Protein 9IS1 (pdb70)

Sequence (1104 aa):
NNPFYLRSSNSFQTLFENQNGRIRLLQRFNKRSPQLENLRDYRIVQFQSKPNTILLPHHADADFLLFVLSGRAILTLVNNDDRDSYNLHPGDAQRIPAGTTYYLVNPHDHQNLKIIKLAIPVNKPGRYDDFFLSSTQAQQSYLQGFSHNILETSFHSEFEEINRVLLGEQRQQEGVIVELSKEQIRQLSRRAKSSSRKTISSEDEPFNLRSRNPIYSNNFGKFFEITPEKNPQLRDLDIFLSSVDINEGALLLPHFNSKAIVILVINEGDANIELVGIEVQRYRAELSEDDVFVIPAAYPFVVNATSNLNFLAFGINAENNQRNFLAGEKDNVVRQIERQVQELAFPGSAQDVERLLKKQRESYFVDANNPFYLRSSNSFQTLFENQNGRIRLLQRFNKRSPQLENLRDYRIVQFQSKPNTILLPHHADADFLLFVLSGRAILTLVNNDDRDSYNLHPGDAQRIPAGTTYYLVNPHDHQNLKIIKLAIPVNKPGRYDDFFLSSTQAQQSYLQGFSHNILETSFHSEFEEINRVLLGEQRQQEGVIVELSKEQIRQLSRRAKSSSRKTISSEDEPFNLRSRNPIYSNNFGKFFEITPEKNPQLRDLDIFLSSVDINEGALLLPHFNSKAIVILVINEGDANIELVGIEVQRYRAELSEDDVFVIPAAYPFVVNATSNLNFLAFGINAENNQRNFLAGEKDNVVRQIERQVQELAFPGSAQDVERLLKKQRESYFVDANNPFYLRSSNSFQTLFENQNGRIRLLQRFNKRSPQLENLRDYRIVQFQSKPNTILLPHHADADFLLFVLSGRAILTLVNNDDRDSYNLHPGDAQRIPAGTTYYLVNPHDHQNLKIIKLAIPVNKPGRYDDFFLSSTQAQQSYLQGFSHNILETSFHSEFEEINRVLLGEQRQQEGVIVELSKEQIRQLSRRAKSSSRKTISSEDEPFNLRSRNPIYSNNFGKFFEITPEKNPQLRDLDIFLSSVDINEGALLLPHFNSKAIVILVINEGDANIELVGIEVQRYRAELSEDDVFVIPAAYPFVVNATSNLNFLAFGINAENNQRNFLAGEKDNVVRQIERQVQELAFPGSAQDVERLLKKQRESYFVDA

Secondary structure (DSSP, 8-state):
--TTEE-TTTSEEEEEEETTEEEEEEPPHHHH-GGGGGGTT-EEEEEEE-SSEEEEEEEESEEEEEEEEES-EEEEEE-SS-EEEEEE-TTEEEEE-TT-EEEEEE--SSPPEEEEEEEEESSBTTB--EEE-S-BTTB--GGGGS-HHHHHHHHTS-HHHHIIIII----SBSSSEEE--HHHHHHHTTT-EE--GGGTT-SSS-EEGGGS--SEEETTEEEEEE-TTT-HHHHHHTEEEEEEEE-TTEEEEEEEESSPEEEEEEEES-EEEEEEE---EEEEEEE-TT-EEEE-TT--EEEEESSSEEEEEEEES-TT--EEESSSSSSBTGGGS-HHHHHHHSSS-HHHHHHHHHS----SEEE-/--TTEE-HHHHEEEEEEETTEEEEEEPPHHHH-GGGGGGTT-EEEEEEE-SSEEEEEEEESEEEEEEEEES-EEEEEE-SS-EEEEEE-TTEEEEE-TT-EEEEEE--SSS-EEEEEEEEESSBTTB--EEE-S-BTTB--GGGGS-HHHHHHHHTS-HHHHIIIII----S-SSSEEE--HHHHHHHHTT-EE--GGGTT-SSS-EEGGGSPPSEE-SSEEEEEE-TTT-HHHHHHTEEEEEEEE-TTEEEEEEEESS-EEEEEEEES-EEEEEEE---EEEEEEE-TT-EEEE-TT--EEEEESSSEEEEEEEES-TT--EEESSSSTTBSGGGS-HHHHHHHSSS-HHHHHHHHHT--S-SEEE-/--TTEE-HHHHEEEEEEETTEEEEEEPPHHHH-TT-GGGTT-EEEEEEE-SSEEEEEEEESEEEEEEEEES-EEEEEE-SS-EEEEEE-TTEEEEE-TT-EEEEEE--SS--EEEEEEEEESSBTTB--EEE-S-BTTB--GGGGS-HHHHHHHHTS-HHHHIIIII----SBSSSEEE--HHHHHHHHTT-EE--GGGGG-SSS-EEGGGS--SEEETTEEEEEE-TTT-HHHHHHTEEEEEEEE-TTEEEEEEEESS-EEEEEEEES-EEEEEEE---EEEEEEE-TT-EEEE-TT--EEEEESSSEEEEEEEES-TT--EEESSSSSSBSGGGS-HHHHHHHSSS-HHHHHHHHHH--S-SEEE-

GO terms:
  GO:0000326 protein storage vacuole (C, IDA)
  GO:0005783 endoplasmic reticulum (C, IDA)

Foldseek 3Di:
DFLQWFAQVHFWDWPDDDPFWTKIKGDASCVSPVVPVVSQQKIKMKIKGFEQKKQAKKFKQWKKKKAWQAAWKWKWWDDPVDIAIATEGHQWIDIDGHPTIIMMTRNDDGDMTIMMIMIGGDPDRNDMDMAGQAAALVDHHPVVVDDQVVNCVVVVHHSVVCCVPGHVVVVHYHTRMGGHDNVVSVVSPVRHHYEDPVQQADPHHIHGFVRDAFPDDDPFKGKTKDACVGYVNRVVQRKMKMKMKGAAQKKFAKKFKQQWKKKKFWQAAKKKKWWWDPVIDIRIDIHGHGMIGIHHHPIIMMIHTNHTTMMMMMTHNHPPIDIAGCAEDPNHVLVVDDLVVVPVVDPDHSVRVVVVRVPHHHPRMDGD/DFLQWFAQVPQWDWPFDDPFWTKIKGHASCVSHPVPVVCQQKIKIKTKGFAQKKQAKWFKQWKKWKAWQAAWKWKWWDDPVDIAIAIDHHQKIFIDPHPTIIMMHRNDDGDMTIMMIIIGHDPDRNDMDIQGCAAALSDFHVVVVDDQVVNCVVVVHHSVVCCVPGHPCVVHYHTSMGGHDNVVSVVSVPVHHYEDPVCQAPQGHIYGQVNDAFPDDDPFKGKTKRACVRYVNCVVQRKMKIKMKGAAQKKFAKKFKAQWKKKKFWAAAKKKKWKWDPVIDIRIDIHGHGMIGIHHHPIIMMIHGNHTTMMMMMTHNTPPIQIAGCAEDPRHVLLVPDLVVVPVVDPDHSVRSVVVRPPRHHHRMDGD/DFLQWQAQVPFWDWPFDDPFWTKIKGHASCVSDVVPVVCQQKIKMKTKGFAQKKQAKKFKQWKKWKFWQAAWKWKWWDDPPDIAIATDHHQKIFIDDHPIIIMMHRNDDGDMTIMMIMIRGDPDRNDMDIQGCAAALADFHCVVVDDQVVVCVVVVHHVVVVCVPGHVVVVHYHTSMGGHDPVVSVVSPVRHHYEDPVCQAPLGGIHGQPNDAFPDDDPFKGKTKDFCVRYVNNVVQLKMKIKMKGAAQKKFFKKFKAQWKKKKFWQAAKKWKWKWADVIDTRIDIDGHGIIGIHGHPIIMMIHGNHTTMMMIMTGNHPPIDIAGCAEDPNHVVVVPDLVVVCVVDPDHSVVVVVVRPVRHHPRMDGD

Organism: Glycine max (NCBI:txid3847)

Nearest PDB structures (foldseek):
  1ipj-assembly1_C  TM=9.981E-01  e=1.025E-71  Glycine max
  1ipk-assembly1_A  TM=9.856E-01  e=3.864E-69  Glycine max
  2eaa-assembly1_A  TM=9.727E-01  e=1.389E-59  Vigna angularis
  7u1i-assembly1_A  TM=9.843E-01  e=2.163E-55  Pisum sativum
  3s7i-assembly1_A-3  TM=9.540E-01  e=5.997E-52  Arachis hypogaea

Solvent-accessible surface area: 40025 Å² total; per-residue (Å²): 168,8,34,0,30,2,120,14,91,120,10,30,126,64,66,34,104,39,133,15,6,67,15,17,21,0,36,82,1,46,140,109,8,96,70,3,32,52,1,93,66,33,7,0,3,6,0,43,4,91,35,22,1,0,2,0,0,6,0,3,0,1,14,8,1,0,4,0,13,37,1,95,0,2,0,4,15,2,48,20,98,76,78,60,13,10,45,1,60,63,3,0,0,3,51,2,58,2,2,18,4,2,2,1,2,0,27,35,73,157,84,57,0,18,0,3,6,0,0,34,11,19,4,29,25,2,96,15,24,38,0,19,1,0,5,7,97,48,30,53,0,2,1,22,0,6,22,105,91,13,2,52,37,0,2,107,13,114,33,114,23,0,28,113,2,0,2,18,143,185,197,40,57,110,2,4,0,12,114,17,53,103,115,31,16,160,79,2,35,183,120,24,104,37,22,45,213,166,3,44,64,23,96,95,49,0,0,19,0,84,72,72,124,34,75,19,65,37,129,58,5,95,7,14,13,0,18,0,95,69,0,28,5,0,107,96,21,41,0,3,0,2,3,0,34,2,63,109,28,0,0,2,0,0,2,0,3,5,32,0,5,7,0,4,2,2,13,91,17,64,3,29,2,4,0,0,2,82,148,24,87,102,37,98,7,108,4,50,80,24,8,0,0,0,1,3,0,0,20,0,8,0,3,28,0,66,37,100,8,23,6,0,4,0,0,7,48,2,62,100,27,88,18,8,0,0,2,1,88,105,25,5,2,0,58,47,6,26,128,42,0,11,70,20,0,3,5,12,48,5,97,22,0,86,121,0,6,87,69,13,166,69,14,28,0,6,87,68,192,18,23,0,32,0,108,20,89,105,2,36,88,75,53,40,112,33,123,26,6,66,8,22,14,0,34,61,2,47,153,93,14,104,47,5,41,58,2,99,58,28,8,1,2,3,0,40,3,93,32,15,1,0,1,0,0,5,0,2,3,2,13,6,0,0,5,0,10,22,7,65,0,1,0,0,11,1,45,21,102,79,96,56,13,12,30,0,78,67,3,2,0,2,60,1,60,0,1,16,3,3,0,1,0,0,11,59,68,152,89,74,0,14,0,3,4,0,0,35,8,19,9,35,17,2,130,26,53,21,0,4,1,0,4,6,122,54,19,71,0,1,1,38,2,5,23,112,114,12,2,55,33,0,4,120,19,102,27,94,16,1,25,98,0,0,2,22,138,208,137,40,54,107,5,3,2,6,116,10,54,117,103,16,16,110,100,4,15,126,195,21,94,44,24,11,176,176,3,15,62,20,86,82,53,0,0,14,5,90,54,88,124,35,80,20,66,40,134,64,3,94,8,18,19,0,46,5,147,99,0,42,8,0,111,99,20,42,0,2,0,1,4,0,32,3,70,117,27,0,2,1,0,2,1,0,5,5,35,1,6,6,0,2,2,1,10,85,21,60,0,29,0,7,0,0,1,81,160,26,89,114,33,111,9,95,5,49,79,17,1,0,1,0,1,1,0,0,6,0,6,0,0,20,1,66,30,106,9,23,6,0,4,0,0,8,50,2,66,117,30,87,16,7,0,1,1,1,78,107,34,4,0,0,82,45,6,23,159,18,0,13,70,27,2,8,4,15,58,23,117,23,0,75,108,1,6,111,77,13,186,86,12,23,0,6,83,70,200,17,27,0,31,0,122,18,90,105,2,31,125,64,63,44,113,44,123,6,12,80,10,20,20,0,57,67,0,45,157,83,13,114,41,4,53,58,2,93,64,31,17,0,3,9,0,44,3,97,28,33,2,0,1,0,2,6,0,4,0,1,18,7,1,0,4,0,18,37,6,76,0,2,0,1,14,2,45,19,100,82,77,57,8,12,32,0,75,66,2,0,0,2,48,2,59,1,1,18,1,1,1,1,1,0,12,51,76,162,98,68,0,14,1,3,6,0,0,36,9,19,5,21,8,0,107,16,24,24,0,8,2,0,5,5,109,57,18,71,0,1,2,34,4,4,16,108,95,12,3,72,28,0,5,123,18,132,26,145,42,0,18,123,2,0,3,30,144,204,136,39,64,107,5,2,4,2,108,15,50,130,131,24,14,185,55,3,39,145,136,21,126,54,23,32,212,167,7,23,70,16,118,81,64,2,0,18,2,79,68,78,137,30,81,16,63,42,135,53,4,86,6,13,18,0,34,6,149,72,0,35,9,0,125,103,22,38,0,3,0,2,4,0,33,2,70,104,26,1,1,2,0,0,2,0,4,6,23,0,5,5,0,1,2,1,11,102,13,61,1,47,1,11,0,0,1,86,153,10,87,100,36,97,16,135,3,46,83,23,6,0,0,0,1,2,0,0,3,0,8,0,1,25,1,62,30,104,8,23,6,0,4,0,0,8,46,3,98,127,27,86,17,8,0,0,1,0,88,103,36,3,2,0,82,42,7,16,173,20,0,10,76,18,1,9,5,17,31,14,137,53,0,73,135,2,4,91,49,17,165,65,6,25,0,6,81,71

InterPro domains:
  IPR006045 Cupin 1 [PF00190] (46-148)
  IPR006045 Cupin 1 [PF00190] (240-393)
  IPR006045 Cupin 1 [SM00835] (34-193)
  IPR006045 Cupin 1 [SM00835] (240-401)
  IPR011051 RmlC-like cupin domain superfamily [SSF51182] (34-238)
  IPR011051 RmlC-like cupin domain superfamily [SSF51182] (205-414)
  IPR014710 RmlC-like jelly roll fold [G3DSA:2.60.120.10] (26-228)
  IPR014710 RmlC-like jelly roll fold [G3DSA:2.60.120.10] (229-415)
  IPR050253 Seed Storage and Functional Proteins [PTHR31189] (12-415)

Structure (mmCIF, N/CA/C/O backbone):
data_9IS1
#
_entry.id   9IS1
#
_cell.length_a   85.110
_cell.length_b   83.460
_cell.length_c   86.920
_cell.angle_alpha   90.000
_cell.angle_beta   118.360
_cell.angle_gamma   90.000
#
_symmetry.space_group_name_H-M   'P 1 21 1'
#
loop_
_entity.id
_entity.type
_entity.pdbx_description
1 polymer 'Beta-conglycinin beta subunit 2'
2 water water
#
loop_
_atom_site.group_PDB
_atom_site.id
_atom_site.type_symbol
_atom_site.label_atom_id
_atom_site.label_alt_id
_atom_site.label_comp_id
_atom_site.label_asym_id
_atom_site.label_entity_id
_atom_site.label_seq_id
_atom_site.pdbx_PDB_ins_code
_atom_site.Cartn_x
_atom_site.Cartn_y
_atom_site.Cartn_z
_atom_site.occupancy
_atom_site.B_iso_or_equiv
_atom_site.auth_seq_id
_atom_site.auth_comp_id
_atom_site.auth_asym_id
_atom_site.auth_atom_id
_atom_site.pdbx_PDB_model_num
ATOM 1 N N . ASN A 1 1 ? -6.86369 7.12429 9.76365 1.000 52.90615 9 ASN C N 1
ATOM 2 C CA . ASN A 1 1 ? -8.05440 6.52998 10.35861 1.000 54.69877 9 ASN C CA 1
ATOM 3 C C . ASN A 1 1 ? -8.66359 5.36223 9.59104 1.000 44.42840 9 ASN C C 1
ATOM 4 O O . ASN A 1 1 ? -9.72688 4.86891 9.99231 1.000 50.59204 9 ASN C O 1
ATOM 9 N N . ASN A 1 2 ? -8.02652 5.01301 8.47512 1.000 36.82506 10 ASN C N 1
ATOM 10 C CA . ASN A 1 2 ? -8.26725 3.81839 7.67912 1.000 30.42582 10 ASN C CA 1
ATOM 11 C C . ASN A 1 2 ? -9.26090 4.09075 6.55719 1.000 28.32749 10 ASN C C 1
ATOM 12 O O . ASN A 1 2 ? -10.48129 3.96893 6.73295 1.000 25.52397 10 ASN C O 1
ATOM 17 N N . PRO A 1 3 ? -8.75652 4.47042 5.38572 1.000 21.47032 11 PRO C N 1
ATOM 18 C CA . PRO A 1 3 ? -9.64159 4.69419 4.23259 1.000 23.29803 11 PRO C CA 1
ATOM 19 C C . PRO A 1 3 ? -10.37952 3.44182 3.76533 1.000 21.90496 11 PRO C C 1
ATOM 20 O O . PRO A 1 3 ? -11.35802 3.55394 3.02432 1.000 25.31919 11 PRO C O 1
ATOM 24 N N . PHE A 1 4 ? -9.96018 2.25433 4.17058 1.000 19.35025 12 PHE C N 1
ATOM 25 C CA . PHE A 1 4 ? -10.65302 1.05848 3.72417 1.000 18.11142 12 PHE C CA 1
ATOM 26 C C . PHE A 1 4 ? -11.84521 0.71370 4.60617 1.000 23.75233 12 PHE C C 1
ATOM 27 O O . PHE A 1 4 ? -12.64204 -0.15396 4.22793 1.000 17.73333 12 PHE C O 1
ATOM 35 N N . TYR A 1 5 ? -12.02100 1.42571 5.72108 1.000 22.07389 13 TYR C N 1
ATOM 36 C CA . TYR A 1 5 ? -13.15207 1.23767 6.62954 1.000 23.46466 13 TYR C CA 1
ATOM 37 C C . TYR A 1 5 ? -14.26362 2.23135 6.28787 1.000 23.90040 13 TYR C C 1
ATOM 38 O O . TYR A 1 5 ? -14.01379 3.44150 6.20632 1.000 20.64413 13 TYR C O 1
ATOM 47 N N . LEU A 1 6 ? -15.48943 1.71997 6.08956 1.000 18.60033 14 LEU C N 1
ATOM 48 C CA . LEU A 1 6 ? -16.66247 2.53385 5.78100 1.000 20.27248 14 LEU C CA 1
ATOM 49 C C . LEU A 1 6 ? -17.71790 2.27050 6.85198 1.000 21.79299 14 LEU C C 1
ATOM 50 O O . LEU A 1 6 ? -18.52745 1.35458 6.70743 1.000 20.19667 14 LEU C O 1
ATOM 55 N N . ARG A 1 7 ? -17.69190 3.07031 7.91971 1.000 21.85091 15 ARG C N 1
ATOM 56 C CA . ARG A 1 7 ? -18.66252 2.92538 9.00302 1.000 28.93531 15 ARG C CA 1
ATOM 57 C C . ARG A 1 7 ? -20.07795 3.22894 8.51101 1.000 23.56029 15 ARG C C 1
ATOM 58 O O . ARG A 1 7 ? -20.31736 4.24061 7.84180 1.000 19.97639 15 ARG C O 1
ATOM 66 N N . SER A 1 8 ? -21.02175 2.35486 8.87217 1.000 25.86763 16 SER C N 1
ATOM 67 C CA . SER A 1 8 ? -22.36974 2.41615 8.30557 1.000 27.36661 16 SER C CA 1
ATOM 68 C C . SER A 1 8 ? -23.07762 3.72630 8.61734 1.000 29.78887 16 SER C C 1
ATOM 69 O O . SER A 1 8 ? -23.87858 4.20304 7.80230 1.000 26.05763 16 SER C O 1
ATOM 72 N N . SER A 1 9 ? -22.81679 4.30958 9.79165 1.000 31.21044 17 SER C N 1
ATOM 73 C CA . SER A 1 9 ? -23.47414 5.55734 10.17045 1.000 31.48394 17 SER C CA 1
ATOM 74 C C . SER A 1 9 ? -22.91878 6.77713 9.44285 1.000 35.92090 17 SER C C 1
ATOM 75 O O . SER A 1 9 ? -23.57351 7.82505 9.44694 1.000 35.88238 17 SER C O 1
ATOM 78 N N . ASN A 1 10 ? -21.73875 6.68207 8.82281 1.000 24.22526 18 ASN C N 1
ATOM 79 C CA . ASN A 1 10 ? -21.13739 7.83537 8.16161 1.000 30.12916 18 ASN C CA 1
ATOM 80 C C . ASN A 1 10 ? -20.98541 7.68674 6.65897 1.000 28.06809 18 ASN C C 1
ATOM 81 O O . ASN A 1 10 ? -20.66383 8.67675 5.99799 1.000 29.50665 18 ASN C O 1
ATOM 86 N N . SER A 1 11 ? -21.19815 6.49305 6.10360 1.000 26.70876 19 SER C N 1
ATOM 87 C CA . SER A 1 11 ? -20.82601 6.18024 4.72931 1.000 28.74424 19 SER C CA 1
ATOM 88 C C . SER A 1 11 ? -22.00539 5.98906 3.78675 1.000 28.86740 19 SER C C 1
ATOM 89 O O . SER A 1 11 ? -21.78924 5.86580 2.57639 1.000 28.34620 19 SER C O 1
ATOM 92 N N . PHE A 1 12 ? -23.23235 5.96009 4.29117 1.000 25.11606 20 PHE C N 1
ATOM 93 C CA . PHE A 1 12 ? -24.41538 5.73460 3.47732 1.000 27.73698 20 PHE C CA 1
ATOM 94 C C . PHE A 1 12 ? -25.18888 7.03321 3.32037 1.000 30.59366 20 PHE C C 1
ATOM 95 O O . PHE A 1 12 ? -25.29417 7.82651 4.25900 1.000 35.61347 20 PHE C O 1
ATOM 103 N N . GLN A 1 13 ? -25.70049 7.25689 2.12169 1.000 34.82924 21 GLN C N 1
ATOM 104 C CA . GLN A 1 13 ? -26.68770 8.29047 1.89300 1.000 31.70951 21 GLN C CA 1
ATOM 105 C C . GLN A 1 13 ? -28.04526 7.63583 1.73632 1.000 25.23859 21 GLN C C 1
ATOM 106 O O . GLN A 1 13 ? -28.18207 6.62453 1.04441 1.000 26.66839 21 GLN C O 1
ATOM 112 N N . THR A 1 14 ? -29.05332 8.22360 2.34350 1.000 24.73976 22 THR C N 1
ATOM 113 C CA . THR A 1 14 ? -30.38090 7.63270 2.26999 1.000 22.21790 22 THR C CA 1
ATOM 114 C C . THR A 1 14 ? -31.05387 8.03317 0.96678 1.000 23.98220 22 THR C C 1
ATOM 115 O O . THR A 1 14 ? -31.21032 9.22476 0.67889 1.000 29.12563 22 THR C O 1
ATOM 119 N N . LEU A 1 15 ? -31.42986 7.03569 0.16950 1.000 18.29187 23 LEU C N 1
ATOM 120 C CA . LEU A 1 15 ? -32.15142 7.27586 -1.07558 1.000 22.63070 23 LEU C CA 1
ATOM 121 C C . LEU A 1 15 ? -33.64438 7.39129 -0.83649 1.000 24.97059 23 LEU C C 1
ATOM 122 O O . LEU A 1 15 ? -34.30471 8.26760 -1.39848 1.000 22.54588 23 LEU C O 1
ATOM 127 N N . PHE A 1 16 ? -34.19594 6.52321 0.00020 1.000 23.03055 24 PHE C N 1
ATOM 128 C CA . PHE A 1 16 ? -35.59487 6.67425 0.36019 1.000 28.36634 24 PHE C CA 1
ATOM 129 C C . PHE A 1 16 ? -35.83745 6.05799 1.72560 1.000 26.35140 24 PHE C C 1
ATOM 130 O O . PHE A 1 16 ? -35.19143 5.07346 2.10333 1.000 23.63207 24 PHE C O 1
ATOM 138 N N . GLU A 1 17 ? -36.79291 6.62889 2.45692 1.000 27.23363 25 GLU C N 1
ATOM 139 C CA . GLU A 1 17 ? -37.10748 6.02003 3.73684 1.000 30.54583 25 GLU C CA 1
ATOM 140 C C . GLU A 1 17 ? -38.47184 6.48930 4.23307 1.000 29.19255 25 GLU C C 1
ATOM 141 O O . GLU A 1 17 ? -38.90717 7.61967 3.97640 1.000 23.81315 25 GLU C O 1
ATOM 147 N N . ASN A 1 18 ? -39.14727 5.58193 4.92328 1.000 30.52253 26 ASN C N 1
ATOM 148 C CA . ASN A 1 18 ? -40.38175 5.88369 5.63956 1.000 31.41954 26 ASN C CA 1
ATOM 149 C C . ASN A 1 18 ? -40.58887 4.77141 6.66084 1.000 30.96997 26 ASN C C 1
ATOM 150 O O . ASN A 1 18 ? -39.65029 4.02986 6.97912 1.000 30.71759 26 ASN C O 1
ATOM 155 N N . GLN A 1 19 ? -41.81943 4.64084 7.15673 1.000 31.03545 27 GLN C N 1
ATOM 156 C CA . GLN A 1 19 ? -42.08489 3.69156 8.23094 1.000 30.20492 27 GLN C CA 1
ATOM 157 C C . GLN A 1 19 ? -41.95415 2.23739 7.78232 1.000 29.11873 27 GLN C C 1
ATOM 158 O O . GLN A 1 19 ? -41.79137 1.34718 8.62719 1.000 30.52940 27 GLN C O 1
ATOM 164 N N . ASN A 1 20 ? -42.00614 1.97013 6.47792 1.000 24.31948 28 ASN C N 1
ATOM 165 C CA . ASN A 1 20 ? -42.06194 0.59754 5.99444 1.000 23.97693 28 ASN C CA 1
ATOM 166 C C . ASN A 1 20 ? -40.69814 0.01247 5.65433 1.000 25.64249 28 ASN C C 1
ATOM 167 O O . ASN A 1 20 ? -40.57210 -1.21986 5.57502 1.000 21.53193 28 ASN C O 1
ATOM 172 N N . GLY A 1 21 ? -39.68350 0.85095 5.47800 1.000 27.25274 29 GLY C N 1
ATOM 173 C CA . GLY A 1 21 ? -38.38391 0.36570 5.05674 1.000 25.61297 29 GLY C CA 1
ATOM 174 C C . GLY A 1 21 ? -37.49222 1.51159 4.63775 1.000 28.32636 29 GLY C C 1
ATOM 175 O O . GLY A 1 21 ? -37.85696 2.68423 4.74599 1.000 30.91863 29 GLY C O 1
ATOM 176 N N . ARG A 1 22 ? -36.30416 1.15181 4.14835 1.000 27.46827 30 ARG C N 1
ATOM 177 C CA . ARG A 1 22 ? -35.38933 2.19970 3.71944 1.000 32.28117 30 ARG C CA 1
ATOM 178 C C . ARG A 1 22 ? -34.33922 1.64693 2.75789 1.000 26.31932 30 ARG C C 1
ATOM 179 O O . ARG A 1 22 ? -34.01193 0.45958 2.78381 1.000 28.95024 30 ARG C O 1
ATOM 187 N N . ILE A 1 23 ? -33.86361 2.52051 1.87516 1.000 25.98776 31 ILE C N 1
ATOM 188 C CA . ILE A 1 23 ? -32.86582 2.18866 0.85959 1.000 24.78468 31 ILE C CA 1
ATOM 189 C C . ILE A 1 23 ? -31.72446 3.19008 0.96883 1.000 23.07298 31 ILE C C 1
ATOM 190 O O . ILE A 1 23 ? -31.94970 4.41017 0.97400 1.000 19.89795 31 ILE C O 1
ATOM 195 N N . ARG A 1 24 ? -30.50001 2.68063 1.07697 1.000 20.08795 32 ARG C N 1
ATOM 196 C CA . ARG A 1 24 ? -29.34336 3.53525 1.28344 1.000 22.45945 32 ARG C CA 1
ATOM 197 C C . ARG A 1 24 ? -28.25203 3.17191 0.28761 1.000 20.14347 32 ARG C C 1
ATOM 198 O O . ARG A 1 24 ? -28.11265 2.00944 -0.09425 1.000 20.62009 32 ARG C O 1
ATOM 206 N N . LEU A 1 25 ? -27.47902 4.17280 -0.12127 1.000 17.80285 33 LEU C N 1
ATOM 207 C CA . LEU A 1 25 ? -26.42940 4.00086 -1.12535 1.000 24.81646 33 LEU C CA 1
ATOM 208 C C . LEU A 1 25 ? -25.06487 4.31906 -0.51421 1.000 21.09250 33 LEU C C 1
ATOM 209 O O . LEU A 1 25 ? -24.86453 5.40125 0.05038 1.000 21.09808 33 LEU C O 1
ATOM 214 N N . LEU A 1 26 ? -24.13980 3.35851 -0.59074 1.000 19.34345 34 LEU C N 1
ATOM 215 C CA . LEU A 1 26 ? -22.81198 3.58200 -0.05093 1.000 21.02473 34 LEU C CA 1
ATOM 216 C C . LEU A 1 26 ? -22.06763 4.60142 -0.90454 1.000 23.28952 34 LEU C C 1
ATOM 217 O O . LEU A 1 26 ? -22.38232 4.81897 -2.07800 1.000 18.97258 34 LEU C O 1
ATOM 222 N N . GLN A 1 27 ? -21.08671 5.25089 -0.29453 1.000 17.59947 35 GLN C N 1
ATOM 223 C CA . GLN A 1 27 ? -20.34207 6.25917 -1.03558 1.000 25.61037 35 GLN C CA 1
ATOM 224 C C . GLN A 1 27 ? -19.40388 5.59717 -2.04878 1.000 24.21415 35 GLN C C 1
ATOM 225 O O . GLN A 1 27 ? -19.02257 4.42514 -1.91981 1.000 18.60824 35 GLN C O 1
ATOM 231 N N . ARG A 1 28 ? -19.06499 6.35399 -3.09342 1.000 28.36719 36 ARG C N 1
ATOM 232 C CA . ARG A 1 28 ? -18.15103 5.85180 -4.12171 1.000 26.67486 36 ARG C CA 1
ATOM 233 C C . ARG A 1 28 ? -16.81231 5.43709 -3.51292 1.000 24.69316 36 ARG C C 1
ATOM 234 O O . ARG A 1 28 ? -16.21677 6.17681 -2.72751 1.000 25.72761 36 ARG C O 1
ATOM 242 N N . PHE A 1 29 ? -16.34426 4.23972 -3.88400 1.000 23.40883 37 PHE C N 1
ATOM 243 C CA . PHE A 1 29 ? -15.10032 3.70490 -3.33483 1.000 24.80516 37 PHE C CA 1
ATOM 244 C C . PHE A 1 29 ? -13.88977 4.56183 -3.70820 1.000 31.42963 37 PHE C C 1
ATOM 245 O O . PHE A 1 29 ? -12.95877 4.72236 -2.90002 1.000 23.52155 37 PHE C O 1
ATOM 253 N N . ASN A 1 30 ? -13.87851 5.11580 -4.92864 1.000 32.04586 38 ASN C N 1
ATOM 254 C CA . ASN A 1 30 ? -12.72541 5.87973 -5.39901 1.000 29.41463 38 ASN C CA 1
ATOM 255 C C . ASN A 1 30 ? -12.76897 7.33791 -4.97035 1.000 34.10222 38 ASN C C 1
ATOM 256 O O . ASN A 1 30 ? -11.77788 8.04817 -5.16216 1.000 42.19896 38 ASN C O 1
ATOM 261 N N . LYS A 1 31 ? -13.89551 7.80207 -4.42065 1.000 42.06221 39 LYS C N 1
ATOM 262 C CA . LYS A 1 31 ? -13.92757 9.08400 -3.71534 1.000 39.92916 39 LYS C CA 1
ATOM 263 C C . LYS A 1 31 ? -13.27757 8.96591 -2.33950 1.000 48.71197 39 LYS C C 1
ATOM 264 O O . LYS A 1 31 ? -12.47263 9.82229 -1.94735 1.000 51.90558 39 LYS C O 1
ATOM 270 N N . ARG A 1 32 ? -13.60794 7.89735 -1.59845 1.000 46.97593 40 ARG C N 1
ATOM 271 C CA . ARG A 1 32 ? -13.10043 7.73224 -0.23425 1.000 49.63561 40 ARG C CA 1
ATOM 272 C C . ARG A 1 32 ? -11.57912 7.67895 -0.21469 1.000 50.09414 40 ARG C C 1
ATOM 273 O O . ARG A 1 32 ? -10.92539 8.38650 0.56361 1.000 57.14164 40 ARG C O 1
ATOM 281 N N . SER A 1 33 ? -11.00028 6.84218 -1.05038 1.000 41.26894 41 SER C N 1
ATOM 282 C CA . SER A 1 33 ? -9.55620 6.89897 -1.21392 1.000 48.12991 41 SER C CA 1
ATOM 283 C C . SER A 1 33 ? -9.19093 6.66369 -2.67145 1.000 49.89721 41 SER C C 1
ATOM 284 O O . SER A 1 33 ? -9.48234 5.59241 -3.22145 1.000 45.99324 41 SER C O 1
ATOM 287 N N . PRO A 1 34 ? -8.53189 7.61420 -3.32801 1.000 53.37320 42 PRO C N 1
ATOM 288 C CA . PRO A 1 34 ? -7.99045 7.33624 -4.66725 1.000 55.19416 42 PRO C CA 1
ATOM 289 C C . PRO A 1 34 ? -7.01868 6.15557 -4.68951 1.000 49.92241 42 PRO C C 1
ATOM 290 O O . PRO A 1 34 ? -6.25302 5.99476 -5.64433 1.000 48.90533 42 PRO C O 1
ATOM 294 N N . GLN A 1 35 ? -7.03749 5.33318 -3.63481 1.000 48.69696 43 GLN C N 1
ATOM 295 C CA . GLN A 1 35 ? -6.35127 4.04859 -3.62552 1.000 41.81693 43 GLN C CA 1
ATOM 296 C C . GLN A 1 35 ? -7.22262 2.93081 -4.17338 1.000 43.57623 43 GLN C C 1
ATOM 297 O O . GLN A 1 35 ? -6.70304 1.84938 -4.45225 1.000 36.64706 43 GLN C O 1
ATOM 303 N N . LEU A 1 36 ? -8.53006 3.15942 -4.30170 1.000 37.21430 44 LEU C N 1
ATOM 304 C CA . LEU A 1 36 ? -9.50473 2.15460 -4.71173 1.000 30.67226 44 LEU C CA 1
ATOM 305 C C . LEU A 1 36 ? -10.04605 2.47339 -6.10114 1.000 31.09989 44 LEU C C 1
ATOM 306 O O . LEU A 1 36 ? -11.24270 2.28958 -6.39053 1.000 21.12768 44 LEU C O 1
ATOM 311 N N . GLU A 1 37 ? -9.16625 2.99260 -6.96655 1.000 22.78431 45 GLU C N 1
ATOM 312 C CA . GLU A 1 37 ? -9.61924 3.46201 -8.26946 1.000 28.23418 45 GLU C CA 1
ATOM 313 C C . GLU A 1 37 ? -10.29283 2.34823 -9.05040 1.000 21.81371 45 GLU C C 1
ATOM 314 O O . GLU A 1 37 ? -11.32081 2.57685 -9.69445 1.000 17.96519 45 GLU C O 1
ATOM 320 N N . ASN A 1 38 ? -9.72638 1.12087 -9.00677 1.000 19.81319 46 ASN C N 1
ATOM 321 C CA . ASN A 1 38 ? -10.35165 0.11091 -9.87483 1.000 19.77549 46 ASN C CA 1
ATOM 322 C C . ASN A 1 38 ? -11.74333 -0.43672 -9.30773 1.000 24.10941 46 ASN C C 1
ATOM 323 O O . ASN A 1 38 ? -12.22422 -1.45967 -9.78559 1.000 17.22078 46 ASN C O 1
ATOM 328 N N . LEU A 1 39 ? -12.36449 0.25147 -8.34265 1.000 23.48815 47 LEU C N 1
ATOM 329 C CA . LEU A 1 39 ? -13.71146 -0.05922 -7.87031 1.000 20.38610 47 LEU C CA 1
ATOM 330 C C . LEU A 1 39 ? -14.70497 0.99035 -8.31831 1.000 21.73827 47 LEU C C 1
ATOM 331 O O . LEU A 1 39 ? -15.88104 0.91988 -7.94794 1.000 20.51675 47 LEU C O 1
ATOM 336 N N . ARG A 1 40 ? -14.26340 1.95880 -9.12674 1.000 22.47632 48 ARG C N 1
ATOM 337 C CA . ARG A 1 40 ? -15.10636 3.08925 -9.47683 1.000 22.87471 48 ARG C CA 1
ATOM 338 C C . ARG A 1 40 ? -16.37632 2.67485 -10.20513 1.000 22.42172 48 ARG C C 1
ATOM 339 O O . ARG A 1 40 ? -17.35170 3.41741 -10.17550 1.000 17.21721 48 ARG C O 1
ATOM 347 N N . ASP A 1 41 ? -16.40283 1.51559 -10.85173 1.000 19.94380 49 ASP C N 1
ATOM 348 C CA . ASP A 1 41 ? -17.62929 1.11664 -11.52737 1.000 18.94613 49 ASP C CA 1
ATOM 349 C C . ASP A 1 41 ? -18.69136 0.55583 -10.58981 1.000 20.75179 49 ASP C C 1
ATOM 350 O O . ASP A 1 41 ? -19.80074 0.29515 -11.06202 1.000 16.77183 49 ASP C O 1
ATOM 355 N N . TYR A 1 42 ? -18.39988 0.35778 -9.30544 1.000 18.25895 50 TYR C N 1
ATOM 356 C CA . TYR A 1 42 ? -19.28727 -0.40905 -8.43290 1.000 16.97158 50 TYR C CA 1
ATOM 357 C C . TYR A 1 42 ? -19.83868 0.43966 -7.28789 1.000 17.78343 50 TYR C C 1
ATOM 358 O O . TYR A 1 42 ? -19.19553 1.38374 -6.83137 1.000 18.91597 50 TYR C O 1
ATOM 367 N N . ARG A 1 43 ? -21.04413 0.08651 -6.81637 1.000 19.34018 51 ARG C N 1
ATOM 368 C CA . ARG A 1 43 ? -21.59978 0.66066 -5.59049 1.000 20.09237 51 ARG C CA 1
ATOM 369 C C . ARG A 1 43 ? -22.25344 -0.44490 -4.76924 1.000 19.68423 51 ARG C C 1
ATOM 370 O O . ARG A 1 43 ? -22.66720 -1.48465 -5.30193 1.000 17.40589 51 ARG C O 1
ATOM 378 N N . ILE A 1 44 ? -22.33769 -0.19944 -3.46125 1.000 15.92470 52 ILE C N 1
ATOM 379 C CA . ILE A 1 44 ? -23.11194 -1.03089 -2.53317 1.000 24.40328 52 ILE C CA 1
ATOM 380 C C . ILE A 1 44 ? -24.42307 -0.32619 -2.18936 1.000 17.19298 52 ILE C C 1
ATOM 381 O O . ILE A 1 44 ? -24.43375 0.87321 -1.88472 1.000 21.98106 52 ILE C O 1
ATOM 386 N N . VAL A 1 45 ? -25.52978 -1.07709 -2.24577 1.000 21.68533 53 VAL C N 1
ATOM 387 C CA . VAL A 1 45 ? -26.84810 -0.62612 -1.81513 1.000 23.19079 53 VAL C CA 1
ATOM 388 C C . VAL A 1 45 ? -27.33752 -1.53308 -0.68910 1.000 25.56589 53 VAL C C 1
ATOM 389 O O . VAL A 1 45 ? -27.20107 -2.76365 -0.76979 1.000 22.72834 53 VAL C O 1
ATOM 393 N N . GLN A 1 46 ? -27.95197 -0.93098 0.33419 1.000 21.38130 54 GLN C N 1
ATOM 394 C CA . GLN A 1 46 ? -28.58489 -1.66865 1.42444 1.000 25.56697 54 GLN C CA 1
ATOM 395 C C . GLN A 1 46 ? -30.08284 -1.40335 1.42733 1.000 22.14653 54 GLN C C 1
ATOM 396 O O . GLN A 1 46 ? -30.51166 -0.23974 1.44111 1.000 21.45079 54 GLN C O 1
ATOM 402 N N . PHE A 1 47 ? -30.86505 -2.48710 1.40408 1.000 21.58602 55 PHE C N 1
ATOM 403 C CA . PHE A 1 47 ? -32.31620 -2.43612 1.35942 1.000 25.53793 55 PHE C CA 1
ATOM 404 C C . PHE A 1 47 ? -32.86754 -3.10393 2.60628 1.000 28.52910 55 PHE C C 1
ATOM 405 O O . PHE A 1 47 ? -32.43248 -4.19887 2.97263 1.000 27.86954 55 PHE C O 1
ATOM 413 N N . GLN A 1 48 ? -33.83717 -2.45620 3.23557 1.000 21.47606 56 GLN C N 1
ATOM 414 C CA . GLN A 1 48 ? -34.46128 -2.99815 4.42814 1.000 29.36186 56 GLN C CA 1
ATOM 415 C C . GLN A 1 48 ? -35.94522 -2.67899 4.37233 1.000 23.00231 56 GLN C C 1
ATOM 416 O O . GLN A 1 48 ? -36.32852 -1.58123 3.95633 1.000 23.32984 56 GLN C O 1
ATOM 422 N N . SER A 1 49 ? -36.78764 -3.64543 4.72905 1.000 23.89147 57 SER C N 1
ATOM 423 C CA . SER A 1 49 ? -38.21189 -3.35068 4.78002 1.000 25.26198 57 SER C CA 1
ATOM 424 C C . SER A 1 49 ? -38.91371 -4.20568 5.83067 1.000 26.61777 57 SER C C 1
ATOM 425 O O . SER A 1 49 ? -38.46697 -5.29904 6.19221 1.000 21.31164 57 SER C O 1
ATOM 428 N N . LYS A 1 50 ? -40.04452 -3.68357 6.29588 1.000 27.61138 58 LYS C N 1
ATOM 429 C CA . LYS A 1 50 ? -40.83502 -4.30241 7.35646 1.000 27.68396 58 LYS C CA 1
ATOM 430 C C . LYS A 1 50 ? -41.63284 -5.49216 6.82914 1.000 26.70157 58 LYS C C 1
ATOM 431 O O . LYS A 1 50 ? -41.75442 -5.70044 5.61771 1.000 20.70152 58 LYS C O 1
ATOM 437 N N . PRO A 1 51 ? -42.20321 -6.29980 7.72781 1.000 27.69152 59 PRO C N 1
ATOM 438 C CA . PRO A 1 51 ? -43.07309 -7.39416 7.27849 1.000 31.26388 59 PRO C CA 1
ATOM 439 C C . PRO A 1 51 ? -44.30709 -6.93220 6.50666 1.000 26.14131 59 PRO C C 1
ATOM 440 O O . PRO A 1 51 ? -44.89790 -5.88076 6.77067 1.000 25.62149 59 PRO C O 1
ATOM 444 N N . ASN A 1 52 ? -44.70193 -7.76793 5.54953 1.000 23.99537 60 ASN C N 1
ATOM 445 C CA . ASN A 1 52 ? -45.82002 -7.49494 4.65064 1.000 34.51903 60 ASN C CA 1
ATOM 446 C C . ASN A 1 52 ? -45.70412 -6.08999 4.03789 1.000 30.62176 60 ASN C C 1
ATOM 447 O O . ASN A 1 52 ? -46.58520 -5.24516 4.19663 1.000 26.08240 60 ASN C O 1
ATOM 452 N N . THR A 1 53 ? -44.58540 -5.83674 3.34132 1.000 23.83114 61 THR C N 1
ATOM 453 C CA . THR A 1 53 ? -44.39352 -4.58884 2.59673 1.000 23.72785 61 THR C CA 1
ATOM 454 C C . THR A 1 53 ? -43.95609 -4.89658 1.16613 1.000 24.28752 61 THR C C 1
ATOM 455 O O . THR A 1 53 ? -43.69724 -6.04830 0.80318 1.000 22.33343 61 THR C O 1
ATOM 459 N N . ILE A 1 54 ? -43.91624 -3.85852 0.32947 1.000 26.21341 62 ILE C N 1
ATOM 460 C CA . ILE A 1 54 ? -43.47608 -4.02881 -1.05404 1.000 23.37848 62 ILE C CA 1
ATOM 461 C C . ILE A 1 54 ? -42.80363 -2.75609 -1.54192 1.000 25.75211 62 ILE C C 1
ATOM 462 O O . ILE A 1 54 ? -43.28553 -1.64113 -1.31067 1.000 16.25252 62 ILE C O 1
ATOM 467 N N . LEU A 1 55 ? -41.69279 -2.95039 -2.25381 1.000 23.69915 63 LEU C N 1
ATOM 468 C CA . LEU A 1 55 ? -41.03972 -1.89777 -3.01234 1.000 21.13790 63 LEU C CA 1
ATOM 469 C C . LEU A 1 55 ? -41.65327 -1.84554 -4.40959 1.000 22.15010 63 LEU C C 1
ATOM 470 O O . LEU A 1 55 ? -41.60197 -2.83628 -5.14711 1.000 22.20998 63 LEU C O 1
ATOM 475 N N . LEU A 1 56 ? -42.23866 -0.69562 -4.76465 1.000 23.79634 64 LEU C N 1
ATOM 476 C CA . LEU A 1 56 ? -43.11444 -0.57693 -5.93313 1.000 22.01402 64 LEU C CA 1
ATOM 477 C C . LEU A 1 56 ? -42.30678 -0.69856 -7.23502 1.000 24.46261 64 LEU C C 1
ATOM 478 O O . LEU A 1 56 ? -41.08376 -0.59704 -7.20904 1.000 20.24386 64 LEU C O 1
ATOM 483 N N . PRO A 1 57 ? -42.97244 -0.89822 -8.39017 1.000 25.26221 65 PRO C N 1
ATOM 484 C CA . PRO A 1 57 ? -42.22497 -1.18600 -9.62394 1.000 22.40035 65 PRO C CA 1
ATOM 485 C C . PRO A 1 57 ? -41.31061 -0.03899 -10.02453 1.000 18.66051 65 PRO C C 1
ATOM 486 O O . PRO A 1 57 ? -41.69741 1.13144 -10.01158 1.000 19.02652 65 PRO C O 1
ATOM 490 N N . HIS A 1 58 ? -40.09461 -0.38928 -10.41250 1.000 21.79512 66 HIS C N 1
ATOM 491 C CA . HIS A 1 58 ? -39.13766 0.59504 -10.89820 1.000 22.40115 66 HIS C CA 1
ATOM 492 C C . HIS A 1 58 ? -38.02310 -0.14007 -11.61937 1.000 20.83789 66 HIS C C 1
ATOM 493 O O . HIS A 1 58 ? -37.91812 -1.36757 -11.54458 1.000 18.92571 66 HIS C O 1
ATOM 500 N N . HIS A 1 59 ? -37.17294 0.63252 -12.30219 1.000 19.36432 67 HIS C N 1
ATOM 501 C CA . HIS A 1 59 ? -35.94331 0.09759 -12.87879 1.000 19.91837 67 HIS C CA 1
ATOM 502 C C . HIS A 1 59 ? -34.80203 1.07997 -12.63971 1.000 22.30955 67 HIS C C 1
ATOM 503 O O . HIS A 1 59 ? -35.00925 2.22235 -12.21139 1.000 20.46533 67 HIS C O 1
ATOM 510 N N . ALA A 1 60 ? -33.57182 0.61620 -12.88203 1.000 18.01421 68 ALA C N 1
ATOM 511 C CA . ALA A 1 60 ? -32.39258 1.45372 -12.71823 1.000 21.29872 68 ALA C CA 1
ATOM 512 C C . ALA A 1 60 ? -31.46296 1.27564 -13.91510 1.000 23.13819 68 ALA C C 1
ATOM 513 O O . ALA A 1 60 ? -31.48501 0.24705 -14.59982 1.000 16.70527 68 ALA C O 1
ATOM 515 N N . ASP A 1 61 ? -30.63964 2.28775 -14.16321 1.000 24.00695 69 ASP C N 1
ATOM 516 C CA . ASP A 1 61 ? -29.60412 2.17411 -15.20280 1.000 23.09202 69 ASP C CA 1
ATOM 517 C C . ASP A 1 61 ? -28.30586 1.60173 -14.63714 1.000 20.16203 69 ASP C C 1
ATOM 518 O O . ASP A 1 61 ? -27.20383 2.10701 -14.87113 1.000 21.86106 69 ASP C O 1
ATOM 523 N N . ALA A 1 62 ? -28.45700 0.50404 -13.89273 1.000 19.55286 70 ALA C N 1
ATOM 524 C CA . ALA A 1 62 ? -27.36505 -0.30156 -13.37203 1.000 23.05842 70 ALA C CA 1
ATOM 525 C C . ALA A 1 62 ? -27.76406 -1.77664 -13.32760 1.000 23.66407 70 ALA C C 1
ATOM 526 O O . ALA A 1 62 ? -28.92982 -2.11818 -13.11014 1.000 24.00407 70 ALA C O 1
ATOM 528 N N . ASP A 1 63 ? -26.77911 -2.64216 -13.53367 1.000 20.40148 71 ASP C N 1
ATOM 529 C CA . ASP A 1 63 ? -26.88442 -4.03185 -13.10758 1.000 25.15635 71 ASP C CA 1
ATOM 530 C C . ASP A 1 63 ? -26.91313 -4.12088 -11.59068 1.000 22.27307 71 ASP C C 1
ATOM 531 O O . ASP A 1 63 ? -26.13742 -3.45573 -10.91374 1.000 24.59810 71 ASP C O 1
ATOM 536 N N . PHE A 1 64 ? -27.77145 -4.98810 -11.05081 1.000 23.17607 72 PHE C N 1
ATOM 537 C CA . PHE A 1 64 ? -27.73084 -5.31351 -9.63262 1.000 24.78945 72 PHE C CA 1
ATOM 538 C C . PHE A 1 64 ? -27.39256 -6.78249 -9.45546 1.000 22.38743 72 PHE C C 1
ATOM 539 O O . PHE A 1 64 ? -27.84785 -7.63376 -10.22271 1.000 27.18127 72 PHE C O 1
ATOM 547 N N . LEU A 1 65 ? -26.56826 -7.06265 -8.46036 1.000 21.70608 73 LEU C N 1
ATOM 548 C CA . LEU A 1 65 ? -26.39119 -8.40891 -7.92762 1.000 25.13249 73 LEU C CA 1
ATOM 549 C C . LEU A 1 65 ? -26.91114 -8.37674 -6.49509 1.000 18.73734 73 LEU C C 1
ATOM 550 O O . LEU A 1 65 ? -26.22178 -7.88651 -5.59731 1.000 26.72200 73 LEU C O 1
ATOM 555 N N . LEU A 1 66 ? -28.10924 -8.89185 -6.26379 1.000 23.69470 74 LEU C N 1
ATOM 556 C CA . LEU A 1 66 ? -28.64064 -8.78136 -4.90867 1.000 27.86813 74 LEU C CA 1
ATOM 557 C C . LEU A 1 66 ? -28.47826 -10.09060 -4.13899 1.000 24.36110 74 LEU C C 1
ATOM 558 O O . LEU A 1 66 ? -28.45996 -11.19327 -4.70815 1.000 22.39987 74 LEU C O 1
ATOM 563 N N . PHE A 1 67 ? -28.34333 -9.93611 -2.82136 1.000 20.43872 75 PHE C N 1
ATOM 564 C CA . PHE A 1 67 ? -28.04953 -11.00216 -1.87665 1.000 19.07417 75 PHE C CA 1
ATOM 565 C C . PHE A 1 67 ? -28.90541 -10.75100 -0.64894 1.000 22.93004 75 PHE C C 1
ATOM 566 O O . PHE A 1 67 ? -28.89955 -9.63139 -0.12263 1.000 17.32881 75 PHE C O 1
ATOM 574 N N . VAL A 1 68 ? -29.62809 -11.77656 -0.20727 1.000 22.43456 76 VAL C N 1
ATOM 575 C CA . VAL A 1 68 ? -30.53095 -11.67427 0.94133 1.000 19.02714 76 VAL C CA 1
ATOM 576 C C . VAL A 1 68 ? -29.73261 -12.03838 2.18997 1.000 20.16360 76 VAL C C 1
ATOM 577 O O . VAL A 1 68 ? -29.34063 -13.19194 2.36292 1.000 21.33877 76 VAL C O 1
ATOM 581 N N . LEU A 1 69 ? -29.46952 -11.05438 3.05192 1.000 21.72393 77 LEU C N 1
ATOM 582 C CA . LEU A 1 69 ? -28.72908 -11.32681 4.28683 1.000 23.36139 77 LEU C CA 1
ATOM 583 C C . LEU A 1 69 ? -29.55819 -12.13983 5.28100 1.000 23.90957 77 LEU C C 1
ATOM 584 O O . LEU A 1 69 ? -29.04314 -13.05973 5.92592 1.000 24.40749 77 LEU C O 1
ATOM 589 N N . SER A 1 70 ? -30.82812 -11.77369 5.45607 1.000 29.17046 78 SER C N 1
ATOM 590 C CA . SER A 1 70 ? -31.72525 -12.42899 6.40158 1.000 28.50877 78 SER C CA 1
ATOM 591 C C . SER A 1 70 ? -33.14520 -12.01328 6.05071 1.000 25.08629 78 SER C C 1
ATOM 592 O O . SER A 1 70 ? -33.36519 -11.05033 5.30527 1.000 22.72234 78 SER C O 1
ATOM 595 N N . GLY A 1 71 ? -34.10595 -12.76109 6.58752 1.000 26.62288 79 GLY C N 1
ATOM 596 C CA . GLY A 1 71 ? -35.50805 -12.57150 6.24819 1.000 20.95043 79 GLY C CA 1
ATOM 597 C C . GLY A 1 71 ? -35.90979 -13.32548 4.99161 1.000 21.51186 79 GLY C C 1
ATOM 598 O O . GLY A 1 71 ? -35.21697 -14.23496 4.51647 1.000 25.37876 79 GLY C O 1
ATOM 599 N N . ARG A 1 72 ? -37.03701 -12.90850 4.41687 1.000 21.26434 80 ARG C N 1
ATOM 600 C CA . ARG A 1 72 ? -37.57961 -13.59310 3.24527 1.000 27.48948 80 ARG C CA 1
ATOM 601 C C . ARG A 1 72 ? -38.07336 -12.56804 2.23036 1.000 28.18179 80 ARG C C 1
ATOM 602 O O . ARG A 1 72 ? -38.55068 -11.50029 2.60629 1.000 21.88074 80 ARG C O 1
ATOM 610 N N . ALA A 1 73 ? -37.99784 -12.91725 0.94038 1.000 23.49144 81 ALA C N 1
ATOM 611 C CA . ALA A 1 73 ? -38.38929 -11.99350 -0.12171 1.000 24.46984 81 ALA C CA 1
ATOM 612 C C . ALA A 1 73 ? -39.03679 -12.71496 -1.29976 1.000 22.94321 81 ALA C C 1
ATOM 613 O O . ALA A 1 73 ? -38.68206 -13.84947 -1.63100 1.000 28.16449 81 ALA C O 1
ATOM 615 N N . ILE A 1 74 ? -39.96391 -12.02835 -1.96095 1.000 22.13747 82 ILE C N 1
ATOM 616 C CA . ILE A 1 74 ? -40.41232 -12.40243 -3.30028 1.000 20.19373 82 ILE C CA 1
ATOM 617 C C . ILE A 1 74 ? -39.82031 -11.37176 -4.25368 1.000 24.74423 82 ILE C C 1
ATOM 618 O O . ILE A 1 74 ? -40.05821 -10.17212 -4.10743 1.000 24.81753 82 ILE C O 1
ATOM 623 N N . LEU A 1 75 ? -39.01353 -11.82271 -5.19587 1.000 26.26783 83 LEU C N 1
ATOM 624 C CA . LEU A 1 75 ? -38.44233 -10.94836 -6.20218 1.000 21.94723 83 LEU C CA 1
ATOM 625 C C . LEU A 1 75 ? -39.13650 -11.24759 -7.52372 1.000 21.87266 83 LEU C C 1
ATOM 626 O O . LEU A 1 75 ? -39.09934 -12.38253 -8.01021 1.000 24.86803 83 LEU C O 1
ATOM 631 N N . THR A 1 76 ? -39.78699 -10.23889 -8.09880 1.000 24.15773 84 THR C N 1
ATOM 632 C CA . THR A 1 76 ? -40.48996 -10.40505 -9.36683 1.000 24.79384 84 THR C CA 1
ATOM 633 C C . THR A 1 76 ? -39.89329 -9.45254 -10.39322 1.000 27.02207 84 THR C C 1
ATOM 634 O O . THR A 1 76 ? -39.99554 -8.23022 -10.23815 1.000 22.67636 84 THR C O 1
ATOM 638 N N . LEU A 1 77 ? -39.25600 -10.00706 -11.42317 1.000 21.94513 85 LEU C N 1
ATOM 639 C CA . LEU A 1 77 ? -38.74222 -9.20787 -12.53004 1.000 25.00350 85 LEU C CA 1
ATOM 640 C C . LEU A 1 77 ? -39.74208 -9.24506 -13.67566 1.000 27.28624 85 LEU C C 1
ATOM 641 O O . LEU A 1 77 ? -40.11776 -10.32783 -14.14460 1.000 29.11211 85 LEU C O 1
ATOM 646 N N . VAL A 1 78 ? -40.15458 -8.07125 -14.14204 1.000 22.66440 86 VAL C N 1
ATOM 647 C CA . VAL A 1 78 ? -41.16468 -7.98035 -15.17948 1.000 26.48253 86 VAL C CA 1
ATOM 648 C C . VAL A 1 78 ? -40.45497 -7.64744 -16.48691 1.000 28.43765 86 VAL C C 1
ATOM 649 O O . VAL A 1 78 ? -39.63519 -6.72339 -16.54604 1.000 32.78629 86 VAL C O 1
ATOM 653 N N . ASN A 1 79 ? -40.72363 -8.43581 -17.52138 1.000 31.97102 87 ASN C N 1
ATOM 654 C CA . ASN A 1 79 ? -40.18833 -8.20645 -18.85288 1.000 29.96177 87 ASN C CA 1
ATOM 655 C C . ASN A 1 79 ? -41.24335 -7.54504 -19.74728 1.000 30.95020 87 ASN C C 1
ATOM 656 O O . ASN A 1 79 ? -42.37552 -7.27913 -19.32341 1.000 26.50392 87 ASN C O 1
ATOM 661 N N . ASN A 1 80 ? -40.87049 -7.28254 -21.01468 1.000 24.93441 88 ASN C N 1
ATOM 662 C CA . ASN A 1 80 ? -41.79596 -6.58834 -21.90129 1.000 26.84469 88 ASN C CA 1
ATOM 663 C C . ASN A 1 80 ? -42.93048 -7.49389 -22.36526 1.000 32.35350 88 ASN C C 1
ATOM 664 O O . ASN A 1 80 ? -43.95400 -6.98936 -22.84013 1.000 34.34446 88 ASN C O 1
ATOM 669 N N . ASP A 1 81 ? -42.77210 -8.80941 -22.22703 1.000 27.41008 89 ASP C N 1
ATOM 670 C CA . ASP A 1 81 ? -43.77471 -9.77861 -22.62744 1.000 32.67574 89 ASP C CA 1
ATOM 671 C C . ASP A 1 81 ? -44.01613 -10.85366 -21.57796 1.000 36.69861 89 ASP C C 1
ATOM 672 O O . ASP A 1 81 ? -44.97013 -11.62439 -21.71820 1.000 31.87017 89 ASP C O 1
ATOM 677 N N . ASP A 1 82 ? -43.21360 -10.89313 -20.51745 1.000 37.66978 90 ASP C N 1
ATOM 678 C CA . ASP A 1 82 ? -43.07637 -12.03614 -19.63041 1.000 37.50086 90 ASP C CA 1
ATOM 679 C C . ASP A 1 82 ? -42.90893 -11.51727 -18.21032 1.000 34.40057 90 ASP C C 1
ATOM 680 O O . ASP A 1 82 ? -42.74930 -10.31631 -17.97482 1.000 35.44748 90 ASP C O 1
ATOM 685 N N . ARG A 1 83 ? -42.88375 -12.43834 -17.25860 1.000 38.09397 91 ARG C N 1
ATOM 686 C CA . ARG A 1 83 ? -42.69006 -12.08399 -15.86284 1.000 35.09650 91 ARG C CA 1
ATOM 687 C C . ARG A 1 83 ? -42.10567 -13.28729 -15.13614 1.000 36.37225 91 ARG C C 1
ATOM 688 O O . ARG A 1 83 ? -42.61648 -14.40368 -15.28214 1.000 35.69606 91 ARG C O 1
ATOM 696 N N . ASP A 1 84 ? -41.03413 -13.05671 -14.37363 1.000 33.33994 92 ASP C N 1
ATOM 697 C CA . ASP A 1 84 ? -40.34548 -14.09918 -13.61882 1.000 33.18229 92 ASP C CA 1
ATOM 698 C C . ASP A 1 84 ? -40.37093 -13.71844 -12.14692 1.000 34.99468 92 ASP C C 1
ATOM 699 O O . ASP A 1 84 ? -39.92801 -12.62232 -11.78129 1.000 31.50756 92 ASP C O 1
ATOM 704 N N . SER A 1 85 ? -40.89712 -14.61755 -11.31229 1.000 36.03135 93 SER C N 1
ATOM 705 C CA . SER A 1 85 ? -40.98372 -14.42948 -9.87044 1.000 31.13204 93 SER C CA 1
ATOM 706 C C . SER A 1 85 ? -40.19329 -15.49745 -9.12951 1.000 31.37914 93 SER C C 1
ATOM 707 O O . SER A 1 85 ? -40.24505 -16.68302 -9.47650 1.000 32.45708 93 SER C O 1
ATOM 710 N N . TYR A 1 86 ? -39.48640 -15.06006 -8.08712 1.000 23.47996 94 TYR C N 1
ATOM 711 C CA . TYR A 1 86 ? -38.54041 -15.87550 -7.35272 1.000 29.79374 94 TYR C CA 1
ATOM 712 C C . TYR A 1 86 ? -38.84399 -15.82204 -5.86110 1.000 34.10439 94 TYR C C 1
ATOM 713 O O . TYR A 1 86 ? -39.20109 -14.76650 -5.31730 1.000 26.65189 94 TYR C O 1
ATOM 722 N N . ASN A 1 87 ? -38.69827 -16.97019 -5.20868 1.000 31.78614 95 ASN C N 1
ATOM 723 C CA . ASN A 1 87 ? -38.86356 -17.09422 -3.76536 1.000 35.00355 95 ASN C CA 1
ATOM 724 C C . ASN A 1 87 ? -37.47799 -17.13916 -3.12961 1.000 32.21427 95 ASN C C 1
ATOM 725 O O . ASN A 1 87 ? -36.74818 -18.11887 -3.30103 1.000 37.61282 95 ASN C O 1
ATOM 730 N N . LEU A 1 88 ? -37.11347 -16.09328 -2.39059 1.000 29.12682 96 LEU C N 1
ATOM 731 C CA . LEU A 1 88 ? -35.73891 -15.91543 -1.93578 1.000 28.66945 96 LEU C CA 1
ATOM 732 C C . LEU A 1 88 ? -35.60747 -16.13309 -0.43354 1.000 28.10610 96 LEU C C 1
ATOM 733 O O . LEU A 1 88 ? -36.45309 -15.68991 0.34238 1.000 29.77226 96 LEU C O 1
ATOM 738 N N . HIS A 1 89 ? -34.50941 -16.76950 -0.02957 1.000 30.16320 97 HIS C N 1
ATOM 739 C CA . HIS A 1 89 ? -34.24679 -17.09632 1.36810 1.000 32.22631 97 HIS C CA 1
ATOM 740 C C . HIS A 1 89 ? -32.87976 -16.55452 1.76625 1.000 30.39834 97 HIS C C 1
ATOM 741 O O . HIS A 1 89 ? -32.12012 -16.12764 0.88971 1.000 30.85371 97 HIS C O 1
ATOM 748 N N . PRO A 1 90 ? -32.53854 -16.51395 3.05670 1.000 30.00202 98 PRO C N 1
ATOM 749 C CA . PRO A 1 90 ? -31.19424 -16.06897 3.44404 1.000 27.24989 98 PRO C CA 1
ATOM 750 C C . PRO A 1 90 ? -30.11175 -16.88102 2.74443 1.000 26.13762 98 PRO C C 1
ATOM 751 O O . PRO A 1 90 ? -30.15146 -18.11330 2.72219 1.000 25.45998 98 PRO C O 1
ATOM 755 N N . GLY A 1 91 ? -29.13612 -16.17006 2.17573 1.000 25.05035 99 GLY C N 1
ATOM 756 C CA . GLY A 1 91 ? -28.11793 -16.76132 1.34108 1.000 22.03673 99 GLY C CA 1
ATOM 757 C C . GLY A 1 91 ? -28.42122 -16.74998 -0.14638 1.000 25.10254 99 GLY C C 1
ATOM 758 O O . GLY A 1 91 ? -27.53086 -17.07304 -0.94104 1.000 26.10656 99 GLY C O 1
ATOM 759 N N . ASP A 1 92 ? -29.63944 -16.38990 -0.54971 1.000 17.93341 100 ASP C N 1
ATOM 760 C CA . ASP A 1 92 ? -30.04272 -16.45503 -1.94741 1.000 20.51662 100 ASP C CA 1
ATOM 761 C C . ASP A 1 92 ? -29.47706 -15.25566 -2.69542 1.000 20.36360 100 ASP C C 1
ATOM 762 O O . ASP A 1 92 ? -29.47557 -14.13364 -2.17597 1.000 18.96519 100 ASP C O 1
ATOM 767 N N . ALA A 1 93 ? -28.96932 -15.49393 -3.90485 1.000 20.76714 101 ALA C N 1
ATOM 768 C CA . ALA A 1 93 ? -28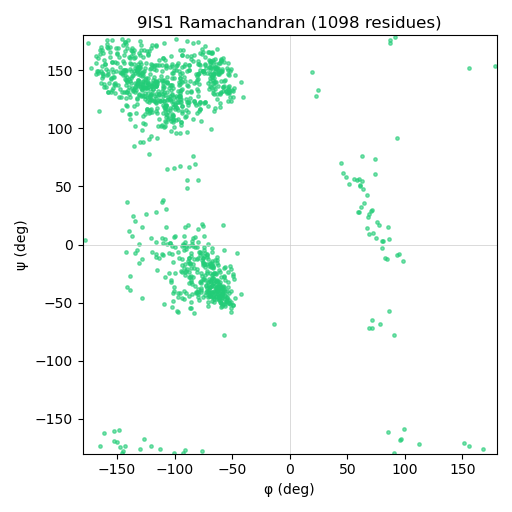.42185 -14.42014 -4.72904 1.000 23.37289 101 ALA C CA 1
ATOM 769 C C . ALA A 1 93 ? -29.08310 -14.45657 -6.09304 1.000 24.26805 101 ALA C C 1
ATOM 770 O O . ALA A 1 93 ? -29.49646 -15.50874 -6.56470 1.000 22.51509 101 ALA C O 1
ATOM 772 N N . GLN A 1 94 ? -29.20464 -13.28494 -6.70713 1.000 24.19157 102 GLN C N 1
ATOM 773 C CA . GLN A 1 94 ? -29.79671 -13.17275 -8.02946 1.000 23.62909 102 GLN C CA 1
ATOM 774 C C . GLN A 1 94 ? -29.29837 -11.89210 -8.68837 1.000 28.21799 102 GLN C C 1
ATOM 775 O O . GLN A 1 94 ? -29.17471 -10.86010 -8.02917 1.000 26.58094 102 GLN C O 1
ATOM 781 N N . ARG A 1 95 ? -28.98933 -11.97825 -9.97802 1.000 24.16991 103 ARG C N 1
ATOM 782 C CA . ARG A 1 95 ? -28.70151 -10.80461 -10.79268 1.000 27.42176 103 ARG C CA 1
ATOM 783 C C . ARG A 1 95 ? -29.99984 -10.21837 -11.34790 1.000 25.74146 103 ARG C C 1
ATOM 784 O O . ARG A 1 95 ? -30.87368 -10.95309 -11.81774 1.000 29.78534 103 ARG C O 1
ATOM 792 N N . ILE A 1 96 ? -30.15405 -8.90269 -11.22297 1.000 29.34826 104 ILE C N 1
ATOM 793 C CA . ILE A 1 96 ? -31.17259 -8.13997 -11.93237 1.000 28.77233 104 ILE C CA 1
ATOM 794 C C . ILE A 1 96 ? -30.46119 -7.34964 -13.02524 1.000 26.67365 104 ILE C C 1
ATOM 795 O O . ILE A 1 96 ? -29.70648 -6.41664 -12.70951 1.000 27.65143 104 ILE C O 1
ATOM 800 N N . PRO A 1 97 ? -30.67148 -7.66241 -14.30311 1.000 28.61912 105 PRO C N 1
ATOM 801 C CA . PRO A 1 97 ? -29.96846 -6.93318 -15.36721 1.000 25.65006 105 PRO C CA 1
ATOM 802 C C . PRO A 1 97 ? -30.37837 -5.47444 -15.40269 1.000 26.14961 105 PRO C C 1
ATOM 803 O O . PRO A 1 97 ? -31.49824 -5.11455 -15.03873 1.000 24.72700 105 PRO C O 1
ATOM 807 N N . ALA A 1 98 ? -29.46061 -4.63130 -15.88683 1.000 28.31473 106 ALA C N 1
ATOM 808 C CA . ALA A 1 98 ? -29.73710 -3.20256 -15.96796 1.000 25.49262 106 ALA C CA 1
ATOM 809 C C . ALA A 1 98 ? -31.04044 -2.94407 -16.71425 1.000 21.31155 106 ALA C C 1
ATOM 810 O O . ALA A 1 98 ? -31.34078 -3.59418 -17.72029 1.000 22.67640 106 ALA C O 1
ATOM 812 N N . GLY A 1 99 ? -31.84827 -2.02519 -16.18214 1.000 22.34829 107 GLY C N 1
ATOM 813 C CA . GLY A 1 99 ? -33.07065 -1.62659 -16.85846 1.000 23.68411 107 GLY C CA 1
ATOM 814 C C . GLY A 1 99 ? -34.22492 -2.60984 -16.79215 1.000 26.77592 107 GLY C C 1
ATOM 815 O O . GLY A 1 99 ? -35.15063 -2.52965 -17.60675 1.000 19.26636 107 GLY C O 1
ATOM 816 N N . THR A 1 100 ? -34.19945 -3.53412 -15.84706 1.000 18.03410 108 THR C N 1
ATOM 817 C CA . THR A 1 100 ? -35.28594 -4.47821 -15.65905 1.000 22.47386 108 THR C CA 1
ATOM 818 C C . THR A 1 100 ? -36.25109 -3.92503 -14.60203 1.000 22.65285 108 THR C C 1
ATOM 819 O O . THR A 1 100 ? -35.85261 -3.65924 -13.45887 1.000 25.82100 108 THR C O 1
ATOM 823 N N . THR A 1 101 ? -37.49603 -3.71246 -14.99414 1.000 23.29411 109 THR C N 1
ATOM 824 C CA . THR A 1 101 ? -38.52991 -3.33192 -14.03979 1.000 22.97721 109 THR C CA 1
ATOM 825 C C . THR A 1 101 ? -38.76970 -4.50535 -13.08886 1.000 25.17286 109 THR C C 1
ATOM 826 O O . THR A 1 101 ? -38.89449 -5.65788 -13.52246 1.000 17.28341 109 THR C O 1
ATOM 830 N N . TYR A 1 102 ? -38.75871 -4.22804 -11.78798 1.000 23.36523 110 TYR C N 1
ATOM 831 C CA . TYR A 1 102 ? -39.03192 -5.26830 -10.80706 1.000 22.15852 110 TYR C CA 1
ATOM 832 C C . TYR A 1 102 ? -39.69176 -4.65281 -9.58258 1.000 22.03789 110 TYR C C 1
ATOM 833 O O . TYR A 1 102 ? -39.74484 -3.42648 -9.42247 1.000 22.08973 110 TYR C O 1
ATOM 842 N N . TYR A 1 103 ? -40.19823 -5.53042 -8.71861 1.000 22.58378 111 TYR C N 1
ATOM 843 C CA . TYR A 1 103 ? -40.67317 -5.14381 -7.39911 1.000 21.98865 111 TYR C CA 1
ATOM 844 C C . TYR A 1 103 ? -40.31744 -6.25971 -6.42233 1.000 22.08564 111 TYR C C 1
ATOM 845 O O . TYR A 1 103 ? -39.99122 -7.37933 -6.82461 1.000 21.08988 111 TYR C O 1
ATOM 854 N N . LEU A 1 104 ? -40.41962 -5.95160 -5.12337 1.000 17.29015 112 LEU C N 1
ATOM 855 C CA . LEU A 1 104 ? -39.76548 -6.75578 -4.08926 1.000 20.52332 112 LEU C CA 1
ATOM 856 C C . LEU A 1 104 ? -40.63161 -6.77031 -2.83389 1.000 26.12734 112 LEU C C 1
ATOM 857 O O . LEU A 1 104 ? -40.81843 -5.72025 -2.20329 1.000 18.23444 112 LEU C O 1
ATOM 862 N N . VAL A 1 105 ? -41.13561 -7.96009 -2.46776 1.000 22.82451 113 VAL C N 1
ATOM 863 C CA . VAL A 1 105 ? -42.01232 -8.13905 -1.31068 1.000 27.47871 113 VAL C CA 1
ATOM 864 C C . VAL A 1 105 ? -41.21965 -8.72145 -0.14550 1.000 27.22291 113 VAL C C 1
ATOM 865 O O . VAL A 1 105 ? -40.32503 -9.55771 -0.33059 1.000 25.37324 113 VAL C O 1
ATOM 869 N N . ASN A 1 106 ? -41.54449 -8.26917 1.06885 1.000 27.30270 114 ASN C N 1
ATOM 870 C CA . ASN A 1 106 ? -41.22358 -9.02266 2.27028 1.000 24.56136 114 ASN C CA 1
ATOM 871 C C . ASN A 1 106 ? -42.47886 -9.78405 2.69372 1.000 30.96700 114 ASN C C 1
ATOM 872 O O . ASN A 1 106 ? -43.32902 -9.20988 3.38649 1.000 26.70396 114 ASN C O 1
ATOM 877 N N . PRO A 1 107 ? -42.64324 -11.06564 2.32683 1.000 31.83965 115 PRO C N 1
ATOM 878 C CA . PRO A 1 107 ? -43.89708 -11.77400 2.63779 1.000 28.66536 115 PRO C CA 1
ATOM 879 C C . PRO A 1 107 ? -44.03099 -12.19000 4.09110 1.000 31.60972 115 PRO C C 1
ATOM 880 O O . PRO A 1 107 ? -45.12500 -12.59991 4.51152 1.000 35.21780 115 PRO C O 1
ATOM 884 N N . HIS A 1 108 ? -42.95204 -12.10585 4.84965 1.000 31.99300 116 HIS C N 1
ATOM 885 C CA . HIS A 1 108 ? -42.92204 -12.56400 6.22617 1.000 38.54538 116 HIS C CA 1
ATOM 886 C C . HIS A 1 108 ? -43.77661 -11.67513 7.11753 1.000 34.09629 116 HIS C C 1
ATOM 887 O O . HIS A 1 108 ? -43.96761 -10.48643 6.84813 1.000 32.08846 116 HIS C O 1
ATOM 894 N N . ASP A 1 109 ? -44.28190 -12.26692 8.20226 1.000 37.27808 117 ASP C N 1
ATOM 895 C CA . ASP A 1 109 ? -45.15838 -11.55933 9.12836 1.000 37.57637 117 ASP C CA 1
ATOM 896 C C . ASP A 1 109 ? -44.41507 -10.92771 10.30282 1.000 34.84356 117 ASP C C 1
ATOM 897 O O . ASP A 1 109 ? -44.91263 -9.95616 10.88798 1.000 37.65104 117 ASP C O 1
ATOM 902 N N . HIS A 1 110 ? -43.23848 -11.43017 10.65911 1.000 30.59042 118 HIS C N 1
ATOM 903 C CA . HIS A 1 110 ? -42.51456 -10.88582 11.80587 1.000 40.59904 118 HIS C CA 1
ATOM 904 C C . HIS A 1 110 ? -41.05925 -10.51111 11.52827 1.000 33.29885 118 HIS C C 1
ATOM 905 O O . HIS A 1 110 ? -40.46046 -9.79883 12.34153 1.000 34.55290 118 HIS C O 1
ATOM 912 N N . GLN A 1 111 ? -40.48846 -10.91817 10.40634 1.000 33.51330 119 GLN C N 1
ATOM 913 C CA . GLN A 1 111 ? -39.06149 -10.76261 10.16016 1.000 33.44125 119 GLN C CA 1
ATOM 914 C C . GLN A 1 111 ? -38.82525 -9.65646 9.13862 1.000 29.01809 119 GLN C C 1
ATOM 915 O O . GLN A 1 111 ? -39.38745 -9.69900 8.03826 1.000 28.59612 119 GLN C O 1
ATOM 921 N N . ASN A 1 112 ? -38.01112 -8.67326 9.52226 1.000 28.78476 120 ASN C N 1
ATOM 922 C CA . ASN A 1 112 ? -37.54246 -7.64864 8.60367 1.000 26.25312 120 ASN C CA 1
ATOM 923 C C . ASN A 1 112 ? -36.75997 -8.28732 7.46005 1.000 26.90239 120 ASN C C 1
ATOM 924 O O . ASN A 1 112 ? -36.11406 -9.32528 7.61894 1.000 24.47400 120 ASN C O 1
ATOM 929 N N . LEU A 1 113 ? -36.83299 -7.66740 6.28944 1.000 29.36698 121 LEU C N 1
ATOM 930 C CA . LEU A 1 113 ? -36.10134 -8.14373 5.12205 1.000 24.75629 121 LEU C CA 1
ATOM 931 C C . LEU A 1 113 ? -34.86113 -7.27811 4.93725 1.000 22.03738 121 LEU C C 1
ATOM 932 O O . LEU A 1 113 ? -34.96026 -6.05408 4.79402 1.000 26.29975 121 LEU C O 1
ATOM 937 N N . LYS A 1 114 ? -33.69736 -7.91498 4.96968 1.000 22.32629 122 LYS C N 1
ATOM 938 C CA . LYS A 1 114 ? -32.41739 -7.23552 4.84971 1.000 28.06527 122 LYS C CA 1
ATOM 939 C C . LYS A 1 114 ? -31.75116 -7.73069 3.57326 1.000 25.17033 122 LYS C C 1
ATOM 940 O O . LYS A 1 114 ? -31.54630 -8.93645 3.41643 1.000 20.32148 122 LYS C O 1
ATOM 946 N N . ILE A 1 115 ? -31.42080 -6.81116 2.66165 1.000 22.91169 123 ILE C N 1
ATOM 947 C CA . ILE A 1 115 ? -30.80888 -7.17258 1.38726 1.000 23.11515 123 ILE C CA 1
ATOM 948 C C . ILE A 1 115 ? -29.63618 -6.24096 1.10266 1.000 22.90329 123 ILE C C 1
ATOM 949 O O . ILE A 1 115 ? -29.62894 -5.06672 1.48804 1.000 12.57255 123 ILE C O 1
ATOM 954 N N . ILE A 1 116 ? -28.62573 -6.77507 0.42784 1.000 16.21577 124 ILE C N 1
ATOM 955 C CA . ILE A 1 116 ? -27.53896 -5.95141 -0.07730 1.000 18.07296 124 ILE C CA 1
ATOM 956 C C . ILE A 1 116 ? -27.40144 -6.24401 -1.56221 1.000 23.75224 124 ILE C C 1
ATOM 957 O O . ILE A 1 116 ? -27.51264 -7.39918 -1.98865 1.000 21.04068 124 ILE C O 1
ATOM 962 N N . LYS A 1 117 ? -27.25279 -5.20424 -2.36142 1.000 24.15756 125 LYS C N 1
ATOM 963 C CA . LYS A 1 117 ? -27.01867 -5.42007 -3.77728 1.000 28.35817 125 LYS C CA 1
ATOM 964 C C . LYS A 1 117 ? -25.74608 -4.71213 -4.22446 1.000 21.17023 125 LYS C C 1
ATOM 965 O O . LYS A 1 117 ? -25.40299 -3.62771 -3.74797 1.000 20.06037 125 LYS C O 1
ATOM 971 N N . LEU A 1 118 ? -25.04499 -5.36337 -5.12654 1.000 21.97300 126 LEU C N 1
ATOM 972 C CA . LEU A 1 118 ? -23.87945 -4.79257 -5.78092 1.000 18.16346 126 LEU C CA 1
ATOM 973 C C . LEU A 1 118 ? -24.34722 -4.14643 -7.08228 1.000 17.86282 126 LEU C C 1
ATOM 974 O O . LEU A 1 118 ? -24.81885 -4.83466 -7.98300 1.000 18.57557 126 LEU C O 1
ATOM 979 N N . ALA A 1 119 ? -24.24858 -2.82418 -7.16044 1.000 18.00714 127 ALA C N 1
ATOM 980 C CA . ALA A 1 119 ? -24.71529 -2.06445 -8.31671 1.000 19.92708 127 ALA C CA 1
ATOM 981 C C . ALA A 1 119 ? -23.58287 -1.87692 -9.31085 1.000 17.18026 127 ALA C C 1
ATOM 982 O O . ALA A 1 119 ? -22.42677 -1.72822 -8.92384 1.000 17.21035 127 ALA C O 1
ATOM 984 N N . ILE A 1 120 ? -23.92449 -1.90642 -10.59974 1.000 18.52861 128 ILE C N 1
ATOM 985 C CA . ILE A 1 120 ? -22.94995 -1.68455 -11.67243 1.000 17.38859 128 ILE C CA 1
ATOM 986 C C . ILE A 1 120 ? -23.58908 -0.73850 -12.68265 1.000 19.05751 128 ILE C C 1
ATOM 987 O O . ILE A 1 120 ? -24.23316 -1.19557 -13.63959 1.000 18.41542 128 ILE C O 1
ATOM 992 N N . PRO A 1 121 ? -23.50905 0.57224 -12.46397 1.000 17.38651 129 PRO C N 1
ATOM 993 C CA . PRO A 1 121 ? -24.18278 1.53032 -13.36359 1.000 16.56694 129 PRO C CA 1
ATOM 994 C C . PRO A 1 121 ? -23.72322 1.43185 -14.81092 1.000 17.55693 129 PRO C C 1
ATOM 995 O O . PRO A 1 121 ? -22.58517 1.04575 -15.10066 1.000 23.97523 129 PRO C O 1
ATOM 999 N N . VAL A 1 122 ? -24.63597 1.77644 -15.72353 1.000 20.88672 130 VAL C N 1
ATOM 1000 C CA . VAL A 1 122 ? -24.40031 1.67177 -17.16749 1.000 23.27357 130 VAL C CA 1
ATOM 1001 C C . VAL A 1 122 ? -23.87791 2.97938 -17.76186 1.000 25.73178 130 VAL C C 1
ATOM 1002 O O . VAL A 1 122 ? -22.91711 2.98634 -18.53885 1.000 27.85031 130 VAL C O 1
ATOM 1006 N N . ASN A 1 123 ? -24.48323 4.11274 -17.42651 1.000 16.95086 131 ASN C N 1
ATOM 1007 C CA . ASN A 1 123 ? -24.21332 5.34147 -18.17442 1.000 25.17128 131 ASN C CA 1
ATOM 1008 C C . ASN A 1 123 ? -23.02577 6.12877 -17.65386 1.000 27.98179 131 ASN C C 1
ATOM 1009 O O . ASN A 1 123 ? -22.22221 6.65286 -18.43845 1.000 32.00784 131 ASN C O 1
ATOM 1014 N N . LYS A 1 124 ? -22.93652 6.27988 -16.35096 1.000 31.40805 132 LYS C N 1
ATOM 1015 C CA . LYS A 1 124 ? -21.81123 6.93041 -15.73846 1.000 26.82170 132 LYS C CA 1
ATOM 1016 C C . LYS A 1 124 ? -21.17436 5.92567 -14.79133 1.000 30.18550 132 LYS C C 1
ATOM 1017 O O . LYS A 1 124 ? -21.89555 5.18101 -14.10331 1.000 23.36511 132 LYS C O 1
ATOM 1023 N N . PRO A 1 125 ? -19.84471 5.82724 -14.78252 1.000 25.11147 133 PRO C N 1
ATOM 1024 C CA . PRO A 1 125 ? -19.17828 4.93708 -13.82724 1.000 25.35120 133 PRO C CA 1
ATOM 1025 C C . PRO A 1 125 ? -19.60375 5.22128 -12.39426 1.000 25.70140 133 PRO C C 1
ATOM 1026 O O . PRO A 1 125 ? -19.51307 6.35187 -11.90099 1.000 23.79070 133 PRO C O 1
ATOM 1030 N N . GLY A 1 126 ? -20.10886 4.19302 -11.72710 1.000 23.72264 134 GLY C N 1
ATOM 1031 C CA . GLY A 1 126 ? -20.49256 4.34171 -10.33246 1.000 24.63636 134 GLY C CA 1
ATOM 1032 C C . GLY A 1 126 ? -21.67463 5.25621 -10.03431 1.000 18.65461 134 GLY C C 1
ATOM 1033 O O . GLY A 1 126 ? -21.87791 5.60464 -8.86537 1.000 22.13669 134 GLY C O 1
ATOM 1034 N N . ARG A 1 127 ? -22.47693 5.65024 -11.02975 1.000 23.03824 135 ARG C N 1
ATOM 1035 C CA . ARG A 1 127 ? -23.62952 6.51029 -10.74175 1.000 28.31176 135 ARG C CA 1
ATOM 1036 C C . ARG A 1 127 ? -24.84814 6.12315 -11.55908 1.000 28.10741 135 ARG C C 1
ATOM 1037 O O . ARG A 1 127 ? -24.77606 5.96112 -12.77957 1.000 27.85719 135 ARG C O 1
ATOM 1045 N N . TYR A 1 128 ? -25.98457 6.03742 -10.88255 1.000 26.42202 136 TYR C N 1
ATOM 1046 C CA . TYR A 1 128 ? -27.19172 5.53688 -11.50480 1.000 22.24977 136 TYR C CA 1
ATOM 1047 C C . TYR A 1 128 ? -28.39470 6.20080 -10.83835 1.000 23.10819 136 TYR C C 1
ATOM 1048 O O . TYR A 1 128 ? -28.30322 6.77580 -9.75038 1.000 23.09126 136 TYR C O 1
ATOM 1057 N N . ASP A 1 129 ? -29.53098 6.08220 -11.49787 1.000 19.83535 137 ASP C N 1
ATOM 1058 C CA . ASP A 1 129 ? -30.78314 6.62456 -11.00015 1.000 25.30169 137 ASP C CA 1
ATOM 1059 C C . ASP A 1 129 ? -31.80907 5.51943 -10.96705 1.000 21.72594 137 ASP C C 1
ATOM 1060 O O . ASP A 1 129 ? -31.74539 4.57046 -11.75862 1.000 15.00474 137 ASP C O 1
ATOM 1065 N N . ASP A 1 130 ? -32.76296 5.65977 -10.04386 1.000 28.92270 138 ASP C N 1
ATOM 1066 C CA . ASP A 1 130 ? -33.95229 4.82498 -10.00476 1.000 20.06142 138 ASP C CA 1
ATOM 1067 C C . ASP A 1 130 ? -35.11192 5.49670 -10.74312 1.000 20.98188 138 ASP C C 1
ATOM 1068 O O . ASP A 1 130 ? -35.41711 6.67013 -10.50636 1.000 23.67625 138 ASP C O 1
ATOM 1073 N N . PHE A 1 131 ? -35.78654 4.73831 -11.59558 1.000 17.10778 139 PHE C N 1
ATOM 1074 C CA . PHE A 1 131 ? -36.91680 5.22472 -12.39087 1.000 21.04230 139 PHE C CA 1
ATOM 1075 C C . PHE A 1 131 ? -38.15996 4.53014 -11.88246 1.000 19.99084 139 PHE C C 1
ATOM 1076 O O . PHE A 1 131 ? -38.40036 3.37202 -12.22358 1.000 20.37313 139 PHE C O 1
ATOM 1084 N N . PHE A 1 132 ? -38.95968 5.23478 -11.08952 1.000 23.17321 140 PHE C N 1
ATOM 1085 C CA . PHE A 1 132 ? -40.17568 4.65286 -10.53849 1.000 23.17643 140 PHE C CA 1
ATOM 1086 C C . PHE A 1 132 ? -41.36802 4.86808 -11.46883 1.000 28.16981 140 PHE C C 1
ATOM 1087 O O . PHE A 1 132 ? -41.60658 5.97709 -11.95972 1.000 23.84960 140 PHE C O 1
ATOM 1095 N N . LEU A 1 133 ? -42.10052 3.78115 -11.72480 1.000 25.91389 141 LEU C N 1
ATOM 1096 C CA . LEU A 1 133 ? -43.29008 3.85017 -12.55564 1.000 28.45835 141 LEU C CA 1
ATOM 1097 C C . LEU A 1 133 ? -44.45859 4.43551 -11.77601 1.000 32.59338 141 LEU C C 1
ATOM 1098 O O . LEU A 1 133 ? -45.24789 5.21972 -12.31479 1.000 25.89085 141 LEU C O 1
ATOM 1103 N N . SER A 1 134 ? -44.54737 4.09810 -10.49531 1.000 32.55758 142 SER C N 1
ATOM 1104 C CA . SER A 1 134 ? -45.68362 4.50958 -9.69216 1.000 34.53822 142 SER C CA 1
ATOM 1105 C C . SER A 1 134 ? -45.64072 6.00721 -9.44956 1.000 38.88796 142 SER C C 1
ATOM 1106 O O . SER A 1 134 ? -44.57721 6.64073 -9.48001 1.000 33.53577 142 SER C O 1
ATOM 1109 N N . SER A 1 135 ? -46.82475 6.57799 -9.25901 1.000 38.59871 143 SER C N 1
ATOM 1110 C CA . SER A 1 135 ? -46.96703 7.96731 -8.86655 1.000 40.84374 143 SER C CA 1
ATOM 1111 C C . SER A 1 135 ? -47.26261 7.97263 -7.37181 1.000 45.39676 143 SER C C 1
ATOM 1112 O O . SER A 1 135 ? -48.20673 7.31282 -6.91352 1.000 43.22193 143 SER C O 1
ATOM 1115 N N . THR A 1 136 ? -46.42589 8.67885 -6.61651 1.000 42.97885 144 THR C N 1
ATOM 1116 C CA . THR A 1 136 ? -46.35356 8.50324 -5.17755 1.000 42.77378 144 THR C CA 1
ATOM 1117 C C . THR A 1 136 ? -45.89266 9.79458 -4.52947 1.000 47.24061 144 THR C C 1
ATOM 1118 O O . THR A 1 136 ? -44.95678 10.44246 -5.00790 1.000 46.79410 144 THR C O 1
ATOM 1122 N N . GLN A 1 137 ? -46.52578 10.12835 -3.40967 1.000 48.43878 145 GLN C N 1
ATOM 1123 C CA . GLN A 1 137 ? -46.21810 11.32251 -2.63753 1.000 48.28404 145 GLN C CA 1
ATOM 1124 C C . GLN A 1 137 ? -44.72422 11.56758 -2.40775 1.000 43.52718 145 GLN C C 1
ATOM 1125 O O . GLN A 1 137 ? -44.36105 12.62356 -1.88772 1.000 51.10292 145 GLN C O 1
ATOM 1131 N N . ALA A 1 138 ? -43.84051 10.63425 -2.78827 1.000 44.80713 146 ALA C N 1
ATOM 1132 C CA . ALA A 1 138 ? -42.40520 10.82711 -2.60368 1.000 40.48448 146 ALA C CA 1
ATOM 1133 C C . ALA A 1 138 ? -41.58333 10.88978 -3.88978 1.000 44.54555 146 ALA C C 1
ATOM 1134 O O . ALA A 1 138 ? -40.38657 11.20085 -3.81261 1.000 40.32761 146 ALA C O 1
ATOM 1136 N N . GLN A 1 139 ? -42.16230 10.60310 -5.05619 1.000 42.77198 147 GLN C N 1
ATOM 1137 C CA . GLN A 1 139 ? -41.42409 10.77220 -6.30543 1.000 35.59334 147 GLN C CA 1
ATOM 1138 C C . GLN A 1 139 ? -42.41513 10.70123 -7.45621 1.000 34.59605 147 GLN C C 1
ATOM 1139 O O . GLN A 1 139 ? -43.42171 9.99532 -7.37101 1.000 34.49627 147 GLN C O 1
ATOM 1145 N N . GLN A 1 140 ? -42.12971 11.44076 -8.52501 1.000 33.85154 148 GLN C N 1
ATOM 1146 C CA . GLN A 1 140 ? -43.02704 11.46189 -9.66926 1.000 28.66938 148 GLN C CA 1
ATOM 1147 C C . GLN A 1 140 ? -42.78616 10.24557 -10.55367 1.000 30.05314 148 GLN C C 1
ATOM 1148 O O . GLN A 1 140 ? -41.65790 9.75520 -10.66893 1.000 27.46893 148 GLN C O 1
ATOM 1154 N N . SER A 1 141 ? -43.85989 9.75183 -11.16464 1.000 29.46252 149 SER C N 1
ATOM 1155 C CA . SER A 1 141 ? -43.73472 8.71486 -12.18129 1.000 32.02176 149 SER C CA 1
ATOM 1156 C C . SER A 1 141 ? -43.00334 9.26234 -13.40235 1.000 30.04888 149 SER C C 1
ATOM 1157 O O . SER A 1 141 ? -43.24304 10.39362 -13.84147 1.000 27.78934 149 SER C O 1
ATOM 1160 N N . TYR A 1 142 ? -42.12027 8.44621 -13.97272 1.000 29.71178 150 TYR C N 1
ATOM 1161 C CA . TYR A 1 142 ? -41.42630 8.93239 -15.15142 1.000 24.37404 150 TYR C CA 1
ATOM 1162 C C . TYR A 1 142 ? -42.36620 9.10123 -16.34103 1.000 24.16135 150 TYR C C 1
ATOM 1163 O O . TYR A 1 142 ? -42.02206 9.81818 -17.28082 1.000 25.40164 150 TYR C O 1
ATOM 1172 N N . LEU A 1 143 ? -43.56612 8.51059 -16.30001 1.000 26.77017 151 LEU C N 1
ATOM 1173 C CA . LEU A 1 143 ? -44.57586 8.86300 -17.30143 1.000 25.39970 151 LEU C CA 1
ATOM 1174 C C . LEU A 1 143 ? -44.86808 10.35905 -17.29650 1.000 28.56572 151 LEU C C 1
ATOM 1175 O O . LEU A 1 143 ? -45.22142 10.92453 -18.33820 1.000 23.70790 151 LEU C O 1
ATOM 1180 N N . GLN A 1 144 ? -44.68499 11.02262 -16.15127 1.000 28.09516 152 GLN C N 1
ATOM 1181 C CA . GLN A 1 144 ? -45.02418 12.43599 -16.01173 1.000 32.37355 152 GLN C CA 1
ATOM 1182 C C . GLN A 1 144 ? -44.02819 13.36465 -16.70066 1.000 25.74251 152 GLN C C 1
ATOM 1183 O O . GLN A 1 144 ? -44.25250 14.58223 -16.74344 1.000 26.82108 152 GLN C O 1
ATOM 1189 N N . GLY A 1 145 ? -42.93801 12.82940 -17.24868 1.000 27.68448 153 GLY C N 1
ATOM 1190 C CA . GLY A 1 145 ? -42.01526 13.68065 -17.97672 1.000 29.07929 153 GLY C CA 1
ATOM 1191 C C . GLY A 1 145 ? -42.44382 13.98680 -19.39301 1.000 28.13830 153 GLY C C 1
ATOM 1192 O O . GLY A 1 145 ? -41.97083 14.96669 -19.97843 1.000 30.91518 153 GLY C O 1
ATOM 1193 N N . PHE A 1 146 ? -43.31321 13.15850 -19.95977 1.000 29.59754 154 PHE C N 1
ATOM 1194 C CA . PHE A 1 146 ? -43.85703 13.40843 -21.28333 1.000 28.61426 154 PHE C CA 1
ATOM 1195 C C . PHE A 1 146 ? -44.96457 14.45468 -21.22024 1.000 29.63582 154 PHE C C 1
ATOM 1196 O O . PHE A 1 146 ? -45.68714 14.56442 -20.22708 1.000 29.75348 154 PHE C O 1
ATOM 1204 N N . SER A 1 147 ? -45.07924 15.24537 -22.28692 1.000 27.14808 155 SER C N 1
ATOM 1205 C CA . SER A 1 147 ? -46.06378 16.31598 -22.30926 1.000 30.57225 155 SER C CA 1
ATOM 1206 C C . SER A 1 147 ? -47.47486 15.75391 -22.48269 1.000 29.85338 155 SER C C 1
ATOM 1207 O O . SER A 1 147 ? -47.66749 14.60388 -22.89792 1.000 25.82827 155 SER C O 1
ATOM 1210 N N . HIS A 1 148 ? -48.46361 16.59201 -22.12973 1.000 29.23805 156 HIS C N 1
ATOM 1211 C CA . HIS A 1 148 ? -49.87358 16.21497 -22.18125 1.000 31.88312 156 HIS C CA 1
ATOM 1212 C C . HIS A 1 148 ? -50.24947 15.62245 -23.53424 1.000 29.10178 156 HIS C C 1
ATOM 1213 O O . HIS A 1 148 ? -50.86264 14.55516 -23.61427 1.000 22.65237 156 HIS C O 1
ATOM 1220 N N . ASN A 1 149 ? -49.87390 16.30902 -24.61185 1.000 31.41377 157 ASN C N 1
ATOM 1221 C CA . ASN A 1 149 ? -50.22127 15.87326 -25.96140 1.000 30.43361 157 ASN C CA 1
ATOM 1222 C C . ASN A 1 149 ? -49.61100 14.51357 -26.31763 1.000 31.69165 157 ASN C C 1
ATOM 1223 O O . ASN A 1 149 ? -50.25444 13.69604 -26.98200 1.000 29.37283 157 ASN C O 1
ATOM 1228 N N . ILE A 1 150 ? -48.36567 14.25752 -25.91949 1.000 29.10898 158 ILE C N 1
ATOM 1229 C CA . ILE A 1 150 ? -47.79250 12.95247 -26.21855 1.000 28.13787 158 ILE C CA 1
ATOM 1230 C C . ILE A 1 150 ? -48.41670 11.87176 -25.34641 1.000 31.35263 158 ILE C C 1
ATOM 1231 O O . ILE A 1 150 ? -48.65534 10.75429 -25.82070 1.000 32.91126 158 ILE C O 1
ATOM 1236 N N . LEU A 1 151 ? -48.74996 12.19091 -24.09352 1.000 24.79523 159 LEU C N 1
ATOM 1237 C CA . LEU A 1 151 ? -49.46135 11.22098 -23.26511 1.000 26.38424 159 LEU C CA 1
ATOM 1238 C C . LEU A 1 151 ? -50.78646 10.81594 -23.90083 1.000 27.46234 159 LEU C C 1
ATOM 1239 O O . LEU A 1 151 ? -51.10485 9.62179 -23.98307 1.000 29.41308 159 LEU C O 1
ATOM 1244 N N . GLU A 1 152 ? -51.56484 11.79796 -24.38278 1.000 26.39781 160 GLU C N 1
ATOM 1245 C CA . GLU A 1 152 ? -52.90398 11.49272 -24.89712 1.000 28.83561 160 GLU C CA 1
ATOM 1246 C C . GLU A 1 152 ? -52.83518 10.65619 -26.17168 1.000 30.38725 160 GLU C C 1
ATOM 1247 O O . GLU A 1 152 ? -53.59995 9.69412 -26.33055 1.000 24.88030 160 GLU C O 1
ATOM 1253 N N . THR A 1 153 ? -51.90921 10.99519 -27.07919 1.000 28.68629 161 THR C N 1
ATOM 1254 C CA . THR A 1 153 ? -51.70669 10.20009 -28.28947 1.000 26.76363 161 THR C CA 1
ATOM 1255 C C . THR A 1 153 ? -51.17138 8.81017 -27.96277 1.000 26.01341 161 THR C C 1
ATOM 1256 O O . THR A 1 153 ? -51.58820 7.82220 -28.57946 1.000 35.23789 161 THR C O 1
ATOM 1260 N N . SER A 1 154 ? -50.23448 8.71000 -27.01298 1.000 32.78437 162 SER C N 1
ATOM 1261 C CA . SER A 1 154 ? -49.61663 7.41896 -26.72454 1.000 28.90214 162 SER C CA 1
ATOM 1262 C C . SER A 1 154 ? -50.62788 6.44173 -26.14429 1.000 29.38623 162 SER C C 1
ATOM 1263 O O . SER A 1 154 ? -50.69919 5.28306 -26.57575 1.000 22.00028 162 SER C O 1
ATOM 1266 N N . PHE A 1 155 ? -51.41068 6.88968 -25.16516 1.000 28.99546 163 PHE C N 1
ATOM 1267 C CA . PHE A 1 155 ? -52.41239 6.05542 -24.50937 1.000 31.17071 163 PHE C CA 1
ATOM 1268 C C . PHE A 1 155 ? -53.79205 6.13286 -25.14647 1.000 30.90453 163 PHE C C 1
ATOM 1269 O O . PHE A 1 155 ? -54.68866 5.39452 -24.71038 1.000 29.59805 163 PHE C O 1
ATOM 1277 N N . HIS A 1 156 ? -53.99032 6.99524 -26.15392 1.000 30.21948 164 HIS C N 1
ATOM 1278 C CA . HIS A 1 156 ? -55.28940 7.14368 -26.81800 1.000 32.19476 164 HIS C CA 1
ATOM 1279 C C . HIS A 1 156 ? -56.37373 7.47239 -25.77487 1.000 33.76468 164 HIS C C 1
ATOM 1280 O O . HIS A 1 156 ? -57.37967 6.78491 -25.62020 1.000 35.28471 164 HIS C O 1
ATOM 1287 N N . SER A 1 157 ? -56.13560 8.55334 -25.03241 1.000 29.01480 165 SER C N 1
ATOM 1288 C CA . SER A 1 157 ? -57.09515 8.97546 -24.01637 1.000 37.17259 165 SER C CA 1
ATOM 1289 C C . SER A 1 157 ? -56.87415 10.43812 -23.63826 1.000 37.86197 165 SER C C 1
ATOM 1290 O O . SER A 1 157 ? -55.77215 10.97533 -23.77444 1.000 31.60458 165 SER C O 1
ATOM 1293 N N . GLU A 1 158 ? -57.94156 11.07590 -23.15038 1.000 38.44995 166 GLU C N 1
ATOM 1294 C CA . GLU A 1 158 ? -57.82479 12.43557 -22.63190 1.000 41.23027 166 GLU C CA 1
ATOM 1295 C C . GLU A 1 158 ? -56.87663 12.46002 -21.44007 1.000 35.59294 166 GLU C C 1
ATOM 1296 O O . GLU A 1 158 ? -56.80092 11.50196 -20.66843 1.000 36.64922 166 GLU C O 1
ATOM 1302 N N . PHE A 1 159 ? -56.16098 13.58111 -21.27888 1.000 36.47328 167 PHE C N 1
ATOM 1303 C CA . PHE A 1 159 ? -55.22228 13.68737 -20.16501 1.000 39.88005 167 PHE C CA 1
ATOM 1304 C C . PHE A 1 159 ? -55.91184 13.59299 -18.80424 1.000 39.29223 167 PHE C C 1
ATOM 1305 O O . PHE A 1 159 ? -55.29443 13.13179 -17.83448 1.000 40.24684 167 PHE C O 1
ATOM 1313 N N . GLU A 1 160 ? -57.15832 14.06163 -18.69533 1.000 37.79858 168 GLU C N 1
ATOM 1314 C CA . GLU A 1 160 ? -57.88497 13.95880 -17.43084 1.000 40.33806 168 GLU C CA 1
ATOM 1315 C C . GLU A 1 160 ? -57.92796 12.51768 -16.95307 1.000 37.25739 168 GLU C C 1
ATOM 1316 O O . GLU A 1 160 ? -57.61206 12.21950 -15.79460 1.000 33.87454 168 GLU C O 1
ATOM 1322 N N . GLU A 1 161 ? -58.30902 11.61183 -17.85500 1.000 38.95557 169 GLU C N 1
ATOM 1323 C CA . GLU A 1 161 ? -58.41941 10.19348 -17.54237 1.000 34.88097 169 GLU C CA 1
ATOM 1324 C C . GLU A 1 161 ? -57.07440 9.61300 -17.11044 1.000 39.49689 169 GLU C C 1
ATOM 1325 O O . GLU A 1 161 ? -56.97876 8.94547 -16.07717 1.000 39.41172 169 GLU C O 1
ATOM 1331 N N . ILE A 1 162 ? -56.01505 9.86649 -17.88124 1.000 37.69324 170 ILE C N 1
ATOM 1332 C CA . ILE A 1 162 ? -54.72188 9.26945 -17.55552 1.000 36.78454 170 ILE C CA 1
ATOM 1333 C C . ILE A 1 162 ? -54.14737 9.87326 -16.27595 1.000 37.31742 170 ILE C C 1
ATOM 1334 O O . ILE A 1 162 ? -53.54351 9.16157 -15.45921 1.000 32.41069 170 ILE C O 1
ATOM 1339 N N . ASN A 1 163 ? -54.35099 11.17558 -16.05722 1.000 34.83059 171 ASN C N 1
ATOM 1340 C CA . ASN A 1 163 ? -53.94194 11.76889 -14.78969 1.000 33.86217 171 ASN C CA 1
ATOM 1341 C C . ASN A 1 163 ? -54.64682 11.09293 -13.62377 1.000 33.53588 171 ASN C C 1
ATOM 1342 O O . ASN A 1 163 ? -54.01436 10.72542 -12.62821 1.000 27.48133 171 ASN C O 1
ATOM 1347 N N . ARG A 1 164 ? -55.96522 10.92674 -13.73467 1.000 31.49517 172 ARG C N 1
ATOM 1348 C CA . ARG A 1 164 ? -56.73662 10.34174 -12.64701 1.000 35.38660 172 ARG C CA 1
ATOM 1349 C C . ARG A 1 164 ? -56.27047 8.92341 -12.35834 1.000 33.26559 172 ARG C C 1
ATOM 1350 O O . ARG A 1 164 ? -56.03774 8.55338 -11.20390 1.000 31.43277 172 ARG C O 1
ATOM 1358 N N . VAL A 1 165 ? -56.07887 8.12937 -13.40299 1.000 32.77977 173 VAL C N 1
ATOM 1359 C CA . VAL A 1 165 ? -55.78507 6.71935 -13.19746 1.000 35.20331 173 VAL C CA 1
ATOM 1360 C C . VAL A 1 165 ? -54.31579 6.50218 -12.83414 1.000 32.79818 173 VAL C C 1
ATOM 1361 O O . VAL A 1 165 ? -54.00604 5.76365 -11.89241 1.000 27.42347 173 VAL C O 1
ATOM 1365 N N . LEU A 1 166 ? -53.39062 7.15713 -13.53531 1.000 30.74598 174 LEU C N 1
ATOM 1366 C CA . LEU A 1 166 ? -51.96971 6.87647 -13.32584 1.000 29.65353 174 LEU C CA 1
ATOM 1367 C C . LEU A 1 166 ? -51.28356 7.82696 -12.34726 1.000 29.90640 174 LEU C C 1
ATOM 1368 O O . LEU A 1 166 ? -50.47821 7.38921 -11.51761 1.000 25.60072 174 LEU C O 1
ATOM 1373 N N . LEU A 1 167 ? -51.58088 9.11672 -12.41866 1.000 31.47911 175 LEU C N 1
ATOM 1374 C CA . LEU A 1 167 ? -50.77533 10.11204 -11.73214 1.000 32.57908 175 LEU C CA 1
ATOM 1375 C C . LEU A 1 167 ? -51.41321 10.60480 -10.43506 1.000 41.88883 175 LEU C C 1
ATOM 1376 O O . LEU A 1 167 ? -50.75457 10.59732 -9.38903 1.000 41.22664 175 LEU C O 1
ATOM 1381 N N . GLY A 1 168 ? -52.69196 10.98453 -10.46305 1.000 38.54860 176 GLY C N 1
ATOM 1382 C CA . GLY A 1 168 ? -53.31581 11.62459 -9.31638 1.000 49.35744 176 GLY C CA 1
ATOM 1383 C C . GLY A 1 168 ? -52.69361 12.96347 -8.95203 1.000 53.34901 176 GLY C C 1
ATOM 1384 O O . GLY A 1 168 ? -51.93687 13.04856 -7.98081 1.000 57.56426 176 GLY C O 1
ATOM 1385 N N . GLU A 1 169 ? -52.99136 14.01658 -9.71497 1.000 57.98640 177 GLU C N 1
ATOM 1386 C CA . GLU A 1 169 ? -52.40966 15.34510 -9.45649 1.000 61.63542 177 GLU C CA 1
ATOM 1387 C C . GLU A 1 169 ? -53.33515 16.21763 -8.60505 1.000 53.25352 177 GLU C C 1
ATOM 1388 O O . GLU A 1 169 ? -53.75767 15.82176 -7.52003 1.000 54.27795 177 GLU C O 1
ATOM 1394 N N . GLN A 1 173 ? -52.45661 11.82696 -2.39393 1.000 52.94773 181 GLN C N 1
ATOM 1395 C CA . GLN A 1 173 ? -53.60518 11.40551 -1.58867 1.000 67.58349 181 GLN C CA 1
ATOM 1396 C C . GLN A 1 173 ? -54.18635 10.07086 -2.04837 1.000 65.31788 181 GLN C C 1
ATOM 1397 O O . GLN A 1 173 ? -53.97250 9.03783 -1.41297 1.000 63.42676 181 GLN C O 1
ATOM 1403 N N . ARG A 1 174 ? -54.95400 10.11033 -3.14260 1.000 64.78376 182 ARG C N 1
ATOM 1404 C CA . ARG A 1 174 ? -55.28231 8.89003 -3.86897 1.000 58.94606 182 ARG C CA 1
ATOM 1405 C C . ARG A 1 174 ? -54.02683 8.05746 -4.13674 1.000 62.29187 182 ARG C C 1
ATOM 1406 O O . ARG A 1 174 ? -54.11780 6.82911 -4.27701 1.000 60.75747 182 ARG C O 1
ATOM 1414 N N . GLN A 1 175 ? -52.85568 8.70181 -4.17974 1.000 58.66719 183 GLN C N 1
ATOM 1415 C CA . GLN A 1 175 ? -51.56463 8.04718 -4.35826 1.000 57.46795 183 GLN C CA 1
ATOM 1416 C C . GLN A 1 175 ? -50.91534 7.69456 -3.01966 1.000 57.89758 183 GLN C C 1
ATOM 1417 O O . GLN A 1 175 ? -51.14429 8.34859 -1.99515 1.000 55.87141 183 GLN C O 1
ATOM 1423 N N . GLN A 1 176 ? -50.07633 6.65803 -3.05151 1.000 54.31972 184 GLN C N 1
ATOM 1424 C CA . GLN A 1 176 ? -49.36284 6.20046 -1.86884 1.000 50.55280 184 GLN C CA 1
ATOM 1425 C C . GLN A 1 176 ? -48.41035 7.28325 -1.35990 1.000 48.73997 184 GLN C C 1
ATOM 1426 O O . GLN A 1 176 ? -48.13496 8.28876 -2.02561 1.000 51.58924 184 GLN C O 1
ATOM 1432 N N . GLU A 1 177 ? -47.89570 7.05814 -0.15456 1.000 47.80698 185 GLU C N 1
ATOM 1433 C CA . GLU A 1 177 ? -47.06053 8.05125 0.50905 1.000 47.21243 185 GLU C CA 1
ATOM 1434 C C . GLU A 1 177 ? -45.58367 7.92400 0.13289 1.000 49.37197 185 GLU C C 1
ATOM 1435 O O . GLU A 1 177 ? -44.88273 8.94099 0.04331 1.000 53.44820 185 GLU C O 1
ATOM 1441 N N . GLY A 1 178 ? -45.09939 6.70365 -0.10934 1.000 41.71329 186 GLY C N 1
ATOM 1442 C CA . GLY A 1 178 ? -43.70205 6.47835 -0.44369 1.000 34.51055 186 GLY C CA 1
ATOM 1443 C C . GLY A 1 178 ? -43.48662 5.30961 -1.38883 1.000 32.50260 186 GLY C C 1
ATOM 1444 O O . GLY A 1 178 ? -44.46668 4.71685 -1.85620 1.000 39.51704 186 GLY C O 1
ATOM 1445 N N . VAL A 1 179 ? -42.23504 4.93213 -1.67739 1.000 21.63157 187 VAL C N 1
ATOM 1446 C CA . VAL A 1 179 ? -42.05249 3.82199 -2.61913 1.000 23.59115 187 VAL C CA 1
ATOM 1447 C C . VAL A 1 179 ? -42.14950 2.44416 -1.97159 1.000 22.14452 187 VAL C C 1
ATOM 1448 O O . VAL A 1 179 ? -42.33974 1.45452 -2.68924 1.000 21.10676 187 VAL C O 1
ATOM 1452 N N . ILE A 1 180 ? -42.03909 2.34308 -0.64747 1.000 22.31396 188 ILE C N 1
ATOM 1453 C CA . ILE A 1 180 ? -42.24256 1.09335 0.09316 1.000 20.40876 188 ILE C CA 1
ATOM 1454 C C . ILE A 1 180 ? -43.55977 1.22231 0.86433 1.000 24.88619 188 ILE C C 1
ATOM 1455 O O . ILE A 1 180 ? -43.70002 2.10079 1.72355 1.000 23.03389 188 ILE C O 1
ATOM 1460 N N . VAL A 1 181 ? -44.51954 0.34656 0.57850 1.000 23.54740 189 VAL C N 1
ATOM 1461 C CA . VAL A 1 181 ? -45.85685 0.46239 1.15932 1.000 29.09455 189 VAL C CA 1
ATOM 1462 C C . VAL A 1 181 ? -46.32254 -0.90864 1.64514 1.000 24.06945 189 VAL C C 1
ATOM 1463 O O . VAL A 1 181 ? -45.77503 -1.94562 1.26611 1.000 21.23504 189 VAL C O 1
ATOM 1467 N N . GLU A 1 182 ? -47.31835 -0.89863 2.54107 1.000 32.29830 190 GLU C N 1
ATOM 1468 C CA . GLU A 1 182 ? -47.83771 -2.11339 3.16888 1.000 33.23602 190 GLU C CA 1
ATOM 1469 C C . GLU A 1 182 ? -48.69779 -2.94717 2.20718 1.000 33.65638 190 GLU C C 1
ATOM 1470 O O . GLU A 1 182 ? -49.29127 -2.43967 1.24823 1.000 31.85378 190 GLU C O 1
ATOM 1476 N N . LEU A 1 183 ? -48.75570 -4.25457 2.47645 1.000 32.89179 191 LEU C N 1
ATOM 1477 C CA . LEU A 1 183 ? -49.60561 -5.18246 1.73477 1.000 40.96310 191 LEU C CA 1
ATOM 1478 C C . LEU A 1 183 ? -50.58604 -5.87500 2.66056 1.000 41.48961 191 LEU C C 1
ATOM 1479 O O . LEU A 1 183 ? -50.28525 -6.11415 3.83336 1.000 41.81935 191 LEU C O 1
ATOM 1484 N N . SER A 1 184 ? -51.73360 -6.24492 2.09064 1.000 45.26780 192 SER C N 1
ATOM 1485 C CA . SER A 1 184 ? -52.65762 -7.15239 2.74061 1.000 44.92920 192 SER C CA 1
ATOM 1486 C C . SER A 1 184 ? -52.14455 -8.59054 2.67456 1.000 50.76541 192 SER C C 1
ATOM 1487 O O . SER A 1 184 ? -51.24223 -8.94368 1.89927 1.000 43.34449 192 SER C O 1
ATOM 1490 N N . LYS A 1 185 ? -52.77204 -9.43472 3.49074 1.000 56.27915 193 LYS C N 1
ATOM 1491 C CA . LYS A 1 185 ? -52.46002 -10.85799 3.49541 1.000 52.34115 193 LYS C CA 1
ATOM 1492 C C . LYS A 1 185 ? -52.92778 -11.51198 2.20325 1.000 51.00067 193 LYS C C 1
ATOM 1493 O O . LYS A 1 185 ? -52.21611 -12.33715 1.61488 1.000 46.43949 193 LYS C O 1
ATOM 1499 N N . GLU A 1 186 ? -54.13703 -11.15352 1.75903 1.000 47.34873 194 GLU C N 1
ATOM 1500 C CA . GLU A 1 186 ? -54.68699 -11.66678 0.50970 1.000 50.91389 194 GLU C CA 1
ATOM 1501 C C . GLU A 1 186 ? -53.73195 -11.41796 -0.65841 1.000 52.12188 194 GLU C C 1
ATOM 1502 O O . GLU A 1 186 ? -53.55423 -12.28325 -1.52297 1.000 51.70752 194 GLU C O 1
ATOM 1508 N N . GLN A 1 187 ? -53.08773 -10.24558 -0.68549 1.000 49.72957 195 GLN C N 1
ATOM 1509 C CA . GLN A 1 187 ? -52.25341 -9.85653 -1.82252 1.000 46.70159 195 GLN C CA 1
ATOM 1510 C C . GLN A 1 187 ? -50.89907 -10.56478 -1.80982 1.000 42.29389 195 GLN C C 1
ATOM 1511 O O . GLN A 1 187 ? -50.41411 -10.98930 -2.86531 1.000 39.76917 195 GLN C O 1
ATOM 1517 N N . ILE A 1 188 ? -50.26950 -10.70166 -0.63637 1.000 43.09766 196 ILE C N 1
ATOM 1518 C CA . ILE A 1 188 ? -49.06880 -11.53111 -0.54042 1.000 44.50041 196 ILE C CA 1
ATOM 1519 C C . ILE A 1 188 ? -49.39472 -12.95427 -0.96089 1.000 47.59644 196 ILE C C 1
ATOM 1520 O O . ILE A 1 188 ? -48.61975 -13.61081 -1.67376 1.000 43.30734 196 ILE C O 1
ATOM 1525 N N . ARG A 1 189 ? -50.55743 -13.44141 -0.51417 1.000 47.03033 197 ARG C N 1
ATOM 1526 C CA . ARG A 1 189 ? -51.10398 -14.72485 -0.93597 1.000 52.42545 197 ARG C CA 1
ATOM 1527 C C . ARG A 1 189 ? -51.08728 -14.84388 -2.45990 1.000 50.87951 197 ARG C C 1
ATOM 1528 O O . ARG A 1 189 ? -50.54874 -15.80972 -3.01231 1.000 55.85349 197 ARG C O 1
ATOM 1536 N N . GLN A 1 190 ? -51.64188 -13.84334 -3.15540 1.000 47.40636 198 GLN C N 1
ATOM 1537 C CA . GLN A 1 190 ? -51.71449 -13.88139 -4.61536 1.000 42.91897 198 GLN C CA 1
ATOM 1538 C C . GLN A 1 190 ? -50.34782 -13.67263 -5.26520 1.000 48.45750 198 GLN C C 1
ATOM 1539 O O . GLN A 1 190 ? -50.03892 -14.29625 -6.28975 1.000 45.97902 198 GLN C O 1
ATOM 1545 N N . LEU A 1 191 ? -49.52063 -12.79498 -4.69195 1.000 46.39274 199 LEU C N 1
ATOM 1546 C CA . LEU A 1 191 ? -48.24325 -12.40696 -5.28563 1.000 44.92962 199 LEU C CA 1
ATOM 1547 C C . LEU A 1 191 ? -47.15975 -13.46834 -5.15212 1.000 47.24111 199 LEU C C 1
ATOM 1548 O O . LEU A 1 191 ? -46.10579 -13.34233 -5.79234 1.000 41.24752 199 LEU C O 1
ATOM 1553 N N . SER A 1 192 ? -47.38823 -14.49721 -4.34015 1.000 46.21522 200 SER C N 1
ATOM 1554 C CA . SER A 1 192 ? -46.36290 -15.46839 -3.99327 1.000 44.32682 200 SER C CA 1
ATOM 1555 C C . SER A 1 192 ? -46.53086 -16.80539 -4.69803 1.000 45.99455 200 SER C C 1
ATOM 1556 O O . SER A 1 192 ? -45.53814 -17.52299 -4.87647 1.000 39.76212 200 SER C O 1
ATOM 1559 N N . ARG A 1 193 ? -47.74977 -17.14564 -5.11759 1.000 50.21031 201 ARG C N 1
ATOM 1560 C CA . ARG A 1 193 ? -48.07107 -18.49964 -5.54905 1.000 55.93380 201 ARG C CA 1
ATOM 1561 C C . ARG A 1 193 ? -47.54364 -18.83158 -6.95712 1.000 53.12219 201 ARG C C 1
ATOM 1562 O O . ARG A 1 193 ? -47.95943 -19.83283 -7.55136 1.000 55.68137 201 ARG C O 1
ATOM 1570 N N . ARG A 1 194 ? -46.59038 -18.04736 -7.47548 1.000 51.41032 202 ARG C N 1
ATOM 1571 C CA . ARG A 1 194 ? -45.92785 -18.39557 -8.72792 1.000 51.89263 202 ARG C CA 1
ATOM 1572 C C . ARG A 1 194 ? -44.41757 -18.21545 -8.63972 1.000 45.47376 202 ARG C C 1
ATOM 1573 O O . ARG A 1 194 ? -43.75525 -18.12038 -9.67880 1.000 46.83967 202 ARG C O 1
ATOM 1581 N N . ALA A 1 195 ? -43.85944 -18.19057 -7.42934 1.000 45.43340 203 ALA C N 1
ATOM 1582 C CA . ALA A 1 195 ? -42.46085 -17.84279 -7.21013 1.000 36.32849 203 ALA C CA 1
ATOM 1583 C C . ALA A 1 195 ? -41.61120 -19.10916 -7.14102 1.000 42.92929 203 ALA C C 1
ATOM 1584 O O . ALA A 1 195 ? -41.89498 -20.02528 -6.35612 1.000 38.09680 203 ALA C O 1
ATOM 1586 N N . LYS A 1 196 ? -40.58195 -19.15617 -7.98440 1.000 40.36632 204 LYS C N 1
ATOM 1587 C CA . LYS A 1 196 ? -39.62693 -20.25050 -8.00845 1.000 39.09332 204 LYS C CA 1
ATOM 1588 C C . LYS A 1 196 ? -38.56435 -20.02799 -6.93104 1.000 38.57808 204 LYS C C 1
ATOM 1589 O O . LYS A 1 196 ? -38.10820 -18.90374 -6.70162 1.000 35.91127 204 LYS C O 1
ATOM 1595 N N . SER A 1 197 ? -38.19010 -21.09996 -6.24536 1.000 42.46161 205 SER C N 1
ATOM 1596 C CA . SER A 1 197 ? -37.24670 -21.01490 -5.14395 1.000 44.99957 205 SER C CA 1
ATOM 1597 C C . SER A 1 197 ? -35.90725 -21.60962 -5.55792 1.000 45.31578 205 SER C C 1
ATOM 1598 O O . SER A 1 197 ? -35.83614 -22.45695 -6.45282 1.000 52.84451 205 SER C O 1
ATOM 1601 N N . SER A 1 198 ? -34.83961 -21.15148 -4.90883 1.000 45.03598 206 SER C N 1
ATOM 1602 C CA . SER A 1 198 ? -33.52289 -21.72128 -5.16746 1.000 45.28750 206 SER C CA 1
ATOM 1603 C C . SER A 1 198 ? -33.43597 -23.15364 -4.63623 1.000 48.47640 206 SER C C 1
ATOM 1604 O O . SER A 1 198 ? -34.17764 -23.56929 -3.74210 1.000 46.30958 206 SER C O 1
ATOM 1607 N N . 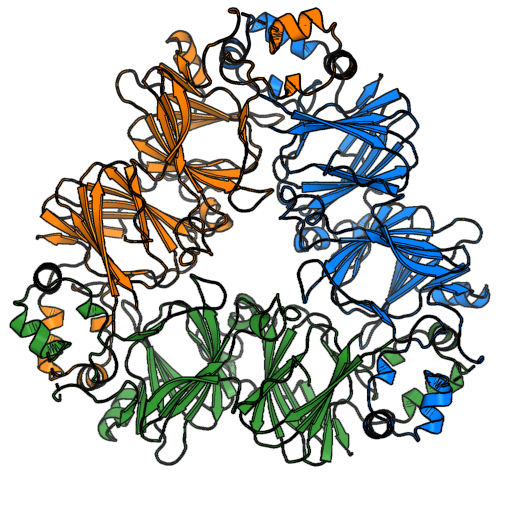SER A 1 199 ? -32.49243 -23.90556 -5.19131 1.000 51.35564 207 SER C N 1
ATOM 1608 C CA . SER A 1 199 ? -32.43445 -25.33903 -4.95605 1.000 55.54366 207 SER C CA 1
ATOM 1609 C C . SER A 1 199 ? -31.08553 -25.86489 -5.42442 1.000 54.95418 207 SER C C 1
ATOM 1610 O O . SER A 1 199 ? -30.39330 -25.22596 -6.22075 1.000 53.24108 207 SER C O 1
ATOM 1613 N N . ARG A 1 200 ? -30.72756 -27.04658 -4.91913 1.000 57.10187 208 ARG C N 1
ATOM 1614 C CA . ARG A 1 200 ? -29.46330 -27.68940 -5.26015 1.000 59.08118 208 ARG C CA 1
ATOM 1615 C C . ARG A 1 200 ? -29.15491 -27.58138 -6.74891 1.000 59.97329 208 ARG C C 1
ATOM 1616 O O . ARG A 1 200 ? -28.01627 -27.28734 -7.12548 1.000 57.32403 208 ARG C O 1
ATOM 1624 N N . LYS A 1 201 ? -30.16454 -27.78590 -7.60259 1.000 63.40939 209 LYS C N 1
ATOM 1625 C CA . LYS A 1 201 ? -29.95155 -27.74405 -9.04789 1.000 59.57087 209 LYS C CA 1
ATOM 1626 C C . LYS A 1 201 ? -29.75988 -26.33246 -9.59435 1.000 57.71130 209 LYS C C 1
ATOM 1627 O O . LYS A 1 201 ? -29.41333 -26.19703 -10.77110 1.000 63.01087 209 LYS C O 1
ATOM 1633 N N . THR A 1 202 ? -29.99621 -25.28748 -8.79933 1.000 52.60299 210 THR C N 1
ATOM 1634 C CA . THR A 1 202 ? -29.82725 -23.91778 -9.27131 1.000 51.14001 210 THR C CA 1
ATOM 1635 C C . THR A 1 202 ? -28.40450 -23.41187 -9.08327 1.000 51.76871 210 THR C C 1
ATOM 1636 O O . THR A 1 202 ? -28.10083 -22.28043 -9.48035 1.000 46.57012 210 THR C O 1
ATOM 1640 N N . ILE A 1 203 ? -27.52656 -24.23298 -8.50225 1.000 52.77100 211 ILE C N 1
ATOM 1641 C CA . ILE A 1 203 ? -26.16280 -23.81504 -8.21254 1.000 50.19514 211 ILE C CA 1
ATOM 1642 C C . ILE A 1 203 ? -25.41044 -23.33880 -9.45423 1.000 48.17694 211 ILE C C 1
ATOM 1643 O O . ILE A 1 203 ? -24.42909 -22.59607 -9.32434 1.000 47.92937 211 ILE C O 1
ATOM 1648 N N . SER A 1 204 ? -25.85845 -23.70986 -10.66153 1.000 46.27686 212 SER C N 1
ATOM 1649 C CA . SER A 1 204 ? -25.16409 -23.28796 -11.87950 1.000 44.84864 212 SER C CA 1
ATOM 1650 C C . SER A 1 204 ? -26.14487 -22.94064 -12.99767 1.000 46.09435 212 SER C C 1
ATOM 1651 O O . SER A 1 204 ? -25.87961 -23.19846 -14.17736 1.000 47.17370 212 SER C O 1
ATOM 1654 N N . SER A 1 205 ? -27.28153 -22.33906 -12.65026 1.000 47.07935 213 SER C N 1
ATOM 1655 C CA . SER A 1 205 ? -28.19321 -21.77713 -13.64113 1.000 51.90218 213 SER C CA 1
ATOM 1656 C C . SER A 1 205 ? -27.76311 -20.37248 -14.02795 1.000 43.70731 213 SER C C 1
ATOM 1657 O O . SER A 1 205 ? -27.07043 -19.67781 -13.27860 1.000 43.68849 213 SER C O 1
ATOM 1660 N N . GLU A 1 206 ? -28.21772 -19.94458 -15.20533 1.000 49.37871 214 GLU C N 1
ATOM 1661 C CA . GLU A 1 206 ? -28.15221 -18.53916 -15.58091 1.000 48.20037 214 GLU C CA 1
ATOM 1662 C C . GLU A 1 206 ? -29.45464 -17.81528 -15.29709 1.000 52.87726 214 GLU C C 1
ATOM 1663 O O . GLU A 1 206 ? -29.48381 -16.58274 -15.33314 1.000 51.93667 214 GLU C O 1
ATOM 1669 N N . ASP A 1 207 ? -30.52623 -18.54090 -14.98533 1.000 51.45268 215 ASP C N 1
ATOM 1670 C CA . ASP A 1 207 ? -31.80300 -17.89957 -14.70603 1.000 56.11622 215 ASP C CA 1
ATOM 1671 C C . ASP A 1 207 ? -32.05257 -17.70985 -13.21327 1.000 49.72959 215 ASP C C 1
ATOM 1672 O O . ASP A 1 207 ? -32.25611 -16.58054 -12.75585 1.000 48.49786 215 ASP C O 1
ATOM 1677 N N . GLU A 1 208 ? -32.04073 -18.79256 -12.44897 1.000 49.06476 216 GLU C N 1
ATOM 1678 C CA . GLU A 1 208 ? -32.67769 -18.74616 -11.14351 1.000 48.33688 216 GLU C CA 1
ATOM 1679 C C . GLU A 1 208 ? -31.69066 -18.38827 -10.03889 1.000 44.54615 216 GLU C C 1
ATOM 1680 O O . GLU A 1 208 ? -30.46681 -18.44235 -10.22336 1.000 32.04947 216 GLU C O 1
ATOM 1686 N N . PRO A 1 209 ? -32.20424 -17.97378 -8.88094 1.000 42.44032 217 PRO C N 1
ATOM 1687 C CA . PRO A 1 209 ? -31.31439 -17.62528 -7.77484 1.000 35.03642 217 PRO C CA 1
ATOM 1688 C C . PRO A 1 209 ? -30.57131 -18.84350 -7.28551 1.000 31.22142 217 PRO C C 1
ATOM 1689 O O . PRO A 1 209 ? -31.08024 -19.96483 -7.32537 1.000 38.43446 217 PRO C O 1
ATOM 1693 N N . PHE A 1 210 ? -29.34138 -18.60799 -6.84772 1.000 30.44582 218 PHE C N 1
ATOM 1694 C CA . PHE A 1 210 ? -28.47048 -19.63746 -6.30957 1.000 29.82887 218 PHE C CA 1
ATOM 1695 C C . PHE A 1 210 ? -28.15679 -19.28755 -4.86493 1.000 28.08012 218 PHE C C 1
ATOM 1696 O O . PHE A 1 210 ? -28.03167 -18.11068 -4.50902 1.000 28.06929 218 PHE C O 1
ATOM 1704 N N . ASN A 1 211 ? -28.05089 -20.30575 -4.02290 1.000 27.67805 219 ASN C N 1
ATOM 1705 C CA . ASN A 1 211 ? -27.82526 -20.07411 -2.60545 1.000 30.96656 219 ASN C CA 1
ATOM 1706 C C . ASN A 1 211 ? -26.41579 -20.47954 -2.20231 1.000 31.73781 219 ASN C C 1
ATOM 1707 O O . ASN A 1 211 ? -25.96278 -21.59447 -2.49005 1.000 33.67589 219 ASN C O 1
ATOM 1712 N N . LEU A 1 212 ? -25.76983 -19.56435 -1.48287 1.000 37.62108 220 LEU C N 1
ATOM 1713 C CA . LEU A 1 212 ? -24.38170 -19.68948 -1.05820 1.000 40.95390 220 LEU C CA 1
ATOM 1714 C C . LEU A 1 212 ? -24.17284 -20.91513 -0.18455 1.000 39.63385 220 LEU C C 1
ATOM 1715 O O . LEU A 1 212 ? -23.29453 -21.74923 -0.44228 1.000 34.53782 220 LEU C O 1
ATOM 1720 N N . ARG A 1 213 ? -24.96274 -21.01771 0.87127 1.000 36.11400 221 ARG C N 1
ATOM 1721 C CA . ARG A 1 213 ? -24.72093 -21.95207 1.94772 1.000 35.17905 221 ARG C CA 1
ATOM 1722 C C . ARG A 1 213 ? -25.41735 -23.27942 1.72717 1.000 37.81519 221 ARG C C 1
ATOM 1723 O O . ARG A 1 213 ? -25.53719 -24.06241 2.67052 1.000 42.23200 221 ARG C O 1
ATOM 1731 N N . SER A 1 214 ? -25.88218 -23.54907 0.50713 1.000 40.08301 222 SER C N 1
ATOM 1732 C CA . SER A 1 214 ? -26.58687 -24.78829 0.20496 1.000 41.44808 222 SER C CA 1
ATOM 1733 C C . SER A 1 214 ? -25.63105 -25.89187 -0.23640 1.000 45.79309 222 SER C C 1
ATOM 1734 O O . SER A 1 214 ? -25.98170 -27.07104 -0.15809 1.000 45.21606 222 SER C O 1
ATOM 1737 N N . ARG A 1 215 ? -24.43158 -25.54004 -0.70951 1.000 44.37802 223 ARG C N 1
ATOM 1738 C CA . ARG A 1 215 ? -23.35609 -26.51636 -0.83178 1.000 39.93458 223 ARG C CA 1
ATOM 1739 C C . ARG A 1 215 ? -22.56232 -26.53920 0.46662 1.000 36.02323 223 ARG C C 1
ATOM 1740 O O . ARG A 1 215 ? -22.81457 -25.75908 1.38450 1.000 37.36758 223 ARG C O 1
ATOM 1748 N N . ASN A 1 216 ? -21.60223 -27.45295 0.55414 1.000 34.88307 224 ASN C N 1
ATOM 1749 C CA . ASN A 1 216 ? -20.72497 -27.48834 1.72284 1.000 34.02019 224 ASN C CA 1
ATOM 1750 C C . ASN A 1 216 ? -19.80196 -26.26282 1.76152 1.000 32.71288 224 ASN C C 1
ATOM 1751 O O . ASN A 1 216 ? -19.56126 -25.61825 0.73667 1.000 25.99580 224 ASN C O 1
ATOM 1756 N N . PRO A 1 217 ? -19.27695 -25.91648 2.93863 1.000 30.26966 225 PRO C N 1
ATOM 1757 C CA . PRO A 1 217 ? -18.28570 -24.83009 3.00430 1.000 28.36677 225 PRO C CA 1
ATOM 1758 C C . PRO A 1 217 ? -16.93343 -25.31096 2.49015 1.000 24.48683 225 PRO C C 1
ATOM 1759 O O . PRO A 1 217 ? -16.59872 -26.49137 2.59885 1.000 24.52940 225 PRO C O 1
ATOM 1763 N N . ILE A 1 218 ? -16.15916 -24.38650 1.90634 1.000 24.24183 226 ILE C N 1
ATOM 1764 C CA . ILE A 1 218 ? -14.84275 -24.77243 1.39554 1.000 25.24234 226 ILE C CA 1
ATOM 1765 C C . ILE A 1 218 ? -13.83032 -24.93274 2.52742 1.000 21.93817 226 ILE C C 1
ATOM 1766 O O . ILE A 1 218 ? -12.85278 -25.67806 2.38242 1.000 27.21974 226 ILE C O 1
ATOM 1771 N N . TYR A 1 219 ? -14.01212 -24.22562 3.63978 1.000 22.67926 227 TYR C N 1
ATOM 1772 C CA . TYR A 1 219 ? -13.25741 -24.45710 4.86577 1.000 27.26548 227 TYR C CA 1
ATOM 1773 C C . TYR A 1 219 ? -14.25620 -24.49175 6.01290 1.000 28.41814 227 TYR C C 1
ATOM 1774 O O . TYR A 1 219 ? -15.18893 -23.68356 6.04816 1.000 26.41570 227 TYR C O 1
ATOM 1783 N N . SER A 1 220 ? -14.07731 -25.42867 6.94171 1.000 27.20572 228 SER C N 1
ATOM 1784 C CA . SER A 1 220 ? -14.89945 -25.42778 8.14654 1.000 28.35352 228 SER C CA 1
ATOM 1785 C C . SER A 1 220 ? -14.21677 -26.27368 9.21109 1.000 27.29952 228 SER C C 1
ATOM 1786 O O . SER A 1 220 ? -13.64507 -27.32310 8.90781 1.000 28.45098 228 SER C O 1
ATOM 1789 N N . ASN A 1 221 ? -14.23468 -25.77286 10.43780 1.000 24.32536 229 ASN C N 1
ATOM 1790 C CA . ASN A 1 221 ? -13.74578 -26.48337 11.60974 1.000 26.27533 229 ASN C CA 1
ATOM 1791 C C . ASN A 1 221 ? -14.59502 -26.01597 12.79559 1.000 25.77737 229 ASN C C 1
ATOM 1792 O O . ASN A 1 221 ? -15.69463 -25.47699 12.61383 1.000 28.31113 229 ASN C O 1
ATOM 1797 N N . ASN A 1 222 ? -14.08878 -26.20090 14.00781 1.000 28.28878 230 ASN C N 1
ATOM 1798 C CA . ASN A 1 222 ? -14.88699 -25.85544 15.17585 1.000 33.61333 230 ASN C CA 1
ATOM 1799 C C . ASN A 1 222 ? -14.88480 -24.36757 15.48229 1.000 30.21829 230 ASN C C 1
ATOM 1800 O O . ASN A 1 222 ? -15.53116 -23.95938 16.44835 1.000 36.03867 230 ASN C O 1
ATOM 1805 N N . PHE A 1 223 ? -14.22529 -23.52509 14.68443 1.000 29.28167 231 PHE C N 1
ATOM 1806 C CA . PHE A 1 223 ? -14.25369 -22.10676 15.00223 1.000 27.25813 231 PHE C CA 1
ATOM 1807 C C . PHE A 1 223 ? -14.85826 -21.22638 13.91797 1.000 27.28019 231 PHE C C 1
ATOM 1808 O O . PHE A 1 223 ? -15.07151 -20.03612 14.17417 1.000 28.50987 231 PHE C O 1
ATOM 1816 N N . GLY A 1 224 ? -15.18103 -21.76486 12.74620 1.000 22.51722 232 GLY C N 1
ATOM 1817 C CA . GLY A 1 224 ? -15.82193 -20.95272 11.72792 1.000 21.13666 232 GLY C CA 1
ATOM 1818 C C . GLY A 1 224 ? -16.18339 -21.80100 10.53844 1.000 23.17335 232 GLY C C 1
ATOM 1819 O O . GLY A 1 224 ? -15.80618 -22.97420 10.45160 1.000 32.00373 232 GLY C O 1
ATOM 1820 N N . LYS A 1 225 ? -16.90755 -21.18175 9.60415 1.000 19.91338 233 LYS C N 1
ATOM 1821 C CA . LYS A 1 225 ? -17.34250 -21.80979 8.35764 1.000 23.83960 233 LYS C CA 1
ATOM 1822 C C . LYS A 1 225 ? -17.18634 -20.79437 7.23296 1.000 27.69349 233 LYS C C 1
ATOM 1823 O O . LYS A 1 225 ? -17.47736 -19.61063 7.42001 1.000 24.14144 233 LYS C O 1
ATOM 1829 N N . PHE A 1 226 ? -16.73492 -21.25604 6.06566 1.000 26.70479 234 PHE C N 1
ATOM 1830 C CA . PHE A 1 226 ? -16.43849 -20.38258 4.92861 1.000 26.61451 234 PHE C CA 1
ATOM 1831 C C . PHE A 1 226 ? -17.17875 -20.92602 3.71167 1.000 21.44888 234 PHE C C 1
ATOM 1832 O O . PHE A 1 226 ? -16.77666 -21.94489 3.13713 1.000 22.67628 234 PHE C O 1
ATOM 1840 N N . PHE A 1 227 ? -18.27002 -20.26443 3.32675 1.000 22.00544 235 PHE C N 1
ATOM 1841 C CA . PHE A 1 227 ? -18.97252 -20.59822 2.09780 1.000 22.95739 235 PHE C CA 1
ATOM 1842 C C . PHE A 1 227 ? -18.49665 -19.66569 0.98763 1.000 23.71377 235 PHE C C 1
ATOM 1843 O O . PHE A 1 227 ? -18.26458 -18.47693 1.22229 1.000 22.47429 235 PHE C O 1
ATOM 1851 N N . GLU A 1 228 ? -18.31785 -20.21739 -0.21216 1.000 26.73324 236 GLU C N 1
ATOM 1852 C CA . GLU A 1 228 ? -17.83209 -19.44330 -1.35480 1.000 26.37563 236 GLU C CA 1
ATOM 1853 C C . GLU A 1 228 ? -18.36783 -20.04857 -2.64126 1.000 26.18618 236 GLU C C 1
ATOM 1854 O O . GLU A 1 228 ? -18.27202 -21.26698 -2.83063 1.000 26.95357 236 GLU C O 1
ATOM 1860 N N . ILE A 1 229 ? -18.94904 -19.21135 -3.51063 1.000 24.34067 237 ILE C N 1
ATOM 1861 C CA . ILE A 1 229 ? -19.28405 -19.60999 -4.87390 1.000 23.20575 237 ILE C CA 1
ATOM 1862 C C . ILE A 1 229 ? -18.59061 -18.63982 -5.82585 1.000 28.60547 237 ILE C C 1
ATOM 1863 O O . ILE A 1 229 ? -18.67267 -17.42145 -5.64153 1.000 24.24512 237 ILE C O 1
ATOM 1868 N N . THR A 1 230 ? -17.88729 -19.18971 -6.82979 1.000 22.18907 238 THR C N 1
ATOM 1869 C CA . THR A 1 230 ? -16.99827 -18.43960 -7.71644 1.000 25.63234 238 THR C CA 1
ATOM 1870 C C . THR A 1 230 ? -17.47975 -18.45588 -9.17126 1.000 27.01769 238 THR C C 1
ATOM 1871 O O . THR A 1 230 ? -18.41687 -19.18824 -9.50900 1.000 20.54751 238 THR C O 1
ATOM 1875 N N . PRO A 1 231 ? -16.86701 -17.64363 -10.06974 1.000 24.64649 239 PRO C N 1
ATOM 1876 C CA . PRO A 1 231 ? -17.21400 -17.71010 -11.49400 1.000 25.99896 239 PRO C CA 1
ATOM 1877 C C . PRO A 1 231 ? -17.11102 -19.09568 -12.10142 1.000 28.01837 239 PRO C C 1
ATOM 1878 O O . PRO A 1 231 ? -17.73390 -19.37794 -13.13205 1.000 33.80018 239 PRO C O 1
ATOM 1882 N N . GLU A 1 232 ? -16.29872 -19.96357 -11.50165 1.000 29.11600 240 GLU C N 1
ATOM 1883 C CA . GLU A 1 232 ? -16.08561 -21.27614 -12.09649 1.000 32.49962 240 GLU C CA 1
ATOM 1884 C C . GLU A 1 232 ? -17.31467 -22.18351 -11.96757 1.000 34.49265 240 GLU C C 1
ATOM 1885 O O . GLU A 1 232 ? -17.47456 -23.09781 -12.78261 1.000 34.23719 240 GLU C O 1
ATOM 1891 N N . LYS A 1 233 ? -18.20169 -21.93446 -10.99496 1.000 29.80127 241 LYS C N 1
ATOM 1892 C CA . LYS A 1 233 ? -19.35203 -22.79611 -10.73197 1.000 31.64162 241 LYS C CA 1
ATOM 1893 C C . LYS A 1 233 ? -20.69111 -22.19961 -11.13252 1.000 34.92507 241 LYS C C 1
ATOM 1894 O O . LYS A 1 233 ? -21.61925 -22.95509 -11.41944 1.000 38.15783 241 LYS C O 1
ATOM 1900 N N . ASN A 1 234 ? -20.83553 -20.87523 -11.12827 1.000 37.41641 242 ASN C N 1
ATOM 1901 C CA . ASN A 1 234 ? -22.09642 -20.25280 -11.47006 1.000 31.93526 242 ASN C CA 1
ATOM 1902 C C . ASN A 1 234 ? -21.94115 -19.31995 -12.66516 1.000 26.86357 242 ASN C C 1
ATOM 1903 O O . ASN A 1 234 ? -21.13593 -18.38135 -12.61254 1.000 28.44197 242 ASN C O 1
ATOM 1908 N N . PRO A 1 235 ? -22.72900 -19.50424 -13.72962 1.000 34.56414 243 PRO C N 1
ATOM 1909 C CA . PRO A 1 235 ? -22.51890 -18.69171 -14.94096 1.000 32.75834 243 PRO C CA 1
ATOM 1910 C C . PRO A 1 235 ? -22.85846 -17.22242 -14.76356 1.000 32.22002 243 PRO C C 1
ATOM 1911 O O . PRO A 1 235 ? -22.24322 -16.39143 -15.43766 1.000 30.47288 243 PRO C O 1
ATOM 1915 N N . GLN A 1 236 ? -23.82143 -16.86260 -13.90444 1.000 30.83979 244 GLN C N 1
ATOM 1916 C CA . GLN A 1 236 ? -24.08776 -15.44210 -13.68254 1.000 27.99038 244 GLN C CA 1
ATOM 1917 C C . GLN A 1 236 ? -22.88198 -14.75854 -13.05067 1.000 28.26791 244 GLN C C 1
ATOM 1918 O O . GLN A 1 236 ? -22.56397 -13.60820 -13.37918 1.000 25.10057 244 GLN C O 1
ATOM 1924 N N . LEU A 1 237 ? -22.21334 -15.44880 -12.12337 1.000 24.85783 245 LEU C N 1
ATOM 1925 C CA . LEU A 1 237 ? -20.99838 -14.91631 -11.51789 1.000 22.28261 245 LEU C CA 1
ATOM 1926 C C . LEU A 1 237 ? -19.86437 -14.81527 -12.54113 1.000 25.23964 245 LEU C C 1
ATOM 1927 O O . LEU A 1 237 ? -19.04449 -13.89595 -12.47609 1.000 21.09020 245 LEU C O 1
ATOM 1932 N N . ARG A 1 238 ? -19.80865 -15.74040 -13.50367 1.000 26.34413 246 ARG C N 1
ATOM 1933 C CA . ARG A 1 238 ? -18.78971 -15.64852 -14.55580 1.000 24.24799 246 ARG C CA 1
ATOM 1934 C C . ARG A 1 238 ? -18.94913 -14.37190 -15.38091 1.000 28.31765 246 ARG C C 1
ATOM 1935 O O . ARG A 1 238 ? -17.95777 -13.70294 -15.70105 1.000 31.04671 246 ARG C O 1
ATOM 1943 N N . ASP A 1 239 ? -20.19244 -14.02404 -15.73328 1.000 30.56097 247 ASP C N 1
ATOM 1944 C CA . ASP A 1 239 ? -20.46019 -12.83532 -16.54092 1.000 32.52566 247 ASP C CA 1
ATOM 1945 C C . ASP A 1 239 ? -20.05787 -11.56397 -15.80535 1.000 32.34618 247 ASP C C 1
ATOM 1946 O O . ASP A 1 239 ? -19.41284 -10.68100 -16.38124 1.000 29.76107 247 ASP C O 1
ATOM 1951 N N . LEU A 1 240 ? -20.41642 -11.45713 -14.52134 1.000 28.96377 248 LEU C N 1
ATOM 1952 C CA . LEU A 1 240 ? -19.99044 -10.29761 -13.74428 1.000 24.87564 248 LEU C CA 1
ATOM 1953 C C . LEU A 1 240 ? -18.52268 -10.36199 -13.33213 1.000 30.43175 248 LEU C C 1
ATOM 1954 O O . LEU A 1 240 ? -17.95662 -9.32269 -12.96947 1.000 26.80355 248 LEU C O 1
ATOM 1959 N N . ASP A 1 241 ? -17.89821 -11.54707 -13.38373 1.000 29.95916 249 ASP C N 1
ATOM 1960 C CA . ASP A 1 241 ? -16.54101 -11.78736 -12.87508 1.000 25.12434 249 ASP C CA 1
ATOM 1961 C C . ASP A 1 241 ? -16.43277 -11.45628 -11.38362 1.000 25.37800 249 ASP C C 1
ATOM 1962 O O . ASP A 1 241 ? -15.55959 -10.69920 -10.95079 1.000 20.91994 249 ASP C O 1
ATOM 1967 N N . ILE A 1 242 ? -17.30816 -12.08688 -10.59722 1.000 18.67302 250 ILE C N 1
ATOM 1968 C CA . ILE A 1 242 ? -17.43819 -11.82720 -9.17001 1.000 20.21470 250 ILE C CA 1
ATOM 1969 C C . ILE A 1 242 ? -17.55507 -13.16242 -8.44058 1.000 22.19761 250 ILE C C 1
ATOM 1970 O O . ILE A 1 242 ? -18.08073 -14.14245 -8.98209 1.000 21.07876 250 ILE C O 1
ATOM 1975 N N . PHE A 1 243 ? -17.00056 -13.22016 -7.22654 1.000 18.85794 251 PHE C N 1
ATOM 1976 C CA . PHE A 1 243 ? -17.33542 -14.31116 -6.32481 1.000 18.40831 251 PHE C CA 1
ATOM 1977 C C . PHE A 1 243 ? -18.05215 -13.76824 -5.09457 1.000 21.46264 251 PHE C C 1
ATOM 1978 O O . PHE A 1 243 ? -17.91300 -12.59739 -4.73042 1.000 18.53216 251 PHE C O 1
ATOM 1986 N N . LEU A 1 244 ? -18.86401 -14.63611 -4.48519 1.000 19.76602 252 LEU C N 1
ATOM 1987 C CA . LEU A 1 244 ? -19.56874 -14.33983 -3.25061 1.000 22.47296 252 LEU C CA 1
ATOM 1988 C C . LEU A 1 244 ? -19.05393 -15.26821 -2.16670 1.000 22.68254 252 LEU C C 1
ATOM 1989 O O . LEU A 1 244 ? -18.83721 -16.46261 -2.41530 1.000 23.54960 252 LEU C O 1
ATOM 1994 N N . SER A 1 245 ? -18.84847 -14.73824 -0.97092 1.000 17.37039 253 SER C N 1
ATOM 1995 C CA . SER A 1 245 ? -18.60126 -15.60892 0.16198 1.000 26.31885 253 SER C CA 1
ATOM 1996 C C . SER A 1 245 ? -19.51795 -15.22405 1.30825 1.000 25.58329 253 SER C C 1
ATOM 1997 O O . SER A 1 245 ? -19.93880 -14.06653 1.43741 1.000 22.73441 253 SER C O 1
ATOM 2000 N N . SER A 1 246 ? -19.81084 -16.22192 2.139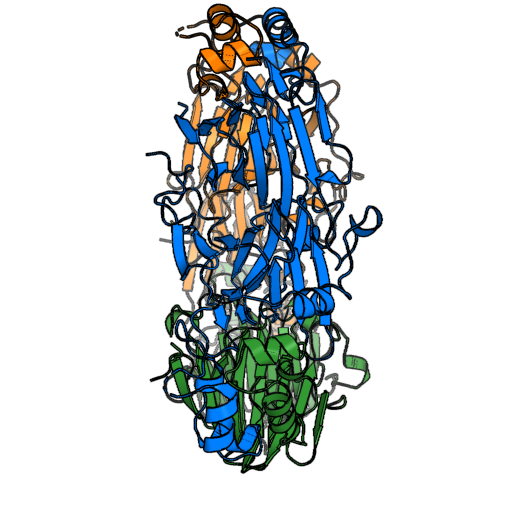08 1.000 22.46772 254 SER C N 1
ATOM 2001 C CA . SER A 1 246 ? -20.48897 -16.02918 3.41562 1.000 26.18360 254 SER C CA 1
ATOM 2002 C C . SER A 1 246 ? -19.70841 -16.81774 4.45469 1.000 21.66199 254 SER C C 1
ATOM 2003 O O . SER A 1 246 ? -19.51930 -18.02816 4.29544 1.000 22.49044 254 SER C O 1
ATOM 2006 N N . VAL A 1 247 ? -19.21129 -16.14183 5.48872 1.000 17.49448 255 VAL C N 1
ATOM 2007 C CA . VAL A 1 247 ? -18.33682 -16.79663 6.45221 1.000 24.71505 255 VAL C CA 1
ATOM 2008 C C . VAL A 1 247 ? -18.79875 -16.50669 7.87751 1.000 27.16428 255 VAL C C 1
ATOM 2009 O O . VAL A 1 247 ? -19.05014 -15.34984 8.25007 1.000 18.89496 255 VAL C O 1
ATOM 2013 N N . ASP A 1 248 ? -18.93650 -17.58218 8.65341 1.000 24.74579 256 ASP C N 1
ATOM 2014 C CA . ASP A 1 248 ? -19.28976 -17.55388 10.06398 1.000 25.12788 256 ASP C CA 1
ATOM 2015 C C . ASP A 1 248 ? -18.02979 -17.73946 10.89036 1.000 25.11038 256 ASP C C 1
ATOM 2016 O O . ASP A 1 248 ? -17.12535 -18.48918 10.50229 1.000 27.24162 256 ASP C O 1
ATOM 2021 N N . ILE A 1 249 ? -17.96454 -17.04147 12.02120 1.000 19.66149 257 ILE C N 1
ATOM 2022 C CA . ILE A 1 249 ? -16.80754 -17.08609 12.91287 1.000 23.98058 257 ILE C CA 1
ATOM 2023 C C . ILE A 1 249 ? -17.32498 -17.03048 14.34244 1.000 29.25035 257 ILE C C 1
ATOM 2024 O O . ILE A 1 249 ? -18.06538 -16.10437 14.69388 1.000 22.29492 257 ILE C O 1
ATOM 2029 N N . ASN A 1 250 ? -16.92778 -18.00586 15.16679 1.000 27.91818 258 ASN C N 1
ATOM 2030 C CA . ASN A 1 250 ? -17.33771 -18.00121 16.56635 1.000 31.91501 258 ASN C CA 1
ATOM 2031 C C . ASN A 1 250 ? -16.66617 -16.85931 17.31075 1.000 30.30859 258 ASN C C 1
ATOM 2032 O O . ASN A 1 250 ? -15.50066 -16.53302 17.05755 1.000 28.35158 258 ASN C O 1
ATOM 2037 N N . GLU A 1 251 ? -17.41319 -16.25953 18.24054 1.000 30.14403 259 GLU C N 1
ATOM 2038 C CA . GLU A 1 251 ? -16.86461 -15.22547 19.10686 1.000 28.31708 259 GLU C CA 1
ATOM 2039 C C . GLU A 1 251 ? -15.53212 -15.67486 19.70348 1.000 25.76127 259 GLU C C 1
ATOM 2040 O O . GLU A 1 251 ? -15.39772 -16.81159 20.16156 1.000 26.14751 259 GLU C O 1
ATOM 2046 N N . GLY A 1 252 ? -14.54199 -14.78200 19.68069 1.000 20.31883 260 GLY C N 1
ATOM 2047 C CA . GLY A 1 252 ? -13.23063 -15.12705 20.17621 1.000 20.97410 260 GLY C CA 1
ATOM 2048 C C . GLY A 1 252 ? -12.38175 -15.97735 19.24833 1.000 28.30554 260 GLY C C 1
ATOM 2049 O O . GLY A 1 252 ? -11.39978 -16.56263 19.71001 1.000 38.82864 260 GLY C O 1
ATOM 2050 N N . ALA A 1 253 ? -12.71524 -16.07147 17.96111 1.000 24.15199 261 ALA C N 1
ATOM 2051 C CA . ALA A 1 253 ? -11.89535 -16.79025 16.99199 1.000 23.94246 261 ALA C CA 1
ATOM 2052 C C . ALA A 1 253 ? -11.44158 -15.83089 15.90068 1.000 23.01058 261 ALA C C 1
ATOM 2053 O O . ALA A 1 253 ? -11.87772 -14.68260 15.83514 1.000 21.37791 261 ALA C O 1
ATOM 2055 N N . LEU A 1 254 ? -10.54929 -16.29285 15.02731 1.000 28.08717 262 LEU C N 1
ATOM 2056 C CA . LEU A 1 254 ? -10.15347 -15.43226 13.92378 1.000 23.96184 262 LEU C CA 1
ATOM 2057 C C . LEU A 1 254 ? -9.91707 -16.23873 12.65243 1.000 25.81093 262 LEU C C 1
ATOM 2058 O O . LEU A 1 254 ? -9.59650 -17.42800 12.69122 1.000 24.56870 262 LEU C O 1
ATOM 2063 N N . LEU A 1 255 ? -10.16329 -15.57672 11.52386 1.000 19.59000 263 LEU C N 1
ATOM 2064 C CA . LEU A 1 255 ? -9.74116 -16.03200 10.20521 1.000 25.73854 263 LEU C CA 1
ATOM 2065 C C . LEU A 1 255 ? -8.25642 -15.69836 10.06072 1.000 21.18141 263 LEU C C 1
ATOM 2066 O O . LEU A 1 255 ? -7.87668 -14.52718 10.09873 1.000 20.98104 263 LEU C O 1
ATOM 2071 N N . LEU A 1 256 ? -7.41587 -16.71429 9.95125 1.000 20.86820 264 LEU C N 1
ATOM 2072 C CA . LEU A 1 256 ? -5.96537 -16.52569 9.91390 1.000 24.22794 264 LEU C CA 1
ATOM 2073 C C . LEU A 1 256 ? -5.54187 -15.52671 8.83696 1.000 20.06171 264 LEU C C 1
ATOM 2074 O O . LEU A 1 256 ? -6.21215 -15.39585 7.80566 1.000 18.76272 264 LEU C O 1
ATOM 2079 N N . PRO A 1 257 ? -4.43956 -14.81704 9.03855 1.000 21.82330 265 PRO C N 1
ATOM 2080 C CA . PRO A 1 257 ? -3.96867 -13.88120 8.01511 1.000 19.62307 265 PRO C CA 1
ATOM 2081 C C . PRO A 1 257 ? -3.82733 -14.56077 6.65902 1.000 21.84884 265 PRO C C 1
ATOM 2082 O O . PRO A 1 257 ? -3.30769 -15.68029 6.54035 1.000 20.05451 265 PRO C O 1
ATOM 2086 N N . HIS A 1 258 ? -4.33621 -13.89110 5.63346 1.000 18.85976 266 HIS C N 1
ATOM 2087 C CA . HIS A 1 258 ? -4.33275 -14.42992 4.28285 1.000 20.08647 266 HIS C CA 1
ATOM 2088 C C . HIS A 1 258 ? -4.48552 -13.26728 3.32066 1.000 21.78696 266 HIS C C 1
ATOM 2089 O O . HIS A 1 258 ? -4.75546 -12.13769 3.73596 1.000 14.80074 266 HIS C O 1
ATOM 2096 N N . PHE A 1 259 ? -4.34318 -13.56022 2.02121 1.000 14.66991 267 PHE C N 1
ATOM 2097 C CA . PHE A 1 259 ? -4.62345 -12.54414 1.02445 1.000 13.77931 267 PHE C CA 1
ATOM 2098 C C . PHE A 1 259 ? -5.26396 -13.18722 -0.19430 1.000 15.09056 267 PHE C C 1
ATOM 2099 O O . PHE A 1 259 ? -5.17214 -14.39311 -0.41959 1.000 19.30006 267 PHE C O 1
ATOM 2107 N N . ASN A 1 260 ? -5.99111 -12.38111 -0.93910 1.000 18.47186 268 ASN C N 1
ATOM 2108 C CA . ASN A 1 260 ? -6.54441 -12.83672 -2.20239 1.000 22.07622 268 ASN C CA 1
ATOM 2109 C C . ASN A 1 260 ? -5.57414 -12.43491 -3.30516 1.000 20.56869 268 ASN C C 1
ATOM 2110 O O . ASN A 1 260 ? -5.20282 -11.26289 -3.41156 1.000 19.71032 268 ASN C O 1
ATOM 2115 N N . SER A 1 261 ? -5.14666 -13.41542 -4.09864 1.000 22.17505 269 SER C N 1
ATOM 2116 C CA . SER A 1 261 ? -4.11281 -13.16270 -5.09296 1.000 19.07167 269 SER C CA 1
ATOM 2117 C C . SER A 1 261 ? -4.51196 -12.02008 -6.02747 1.000 18.02204 269 SER C C 1
ATOM 2118 O O . SER A 1 261 ? -3.72903 -11.08813 -6.24883 1.000 23.21380 269 SER C O 1
ATOM 2121 N N . LYS A 1 262 ? -5.73946 -12.05190 -6.56999 1.000 19.07374 270 LYS C N 1
ATOM 2122 C CA . LYS A 1 262 ? -6.10974 -11.03980 -7.54859 1.000 23.51366 270 LYS C CA 1
ATOM 2123 C C . LYS A 1 262 ? -7.45655 -10.38546 -7.31471 1.000 22.21661 270 LYS C C 1
ATOM 2124 O O . LYS A 1 262 ? -7.79794 -9.45751 -8.04953 1.000 22.35827 270 LYS C O 1
ATOM 2130 N N . ALA A 1 263 ? -8.22835 -10.81901 -6.32209 1.000 18.03373 271 ALA C N 1
ATOM 2131 C CA . ALA A 1 263 ? -9.56902 -10.30132 -6.15707 1.000 17.44421 271 ALA C CA 1
ATOM 2132 C C . ALA A 1 263 ? -9.60402 -9.12889 -5.17848 1.000 14.09607 271 ALA C C 1
ATOM 2133 O O . ALA A 1 263 ? -8.91161 -9.12168 -4.15152 1.000 14.03180 271 ALA C O 1
ATOM 2135 N N . ILE A 1 264 ? -10.40550 -8.12552 -5.52849 1.000 20.84561 272 ILE C N 1
ATOM 2136 C CA . ILE A 1 264 ? -10.68010 -6.98546 -4.66040 1.000 20.54312 272 ILE C CA 1
ATOM 2137 C C . ILE A 1 264 ? -11.96127 -7.29411 -3.90869 1.000 19.22206 272 ILE C C 1
ATOM 2138 O O . ILE A 1 264 ? -13.00689 -7.52356 -4.52708 1.000 23.68930 272 ILE C O 1
ATOM 2143 N N . VAL A 1 265 ? -11.90160 -7.28156 -2.58111 1.000 20.60663 273 VAL C N 1
ATOM 2144 C CA . VAL A 1 265 ? -13.03371 -7.70967 -1.77017 1.000 17.81705 273 VAL C CA 1
ATOM 2145 C C . VAL A 1 265 ? -13.66302 -6.52516 -1.06008 1.000 16.84777 273 VAL C C 1
ATOM 2146 O O . VAL A 1 265 ? -12.97898 -5.76581 -0.36265 1.000 21.54841 273 VAL C O 1
ATOM 2150 N N . ILE A 1 266 ? -14.98349 -6.41996 -1.19700 1.000 28.29931 274 ILE C N 1
ATOM 2151 C CA . ILE A 1 266 ? -15.84919 -5.57674 -0.37749 1.000 21.21315 274 ILE C CA 1
ATOM 2152 C C . ILE A 1 266 ? -16.55719 -6.51941 0.59532 1.000 22.06009 274 ILE C C 1
ATOM 2153 O O . ILE A 1 266 ? -17.28190 -7.42522 0.15940 1.000 22.14384 274 ILE C O 1
ATOM 2158 N N . LEU A 1 267 ? -16.33224 -6.34423 1.89641 1.000 18.41594 275 LEU C N 1
ATOM 2159 C CA . LEU A 1 267 ? -17.02036 -7.17859 2.86666 1.000 23.24648 275 LEU C CA 1
ATOM 2160 C C . LEU A 1 267 ? -18.02985 -6.33777 3.63452 1.000 22.29541 275 LEU C C 1
ATOM 2161 O O . LEU A 1 267 ? -17.84629 -5.13598 3.85261 1.000 23.91644 275 LEU C O 1
ATOM 2166 N N . VAL A 1 268 ? -19.09996 -6.98392 4.05150 1.000 18.28494 276 VAL C N 1
ATOM 2167 C CA . VAL A 1 268 ? -20.18657 -6.30720 4.74913 1.000 21.74025 276 VAL C CA 1
ATOM 2168 C C . VAL A 1 268 ? -20.50605 -7.11566 5.99400 1.000 20.23833 276 VAL C C 1
ATOM 2169 O O . VAL A 1 268 ? -20.68275 -8.33379 5.90923 1.000 22.37443 276 VAL C O 1
ATOM 2173 N N . ILE A 1 269 ? -20.54220 -6.45720 7.14743 1.000 22.09861 277 ILE C N 1
ATOM 2174 C CA . ILE A 1 269 ? -20.82705 -7.16497 8.39232 1.000 22.72579 277 ILE C CA 1
ATOM 2175 C C . ILE A 1 269 ? -22.33560 -7.39685 8.43744 1.000 26.45584 277 ILE C C 1
ATOM 2176 O O . ILE A 1 269 ? -23.12191 -6.44666 8.44877 1.000 25.79296 277 ILE C O 1
ATOM 2181 N N . ASN A 1 270 ? -22.74335 -8.66820 8.42391 1.000 26.31825 278 ASN C N 1
ATOM 2182 C CA . ASN A 1 270 ? -24.15600 -9.01118 8.49282 1.000 26.64628 278 ASN C CA 1
ATOM 2183 C C . ASN A 1 270 ? -24.62263 -9.00947 9.94860 1.000 28.04635 278 ASN C C 1
ATOM 2184 O O . ASN A 1 270 ? -25.50159 -8.22633 10.33167 1.000 32.66778 278 ASN C O 1
ATOM 2189 N N . GLU A 1 271 ? -23.99838 -9.83563 10.78687 1.000 24.53942 279 GLU C N 1
ATOM 2190 C CA . GLU A 1 271 ? -24.26738 -9.83820 12.22043 1.000 30.00734 279 GLU C CA 1
ATOM 2191 C C . GLU A 1 271 ? -22.96569 -9.90142 13.00275 1.000 26.18983 279 GLU C C 1
ATOM 2192 O O . GLU A 1 271 ? -21.97875 -10.48781 12.54577 1.000 27.20511 279 GLU C O 1
ATOM 2198 N N . GLY A 1 272 ? -22.96818 -9.29458 14.19002 1.000 21.53493 280 GLY C N 1
ATOM 2199 C CA . GLY A 1 272 ? -21.86096 -9.42567 15.12124 1.000 22.62024 280 GLY C CA 1
ATOM 2200 C C . GLY A 1 272 ? -20.86625 -8.28102 15.04362 1.000 26.96147 280 GLY C C 1
ATOM 2201 O O . GLY A 1 272 ? -21.11097 -7.22562 14.44683 1.000 28.14898 280 GLY C O 1
ATOM 2202 N N . ASP A 1 273 ? -19.71642 -8.50597 15.68809 1.000 28.47669 281 ASP C N 1
ATOM 2203 C CA . ASP A 1 273 ? -18.65126 -7.51745 15.83660 1.000 29.66191 281 ASP C CA 1
ATOM 2204 C C . ASP A 1 273 ? -17.31935 -8.14836 15.46006 1.000 25.80271 281 ASP C C 1
ATOM 2205 O O . ASP A 1 273 ? -17.09537 -9.33094 15.72082 1.000 29.66844 281 ASP C O 1
ATOM 2210 N N . ALA A 1 274 ? -16.42081 -7.35456 14.88082 1.000 22.93458 282 ALA C N 1
ATOM 2211 C CA . ALA A 1 274 ? -15.10201 -7.87464 14.52876 1.000 23.45974 282 ALA C CA 1
ATOM 2212 C C . ALA A 1 274 ? -14.07150 -6.75593 14.49579 1.000 24.62296 282 ALA C C 1
ATOM 2213 O O . ALA A 1 274 ? -14.39847 -5.59275 14.24671 1.000 28.55224 282 ALA C O 1
ATOM 2215 N N . ASN A 1 275 ? -12.82180 -7.11939 14.78269 1.000 23.16119 283 ASN C N 1
ATOM 2216 C CA . ASN A 1 275 ? -11.66364 -6.28014 14.50398 1.000 24.55004 283 ASN C CA 1
ATOM 2217 C C . ASN A 1 275 ? -10.96915 -6.79020 13.24973 1.000 23.19638 283 ASN C C 1
ATOM 2218 O O . ASN A 1 275 ? -10.78035 -7.99594 13.07162 1.000 17.64590 283 ASN C O 1
ATOM 2223 N N . ILE A 1 276 ? -10.56814 -5.88371 12.38901 1.000 20.56469 284 ILE C N 1
ATOM 2224 C CA . ILE A 1 276 ? -9.85320 -6.28982 11.18832 1.000 23.50064 284 ILE C CA 1
ATOM 2225 C C . ILE A 1 276 ? -8.52378 -5.56376 11.17049 1.000 22.33477 284 ILE C C 1
ATOM 2226 O O . ILE A 1 276 ? -8.41716 -4.41060 11.61066 1.000 18.26287 284 ILE C O 1
ATOM 2231 N N . GLU A 1 277 ? -7.50504 -6.26036 10.69113 1.000 14.06787 285 GLU C N 1
ATOM 2232 C CA . GLU A 1 277 ? -6.19472 -5.66899 10.49147 1.000 21.94007 285 GLU C CA 1
ATOM 2233 C C . GLU A 1 277 ? -5.81916 -5.92823 9.04968 1.000 23.49968 285 GLU C C 1
ATOM 2234 O O . GLU A 1 277 ? -5.95946 -7.06085 8.56753 1.000 17.37024 285 GLU C O 1
ATOM 2240 N N . LEU A 1 278 ? -5.40063 -4.86610 8.36736 1.000 18.33951 286 LEU C N 1
ATOM 2241 C CA . LEU A 1 278 ? -4.97618 -4.90981 6.97668 1.000 25.13427 286 LEU C CA 1
ATOM 2242 C C . LEU A 1 278 ? -3.56653 -4.33897 6.88567 1.000 22.02527 286 LEU C C 1
ATOM 2243 O O . LEU A 1 278 ? -3.25901 -3.32157 7.52212 1.000 22.10478 286 LEU C O 1
ATOM 2248 N N . VAL A 1 279 ? -2.70740 -4.99328 6.10143 1.000 25.53523 287 VAL C N 1
ATOM 2249 C CA . VAL A 1 279 ? -1.31736 -4.57515 5.95817 1.000 18.51773 287 VAL C CA 1
ATOM 2250 C C . VAL A 1 279 ? -1.12386 -4.10384 4.51995 1.000 23.54712 287 VAL C C 1
ATOM 2251 O O . VAL A 1 279 ? -1.47979 -4.80879 3.56692 1.000 19.12347 287 VAL C O 1
ATOM 2255 N N . GLY A 1 280 ? -0.65020 -2.86553 4.36903 1.000 24.15248 288 GLY C N 1
ATOM 2256 C CA . GLY A 1 280 ? -0.19709 -2.34102 3.10295 1.000 19.41265 288 GLY C CA 1
ATOM 2257 C C . GLY A 1 280 ? 1.25826 -1.93937 3.26204 1.000 22.96764 288 GLY C C 1
ATOM 2258 O O . GLY A 1 280 ? 1.88206 -2.17730 4.30394 1.000 22.83960 288 GLY C O 1
ATOM 2259 N N . ILE A 1 281 ? 1.78502 -1.30292 2.21444 1.000 25.06173 289 ILE C N 1
ATOM 2260 C CA . ILE A 1 281 ? 3.20465 -0.91342 2.19059 1.000 23.95526 289 ILE C CA 1
ATOM 2261 C C . ILE A 1 281 ? 3.42939 0.57681 2.47588 1.000 23.75501 289 ILE C C 1
ATOM 2262 O O . ILE A 1 281 ? 2.94744 1.42265 1.74141 1.000 31.76045 289 ILE C O 1
ATOM 2267 N N . GLU A 1 296 ? 9.12911 -0.61940 4.46298 1.000 29.87143 304 GLU C N 1
ATOM 2268 C CA . GLU A 1 296 ? 8.31641 -0.30252 5.65081 1.000 31.88589 304 GLU C CA 1
ATOM 2269 C C . GLU A 1 296 ? 6.79674 -0.51630 5.45814 1.000 30.47762 304 GLU C C 1
ATOM 2270 O O . GLU A 1 296 ? 6.19348 -0.01199 4.51943 1.000 24.99966 304 GLU C O 1
ATOM 2276 N N . VAL A 1 297 ? 6.19346 -1.26392 6.35609 1.000 25.56968 305 VAL C N 1
ATOM 2277 C CA . VAL A 1 297 ? 4.80808 -1.69700 6.22612 1.000 24.24381 305 VAL C CA 1
ATOM 2278 C C . VAL A 1 297 ? 3.88628 -0.67442 6.89205 1.000 25.68268 305 VAL C C 1
ATOM 2279 O O . VAL A 1 297 ? 4.30138 0.07956 7.77420 1.000 24.09981 305 VAL C O 1
ATOM 2283 N N . GLN A 1 298 ? 2.62709 -0.62502 6.45783 1.000 28.05146 306 GLN C N 1
ATOM 2284 C CA . GLN A 1 298 ? 1.62076 0.26692 7.03150 1.000 27.38339 306 GLN C CA 1
ATOM 2285 C C . GLN A 1 298 ? 0.41538 -0.54132 7.51110 1.000 27.46939 306 GLN C C 1
ATOM 2286 O O . GLN A 1 298 ? -0.15815 -1.31278 6.73684 1.000 25.11077 306 GLN C O 1
ATOM 2292 N N . ARG A 1 299 ? 0.02419 -0.35257 8.77499 1.000 25.42751 307 ARG C N 1
ATOM 2293 C CA . ARG A 1 299 ? -1.06904 -1.10239 9.39799 1.000 30.42110 307 ARG C CA 1
ATOM 2294 C C . ARG A 1 299 ? -2.36487 -0.30696 9.33096 1.000 28.66996 307 ARG C C 1
ATOM 2295 O O . ARG A 1 299 ? -2.39985 0.86295 9.73779 1.000 29.32224 307 ARG C O 1
ATOM 2303 N N . TYR A 1 300 ? -3.42268 -0.94264 8.81383 1.000 23.83937 308 TYR C N 1
ATOM 2304 C CA . TYR A 1 300 ? -4.76052 -0.36959 8.76075 1.000 25.64393 308 TYR C CA 1
ATOM 2305 C C . TYR A 1 300 ? -5.65772 -1.24155 9.62372 1.000 29.74672 308 TYR C C 1
ATOM 2306 O O . TYR A 1 300 ? -5.77357 -2.45082 9.38574 1.000 24.50008 308 TYR C O 1
ATOM 2315 N N . ARG A 1 301 ? -6.27678 -0.64218 10.62833 1.000 21.34455 309 ARG C N 1
ATOM 2316 C CA . ARG A 1 301 ? -7.01191 -1.42804 11.59956 1.000 24.33222 309 ARG C CA 1
ATOM 2317 C C . ARG A 1 301 ? -8.38641 -0.80693 11.78954 1.000 30.06514 309 ARG C C 1
ATOM 2318 O O . ARG A 1 301 ? -8.58535 0.39570 11.57390 1.000 29.01495 309 ARG C O 1
ATOM 2326 N N . ALA A 1 302 ? -9.35423 -1.64905 12.13465 1.000 27.57053 310 ALA C N 1
ATOM 2327 C CA . ALA A 1 302 ? -10.69617 -1.14774 12.32391 1.000 23.37709 310 ALA C CA 1
ATOM 2328 C C . ALA A 1 302 ? -11.48049 -2.10215 13.21855 1.000 23.79080 310 ALA C C 1
ATOM 2329 O O . ALA A 1 302 ? -11.26363 -3.31770 13.18721 1.000 22.97830 310 ALA C O 1
ATOM 2331 N N . GLU A 1 303 ? -12.38510 -1.53532 14.01308 1.000 28.92112 311 GLU C N 1
ATOM 2332 C CA . GLU A 1 303 ? -13.36903 -2.28677 14.79335 1.000 27.22567 311 GLU C CA 1
ATOM 2333 C C . GLU A 1 303 ? -14.74187 -2.08540 14.16524 1.000 29.61430 311 GLU C C 1
ATOM 2334 O O . GLU A 1 303 ? -15.26167 -0.96235 14.15570 1.000 30.13761 311 GLU C O 1
ATOM 2340 N N . LEU A 1 304 ? -15.32739 -3.16838 13.65876 1.000 24.98096 312 LEU C N 1
ATOM 2341 C CA . LEU A 1 304 ? -16.52535 -3.12711 12.83863 1.000 26.86436 312 LEU C CA 1
ATOM 2342 C C . LEU A 1 304 ? -17.71953 -3.70231 13.58651 1.000 28.47726 312 LEU C C 1
ATOM 2343 O O . LEU A 1 304 ? -17.58344 -4.47706 14.54518 1.000 27.10154 312 LEU C O 1
ATOM 2348 N N . SER A 1 305 ? -18.89965 -3.33341 13.09314 1.000 29.83435 313 SER C N 1
ATOM 2349 C CA . SER A 1 305 ? -20.17309 -3.82464 13.59210 1.000 26.65891 313 SER C CA 1
ATOM 2350 C C . SER A 1 305 ? -21.14395 -3.95684 12.42715 1.000 30.81206 313 SER C C 1
ATOM 2351 O O . SER A 1 305 ? -20.81360 -3.66848 11.26744 1.000 23.33498 313 SER C O 1
ATOM 2354 N N . GLU A 1 306 ? -22.36677 -4.36163 12.77275 1.000 26.02639 314 GLU C N 1
ATOM 2355 C CA . GLU A 1 306 ? -23.41245 -4.65634 11.80751 1.000 27.84457 314 GLU C CA 1
ATOM 2356 C C . GLU A 1 306 ? -23.61462 -3.50636 10.83740 1.000 29.37162 314 GLU C C 1
ATOM 2357 O O . GLU A 1 306 ? -23.75004 -2.35085 11.25020 1.000 26.69064 314 GLU C O 1
ATOM 2363 N N . ASP A 1 307 ? -23.64430 -3.83921 9.54546 1.000 23.23980 315 ASP C N 1
ATOM 2364 C CA . ASP A 1 307 ? -23.86693 -2.96921 8.39583 1.000 26.73012 315 ASP C CA 1
ATOM 2365 C C . ASP A 1 307 ? -22.58953 -2.25743 7.94946 1.000 25.43467 315 ASP C C 1
ATOM 2366 O O . ASP A 1 307 ? -22.60484 -1.64026 6.88531 1.000 27.61759 315 ASP C O 1
ATOM 2371 N N . ASP A 1 308 ? -21.50030 -2.28972 8.72426 1.000 24.42804 316 ASP C N 1
ATOM 2372 C CA . ASP A 1 308 ? -20.25515 -1.65595 8.30912 1.000 22.82430 316 ASP C CA 1
ATOM 2373 C C . ASP A 1 308 ? -19.68314 -2.34997 7.07126 1.000 26.36964 316 ASP C C 1
ATOM 2374 O O . ASP A 1 308 ? -19.99247 -3.50555 6.77224 1.000 22.72471 316 ASP C O 1
ATOM 2379 N N . VAL A 1 309 ? -18.81433 -1.63611 6.35657 1.000 20.70828 317 VAL C N 1
ATOM 2380 C CA . VAL A 1 309 ? -18.18641 -2.17940 5.15813 1.000 20.10917 317 VAL C CA 1
ATOM 2381 C C . VAL A 1 309 ? -16.68018 -2.01541 5.30048 1.000 19.34520 317 VAL C C 1
ATOM 2382 O O . VAL A 1 309 ? -16.19066 -1.08927 5.95380 1.000 20.76505 317 VAL C O 1
ATOM 2386 N N . PHE A 1 310 ? -15.93997 -2.95058 4.72591 1.000 19.48946 318 PHE C N 1
ATOM 2387 C CA . PHE A 1 310 ? -14.49302 -2.85830 4.68430 1.000 19.26022 318 PHE C CA 1
ATOM 2388 C C . PHE A 1 310 ? -14.04248 -3.36247 3.32750 1.000 19.20327 318 PHE C C 1
ATOM 2389 O O . PHE A 1 310 ? -14.58570 -4.34453 2.81776 1.000 18.61224 318 PHE C O 1
ATOM 2397 N N . VAL A 1 311 ? -13.04817 -2.70244 2.73933 1.000 21.28980 319 VAL C N 1
ATOM 2398 C CA . VAL A 1 311 ? -12.53272 -3.12985 1.44159 1.000 19.21456 319 VAL C CA 1
ATOM 2399 C C . VAL A 1 311 ? -11.10716 -3.62202 1.62363 1.000 17.53766 319 VAL C C 1
ATOM 2400 O O . VAL A 1 311 ? -10.28546 -2.94499 2.24915 1.000 20.57733 319 VAL C O 1
ATOM 2404 N N . ILE A 1 312 ? -10.82387 -4.81424 1.10669 1.000 18.95012 320 ILE C N 1
ATOM 2405 C CA . ILE A 1 312 ? -9.47273 -5.35836 1.04870 1.000 18.21540 320 ILE C CA 1
ATOM 2406 C C . ILE A 1 312 ? -9.00691 -5.26111 -0.40352 1.000 16.47842 320 ILE C C 1
ATOM 2407 O O . ILE A 1 312 ? -9.59979 -5.90042 -1.27798 1.000 20.32443 320 ILE C O 1
ATOM 2412 N N . PRO A 1 313 ? -8.00023 -4.45234 -0.71328 1.000 20.59365 321 PRO C N 1
ATOM 2413 C CA . PRO A 1 313 ? -7.42526 -4.48017 -2.07556 1.000 22.69104 321 PRO C CA 1
ATOM 2414 C C . PRO A 1 313 ? -6.81519 -5.84989 -2.40045 1.000 21.04055 321 PRO C C 1
ATOM 2415 O O . PRO A 1 313 ? -6.37134 -6.58011 -1.51140 1.000 17.56205 321 PRO C O 1
ATOM 2419 N N . ALA A 1 314 ? -6.80304 -6.20466 -3.69424 1.000 18.26033 322 ALA C N 1
ATOM 2420 C CA . ALA A 1 314 ? -6.17012 -7.45856 -4.11858 1.000 22.38641 322 ALA C CA 1
ATOM 2421 C C . ALA A 1 314 ? -4.73057 -7.55502 -3.61039 1.000 20.37398 322 ALA C C 1
ATOM 2422 O O . ALA A 1 314 ? -3.96291 -6.58755 -3.68069 1.000 22.32453 322 ALA C O 1
ATOM 2424 N N . ALA A 1 315 ? -4.38575 -8.71996 -3.04543 1.000 17.12468 323 ALA C N 1
ATOM 2425 C CA . ALA A 1 315 ? -3.04044 -9.11093 -2.60992 1.000 17.99648 323 ALA C CA 1
ATOM 2426 C C . ALA A 1 315 ? -2.57959 -8.38087 -1.35812 1.000 18.83237 323 ALA C C 1
ATOM 2427 O O . ALA A 1 315 ? -1.38450 -8.45299 -1.01057 1.000 17.78745 323 ALA C O 1
ATOM 2429 N N . TYR A 1 316 ? -3.48899 -7.62906 -0.67593 1.000 16.32236 324 TYR C N 1
ATOM 2430 C CA . TYR A 1 316 ? -3.18703 -7.10358 0.65369 1.000 16.03230 324 TYR C CA 1
ATOM 2431 C C . TYR A 1 316 ? -3.54503 -8.16701 1.68275 1.000 14.87641 324 TYR C C 1
ATOM 2432 O O . TYR A 1 316 ? -4.67129 -8.66336 1.66949 1.000 18.82702 324 TYR C O 1
ATOM 2441 N N . PRO A 1 317 ? -2.63576 -8.56571 2.56321 1.000 18.62863 325 PRO C N 1
ATOM 2442 C CA . PRO A 1 317 ? -3.01534 -9.52470 3.61175 1.000 22.71688 325 PRO C CA 1
ATOM 2443 C C . PRO A 1 317 ? -4.00074 -8.90197 4.59752 1.000 19.63758 325 PRO C C 1
ATOM 2444 O O . PRO A 1 317 ? -4.02443 -7.68388 4.79761 1.000 15.84668 325 PRO C O 1
ATOM 2448 N N . PHE A 1 318 ? -4.81572 -9.74832 5.23232 1.000 19.40440 326 PHE C N 1
ATOM 2449 C CA . PHE A 1 318 ? -5.61601 -9.22767 6.34505 1.000 18.29541 326 PHE C CA 1
ATOM 2450 C C . PHE A 1 318 ? -6.01526 -10.36263 7.29474 1.000 21.46418 326 PHE C C 1
ATOM 2451 O O . PHE A 1 318 ? -5.94081 -11.54592 6.94999 1.000 20.50866 326 PHE C O 1
ATOM 2459 N N . VAL A 1 319 ? -6.38933 -9.97929 8.51575 1.000 19.96820 327 VAL C N 1
ATOM 2460 C CA . VAL A 1 319 ? -6.98099 -10.86767 9.52395 1.000 21.59205 327 VAL C CA 1
ATOM 2461 C C . VAL A 1 319 ? -8.37531 -10.35167 9.88982 1.000 19.83982 327 VAL C C 1
ATOM 2462 O O . VAL A 1 319 ? -8.66743 -9.16356 9.74241 1.000 19.83685 327 VAL C O 1
ATOM 2466 N N . VAL A 1 320 ? -9.24978 -11.25804 10.35218 1.000 20.24870 328 VAL C N 1
ATOM 2467 C CA . VAL A 1 320 ? -10.58993 -10.88714 10.84982 1.000 22.00238 328 VAL C CA 1
ATOM 2468 C C . VAL A 1 320 ? -10.83423 -11.60658 12.18040 1.000 27.40700 328 VAL C C 1
ATOM 2469 O O . VAL A 1 320 ? -10.94536 -12.83976 12.21160 1.000 25.18514 328 VAL C O 1
ATOM 2473 N N . ASN A 1 321 ? -10.92668 -10.83859 13.27338 1.000 21.21305 329 ASN C N 1
ATOM 2474 C CA . ASN A 1 321 ? -11.05225 -11.34886 14.63955 1.000 22.60845 329 ASN C CA 1
ATOM 2475 C C . ASN A 1 321 ? -12.48178 -11.10192 15.12287 1.000 24.70291 329 ASN C C 1
ATOM 2476 O O . ASN A 1 321 ? -12.88203 -9.95254 15.33071 1.000 19.98343 329 ASN C O 1
ATOM 2481 N N . ALA A 1 322 ? -13.24379 -12.18075 15.30919 1.000 25.31214 330 ALA C N 1
ATOM 2482 C CA . ALA A 1 322 ? -14.64628 -12.09149 15.70668 1.000 22.63861 330 ALA C CA 1
ATOM 2483 C C . ALA A 1 322 ? -14.73615 -11.86250 17.21624 1.000 22.61652 330 ALA C C 1
ATOM 2484 O O . ALA A 1 322 ? -14.38061 -12.74152 18.00672 1.000 26.10581 330 ALA C O 1
ATOM 2486 N N . THR A 1 323 ? -15.20868 -10.68163 17.62582 1.000 23.65905 331 THR C N 1
ATOM 2487 C CA . THR A 1 323 ? -15.36500 -10.37217 19.04609 1.000 26.80195 331 THR C CA 1
ATOM 2488 C C . THR A 1 323 ? -16.74385 -10.73934 19.57499 1.000 26.89422 331 THR C C 1
ATOM 2489 O O . THR A 1 323 ? -16.93703 -10.77249 20.79446 1.000 29.88125 331 THR C O 1
ATOM 2493 N N . SER A 1 324 ? -17.70399 -10.94873 18.68096 1.000 23.08167 332 SER C N 1
ATOM 2494 C CA . SER A 1 324 ? -18.98529 -11.57336 18.95864 1.000 26.13684 332 SER C CA 1
ATOM 2495 C C . SER A 1 324 ? -19.28709 -12.48023 17.77650 1.000 29.42825 332 SER C C 1
ATOM 2496 O O . SER A 1 324 ? -18.67956 -12.33339 16.71073 1.000 27.74345 332 SER C O 1
ATOM 2499 N N . ASN A 1 325 ? -20.20224 -13.44039 17.97313 1.000 24.66650 333 ASN C N 1
ATOM 2500 C CA . ASN A 1 325 ? -20.55608 -14.35464 16.88995 1.000 25.91672 333 ASN C CA 1
ATOM 2501 C C . ASN A 1 325 ? -20.85430 -13.55232 15.63038 1.000 21.14444 333 ASN C C 1
ATOM 2502 O O . ASN A 1 325 ? -21.65109 -12.60901 15.65832 1.000 19.34426 333 ASN C O 1
ATOM 2507 N N . LEU A 1 326 ? -20.18241 -13.91284 14.53223 1.000 22.30522 334 LEU C N 1
ATOM 2508 C CA . LEU A 1 326 ? -20.06591 -13.04279 13.36635 1.000 23.69335 334 LEU C CA 1
ATOM 2509 C C . LEU A 1 326 ? -20.43817 -13.77471 12.08645 1.000 22.46331 334 LEU C C 1
ATOM 2510 O O . LEU A 1 326 ? -20.04138 -14.92796 11.87229 1.000 20.91558 334 LEU C O 1
ATOM 2515 N N . ASN A 1 327 ? -21.20492 -13.09112 11.24032 1.000 20.52111 335 ASN C N 1
ATOM 2516 C CA . ASN A 1 327 ? -21.37158 -13.47775 9.84748 1.000 21.69517 335 ASN C CA 1
ATOM 2517 C C . ASN A 1 327 ? -21.07202 -12.24719 9.00508 1.000 20.86414 335 ASN C C 1
ATOM 2518 O O . ASN A 1 327 ? -21.50855 -11.14502 9.34125 1.000 21.50944 335 ASN C O 1
ATOM 2523 N N . PHE A 1 328 ? -20.27634 -12.42336 7.95172 1.000 19.29949 336 PHE C N 1
ATOM 2524 C CA . PHE A 1 328 ? -20.14128 -11.37652 6.96116 1.000 20.59662 336 PHE C CA 1
ATOM 2525 C C . PHE A 1 328 ? -20.32516 -11.95852 5.57139 1.000 19.47237 336 PHE C C 1
ATOM 2526 O O . PHE A 1 328 ? -20.13879 -13.16048 5.34191 1.000 18.48521 336 PHE C O 1
ATOM 2534 N N . LEU A 1 329 ? -20.78164 -11.09251 4.67783 1.000 16.74564 337 LEU C N 1
ATOM 2535 C CA . LEU A 1 329 ? -20.84465 -11.33036 3.24483 1.000 21.71912 337 LEU C CA 1
ATOM 2536 C C . LEU A 1 329 ? -19.69090 -10.58685 2.57818 1.000 23.36055 337 LEU C C 1
ATOM 2537 O O . LEU A 1 329 ? -19.27058 -9.52011 3.04314 1.000 19.78184 337 LEU C O 1
ATOM 2542 N N . ALA A 1 330 ? -19.17322 -11.15978 1.49235 1.000 22.68350 338 ALA C N 1
ATOM 2543 C CA . ALA A 1 330 ? -18.09832 -10.52707 0.73775 1.000 21.14605 338 ALA C CA 1
ATOM 2544 C C . ALA A 1 330 ? -18.36244 -10.65996 -0.75732 1.000 22.70297 338 ALA C C 1
ATOM 2545 O O . ALA A 1 330 ? -18.86962 -11.69200 -1.22320 1.000 23.63597 338 ALA C O 1
ATOM 2547 N N . PHE A 1 331 ? -18.01669 -9.61522 -1.50569 1.000 17.19376 339 PHE C N 1
ATOM 2548 C CA . PHE A 1 331 ? -18.02600 -9.64963 -2.96296 1.000 16.90020 339 PHE C CA 1
ATOM 2549 C C . PHE A 1 331 ? -16.57333 -9.60289 -3.42574 1.000 19.80225 339 PHE C C 1
ATOM 2550 O O . PHE A 1 331 ? -15.77748 -8.82189 -2.89799 1.000 18.06604 339 PHE C O 1
ATOM 2558 N N . GLY A 1 332 ? -16.22234 -10.44390 -4.38185 1.000 19.82623 340 GLY C N 1
ATOM 2559 C CA . GLY A 1 332 ? -14.87287 -10.41152 -4.90269 1.000 19.18575 340 GLY C CA 1
ATOM 2560 C C . GLY A 1 332 ? -14.88661 -9.81633 -6.29979 1.000 17.11687 340 GLY C C 1
ATOM 2561 O O . GLY A 1 332 ? -15.40908 -10.44288 -7.22195 1.000 20.25476 340 GLY C O 1
ATOM 2562 N N . ILE A 1 333 ? -14.35618 -8.60441 -6.46443 1.000 16.77670 341 ILE C N 1
ATOM 2563 C CA . ILE A 1 333 ? -14.21841 -7.99475 -7.78579 1.000 22.41978 341 ILE C CA 1
ATOM 2564 C C . ILE A 1 333 ? -12.98181 -8.59304 -8.45701 1.000 18.74830 341 ILE C C 1
ATOM 2565 O O . ILE A 1 333 ? -12.00949 -8.93768 -7.78582 1.000 21.39401 341 ILE C O 1
ATOM 2570 N N . ASN A 1 334 ? -13.01952 -8.73721 -9.78718 1.000 22.48472 342 ASN C N 1
ATOM 2571 C CA . ASN A 1 334 ? -11.88808 -9.27804 -10.55860 1.000 20.19011 342 ASN C CA 1
ATOM 2572 C C . ASN A 1 334 ? -11.60218 -10.73290 -10.17000 1.000 21.54723 342 ASN C C 1
ATOM 2573 O O . ASN A 1 334 ? -10.45796 -11.12306 -9.92670 1.000 21.36178 342 ASN C O 1
ATOM 2578 N N . ALA A 1 335 ? -12.66201 -11.55043 -10.12200 1.000 20.84664 343 ALA C N 1
ATOM 2579 C CA . ALA A 1 335 ? -12.63107 -12.78303 -9.32969 1.000 20.97192 343 ALA C CA 1
ATOM 2580 C C . ALA A 1 335 ? -11.99835 -13.99479 -10.02546 1.000 23.92211 343 ALA C C 1
ATOM 2581 O O . ALA A 1 335 ? -11.46577 -14.87441 -9.34205 1.000 24.92601 343 ALA C O 1
ATOM 2583 N N . GLU A 1 336 ? -12.05227 -14.07261 -11.35277 1.000 25.35807 344 GLU C N 1
ATOM 2584 C CA . GLU A 1 336 ? -11.69350 -15.28605 -12.08641 1.000 28.03262 344 GLU C CA 1
ATOM 2585 C C . GLU A 1 336 ? -10.31667 -15.81603 -11.68108 1.000 27.82065 344 GLU C C 1
ATOM 2586 O O . GLU A 1 336 ? -9.32160 -15.08644 -11.69716 1.000 22.61684 344 GLU C O 1
ATOM 2592 N N . ASN A 1 337 ? -10.26431 -17.09898 -11.31153 1.000 25.43436 345 ASN C N 1
ATOM 2593 C CA . ASN A 1 337 ? -9.01054 -17.77660 -10.96441 1.000 27.98224 345 ASN C CA 1
ATOM 2594 C C . ASN A 1 337 ? -8.29728 -17.11178 -9.79057 1.000 25.39505 345 ASN C C 1
ATOM 2595 O O . ASN A 1 337 ? -7.07586 -17.18134 -9.68069 1.000 20.41541 345 ASN C O 1
ATOM 2600 N N . ASN A 1 338 ? -9.04348 -16.46017 -8.90709 1.000 23.63712 346 ASN C N 1
ATOM 2601 C CA . ASN A 1 338 ? -8.44189 -15.93582 -7.69161 1.000 24.04717 346 ASN C CA 1
ATOM 2602 C C . ASN A 1 338 ? -7.96088 -17.09695 -6.82804 1.000 23.10538 346 ASN C C 1
ATOM 2603 O O . ASN A 1 338 ? -8.53888 -18.18696 -6.84579 1.000 25.96731 346 ASN C O 1
ATOM 2608 N N . GLN A 1 339 ? -6.87030 -16.87594 -6.09290 1.000 21.62833 347 GLN C N 1
ATOM 2609 C CA . GLN A 1 339 ? -6.33312 -17.86839 -5.17062 1.000 23.81595 347 GLN C CA 1
ATOM 2610 C C . GLN A 1 339 ? -6.28294 -17.23410 -3.79444 1.000 22.80095 347 GLN C C 1
ATOM 2611 O O . GLN A 1 339 ? -5.86211 -16.08501 -3.67213 1.000 14.85614 347 GLN C O 1
ATOM 2617 N N . ARG A 1 340 ? -6.71391 -17.97476 -2.76881 1.000 22.76852 348 ARG C N 1
ATOM 2618 C CA . ARG A 1 340 ? -6.61264 -17.53269 -1.38286 1.000 21.89416 348 ARG C CA 1
ATOM 2619 C C . ARG A 1 340 ? -5.40379 -18.18693 -0.73080 1.000 26.35520 348 ARG C C 1
ATOM 2620 O O . ARG A 1 340 ? -5.34814 -19.41963 -0.58755 1.000 26.94386 348 ARG C O 1
ATOM 2628 N N . ASN A 1 341 ? -4.44618 -17.35111 -0.33201 1.000 23.49957 349 ASN C N 1
ATOM 2629 C CA . ASN A 1 341 ? -3.15770 -17.76698 0.19768 1.000 25.06182 349 ASN C CA 1
ATOM 2630 C C . ASN A 1 341 ? -3.09581 -17.43730 1.68690 1.000 25.73286 349 ASN C C 1
ATOM 2631 O O . ASN A 1 341 ? -3.08298 -16.26488 2.06896 1.000 29.13944 349 ASN C O 1
ATOM 2636 N N . PHE A 1 342 ? -3.05483 -18.47112 2.52474 1.000 23.17096 350 PHE C N 1
ATOM 2637 C CA . PHE A 1 342 ? -2.92394 -18.26251 3.95617 1.000 21.23103 350 PHE C CA 1
ATOM 2638 C C . PHE A 1 342 ? -1.47004 -18.17132 4.35298 1.000 24.53464 350 PHE C C 1
ATOM 2639 O O . PHE A 1 342 ? -0.58867 -18.76898 3.72352 1.000 23.78662 350 PHE C O 1
ATOM 2647 N N . LEU A 1 343 ? -1.23386 -17.40648 5.41191 1.000 21.98591 351 LEU C N 1
ATOM 2648 C CA . LEU A 1 343 ? 0.09076 -17.14534 5.93739 1.000 22.35708 351 LEU C CA 1
ATOM 2649 C C . LEU A 1 343 ? 0.36471 -17.88019 7.23419 1.000 24.37079 351 LEU C C 1
ATOM 2650 O O . LEU A 1 343 ? 1.45416 -17.73433 7.79444 1.000 26.42036 351 LEU C O 1
ATOM 2655 N N . ALA A 1 344 ? -0.58828 -18.65506 7.73094 1.000 23.30207 352 ALA C N 1
ATOM 2656 C CA . ALA A 1 344 ? -0.34244 -19.46435 8.91404 1.000 26.90212 352 ALA C CA 1
ATOM 2657 C C . ALA A 1 344 ? -1.31194 -20.63980 8.90521 1.000 25.36896 352 ALA C C 1
ATOM 2658 O O . ALA A 1 344 ? -2.28316 -20.66819 8.14288 1.000 24.10287 352 ALA C O 1
ATOM 2660 N N . GLY A 1 345 ? -1.02359 -21.62171 9.75605 1.000 24.33084 353 GLY C N 1
ATOM 2661 C CA . GLY A 1 345 ? -1.81210 -22.83361 9.77683 1.000 20.54698 353 GLY C CA 1
ATOM 2662 C C . GLY A 1 345 ? -1.29629 -23.83799 8.77404 1.000 30.49128 353 GLY C C 1
ATOM 2663 O O . GLY A 1 345 ? -0.36878 -23.58757 7.99680 1.000 31.56437 353 GLY C O 1
ATOM 2664 N N . GLU A 1 346 ? -1.91847 -25.00933 8.78261 1.000 23.29676 354 GLU C N 1
ATOM 2665 C CA . GLU A 1 346 ? -1.32635 -26.11610 8.04288 1.000 31.17577 354 GLU C CA 1
ATOM 2666 C C . GLU A 1 346 ? -1.75681 -26.17258 6.59019 1.000 26.54977 354 GLU C C 1
ATOM 2667 O O . GLU A 1 346 ? -0.98355 -26.63392 5.74505 1.000 38.24287 354 GLU C O 1
ATOM 2673 N N . LYS A 1 347 ? -2.93962 -25.67876 6.25439 1.000 29.67748 355 LYS C N 1
ATOM 2674 C CA . LYS A 1 347 ? -3.50274 -25.88765 4.92688 1.000 33.27233 355 LYS C CA 1
ATOM 2675 C C . LYS A 1 347 ? -3.52437 -24.58163 4.13502 1.000 29.63219 355 LYS C C 1
ATOM 2676 O O . LYS A 1 347 ? -3.88069 -23.52587 4.66905 1.000 26.14332 355 LYS C O 1
ATOM 2682 N N . ASP A 1 348 ? -3.13849 -24.66394 2.86308 1.000 29.49593 356 ASP C N 1
ATOM 2683 C CA . ASP A 1 348 ? -3.08778 -23.51425 1.95761 1.000 33.54954 356 ASP C CA 1
ATOM 2684 C C . ASP A 1 348 ? -2.13185 -22.42371 2.45964 1.000 30.79089 356 ASP C C 1
ATOM 2685 O O . ASP A 1 348 ? -2.30545 -21.23090 2.16166 1.000 27.52549 356 ASP C O 1
ATOM 2690 N N . ASN A 1 349 ? -1.11928 -22.84009 3.21411 1.000 27.17213 357 ASN C N 1
ATOM 2691 C CA . ASN A 1 349 ? -0.07527 -21.96264 3.73101 1.000 26.73139 357 ASN C CA 1
ATOM 2692 C C . ASN A 1 349 ? 1.02196 -21.77332 2.67127 1.000 29.35708 357 ASN C C 1
ATOM 2693 O O . ASN A 1 349 ? 1.81546 -22.69569 2.42304 1.000 23.03402 357 ASN C O 1
ATOM 2698 N N . VAL A 1 350 ? 1.09228 -20.57651 2.05585 1.000 29.20455 358 VAL C N 1
ATOM 2699 C CA . VAL A 1 350 ? 2.12237 -20.31911 1.03419 1.000 27.69262 358 VAL C CA 1
ATOM 2700 C C . VAL A 1 350 ? 3.51005 -20.30664 1.65401 1.000 25.55445 358 VAL C C 1
ATOM 2701 O O . VAL A 1 350 ? 4.48613 -20.77697 1.04499 1.000 23.83860 358 VAL C O 1
ATOM 2705 N N . VAL A 1 351 ? 3.63206 -19.70194 2.83770 1.000 15.23451 359 VAL C N 1
ATOM 2706 C CA . VAL A 1 351 ? 4.93118 -19.56339 3.47897 1.000 25.73885 359 VAL C CA 1
ATOM 2707 C C . VAL A 1 351 ? 5.62045 -20.91277 3.57626 1.000 25.36651 359 VAL C C 1
ATOM 2708 O O . VAL A 1 351 ? 6.82965 -21.03009 3.32833 1.000 24.80796 359 VAL C O 1
ATOM 2712 N N . ARG A 1 352 ? 4.85671 -21.94802 3.93100 1.000 22.27128 360 ARG C N 1
ATOM 2713 C CA . ARG A 1 352 ? 5.34655 -23.30887 4.10030 1.000 24.33585 360 ARG C CA 1
ATOM 2714 C C . ARG A 1 352 ? 5.55997 -24.03201 2.78551 1.000 28.58121 360 ARG C C 1
ATOM 2715 O O . ARG A 1 352 ? 6.05465 -25.16786 2.79292 1.000 29.58572 360 ARG C O 1
ATOM 2723 N N . GLN A 1 353 ? 5.17385 -23.43143 1.66465 1.000 22.47984 361 GLN C N 1
ATOM 2724 C CA . GLN A 1 353 ? 5.49694 -24.00641 0.36638 1.000 25.40096 361 GLN C CA 1
ATOM 2725 C C . GLN A 1 353 ? 6.85130 -23.54637 -0.14281 1.000 26.57778 361 GLN C C 1
ATOM 2726 O O . GLN A 1 353 ? 7.40309 -24.15431 -1.07153 1.000 25.63149 361 GLN C O 1
ATOM 2732 N N . ILE A 1 354 ? 7.38436 -22.48270 0.44195 1.000 24.13529 362 ILE C N 1
ATOM 2733 C CA . ILE A 1 354 ? 8.70694 -22.00988 0.06975 1.000 28.61929 362 ILE C CA 1
ATOM 2734 C C . ILE A 1 354 ? 9.73033 -23.09662 0.33789 1.000 27.37585 362 ILE C C 1
ATOM 2735 O O . ILE A 1 354 ? 9.76437 -23.68091 1.42695 1.000 31.39909 362 ILE C O 1
ATOM 2740 N N . GLU A 1 355 ? 10.55800 -23.38414 -0.66846 1.000 28.38475 363 GLU C N 1
ATOM 2741 C CA . GLU A 1 355 ? 11.70766 -24.25820 -0.48492 1.000 29.60758 363 GLU C CA 1
ATOM 2742 C C . GLU A 1 355 ? 12.49910 -23.87071 0.76654 1.000 27.61254 363 GLU C C 1
ATOM 2743 O O . GLU A 1 355 ? 12.60993 -22.69239 1.12178 1.000 26.61183 363 GLU C O 1
ATOM 2749 N N . ARG A 1 356 ? 13.05896 -24.89441 1.42810 1.000 28.96034 364 ARG C N 1
ATOM 2750 C CA . ARG A 1 356 ? 13.69073 -24.74531 2.74425 1.000 30.40408 364 ARG C CA 1
ATOM 2751 C C . ARG A 1 356 ? 14.91985 -23.83949 2.69431 1.000 31.92675 364 ARG C C 1
ATOM 2752 O O . ARG A 1 356 ? 15.12645 -23.00344 3.58301 1.000 29.70051 364 ARG C O 1
ATOM 2760 N N . GLN A 1 357 ? 15.77703 -24.01958 1.68424 1.000 32.02911 365 GLN C N 1
ATOM 2761 C CA . GLN A 1 357 ? 16.96498 -23.17265 1.60218 1.000 35.22008 365 GLN C CA 1
ATOM 2762 C C . GLN A 1 357 ? 16.58891 -21.70751 1.37696 1.000 31.49623 365 GLN C C 1
ATOM 2763 O O . GLN A 1 357 ? 17.28252 -20.80771 1.86689 1.000 32.12292 365 GLN C O 1
ATOM 2769 N N . VAL A 1 358 ? 15.47982 -21.44681 0.67610 1.000 27.68572 366 VAL C N 1
ATOM 2770 C CA . VAL A 1 358 ? 15.00649 -20.07139 0.53212 1.000 29.04508 366 VAL C CA 1
ATOM 2771 C C . VAL A 1 358 ? 14.44834 -19.53955 1.84607 1.000 28.75212 366 VAL C C 1
ATOM 2772 O O . VAL A 1 358 ? 14.51241 -18.33184 2.10857 1.000 24.41104 366 VAL C O 1
ATOM 2776 N N . GLN A 1 359 ? 13.85438 -20.40383 2.67504 1.000 23.42212 367 GLN C N 1
ATOM 2777 C CA . GLN A 1 359 ? 13.41760 -19.92908 3.98506 1.000 28.04446 367 GLN C CA 1
ATOM 2778 C C . GLN A 1 359 ? 14.61029 -19.48575 4.81906 1.000 28.55225 367 GLN C C 1
ATOM 2779 O O . GLN A 1 359 ? 14.53585 -18.49005 5.55135 1.000 29.84471 367 GLN C O 1
ATOM 2785 N N . GLU A 1 360 ? 15.72440 -20.20811 4.71141 1.000 29.79169 368 GLU C N 1
ATOM 2786 C CA . GLU A 1 360 ? 16.91774 -19.85312 5.46923 1.000 35.47641 368 GLU C CA 1
ATOM 2787 C C . GLU A 1 360 ? 17.47161 -18.49281 5.03548 1.000 29.66745 368 GLU C C 1
ATOM 2788 O O . GLU A 1 360 ? 17.88832 -17.68343 5.87068 1.000 22.50604 368 GLU C O 1
ATOM 2794 N N . LEU A 1 361 ? 17.48481 -18.22689 3.73544 1.000 25.07391 369 LEU C N 1
ATOM 2795 C CA . LEU A 1 361 ? 18.02307 -16.96445 3.24093 1.000 29.84812 369 LEU C CA 1
ATOM 2796 C C . LEU A 1 361 ? 17.06509 -15.79783 3.43224 1.000 30.51542 369 LEU C C 1
ATOM 2797 O O . LEU A 1 361 ? 17.51337 -14.65089 3.50603 1.000 32.98372 369 LEU C O 1
ATOM 2802 N N . ALA A 1 362 ? 15.76193 -16.07036 3.53099 1.000 29.83859 370 ALA C N 1
ATOM 2803 C CA . ALA A 1 362 ? 14.75631 -15.01923 3.57501 1.000 31.73464 370 ALA C CA 1
ATOM 2804 C C . ALA A 1 362 ? 14.41691 -14.55813 4.98619 1.000 29.89910 370 ALA C C 1
ATOM 2805 O O . ALA A 1 362 ? 13.99334 -13.41160 5.16035 1.000 30.27824 370 ALA C O 1
ATOM 2807 N N . PHE A 1 363 ? 14.59014 -15.41241 5.99544 1.000 33.69494 371 PHE C N 1
ATOM 2808 C CA . PHE A 1 363 ? 14.36122 -15.03009 7.38166 1.000 33.97762 371 PHE C CA 1
ATOM 2809 C C . PHE A 1 363 ? 15.64859 -15.14771 8.19911 1.000 32.34832 371 PHE C C 1
ATOM 2810 O O . PHE A 1 363 ? 16.53180 -15.93506 7.85546 1.000 34.98439 371 PHE C O 1
ATOM 2818 N N . PRO A 1 364 ? 15.78884 -14.37658 9.29265 1.000 34.95660 372 PRO C N 1
ATOM 2819 C CA . PRO A 1 364 ? 17.01090 -14.46516 10.11819 1.000 36.61240 372 PRO C CA 1
ATOM 2820 C C . PRO A 1 364 ? 16.94369 -15.59548 11.13725 1.000 46.77141 372 PRO C C 1
ATOM 2821 O O . PRO A 1 364 ? 16.72895 -15.40361 12.33602 1.000 52.79439 372 PRO C O 1
ATOM 2825 N N . GLY A 1 365 ? 17.12567 -16.81245 10.66248 1.000 42.24389 373 GLY C N 1
ATOM 2826 C CA . GLY A 1 365 ? 16.92920 -17.95889 11.52116 1.000 42.63878 373 GLY C CA 1
ATOM 2827 C C . GLY A 1 365 ? 17.17042 -19.20620 10.71542 1.000 36.85630 373 GLY C C 1
ATOM 2828 O O . GLY A 1 365 ? 16.99734 -19.19205 9.49192 1.000 33.30221 373 GLY C O 1
ATOM 2829 N N . SER A 1 366 ? 17.57276 -20.27692 11.38672 1.000 35.59975 374 SER C N 1
ATOM 2830 C CA . SER A 1 366 ? 17.93258 -21.51449 10.71030 1.000 42.85716 374 SER C CA 1
ATOM 2831 C C . SER A 1 366 ? 16.75880 -22.07606 9.90447 1.000 39.06998 374 SER C C 1
ATOM 2832 O O . SER A 1 366 ? 15.58235 -21.75936 10.14166 1.000 36.13009 374 SER C O 1
ATOM 2835 N N . ALA A 1 367 ? 17.09754 -22.94437 8.94380 1.000 38.32652 375 ALA C N 1
ATOM 2836 C CA . ALA A 1 367 ? 16.06389 -23.64317 8.18365 1.000 38.01157 375 ALA C CA 1
ATOM 2837 C C . ALA A 1 367 ? 15.18029 -24.49797 9.09713 1.000 39.09285 375 ALA C C 1
ATOM 2838 O O . ALA A 1 367 ? 13.94802 -24.50683 8.95500 1.000 34.84822 375 ALA C O 1
ATOM 2840 N N . GLN A 1 368 ? 15.78849 -25.23187 10.03520 1.000 38.17343 376 GLN C N 1
ATOM 2841 C CA . GLN A 1 368 ? 14.98236 -25.98528 10.99013 1.000 42.02037 376 GLN C CA 1
ATOM 2842 C C . GLN A 1 368 ? 14.25542 -25.04807 11.94303 1.000 39.41726 376 GLN C C 1
ATOM 2843 O O . GLN A 1 368 ? 13.13701 -25.34887 12.38108 1.000 33.05072 376 GLN C O 1
ATOM 2849 N N . ASP A 1 369 ? 14.86501 -23.89750 12.24583 1.000 39.98953 377 ASP C N 1
ATOM 2850 C CA . ASP A 1 369 ? 14.22867 -22.92092 13.12322 1.000 38.23924 377 ASP C CA 1
ATOM 2851 C C . ASP A 1 369 ? 12.95044 -22.37311 12.49967 1.000 35.21343 377 ASP C C 1
ATOM 2852 O O . ASP A 1 369 ? 11.95495 -22.13193 13.19782 1.000 30.69136 377 ASP C O 1
ATOM 2857 N N . VAL A 1 370 ? 12.95949 -22.17377 11.18257 1.000 34.90663 378 VAL C N 1
ATOM 2858 C CA . VAL A 1 370 ? 11.76138 -21.72240 10.48252 1.000 33.97656 378 VAL C CA 1
ATOM 2859 C C . VAL A 1 370 ? 10.71408 -22.84065 10.42468 1.000 34.40116 378 VAL C C 1
ATOM 2860 O O . VAL A 1 370 ? 9.54801 -22.64218 10.79520 1.000 25.54120 378 VAL C O 1
ATOM 2864 N N . GLU A 1 371 ? 11.11676 -24.02881 9.94168 1.000 37.47139 379 GLU C N 1
ATOM 2865 C CA . GLU A 1 371 ? 10.23363 -25.19999 9.88996 1.000 34.50534 379 GLU C CA 1
ATOM 2866 C C . GLU A 1 371 ? 9.56360 -25.47926 11.23027 1.000 32.28264 379 GLU C C 1
ATOM 2867 O O . GLU A 1 371 ? 8.38928 -25.86649 11.27904 1.000 28.88266 379 GLU C O 1
ATOM 2873 N N . ARG A 1 372 ? 10.30493 -25.31604 12.32653 1.000 30.75883 380 ARG C N 1
ATOM 2874 C CA . ARG A 1 372 ? 9.74777 -25.61540 13.63983 1.000 35.92214 380 ARG C CA 1
ATOM 2875 C C . ARG A 1 372 ? 8.66079 -24.61491 14.02392 1.000 34.76237 380 ARG C C 1
ATOM 2876 O O . ARG A 1 372 ? 7.63256 -24.99748 14.58569 1.000 30.01764 380 ARG C O 1
ATOM 2884 N N . LEU A 1 373 ? 8.86453 -23.32791 13.72778 1.000 32.72950 381 LEU C N 1
ATOM 2885 C CA . LEU A 1 373 ? 7.84051 -22.33877 14.04806 1.000 30.42170 381 LEU C CA 1
ATOM 2886 C C . LEU A 1 373 ? 6.61056 -22.52525 13.16572 1.000 37.09302 381 LEU C C 1
ATOM 2887 O O . LEU A 1 373 ? 5.47317 -22.54082 13.66030 1.000 29.69118 381 LEU C O 1
ATOM 2892 N N . LEU A 1 374 ? 6.81916 -22.74331 11.86466 1.000 33.22842 382 LEU C N 1
ATOM 2893 C CA . LEU A 1 374 ? 5.68669 -22.82379 10.95593 1.000 29.28740 382 LEU C CA 1
ATOM 2894 C C . LEU A 1 374 ? 4.82802 -24.07381 11.16703 1.000 34.34322 382 LEU C C 1
ATOM 2895 O O . LEU A 1 374 ? 3.69812 -24.11440 10.66250 1.000 33.00156 382 LEU C O 1
ATOM 2900 N N . LYS A 1 375 ? 5.32891 -25.09573 11.87927 1.000 36.09007 383 LYS C N 1
ATOM 2901 C CA . LYS A 1 375 ? 4.50142 -26.24621 12.25489 1.000 37.79099 383 LYS C CA 1
ATOM 2902 C C . LYS A 1 375 ? 3.73470 -26.04040 13.55083 1.000 35.10038 383 LYS C C 1
ATOM 2903 O O . LYS A 1 375 ? 2.81469 -26.81938 13.83369 1.000 39.80979 383 LYS C O 1
ATOM 2909 N N . LYS A 1 376 ? 4.10956 -25.04561 14.36039 1.000 38.31791 384 LYS C N 1
ATOM 2910 C CA . LYS A 1 376 ? 3.50728 -24.91437 15.68638 1.000 35.67398 384 LYS C CA 1
ATOM 2911 C C . LYS A 1 376 ? 2.00003 -24.74176 15.58542 1.000 39.52986 384 LYS C C 1
ATOM 2912 O O . LYS A 1 376 ? 1.23864 -25.35374 16.34585 1.000 40.77598 384 LYS C O 1
ATOM 2918 N N . GLN A 1 377 ? 1.54291 -23.91895 14.64491 1.000 41.18715 385 GLN C N 1
ATOM 2919 C CA . GLN A 1 377 ? 0.11145 -23.71409 14.49470 1.000 34.80563 385 GLN C CA 1
ATOM 2920 C C . GLN A 1 377 ? -0.46266 -24.90321 13.75553 1.000 34.81948 385 GLN C C 1
ATOM 2921 O O . GLN A 1 377 ? -0.14566 -25.15037 12.58577 1.000 34.24168 385 GLN C O 1
ATOM 2927 N N . ARG A 1 378 ? -1.33426 -25.61807 14.43668 1.000 39.58828 386 ARG C N 1
ATOM 2928 C CA . ARG A 1 378 ? -1.72149 -26.93608 13.99629 1.000 37.29947 386 ARG C CA 1
ATOM 2929 C C . ARG A 1 378 ? -3.04994 -26.94999 13.25687 1.000 35.08173 386 ARG C C 1
ATOM 2930 O O . ARG A 1 378 ? -3.24667 -27.79677 12.38427 1.000 29.58737 386 ARG C O 1
ATOM 2938 N N . GLU A 1 379 ? -3.91200 -25.96970 13.51298 1.000 31.69270 387 GLU C N 1
ATOM 2939 C CA . GLU A 1 379 ? -5.20753 -25.83026 12.87310 1.000 30.95106 387 GLU C CA 1
ATOM 2940 C C . GLU A 1 379 ? -5.07004 -25.11181 11.52523 1.000 30.74415 387 GLU C C 1
ATOM 2941 O O . GLU A 1 379 ? -3.99205 -24.65470 11.14161 1.000 29.37958 387 GLU C O 1
ATOM 2947 N N . SER A 1 380 ? -6.17586 -25.04917 10.77913 1.000 30.74184 388 SER C N 1
ATOM 2948 C CA . SER A 1 380 ? -6.21668 -24.36718 9.49239 1.000 23.97567 388 SER C CA 1
ATOM 2949 C C . SER A 1 380 ? -7.38972 -23.41114 9.42954 1.000 28.05680 388 SER C C 1
ATOM 2950 O O . SER A 1 380 ? -8.45308 -23.66176 10.00923 1.000 29.46541 388 SER C O 1
ATOM 2953 N N . TYR A 1 381 ? -7.16409 -22.29533 8.73191 1.000 23.66414 389 TYR C N 1
ATOM 2954 C CA . TYR A 1 381 ? -8.20201 -21.34125 8.36506 1.000 24.48194 389 TYR C CA 1
ATOM 2955 C C . TYR A 1 381 ? -8.72781 -20.52953 9.55224 1.000 24.30416 389 TYR C C 1
ATOM 2956 O O . TYR A 1 381 ? -8.56316 -19.30160 9.58002 1.000 21.08732 389 TYR C O 1
ATOM 2965 N N . PHE A 1 382 ? -9.37320 -21.19064 10.51927 1.000 23.96015 390 PHE C N 1
ATOM 2966 C CA . PHE A 1 382 ? -9.95159 -20.54274 11.69722 1.000 22.97188 390 PHE C CA 1
ATOM 2967 C C . PHE A 1 382 ? -9.29534 -21.12341 12.93984 1.000 23.59924 390 PHE C C 1
ATOM 2968 O O . PHE A 1 382 ? -9.12134 -22.34282 13.02980 1.000 28.21165 390 PHE C O 1
ATOM 2976 N N . VAL A 1 383 ? -8.93454 -20.26317 13.89753 1.000 25.85945 391 VAL C N 1
ATOM 2977 C CA . VAL A 1 383 ? -8.34539 -20.70506 15.15822 1.000 29.30454 391 VAL C CA 1
ATOM 2978 C C . VAL A 1 383 ? -8.93111 -19.91514 16.31802 1.000 31.59844 391 VAL C C 1
ATOM 2979 O O . VAL A 1 383 ? -9.47297 -18.81887 16.15558 1.000 27.39871 391 VAL C O 1
ATOM 2983 N N . ASP A 1 384 ? -8.75491 -20.47656 17.51211 1.000 30.15699 392 ASP C N 1
ATOM 2984 C CA . ASP A 1 384 ? -9.21723 -19.85945 18.74830 1.000 36.41531 392 ASP C CA 1
ATOM 2985 C C . ASP A 1 384 ? -8.25776 -18.77038 19.22237 1.000 36.65283 392 ASP C C 1
ATOM 2986 O O . ASP A 1 384 ? -7.04454 -18.98547 19.28210 1.000 34.72025 392 ASP C O 1
ATOM 2991 N N . ALA A 1 385 ? -8.80601 -17.60885 19.57707 1.000 37.36849 393 ALA C N 1
ATOM 2992 C CA . ALA A 1 385 ? -8.00603 -16.53221 20.16422 1.000 39.02164 393 ALA C CA 1
ATOM 2993 C C . ALA A 1 385 ? -8.32420 -16.37247 21.64623 1.000 44.91752 393 ALA C C 1
ATOM 2994 O O . ALA A 1 385 ? -8.24649 -17.33606 22.41690 1.000 50.20691 393 ALA C O 1
ATOM 2996 N N . ASN B 1 1 ? 12.61055 16.94513 -27.35084 1.000 53.41482 9 ASN A N 1
ATOM 2997 C CA . ASN B 1 1 ? 11.52991 16.54469 -26.45529 1.000 49.53314 9 ASN A CA 1
ATOM 2998 C C . ASN B 1 1 ? 10.54034 15.62718 -27.19156 1.000 48.32292 9 ASN A C 1
ATOM 2999 O O . ASN B 1 1 ? 9.47542 16.03661 -27.68242 1.000 41.69755 9 ASN A O 1
ATOM 3004 N N . ASN B 1 2 ? 10.94302 14.36509 -27.25066 1.000 36.08133 10 ASN A N 1
ATOM 3005 C CA . ASN B 1 2 ? 10.19720 13.31691 -27.91186 1.000 34.77417 10 ASN A CA 1
ATOM 3006 C C . ASN B 1 2 ? 9.46880 12.51183 -26.84481 1.000 32.34452 10 ASN A C 1
ATOM 3007 O O . ASN B 1 2 ? 10.11383 11.73197 -26.13070 1.000 33.32310 10 ASN A O 1
ATOM 3012 N N . PRO B 1 3 ? 8.14574 12.64272 -26.70932 1.000 34.61407 11 PRO A N 1
ATOM 3013 C CA . PRO B 1 3 ? 7.43833 11.92162 -25.63829 1.000 34.15801 11 PRO A CA 1
ATOM 3014 C C . PRO B 1 3 ? 7.42618 10.41227 -25.81418 1.000 33.03319 11 PRO A C 1
ATOM 3015 O O . PRO B 1 3 ? 7.11426 9.69507 -24.86012 1.000 27.92352 11 PRO A O 1
ATOM 3019 N N . PHE B 1 4 ? 7.70345 9.89566 -27.00137 1.000 26.47807 12 PHE A N 1
ATOM 3020 C CA . PHE B 1 4 ? 7.68220 8.45716 -27.17221 1.000 25.19050 12 PHE A CA 1
ATOM 3021 C C . PHE B 1 4 ? 9.04752 7.83608 -26.89936 1.000 27.37517 12 PHE A C 1
ATOM 3022 O O . PHE B 1 4 ? 9.18456 6.60559 -26.93489 1.000 24.66478 12 PHE A O 1
ATOM 3030 N N . TYR B 1 5 ? 10.04231 8.66260 -26.57824 1.000 27.24395 13 TYR A N 1
ATOM 3031 C CA . TYR B 1 5 ? 11.38660 8.21445 -26.26569 1.000 25.87217 13 TYR A CA 1
ATOM 3032 C C . TYR B 1 5 ? 11.62361 8.33486 -24.76407 1.000 27.38561 13 TYR A C 1
ATOM 3033 O O . TYR B 1 5 ? 11.45732 9.41501 -24.19054 1.000 23.57878 13 TYR A O 1
ATOM 3042 N N . LEU B 1 6 ? 12.02351 7.23769 -24.13682 1.000 19.09113 14 LEU A N 1
ATOM 3043 C CA . LEU B 1 6 ? 12.33143 7.20169 -22.70999 1.000 26.18090 14 LEU A CA 1
ATOM 3044 C C . LEU B 1 6 ? 13.78787 6.75623 -22.52529 1.000 26.18241 14 LEU A C 1
ATOM 3045 O O . LEU B 1 6 ? 14.09420 5.56128 -22.46885 1.000 25.86402 14 LEU A O 1
ATOM 3050 N N . ARG B 1 7 ? 14.68994 7.72905 -22.43109 1.000 29.75373 15 ARG A N 1
ATOM 3051 C CA . ARG B 1 7 ? 16.09799 7.43012 -22.21584 1.000 27.22630 15 ARG A CA 1
ATOM 3052 C C . ARG B 1 7 ? 16.29073 6.73242 -20.87390 1.000 31.48115 15 ARG A C 1
ATOM 3053 O O . ARG B 1 7 ? 15.83144 7.21108 -19.82907 1.000 27.91468 15 ARG A O 1
ATOM 3061 N N . SER B 1 8 ? 16.99757 5.60469 -20.91089 1.000 21.31826 16 SER A N 1
ATOM 3062 C CA . SER B 1 8 ? 17.14739 4.76483 -19.72677 1.000 29.70541 16 SER A CA 1
ATOM 3063 C C . SER B 1 8 ? 17.75651 5.51721 -18.54953 1.000 33.33792 16 SER A C 1
ATOM 3064 O O . SER B 1 8 ? 17.47998 5.17261 -17.39948 1.000 31.52847 16 SER A O 1
ATOM 3067 N N . SER B 1 9 ? 18.56243 6.55577 -18.80792 1.000 32.98839 17 SER A N 1
ATOM 3068 C CA . SER B 1 9 ? 19.27229 7.26078 -17.74958 1.000 32.70015 17 SER A CA 1
ATOM 3069 C C . SER B 1 9 ? 18.40938 8.26394 -16.99178 1.000 28.54315 17 SER A C 1
ATOM 3070 O O . SER B 1 9 ? 18.84590 8.74743 -15.94638 1.000 35.01600 17 SER A O 1
ATOM 3073 N N . ASN B 1 10 ? 17.20861 8.60163 -17.46304 1.000 30.06710 18 ASN A N 1
ATOM 3074 C CA . ASN B 1 10 ? 16.36478 9.48985 -16.66539 1.000 34.78672 18 ASN A CA 1
ATOM 3075 C C . ASN B 1 10 ? 14.89333 9.08291 -16.60640 1.000 30.52642 18 ASN A C 1
ATOM 3076 O O . ASN B 1 10 ? 14.08428 9.83371 -16.05472 1.000 30.60529 18 ASN A O 1
ATOM 3081 N N . SER B 1 11 ? 14.51645 7.91980 -17.12957 1.000 25.43786 19 SER A N 1
ATOM 3082 C CA . SER B 1 11 ? 13.12059 7.50759 -17.12366 1.000 22.79321 19 SER A CA 1
ATOM 3083 C C . SER B 1 11 ? 12.82484 6.44688 -16.07502 1.000 20.25734 19 SER A C 1
ATOM 3084 O O . SER B 1 11 ? 11.69520 5.97143 -16.00106 1.000 22.37691 19 SER A O 1
ATOM 3087 N N . PHE B 1 12 ? 13.80521 6.04112 -15.28642 1.000 21.03711 20 PHE A N 1
ATOM 3088 C CA . PHE B 1 12 ? 13.60389 4.96839 -14.32703 1.000 25.65310 20 PHE A CA 1
ATOM 3089 C C . PHE B 1 12 ? 13.65494 5.51192 -12.91284 1.000 22.70809 20 PHE A C 1
ATOM 3090 O O . PHE B 1 12 ? 14.25856 6.55379 -12.66037 1.000 26.56915 20 PHE A O 1
ATOM 3098 N N . GLN B 1 13 ? 12.99325 4.80094 -12.00206 1.000 20.18335 21 GLN A N 1
ATOM 3099 C CA . GLN B 1 13 ? 13.12112 5.02035 -10.57144 1.000 27.62805 21 GLN A CA 1
ATOM 3100 C C . GLN B 1 13 ? 13.60816 3.71647 -9.95485 1.000 23.64837 21 GLN A C 1
ATOM 3101 O O . GLN B 1 13 ? 13.05504 2.64780 -10.23376 1.000 26.03243 21 GLN A O 1
ATOM 3107 N N . THR B 1 14 ? 14.68475 3.78360 -9.18239 1.000 25.40407 22 THR A N 1
ATOM 3108 C CA . THR B 1 14 ? 15.17726 2.57670 -8.53403 1.000 31.29041 22 THR A CA 1
ATOM 3109 C C . THR B 1 14 ? 14.18481 2.16781 -7.45244 1.000 28.30235 22 THR A C 1
ATOM 3110 O O . THR B 1 14 ? 13.69615 3.01508 -6.70217 1.000 28.69477 22 THR A O 1
ATOM 3114 N N . LEU B 1 15 ? 13.83914 0.88035 -7.40599 1.000 28.88756 23 LEU A N 1
ATOM 3115 C CA . LEU B 1 15 ? 13.03068 0.35130 -6.30332 1.000 28.37392 23 LEU A CA 1
ATOM 3116 C C . LEU B 1 15 ? 13.86150 -0.37512 -5.26246 1.000 29.45059 23 LEU A C 1
ATOM 3117 O O . LEU B 1 15 ? 13.56410 -0.29410 -4.07149 1.000 24.29792 23 LEU A O 1
ATOM 3122 N N . PHE B 1 16 ? 14.89520 -1.08555 -5.69915 1.000 26.85086 24 PHE A N 1
ATOM 3123 C CA . PHE B 1 16 ? 15.80663 -1.79773 -4.81937 1.000 26.36399 24 PHE A CA 1
ATOM 3124 C C . PHE B 1 16 ? 17.12516 -1.91784 -5.55155 1.000 27.57009 24 PHE A C 1
ATOM 3125 O O . PHE B 1 16 ? 17.14490 -2.30715 -6.72549 1.000 23.72049 24 PHE A O 1
ATOM 3133 N N . GLU B 1 17 ? 18.21384 -1.60882 -4.86197 1.000 25.70791 25 GLU A N 1
ATOM 3134 C CA . GLU B 1 17 ? 19.51482 -1.82186 -5.46477 1.000 29.57172 25 GLU A CA 1
ATOM 3135 C C . GLU B 1 17 ? 20.54279 -2.07533 -4.37421 1.000 29.72519 25 GLU A C 1
ATOM 3136 O O . GLU B 1 17 ? 20.51622 -1.42981 -3.32037 1.000 26.91043 25 GLU A O 1
ATOM 3142 N N . ASN B 1 18 ? 21.40789 -3.05482 -4.61157 1.000 27.43867 26 ASN A N 1
ATOM 3143 C CA . ASN B 1 18 ? 22.62576 -3.19056 -3.83346 1.000 32.38158 26 ASN A CA 1
ATOM 3144 C C . ASN B 1 18 ? 23.66514 -3.87498 -4.71084 1.000 32.06573 26 ASN A C 1
ATOM 3145 O O . ASN B 1 18 ? 23.54304 -3.89641 -5.94142 1.000 28.71509 26 ASN A O 1
ATOM 3150 N N . GLN B 1 19 ? 24.69054 -4.43601 -4.06399 1.000 32.06550 27 GLN A N 1
ATOM 3151 C CA . GLN B 1 19 ? 25.79997 -5.07979 -4.76297 1.000 31.38509 27 GLN A CA 1
ATOM 3152 C C . GLN B 1 19 ? 25.34881 -6.28870 -5.57022 1.000 27.13602 27 GLN A C 1
ATOM 3153 O O . GLN B 1 19 ? 26.10000 -6.76632 -6.41540 1.000 25.85088 27 GLN A O 1
ATOM 3159 N N . ASN B 1 20 ? 24.12928 -6.78209 -5.35204 1.000 24.99706 28 ASN A N 1
ATOM 3160 C CA . ASN B 1 20 ? 23.69235 -8.01988 -5.97219 1.000 28.16134 28 ASN A CA 1
ATOM 3161 C C . ASN B 1 20 ? 22.76500 -7.81971 -7.16518 1.000 23.06828 28 ASN A C 1
ATOM 3162 O O . ASN B 1 20 ? 22.47259 -8.79921 -7.86044 1.000 21.18272 28 ASN A O 1
ATOM 3167 N N . GLY B 1 21 ? 22.30377 -6.60217 -7.43001 1.000 18.72038 29 GLY A N 1
ATOM 3168 C CA . GLY B 1 21 ? 21.45221 -6.35952 -8.57489 1.000 24.32671 29 GLY A CA 1
ATOM 3169 C C . GLY B 1 21 ? 20.50774 -5.19247 -8.34095 1.000 24.17427 29 GLY A C 1
ATOM 3170 O O . GLY B 1 21 ? 20.61323 -4.45948 -7.36289 1.000 29.51288 29 GLY A O 1
ATOM 3171 N N . ARG B 1 22 ? 19.57324 -5.02449 -9.26534 1.000 23.38664 30 ARG A N 1
ATOM 3172 C CA . ARG B 1 22 ? 18.77720 -3.80733 -9.22401 1.000 27.70684 30 ARG A CA 1
ATOM 3173 C C . ARG B 1 22 ? 17.40977 -4.04491 -9.84768 1.000 24.26639 30 ARG A C 1
ATOM 3174 O O . ARG B 1 22 ? 17.27365 -4.78477 -10.82188 1.000 19.54669 30 ARG A O 1
ATOM 3182 N N . ILE B 1 23 ? 16.39192 -3.40257 -9.27437 1.000 22.14791 31 ILE A N 1
ATOM 3183 C CA . ILE B 1 23 ? 15.03472 -3.42263 -9.79656 1.000 23.11578 31 ILE A CA 1
ATOM 3184 C C . ILE B 1 23 ? 14.62187 -1.97519 -10.00834 1.000 26.24310 31 ILE A C 1
ATOM 3185 O O . ILE B 1 23 ? 14.54366 -1.20216 -9.04193 1.000 19.01638 31 ILE A O 1
ATOM 3190 N N . ARG B 1 24 ? 14.36874 -1.61318 -11.26771 1.000 20.32161 32 ARG A N 1
ATOM 3191 C CA . ARG B 1 24 ? 14.01381 -0.26433 -11.69242 1.000 25.40646 32 ARG A CA 1
ATOM 3192 C C . ARG B 1 24 ? 12.63276 -0.28191 -12.33857 1.000 22.27410 32 ARG A C 1
ATOM 3193 O O . ARG B 1 24 ? 12.33361 -1.17144 -13.14794 1.000 20.95978 32 ARG A O 1
ATOM 3201 N N . LEU B 1 25 ? 11.79949 0.71711 -12.02057 1.000 23.89558 33 LEU A N 1
ATOM 3202 C CA . LEU B 1 25 ? 10.46521 0.85354 -12.60550 1.000 17.29310 33 LEU A CA 1
ATOM 3203 C C . LEU B 1 25 ? 10.43347 2.02989 -13.57350 1.000 19.03148 33 LEU A C 1
ATOM 3204 O O . LEU B 1 25 ? 10.80904 3.15177 -13.21535 1.000 15.53764 33 LEU A O 1
ATOM 3209 N N . LEU B 1 26 ? 9.94960 1.77892 -14.78129 1.000 14.48213 34 LEU A N 1
ATOM 3210 C CA . LEU B 1 26 ? 9.84067 2.84027 -15.75904 1.000 16.86005 34 LEU A CA 1
ATOM 3211 C C . LEU B 1 26 ? 8.77391 3.84919 -15.33358 1.000 20.81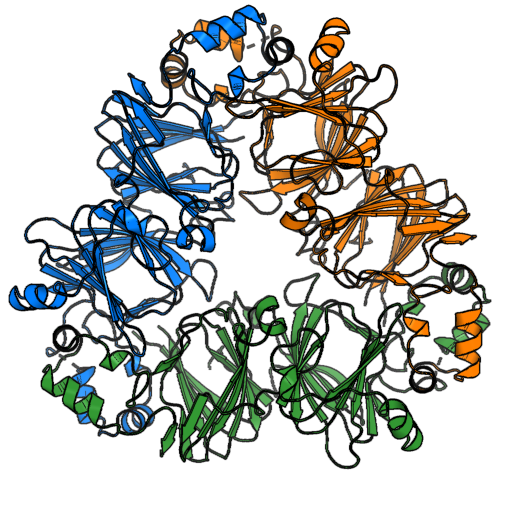905 34 LEU A C 1
ATOM 3212 O O . LEU B 1 26 ? 7.76274 3.50588 -14.69564 1.000 19.55494 34 LEU A O 1
ATOM 3217 N N . GLN B 1 27 ? 9.01022 5.11067 -15.67820 1.000 18.96969 35 GLN A N 1
ATOM 3218 C CA . GLN B 1 27 ? 7.99693 6.12724 -15.42885 1.000 25.92246 35 GLN A CA 1
ATOM 3219 C C . GLN B 1 27 ? 6.70516 5.79663 -16.19203 1.000 21.77227 35 GLN A C 1
ATOM 3220 O O . GLN B 1 27 ? 6.69630 5.05077 -17.17866 1.000 18.60521 35 GLN A O 1
ATOM 3226 N N . ARG B 1 28 ? 5.58496 6.31705 -15.70090 1.000 18.68590 36 ARG A N 1
ATOM 3227 C CA . ARG B 1 28 ? 4.33106 6.00790 -16.36773 1.000 19.39250 36 ARG A CA 1
ATOM 3228 C C . ARG B 1 28 ? 4.31496 6.57969 -17.78226 1.000 24.64293 36 ARG A C 1
ATOM 3229 O O . ARG B 1 28 ? 4.80279 7.68099 -18.03293 1.000 19.02946 36 ARG A O 1
ATOM 3237 N N . PHE B 1 29 ? 3.76974 5.80268 -18.71974 1.000 18.08692 37 PHE A N 1
ATOM 3238 C CA . PHE B 1 29 ? 3.77151 6.22109 -20.12030 1.000 23.02802 37 PHE A CA 1
ATOM 3239 C C . PHE B 1 29 ? 3.01323 7.52453 -20.31366 1.000 30.07321 37 PHE A C 1
ATOM 3240 O O . PHE B 1 29 ? 3.39770 8.36685 -21.13499 1.000 29.15003 37 PHE A O 1
ATOM 3248 N N . ASN B 1 30 ? 1.94774 7.69873 -19.53723 1.000 24.00174 38 ASN A N 1
ATOM 3249 C CA . ASN B 1 30 ? 0.97281 8.76597 -19.63789 1.000 30.60345 38 ASN A CA 1
ATOM 3250 C C . ASN B 1 30 ? 1.44493 10.06429 -18.99259 1.000 35.35379 38 ASN A C 1
ATOM 3251 O O . ASN B 1 30 ? 0.90971 11.12810 -19.32312 1.000 34.43841 38 ASN A O 1
ATOM 3256 N N . LYS B 1 31 ? 2.38538 10.00062 -18.03676 1.000 35.27339 39 LYS A N 1
ATOM 3257 C CA . LYS B 1 31 ? 2.71105 11.19747 -17.26098 1.000 43.91617 39 LYS A CA 1
ATOM 3258 C C . LYS B 1 31 ? 3.57415 12.12597 -18.08063 1.000 45.78155 39 LYS A C 1
ATOM 3259 O O . LYS B 1 31 ? 3.45935 13.35097 -17.97541 1.000 41.63409 39 LYS A O 1
ATOM 3265 N N . ARG B 1 32 ? 4.38028 11.54144 -18.95108 1.000 45.43354 40 ARG A N 1
ATOM 3266 C CA . ARG B 1 32 ? 5.10684 12.30168 -19.95152 1.000 52.13865 40 ARG A CA 1
ATOM 3267 C C . ARG B 1 32 ? 4.15494 13.14099 -20.80971 1.000 53.85077 40 ARG A C 1
ATOM 3268 O O . ARG B 1 32 ? 4.31098 14.36351 -20.92496 1.000 51.89821 40 ARG A O 1
ATOM 3276 N N . SER B 1 33 ? 3.13057 12.50395 -21.38253 1.000 50.69910 41 SER A N 1
ATOM 3277 C CA . SER B 1 33 ? 2.27999 13.13279 -22.38360 1.000 45.52068 41 SER A CA 1
ATOM 3278 C C . SER B 1 33 ? 0.96143 12.38220 -22.56659 1.000 39.58692 41 SER A C 1
ATOM 3279 O O . SER B 1 33 ? 0.93755 11.14656 -22.51882 1.000 36.42395 41 SER A O 1
ATOM 3282 N N . PRO B 1 34 ? -0.14384 13.08354 -22.83912 1.000 43.48379 42 PRO A N 1
ATOM 3283 C CA . PRO B 1 34 ? -1.45907 12.41701 -22.91833 1.000 43.40807 42 PRO A CA 1
ATOM 3284 C C . PRO B 1 34 ? -1.69507 11.58817 -24.18024 1.000 36.55621 42 PRO A C 1
ATOM 3285 O O . PRO B 1 34 ? -2.75424 10.96271 -24.30151 1.000 28.95571 42 PRO A O 1
ATOM 3289 N N . GLN B 1 35 ? -0.75673 11.55163 -25.12351 1.000 39.34481 43 GLN A N 1
ATOM 3290 C CA . GLN B 1 35 ? -0.92305 10.73100 -26.31880 1.000 36.85779 43 GLN A CA 1
ATOM 3291 C C . GLN B 1 35 ? -0.84770 9.23682 -26.01631 1.000 35.10341 43 GLN A C 1
ATOM 3292 O O . GLN B 1 35 ? -1.26393 8.42178 -26.84638 1.000 30.71971 43 GLN A O 1
ATOM 3298 N N . LEU B 1 36 ? -0.32134 8.85551 -24.85591 1.000 32.45815 44 LEU A N 1
ATOM 3299 C CA . LEU B 1 36 ? -0.16265 7.45323 -24.49682 1.000 31.77047 44 LEU A CA 1
ATOM 3300 C C . LEU B 1 36 ? -1.16464 7.01438 -23.43172 1.000 27.48733 44 LEU A C 1
ATOM 3301 O O . LEU B 1 36 ? -0.86873 6.12365 -22.62892 1.000 22.43984 44 LEU A O 1
ATOM 3306 N N . GLU B 1 37 ? -2.35197 7.62672 -23.40858 1.000 24.85837 45 GLU A N 1
ATOM 3307 C CA . GLU B 1 37 ? -3.26497 7.38359 -22.29404 1.000 29.17782 45 GLU A CA 1
ATOM 3308 C C . GLU B 1 37 ? -3.68849 5.92152 -22.22803 1.000 25.52465 45 GLU A C 1
ATOM 3309 O O . GLU B 1 37 ? -3.81026 5.35061 -21.13850 1.000 24.60998 45 GLU A O 1
ATOM 3315 N N . ASN B 1 38 ? -3.88576 5.27751 -23.37012 1.000 24.72625 46 ASN A N 1
ATOM 3316 C CA . ASN B 1 38 ? -4.33669 3.89674 -23.27032 1.000 28.31324 46 ASN A CA 1
ATOM 3317 C C . ASN B 1 38 ? -3.21276 2.91708 -22.96966 1.000 20.33187 46 ASN A C 1
ATOM 3318 O O . ASN B 1 38 ? -3.42140 1.70020 -23.09157 1.000 22.93172 46 ASN A O 1
ATOM 3323 N N . LEU B 1 39 ? -2.04391 3.40853 -22.55991 1.000 21.29314 47 LEU A N 1
ATOM 3324 C CA . LEU B 1 39 ? -1.04143 2.58461 -21.89999 1.000 23.35235 47 LEU A CA 1
ATOM 3325 C C . LEU B 1 39 ? -1.05278 2.76135 -20.37443 1.000 22.63316 47 LEU A C 1
ATOM 3326 O O . LEU B 1 39 ? -0.18278 2.21526 -19.69531 1.000 16.12844 47 LEU A O 1
ATOM 3331 N N . ARG B 1 40 ? -2.01959 3.50496 -19.81933 1.000 17.51394 48 ARG A N 1
ATOM 3332 C CA . ARG B 1 40 ? -1.93267 3.90611 -18.41092 1.000 21.56909 48 ARG A CA 1
ATOM 3333 C C . ARG B 1 40 ? -1.98631 2.71891 -17.44723 1.000 23.30873 48 ARG A C 1
ATOM 3334 O O . ARG B 1 40 ? -1.47914 2.81639 -16.32087 1.000 28.46183 48 ARG A O 1
ATOM 3342 N N . ASP B 1 41 ? -2.58964 1.60050 -17.84345 1.000 20.75918 49 ASP A N 1
ATOM 3343 C CA . ASP B 1 41 ? -2.58805 0.45014 -16.94158 1.000 27.97397 49 ASP A CA 1
ATOM 3344 C C . ASP B 1 41 ? -1.32750 -0.42838 -17.01411 1.000 24.26473 49 ASP A C 1
ATOM 3345 O O . ASP B 1 41 ? -1.26896 -1.45307 -16.31120 1.000 19.72765 49 ASP A O 1
ATOM 3350 N N . TYR B 1 42 ? -0.29943 -0.04206 -17.76935 1.000 23.21104 50 TYR A N 1
ATOM 3351 C CA . TYR B 1 42 ? 0.90620 -0.85458 -17.94538 1.000 21.51948 50 TYR A CA 1
ATOM 3352 C C . TYR B 1 42 ? 2.15538 -0.13787 -17.43133 1.000 22.83706 50 TYR A C 1
ATOM 3353 O O . TYR B 1 42 ? 2.30727 1.07970 -17.60169 1.000 24.53672 50 TYR A O 1
ATOM 3362 N N . ARG B 1 43 ? 3.05476 -0.90090 -16.79951 1.000 15.61011 51 ARG A N 1
ATOM 3363 C CA . ARG B 1 43 ? 4.37579 -0.41229 -16.44185 1.000 21.37336 51 ARG A CA 1
ATOM 3364 C C . ARG B 1 43 ? 5.43376 -1.39524 -16.91793 1.000 16.31391 51 ARG A C 1
ATOM 3365 O O . ARG B 1 43 ? 5.19074 -2.60057 -17.00514 1.000 19.00866 51 ARG A O 1
ATOM 3373 N N . ILE B 1 44 ? 6.62214 -0.87245 -17.19781 1.000 20.72119 52 ILE A N 1
ATOM 3374 C CA . ILE B 1 44 ? 7.79560 -1.68818 -17.49002 1.000 20.02383 52 ILE A CA 1
ATOM 3375 C C . ILE B 1 44 ? 8.70437 -1.73741 -16.26275 1.000 15.95833 52 ILE A C 1
ATOM 3376 O O . ILE B 1 44 ? 9.03392 -0.70109 -15.67383 1.000 18.56440 52 ILE A O 1
ATOM 3381 N N . VAL B 1 45 ? 9.07970 -2.94399 -15.85164 1.000 17.14224 53 VAL A N 1
ATOM 3382 C CA . VAL B 1 45 ? 10.06439 -3.16595 -14.79401 1.000 16.04866 53 VAL A CA 1
ATOM 3383 C C . VAL B 1 45 ? 11.33536 -3.73183 -15.41308 1.000 18.80885 53 VAL A C 1
ATOM 3384 O O . VAL B 1 45 ? 11.26677 -4.59704 -16.29330 1.000 19.70056 53 VAL A O 1
ATOM 3388 N N . GLN B 1 46 ? 12.49593 -3.28554 -14.92844 1.000 20.77419 54 GLN A N 1
ATOM 3389 C CA . GLN B 1 46 ? 13.76890 -3.91760 -15.27768 1.000 22.58352 54 GLN A CA 1
ATOM 3390 C C . GLN B 1 46 ? 14.37647 -4.57670 -14.04400 1.000 21.96598 54 GLN A C 1
ATOM 3391 O O . GLN B 1 46 ? 14.49020 -3.94220 -12.98828 1.000 20.67659 54 GLN A O 1
ATOM 3397 N N . PHE B 1 47 ? 14.76559 -5.84217 -14.18330 1.000 16.77865 55 PHE A N 1
ATOM 3398 C CA . PHE B 1 47 ? 15.45517 -6.60383 -13.14431 1.000 21.83124 55 PHE A CA 1
ATOM 3399 C C . PHE B 1 47 ? 16.82008 -7.04133 -13.67169 1.000 17.96202 55 PHE A C 1
ATOM 3400 O O . PHE B 1 47 ? 16.91204 -7.57435 -14.78058 1.000 20.19108 55 PHE A O 1
ATOM 3408 N N . GLN B 1 48 ? 17.86992 -6.80136 -12.89147 1.000 19.54848 56 GLN A N 1
ATOM 3409 C CA . GLN B 1 48 ? 19.22111 -7.24763 -13.22497 1.000 21.25333 56 GLN A CA 1
ATOM 3410 C C . GLN B 1 48 ? 19.87398 -7.81417 -11.97717 1.000 20.66862 56 GLN A C 1
ATOM 3411 O O . GLN B 1 48 ? 19.77076 -7.21893 -10.90632 1.000 25.50378 56 GLN A O 1
ATOM 3417 N N . SER B 1 49 ? 20.53470 -8.96358 -12.09778 1.000 19.58920 57 SER A N 1
ATOM 3418 C CA . SER B 1 49 ? 21.19475 -9.54241 -10.93387 1.000 23.07744 57 SER A CA 1
ATOM 3419 C C . SER B 1 49 ? 22.51775 -10.20617 -11.30349 1.000 22.38333 57 SER A C 1
ATOM 3420 O O . SER B 1 49 ? 22.66700 -10.78747 -12.37954 1.000 22.20525 57 SER A O 1
ATOM 3423 N N . LYS B 1 50 ? 23.46463 -10.11683 -10.36099 1.000 25.61891 58 LYS A N 1
ATOM 3424 C CA . LYS B 1 50 ? 24.76555 -10.76119 -10.43948 1.000 24.47163 58 LYS A CA 1
ATOM 3425 C C . LYS B 1 50 ? 24.61583 -12.28200 -10.44612 1.000 25.78129 58 LYS A C 1
ATOM 3426 O O . LYS B 1 50 ? 23.62816 -12.81973 -9.93527 1.000 23.32346 58 LYS A O 1
ATOM 3432 N N . PRO B 1 51 ? 25.59917 -12.99091 -11.00326 1.000 28.10397 59 PRO A N 1
ATOM 3433 C CA . PRO B 1 51 ? 25.60313 -14.46004 -10.92394 1.000 25.42152 59 PRO A CA 1
ATOM 3434 C C . PRO B 1 51 ? 25.48421 -14.96260 -9.48775 1.000 25.90635 59 PRO A C 1
ATOM 3435 O O . PRO B 1 51 ? 25.99176 -14.34683 -8.54821 1.000 21.70452 59 PRO A O 1
ATOM 3439 N N . ASN B 1 52 ? 24.81248 -16.10868 -9.33182 1.000 30.18825 60 ASN A N 1
ATOM 3440 C CA . ASN B 1 52 ? 24.68087 -16.78031 -8.03719 1.000 25.07901 60 ASN A CA 1
ATOM 3441 C C . ASN B 1 52 ? 23.98305 -15.86786 -7.03965 1.000 18.93411 60 ASN A C 1
ATOM 3442 O O . ASN B 1 52 ? 24.50999 -15.56645 -5.96824 1.000 27.64987 60 ASN A O 1
ATOM 3447 N N . THR B 1 53 ? 22.78427 -15.43240 -7.41440 1.000 22.61910 61 THR A N 1
ATOM 3448 C CA . THR B 1 53 ? 21.96193 -14.59228 -6.54877 1.000 23.86440 61 THR A CA 1
ATOM 3449 C C . THR B 1 53 ? 20.50703 -15.03445 -6.62882 1.000 22.53771 61 THR A C 1
ATOM 3450 O O . THR B 1 53 ? 20.07640 -15.70756 -7.57905 1.000 18.18886 61 THR A O 1
ATOM 3454 N N . ILE B 1 54 ? 19.74671 -14.63712 -5.61447 1.000 18.88012 62 ILE A N 1
ATOM 3455 C CA . ILE B 1 54 ? 18.32044 -14.93468 -5.57307 1.000 18.10541 62 ILE A CA 1
ATOM 3456 C C . ILE B 1 54 ? 17.58098 -13.68820 -5.13121 1.000 16.96388 62 ILE A C 1
ATOM 3457 O O . ILE B 1 54 ? 17.96830 -13.05369 -4.14291 1.000 18.07955 62 ILE A O 1
ATOM 3462 N N . LEU B 1 55 ? 16.50918 -13.34912 -5.85412 1.000 20.28558 63 LEU A N 1
ATOM 3463 C CA . LEU B 1 55 ? 15.54235 -12.35015 -5.39744 1.000 21.54339 63 LEU A CA 1
ATOM 3464 C C . LEU B 1 55 ? 14.53455 -13.01559 -4.45897 1.000 21.75870 63 LEU A C 1
ATOM 3465 O O . LEU B 1 55 ? 13.86860 -13.98172 -4.84144 1.000 19.54313 63 LEU A O 1
ATOM 3470 N N . LEU B 1 56 ? 14.42144 -12.47890 -3.24302 1.000 22.33261 64 LEU A N 1
ATOM 3471 C CA . LEU B 1 56 ? 13.74225 -13.13105 -2.14176 1.000 20.04170 64 LEU A CA 1
ATOM 3472 C C . LEU B 1 56 ? 12.23247 -13.23244 -2.39821 1.000 21.74564 64 LEU A C 1
ATOM 3473 O O . LEU B 1 56 ? 11.70074 -12.57779 -3.29813 1.000 20.36724 64 LEU A O 1
ATOM 3478 N N . PRO B 1 57 ? 11.51369 -14.05530 -1.62509 1.000 23.04358 65 PRO A N 1
ATOM 3479 C CA . PRO B 1 57 ? 10.09968 -14.32165 -1.95830 1.000 24.38131 65 PRO A CA 1
ATOM 3480 C C . PRO B 1 57 ? 9.21618 -13.09943 -1.72714 1.000 20.79820 65 PRO A C 1
ATOM 3481 O O . PRO B 1 57 ? 9.32770 -12.40876 -0.70878 1.000 23.24963 65 PRO A O 1
ATOM 3485 N N . HIS B 1 58 ? 8.32914 -12.84033 -2.68478 1.000 18.68535 66 HIS A N 1
ATOM 3486 C CA . HIS B 1 58 ? 7.43962 -11.69022 -2.60607 1.000 25.56025 66 HIS A CA 1
ATOM 3487 C C . HIS B 1 58 ? 6.32499 -11.87894 -3.62187 1.000 25.10185 66 HIS A C 1
ATOM 3488 O O . HIS B 1 58 ? 6.39617 -12.74807 -4.49351 1.000 21.95168 66 HIS A O 1
ATOM 3495 N N . HIS B 1 59 ? 5.29049 -11.04761 -3.50146 1.000 19.24871 67 HIS A N 1
ATOM 3496 C CA . HIS B 1 59 ? 4.24662 -10.95755 -4.50761 1.000 18.19258 67 HIS A CA 1
ATOM 3497 C C . HIS B 1 59 ? 3.91026 -9.48882 -4.75046 1.000 16.31281 67 HIS A C 1
ATOM 3498 O O . HIS B 1 59 ? 4.35324 -8.59943 -4.01989 1.000 21.69562 67 HIS A O 1
ATOM 3505 N N . ALA B 1 60 ? 3.14057 -9.22564 -5.80130 1.000 20.07109 68 ALA A N 1
ATOM 3506 C CA . ALA B 1 60 ? 2.69744 -7.86796 -6.10025 1.000 24.44520 68 ALA A CA 1
ATOM 3507 C C . ALA B 1 60 ? 1.23665 -7.86612 -6.53394 1.000 18.99459 68 ALA A C 1
ATOM 3508 O O . ALA B 1 60 ? 0.75206 -8.83136 -7.11869 1.000 20.79812 68 ALA A O 1
ATOM 3510 N N . ASP B 1 61 ? 0.53310 -6.75322 -6.27511 1.000 20.05076 69 ASP A N 1
ATOM 3511 C CA . ASP B 1 61 ? -0.83362 -6.61043 -6.76753 1.000 15.84428 69 ASP A CA 1
ATOM 3512 C C . ASP B 1 61 ? -0.81977 -6.20849 -8.24701 1.000 21.47559 69 ASP A C 1
ATOM 3513 O O . ASP B 1 61 ? -1.42310 -5.20632 -8.64164 1.000 14.51681 69 ASP A O 1
ATOM 3518 N N . ALA B 1 62 ? -0.14165 -7.01607 -9.08043 1.000 18.83864 70 ALA A N 1
ATOM 3519 C CA . ALA B 1 62 ? -0.03322 -6.77116 -10.51516 1.000 21.32115 70 ALA A CA 1
ATOM 3520 C C . ALA B 1 62 ? 0.36641 -8.06246 -11.20821 1.000 10.09994 70 ALA A C 1
ATOM 3521 O O . ALA B 1 62 ? 1.22643 -8.77595 -10.70491 1.000 15.77543 70 ALA A O 1
ATOM 3523 N N . ASP B 1 63 ? -0.28460 -8.37181 -12.32136 1.000 14.13477 71 ASP A N 1
ATOM 3524 C CA . ASP B 1 63 ? 0.24319 -9.37066 -13.23935 1.000 18.10828 71 ASP A CA 1
ATOM 3525 C C . ASP B 1 63 ? 1.61164 -8.91921 -13.72319 1.000 16.60495 71 ASP A C 1
ATOM 3526 O O . ASP B 1 63 ? 1.87574 -7.71699 -13.85664 1.000 18.17103 71 ASP A O 1
ATOM 3531 N N . PHE B 1 64 ? 2.48265 -9.88555 -14.01592 1.000 23.41114 72 PHE A N 1
ATOM 3532 C CA . PHE B 1 64 ? 3.76458 -9.61599 -14.67488 1.000 14.44441 72 PHE A CA 1
ATOM 3533 C C . PHE B 1 64 ? 3.91786 -10.53710 -15.87163 1.000 22.81012 72 PHE A C 1
ATOM 3534 O O . PHE B 1 64 ? 3.82739 -11.76130 -15.72909 1.000 26.88487 72 PHE A O 1
ATOM 3542 N N . LEU B 1 65 ? 4.20555 -9.97102 -17.03475 1.000 19.51553 73 LEU A N 1
ATOM 3543 C CA . LEU B 1 65 ? 4.60427 -10.77167 -18.18051 1.000 24.52353 73 LEU A CA 1
ATOM 3544 C C . LEU B 1 65 ? 6.11954 -10.63335 -18.25552 1.000 24.27567 73 LEU A C 1
ATOM 3545 O O . LEU B 1 65 ? 6.63415 -9.55825 -18.59676 1.000 20.73979 73 LEU A O 1
ATOM 3550 N N . LEU B 1 66 ? 6.84204 -11.67470 -17.85984 1.000 18.00158 74 LEU A N 1
ATOM 3551 C CA . LEU B 1 66 ? 8.28307 -11.52020 -17.85823 1.000 23.04129 74 LEU A CA 1
ATOM 3552 C C . LEU B 1 66 ? 8.89926 -12.21007 -19.06921 1.000 18.57525 74 LEU A C 1
ATOM 3553 O O . LEU B 1 66 ? 8.33541 -13.14552 -19.64506 1.000 17.50043 74 LEU A O 1
ATOM 3558 N N . PHE B 1 67 ? 10.05250 -11.68774 -19.45949 1.000 24.81592 75 PHE A N 1
ATOM 3559 C CA . PHE B 1 67 ? 10.77191 -12.04131 -20.67596 1.000 25.08037 75 PHE A CA 1
ATOM 3560 C C . PHE B 1 67 ? 12.24526 -11.92628 -20.33624 1.000 22.52478 75 PHE A C 1
ATOM 3561 O O . PHE B 1 67 ? 12.66297 -10.90634 -19.78143 1.000 23.24264 75 PHE A O 1
ATOM 3569 N N . VAL B 1 68 ? 13.01870 -12.97875 -20.59478 1.000 23.93312 76 VAL A N 1
ATOM 3570 C CA . VAL B 1 68 ? 14.44408 -12.97187 -20.27268 1.000 20.88050 76 VAL A CA 1
ATOM 3571 C C . VAL B 1 68 ? 15.21479 -12.44507 -21.47115 1.000 25.98281 76 VAL A C 1
ATOM 3572 O O . VAL B 1 68 ? 15.23927 -13.07202 -22.54127 1.000 27.64535 76 VAL A O 1
ATOM 3576 N N . LEU B 1 69 ? 15.86157 -11.30128 -21.28624 1.000 22.16969 77 LEU A N 1
ATOM 3577 C CA . LEU B 1 69 ? 16.60085 -10.71093 -22.38608 1.000 27.62415 77 LEU A CA 1
ATOM 3578 C C . LEU B 1 69 ? 17.92104 -11.42352 -22.61369 1.000 26.72789 77 LEU A C 1
ATOM 3579 O O . LEU B 1 69 ? 18.31623 -11.61866 -23.76834 1.000 25.11366 77 LEU A O 1
ATOM 3584 N N . SER B 1 70 ? 18.60657 -11.81081 -21.53286 1.000 24.85390 78 SER A N 1
ATOM 3585 C CA . SER B 1 70 ? 19.93092 -12.42017 -21.61450 1.000 27.49204 78 SER A CA 1
ATOM 3586 C C . SER B 1 70 ? 20.27718 -13.02066 -20.26007 1.000 27.21617 78 SER A C 1
ATOM 3587 O O . SER B 1 70 ? 19.83359 -12.53046 -19.21387 1.000 25.74598 78 SER A O 1
ATOM 3590 N N . GLY B 1 71 ? 21.06080 -14.08728 -20.29058 1.000 21.20058 79 GLY A N 1
ATOM 3591 C CA . GLY B 1 71 ? 21.40882 -14.82754 -19.08629 1.000 28.56502 79 GLY A CA 1
ATOM 3592 C C . GLY B 1 71 ? 20.55817 -16.06879 -18.89754 1.000 24.56872 79 GLY A C 1
ATOM 3593 O O . GLY B 1 71 ? 19.94447 -16.59272 -19.82706 1.000 28.67111 79 GLY A O 1
ATOM 3594 N N . ARG B 1 72 ? 20.50889 -16.52969 -17.64676 1.000 30.66711 80 ARG A N 1
ATOM 3595 C CA . ARG B 1 72 ? 19.73816 -17.70327 -17.25828 1.000 32.91310 80 ARG A CA 1
ATOM 3596 C C . ARG B 1 72 ? 19.05486 -17.45660 -15.91352 1.000 24.30408 80 ARG A C 1
ATOM 3597 O O . ARG B 1 72 ? 19.63513 -16.83884 -15.01839 1.000 22.68551 80 ARG A O 1
ATOM 3605 N N . ALA B 1 73 ? 17.82549 -17.96662 -15.76843 1.000 23.39492 81 ALA A N 1
ATOM 3606 C CA . ALA B 1 73 ? 17.05179 -17.73382 -14.54984 1.000 28.76059 81 ALA A CA 1
ATOM 3607 C C . ALA B 1 73 ? 16.25109 -18.97201 -14.14983 1.000 28.72596 81 ALA A C 1
ATOM 3608 O O . ALA B 1 73 ? 15.71232 -19.67718 -15.00534 1.000 30.47240 81 ALA A O 1
ATOM 3610 N N . ILE B 1 74 ? 16.17601 -19.21830 -12.84724 1.000 23.68802 82 ILE A N 1
ATOM 3611 C CA . ILE B 1 74 ? 15.20916 -20.13214 -12.25651 1.000 28.01345 82 ILE A CA 1
ATOM 3612 C C . ILE B 1 74 ? 14.08739 -19.28609 -11.66670 1.000 27.43759 82 ILE A C 1
ATOM 3613 O O . ILE B 1 74 ? 14.26681 -18.62966 -10.63543 1.000 23.54317 82 ILE A O 1
ATOM 3618 N N . LEU B 1 75 ? 12.92561 -19.30376 -12.31129 1.000 28.45694 83 LEU A N 1
ATOM 3619 C CA . LEU B 1 75 ? 11.73872 -18.63010 -11.80116 1.000 25.83691 83 LEU A CA 1
ATOM 3620 C C . LEU B 1 75 ? 10.86605 -19.67497 -11.11681 1.000 28.04901 83 LEU A C 1
ATOM 3621 O O . LEU B 1 75 ? 10.43682 -20.64793 -11.75127 1.000 24.32909 83 LEU A O 1
ATOM 3626 N N . THR B 1 76 ? 10.64497 -19.50083 -9.82099 1.000 22.57304 84 THR A N 1
ATOM 3627 C CA . THR B 1 76 ? 9.85250 -20.44641 -9.04669 1.000 26.65330 84 THR A CA 1
ATOM 3628 C C . THR B 1 76 ? 8.66890 -19.71767 -8.43629 1.000 21.90192 84 THR A C 1
ATOM 3629 O O . THR B 1 76 ? 8.84824 -18.85491 -7.56830 1.000 22.04195 84 THR A O 1
ATOM 3633 N N . LEU B 1 77 ? 7.47250 -20.08490 -8.87657 1.000 19.22979 85 LEU A N 1
ATOM 3634 C CA . LEU B 1 77 ? 6.22650 -19.57288 -8.32164 1.000 26.50302 85 LEU A CA 1
ATOM 3635 C C . LEU B 1 77 ? 5.71944 -20.54564 -7.26580 1.000 27.52068 85 LEU A C 1
ATOM 3636 O O . LEU B 1 77 ? 5.67048 -21.75724 -7.50240 1.000 25.63091 85 LEU A O 1
ATOM 3641 N N . VAL B 1 78 ? 5.34906 -20.02545 -6.10266 1.000 24.78758 86 VAL A N 1
ATOM 3642 C CA . VAL B 1 78 ? 4.94988 -20.87520 -4.99222 1.000 26.51604 86 VAL A CA 1
ATOM 3643 C C . VAL B 1 78 ? 3.48776 -20.57691 -4.68826 1.000 22.72261 86 VAL A C 1
ATOM 3644 O O . VAL B 1 78 ? 3.13119 -19.44481 -4.33226 1.000 24.66027 86 VAL A O 1
ATOM 3648 N N . ASN B 1 79 ? 2.64037 -21.58590 -4.89633 1.000 30.70035 87 ASN A N 1
ATOM 3649 C CA . ASN B 1 79 ? 1.20182 -21.49732 -4.72222 1.000 21.64598 87 ASN A CA 1
ATOM 3650 C C . ASN B 1 79 ? 0.83553 -21.92843 -3.30160 1.000 27.08910 87 ASN A C 1
ATOM 3651 O O . ASN B 1 79 ? 1.70398 -22.23955 -2.48531 1.000 25.71208 87 ASN A O 1
ATOM 3656 N N . ASN B 1 80 ? -0.46649 -21.91508 -2.97590 1.000 26.29974 88 ASN A N 1
ATOM 3657 C CA . ASN B 1 80 ? -0.83305 -22.22367 -1.60019 1.000 29.03213 88 ASN A CA 1
ATOM 3658 C C . ASN B 1 80 ? -0.63337 -23.70340 -1.28675 1.000 29.08162 88 ASN A C 1
ATOM 3659 O O . ASN B 1 80 ? -0.43840 -24.05924 -0.12132 1.000 28.26265 88 ASN A O 1
ATOM 3664 N N . ASP B 1 81 ? -0.65609 -24.57829 -2.30320 1.000 28.78799 89 ASP A N 1
ATOM 3665 C CA . ASP B 1 81 ? -0.48599 -26.00801 -2.06092 1.000 29.93380 89 ASP A CA 1
ATOM 3666 C C . ASP B 1 81 ? 0.54377 -26.66863 -2.95825 1.000 36.28390 89 ASP A C 1
ATOM 3667 O O . ASP B 1 81 ? 0.76009 -27.88224 -2.82761 1.000 28.45778 89 ASP A O 1
ATOM 3672 N N . ASP B 1 82 ? 1.18713 -25.90926 -3.84575 1.000 33.87878 90 ASP A N 1
ATOM 3673 C CA . ASP B 1 82 ? 1.99796 -26.44722 -4.92090 1.000 35.82771 90 ASP A CA 1
ATOM 3674 C C . ASP B 1 82 ? 3.16227 -25.49419 -5.15638 1.000 33.21060 90 ASP A C 1
ATOM 3675 O O . ASP B 1 82 ? 3.24800 -24.41953 -4.55401 1.000 29.28683 90 ASP A O 1
ATOM 3680 N N . ARG B 1 83 ? 4.04535 -25.88471 -6.06709 1.000 33.79154 91 ARG A N 1
ATOM 3681 C CA . ARG B 1 83 ? 5.17631 -25.05199 -6.46070 1.000 32.58699 91 ARG A CA 1
ATOM 3682 C C . ARG B 1 83 ? 5.46046 -25.34631 -7.92636 1.000 35.20713 91 ARG A C 1
ATOM 3683 O O . ARG B 1 83 ? 5.57289 -26.51562 -8.29938 1.000 34.70654 91 ARG A O 1
ATOM 3691 N N . ASP B 1 84 ? 5.51725 -24.31375 -8.76286 1.000 29.70156 92 ASP A N 1
ATOM 3692 C CA . ASP B 1 84 ? 5.95308 -24.45614 -10.14621 1.000 34.89820 92 ASP A CA 1
ATOM 3693 C C . ASP B 1 84 ? 7.30216 -23.76557 -10.30346 1.000 34.37488 92 ASP A C 1
ATOM 3694 O O . ASP B 1 84 ? 7.48026 -22.63338 -9.83838 1.000 31.40196 92 ASP A O 1
ATOM 3699 N N . SER B 1 85 ? 8.25369 -24.45722 -10.93293 1.000 31.50188 93 SER A N 1
ATOM 3700 C CA . SER B 1 85 ? 9.61428 -23.96196 -11.09087 1.000 29.70263 93 SER A CA 1
ATOM 3701 C C . SER B 1 85 ? 10.07360 -24.16410 -12.53018 1.000 35.31022 93 SER A C 1
ATOM 3702 O O . SER B 1 85 ? 9.92700 -25.26071 -13.08900 1.000 29.34624 93 SER A O 1
ATOM 3705 N N . TYR B 1 86 ? 10.65410 -23.11047 -13.11421 1.000 26.89090 94 TYR A N 1
ATOM 3706 C CA . TYR B 1 86 ? 10.91287 -23.03502 -14.54331 1.000 32.38853 94 TYR A CA 1
ATOM 3707 C C . TYR B 1 86 ? 12.33727 -22.57396 -14.77445 1.000 31.59195 94 TYR A C 1
ATOM 3708 O O . TYR B 1 86 ? 12.82299 -21.67598 -14.08488 1.000 29.68496 94 TYR A O 1
ATOM 3717 N N . ASN B 1 87 ? 12.99391 -23.18884 -15.75790 1.000 31.26895 95 ASN A N 1
ATOM 3718 C CA . ASN B 1 87 ? 14.37780 -22.89684 -16.11318 1.000 25.02494 95 ASN A CA 1
ATOM 3719 C C . ASN B 1 87 ? 14.33057 -22.02611 -17.36699 1.000 30.39886 95 ASN A C 1
ATOM 3720 O O . ASN B 1 87 ? 13.90481 -22.48954 -18.42921 1.000 31.98870 95 ASN A O 1
ATOM 3725 N N . LEU B 1 88 ? 14.73901 -20.76307 -17.25170 1.000 25.50131 96 LEU A N 1
ATOM 3726 C CA . LEU B 1 88 ? 14.56366 -19.79701 -18.33518 1.000 26.79589 96 LEU A CA 1
ATOM 3727 C C . LEU B 1 88 ? 15.89184 -19.43327 -18.99201 1.000 29.75563 96 LEU A C 1
ATOM 3728 O O . LEU B 1 88 ? 16.88191 -19.15683 -18.30444 1.000 25.74131 96 LEU A O 1
ATOM 3733 N N . HIS B 1 89 ? 15.88746 -19.40201 -20.33722 1.000 26.18098 97 HIS A N 1
ATOM 3734 C CA . HIS B 1 89 ? 17.02175 -18.98951 -21.16814 1.000 27.96084 97 HIS A CA 1
ATOM 3735 C C . HIS B 1 89 ? 16.60890 -17.73720 -21.93539 1.000 24.55755 97 HIS A C 1
ATOM 3736 O O . HIS B 1 89 ? 15.43146 -17.35671 -21.89542 1.000 25.40519 97 HIS A O 1
ATOM 3743 N N . PRO B 1 90 ? 17.52746 -17.06955 -22.63991 1.000 28.95726 98 PRO A N 1
ATOM 3744 C CA . PRO B 1 90 ? 17.13317 -15.88318 -23.40543 1.000 27.34090 98 PRO A CA 1
ATOM 3745 C C . PRO B 1 90 ? 16.04104 -16.20519 -24.41184 1.000 28.10127 98 PRO A C 1
ATOM 3746 O O . PRO B 1 90 ? 16.08248 -17.22681 -25.10402 1.000 23.82343 98 PRO A O 1
ATOM 3750 N N . GLY B 1 91 ? 15.04765 -15.31676 -24.46618 1.000 24.73571 99 GLY A N 1
ATOM 3751 C CA . GLY B 1 91 ? 13.86875 -15.48252 -25.27755 1.000 21.38157 99 GLY A CA 1
ATOM 3752 C C . GLY B 1 91 ? 12.69315 -16.09610 -24.54557 1.000 25.34391 99 GLY A C 1
ATOM 3753 O O . GLY B 1 91 ? 11.59302 -16.16823 -25.10624 1.000 19.53136 99 GLY A O 1
ATOM 3754 N N . ASP B 1 92 ? 12.89613 -16.56987 -23.32822 1.000 21.62286 100 ASP A N 1
ATOM 3755 C CA . ASP B 1 92 ? 11.82586 -17.24752 -22.62453 1.000 21.42855 100 ASP A CA 1
ATOM 3756 C C . ASP B 1 92 ? 10.91187 -16.20828 -22.00447 1.000 24.79880 100 ASP A C 1
ATOM 3757 O O . ASP B 1 92 ? 11.37161 -15.17676 -21.50362 1.000 21.89650 100 ASP A O 1
ATOM 3762 N N . ALA B 1 93 ? 9.61671 -16.47263 -22.07214 1.000 27.65120 101 ALA A N 1
ATOM 3763 C CA . ALA B 1 93 ? 8.60389 -15.59961 -21.50106 1.000 21.83234 101 ALA A CA 1
ATOM 3764 C C . ALA B 1 93 ? 7.64132 -16.43998 -20.67684 1.000 26.51759 101 ALA A C 1
ATOM 3765 O O . ALA B 1 93 ? 7.44783 -17.62678 -20.94020 1.000 25.39058 101 ALA A O 1
ATOM 3767 N N . GLN B 1 94 ? 7.03985 -15.80644 -19.67722 1.000 23.57051 102 GLN A N 1
ATOM 3768 C CA . GLN B 1 94 ? 6.13659 -16.48343 -18.76274 1.000 20.03914 102 GLN A CA 1
ATOM 3769 C C . GLN B 1 94 ? 5.34107 -15.42198 -18.01390 1.000 26.44071 102 GLN A C 1
ATOM 3770 O O . GLN B 1 94 ? 5.89001 -14.38028 -17.62727 1.000 24.44446 102 GLN A O 1
ATOM 3776 N N . ARG B 1 95 ? 4.05398 -15.69129 -17.83754 1.000 24.40600 103 ARG A N 1
ATOM 3777 C CA . ARG B 1 95 ? 3.15105 -14.84091 -17.07769 1.000 29.38387 103 ARG A CA 1
ATOM 3778 C C . ARG B 1 95 ? 3.16888 -15.22596 -15.60032 1.000 26.79101 103 ARG A C 1
ATOM 3779 O O . ARG B 1 95 ? 3.17600 -16.41351 -15.25129 1.000 26.48050 103 ARG A O 1
ATOM 3787 N N . ILE B 1 96 ? 3.20297 -14.21701 -14.73751 1.000 19.23395 104 ILE A N 1
ATOM 3788 C CA . ILE B 1 96 ? 3.09159 -14.41483 -13.29753 1.000 21.51938 104 ILE A CA 1
ATOM 3789 C C . ILE B 1 96 ? 1.76679 -13.78754 -12.85809 1.000 25.65863 104 ILE A C 1
ATOM 3790 O O . ILE B 1 96 ? 1.60970 -12.54962 -12.91301 1.000 18.94848 104 ILE A O 1
ATOM 3795 N N . PRO B 1 97 ? 0.76253 -14.59555 -12.50726 1.000 19.65538 105 PRO A N 1
ATOM 3796 C CA . PRO B 1 97 ? -0.51994 -14.01945 -12.06902 1.000 21.92561 105 PRO A CA 1
ATOM 3797 C C . PRO B 1 97 ? -0.28886 -13.07770 -10.89968 1.000 16.26491 105 PRO A C 1
ATOM 3798 O O . PRO B 1 97 ? 0.55522 -13.33193 -10.03472 1.000 15.78119 105 PRO A O 1
ATOM 3802 N N . ALA B 1 98 ? -1.02354 -11.96933 -10.89725 1.000 18.73455 106 ALA A N 1
ATOM 3803 C CA . ALA B 1 98 ? -1.03810 -11.07295 -9.74696 1.000 23.50176 106 ALA A CA 1
ATOM 3804 C C . ALA B 1 98 ? -1.11567 -11.86944 -8.45018 1.000 18.07061 106 ALA A C 1
ATOM 3805 O O . ALA B 1 98 ? -1.82057 -12.88188 -8.36878 1.000 25.29952 106 ALA A O 1
ATOM 3807 N N . GLY B 1 99 ? -0.36773 -11.41172 -7.44359 1.000 17.38087 107 GLY A N 1
ATOM 3808 C CA . GLY B 1 99 ? -0.44675 -11.96394 -6.10155 1.000 20.91565 107 GLY A CA 1
ATOM 3809 C C . GLY B 1 99 ? 0.06144 -13.37953 -5.94817 1.000 27.02672 107 GLY A C 1
ATOM 3810 O O . GLY B 1 99 ? -0.36794 -14.08962 -5.02242 1.000 20.83272 107 GLY A O 1
ATOM 3811 N N . THR B 1 100 ? 0.94533 -13.81723 -6.84541 1.000 16.89605 108 THR A N 1
ATOM 3812 C CA . THR B 1 100 ? 1.65902 -15.08267 -6.71415 1.000 21.34264 108 THR A CA 1
ATOM 3813 C C . THR B 1 100 ? 3.01374 -14.81636 -6.06328 1.000 20.83659 108 THR A C 1
ATOM 3814 O O . THR B 1 100 ? 3.80513 -14.00274 -6.56618 1.000 16.00371 108 THR A O 1
ATOM 3818 N N . THR B 1 101 ? 3.26723 -15.46847 -4.93287 1.000 16.89664 109 THR A N 1
ATOM 3819 C CA . THR B 1 101 ? 4.58676 -15.42233 -4.32781 1.000 19.32999 109 THR A CA 1
ATOM 3820 C C . THR B 1 101 ? 5.57719 -16.11665 -5.25919 1.000 24.10853 109 THR A C 1
ATOM 3821 O O . THR B 1 101 ? 5.32697 -17.23407 -5.72190 1.000 19.91269 109 THR A O 1
ATOM 3825 N N . TYR B 1 102 ? 6.68915 -15.45402 -5.56265 1.000 19.13326 110 TYR A N 1
ATOM 3826 C CA . TYR B 1 102 ? 7.70345 -16.09936 -6.38371 1.000 20.21016 110 TYR A CA 1
ATOM 3827 C C . TYR B 1 102 ? 9.07937 -15.67663 -5.90227 1.000 21.24417 110 TYR A C 1
ATOM 3828 O O . TYR B 1 102 ? 9.23356 -14.70004 -5.16499 1.000 22.11679 110 TYR A O 1
ATOM 3837 N N . TYR B 1 103 ? 10.09083 -16.43190 -6.31522 1.000 23.84565 111 TYR A N 1
ATOM 3838 C CA . TYR B 1 103 ? 11.46151 -15.96411 -6.17756 1.000 18.03360 111 TYR A CA 1
ATOM 3839 C C . TYR B 1 103 ? 12.20306 -16.26896 -7.46300 1.000 22.93760 111 TYR A C 1
ATOM 3840 O O . TYR B 1 103 ? 11.74702 -17.06715 -8.28628 1.000 21.65855 111 TYR A O 1
ATOM 3849 N N . LEU B 1 104 ? 13.37366 -15.62883 -7.62044 1.000 27.34965 112 LEU A N 1
ATOM 3850 C CA . LEU B 1 104 ? 14.06079 -15.54447 -8.91234 1.000 24.70300 112 LEU A CA 1
ATOM 3851 C C . LEU B 1 104 ? 15.56360 -15.75493 -8.71265 1.000 21.61091 112 LEU A C 1
ATOM 3852 O O . LEU B 1 104 ? 16.26476 -14.87581 -8.20317 1.000 24.93030 112 LEU A O 1
ATOM 3857 N N . VAL B 1 105 ? 16.05721 -16.90492 -9.13556 1.000 20.05717 113 VAL A N 1
ATOM 3858 C CA . VAL B 1 105 ? 17.47505 -17.24755 -9.03668 1.000 23.01313 113 VAL A CA 1
ATOM 3859 C C . VAL B 1 105 ? 18.19399 -16.89165 -10.33816 1.000 21.60675 113 VAL A C 1
ATOM 3860 O O . VAL B 1 105 ? 17.64312 -17.08156 -11.43249 1.000 19.15503 113 VAL A O 1
ATOM 3864 N N . ASN B 1 106 ? 19.43334 -16.36314 -10.22027 1.000 21.28795 114 ASN A N 1
ATOM 3865 C CA . ASN B 1 106 ? 20.37549 -16.33924 -11.33792 1.000 25.25378 114 ASN A CA 1
ATOM 3866 C C . ASN B 1 106 ? 21.41312 -17.44222 -11.10869 1.000 20.55490 114 ASN A C 1
ATOM 3867 O O . ASN B 1 106 ? 22.37223 -17.23888 -10.34900 1.000 26.11741 114 ASN A O 1
ATOM 3872 N N . PRO B 1 107 ? 21.25685 -18.61866 -11.71808 1.000 22.39108 115 PRO A N 1
ATOM 3873 C CA . PRO B 1 107 ? 22.13353 -19.75488 -11.40900 1.000 29.97255 115 PRO A CA 1
ATOM 3874 C C . PRO B 1 107 ? 23.43527 -19.77502 -12.20063 1.000 32.19618 115 PRO A C 1
ATOM 3875 O O . PRO B 1 107 ? 24.20897 -20.72482 -12.05677 1.000 32.35565 115 PRO A O 1
ATOM 3879 N N . HIS B 1 108 ? 23.69334 -18.77346 -13.03488 1.000 28.38491 116 HIS A N 1
ATOM 3880 C CA . HIS B 1 108 ? 24.88723 -18.72701 -13.86346 1.000 28.48808 116 HIS A CA 1
ATOM 3881 C C . HIS B 1 108 ? 26.09126 -18.30374 -13.03456 1.000 33.61707 116 HIS A C 1
ATOM 3882 O O . HIS B 1 108 ? 25.96078 -17.63958 -11.99944 1.000 33.42094 116 HIS A O 1
ATOM 3889 N N . ASP B 1 109 ? 27.27997 -18.70941 -13.49452 1.000 31.31243 117 ASP A N 1
ATOM 3890 C CA . ASP B 1 109 ? 28.50142 -18.41391 -12.76035 1.000 39.99365 117 ASP A CA 1
ATOM 3891 C C . ASP B 1 109 ? 29.18295 -17.12344 -13.18872 1.000 35.31485 117 ASP A C 1
ATOM 3892 O O . ASP B 1 109 ? 29.98451 -16.57902 -12.42025 1.000 33.09736 117 ASP A O 1
ATOM 3897 N N . HIS B 1 110 ? 28.89972 -16.61920 -14.38400 1.000 35.70853 118 HIS A N 1
ATOM 3898 C CA . HIS B 1 110 ? 29.58274 -15.41418 -14.83382 1.000 34.03426 118 HIS A CA 1
ATOM 3899 C C . HIS B 1 110 ? 28.65389 -14.43770 -15.54131 1.000 33.35062 118 HIS A C 1
ATOM 3900 O O . HIS B 1 110 ? 28.90334 -13.22905 -15.52513 1.000 36.80883 118 HIS A O 1
ATOM 3907 N N . GLN B 1 111 ? 27.58103 -14.94476 -16.14046 1.000 26.73103 119 GLN A N 1
ATOM 3908 C CA . GLN B 1 111 ? 26.64665 -14.10992 -16.87902 1.000 30.70949 119 GLN A CA 1
ATOM 3909 C C . GLN B 1 111 ? 25.66103 -13.39842 -15.94114 1.000 32.40082 119 GLN A C 1
ATOM 3910 O O . GLN B 1 111 ? 25.09912 -14.00972 -15.02542 1.000 26.72040 119 GLN A O 1
ATOM 3916 N N . ASN B 1 112 ? 25.46236 -12.10332 -16.17389 1.000 28.58037 120 ASN A N 1
ATOM 3917 C CA . ASN B 1 112 ? 24.42048 -11.34630 -15.49118 1.000 28.78617 120 ASN A CA 1
ATOM 3918 C C . ASN B 1 112 ? 23.04585 -11.69871 -16.06058 1.000 30.58810 120 ASN A C 1
ATOM 3919 O O . ASN B 1 112 ? 22.89208 -11.99658 -17.25036 1.000 25.29239 120 ASN A O 1
ATOM 3924 N N . LEU B 1 113 ? 22.03729 -11.64993 -15.20193 1.000 23.83736 121 LEU A N 1
ATOM 3925 C CA . LEU B 1 113 ? 20.66430 -11.96194 -15.58317 1.000 26.15601 121 LEU A CA 1
ATOM 3926 C C . LEU B 1 113 ? 19.90359 -10.66917 -15.89000 1.000 21.93410 121 LEU A C 1
ATOM 3927 O O . LEU B 1 113 ? 19.80252 -9.78654 -15.03246 1.000 21.24860 121 LEU A O 1
ATOM 3932 N N . LYS B 1 114 ? 19.35238 -10.56514 -17.09890 1.000 21.96921 122 LYS A N 1
ATOM 3933 C CA . LYS B 1 114 ? 18.64077 -9.36815 -17.52652 1.000 22.98918 122 LYS A CA 1
ATOM 3934 C C . LYS B 1 114 ? 17.20310 -9.72062 -17.89869 1.000 26.22444 122 LYS A C 1
ATOM 3935 O O . LYS B 1 114 ? 16.94289 -10.46774 -18.86080 1.000 21.53965 122 LYS A O 1
ATOM 3941 N N . ILE B 1 115 ? 16.26937 -9.16703 -17.14221 1.000 21.70565 123 ILE A N 1
ATOM 3942 C CA . ILE B 1 115 ? 14.85829 -9.48548 -17.29205 1.000 21.04016 123 ILE A CA 1
ATOM 3943 C C . ILE B 1 115 ? 14.07855 -8.18704 -17.44903 1.000 22.22571 123 ILE A C 1
ATOM 3944 O O . ILE B 1 115 ? 14.40456 -7.18182 -16.81332 1.000 18.50966 123 ILE A O 1
ATOM 3949 N N . ILE B 1 116 ? 13.08457 -8.19384 -18.33905 1.000 23.86017 124 ILE A N 1
ATOM 3950 C CA . ILE B 1 116 ? 12.06208 -7.15980 -18.37499 1.000 22.71742 124 ILE A CA 1
ATOM 3951 C C . ILE B 1 116 ? 10.71196 -7.78499 -18.05312 1.000 21.38745 124 ILE A C 1
ATOM 3952 O O . ILE B 1 116 ? 10.38891 -8.89110 -18.49823 1.000 18.65667 124 ILE A O 1
ATOM 3957 N N . LYS B 1 117 ? 9.94149 -7.10031 -17.23687 1.000 20.84613 125 LYS A N 1
ATOM 3958 C CA . LYS B 1 117 ? 8.57897 -7.53558 -16.98199 1.000 21.80487 125 LYS A CA 1
ATOM 3959 C C . LYS B 1 117 ? 7.61544 -6.40630 -17.27293 1.000 20.04639 125 LYS A C 1
ATOM 3960 O O . LYS B 1 117 ? 7.78227 -5.28740 -16.77398 1.000 26.66322 125 LYS A O 1
ATOM 3966 N N . LEU B 1 118 ? 6.64104 -6.70194 -18.13051 1.000 20.54937 126 LEU A N 1
ATOM 3967 C CA . LEU B 1 118 ? 5.45502 -5.87839 -18.28283 1.000 19.78007 126 LEU A CA 1
ATOM 3968 C C . LEU B 1 118 ? 4.58950 -6.11242 -17.06386 1.000 20.74188 126 LEU A C 1
ATOM 3969 O O . LEU B 1 118 ? 4.25982 -7.25940 -16.75475 1.000 18.20440 126 LEU A O 1
ATOM 3974 N N . ALA B 1 119 ? 4.28062 -5.04335 -16.34937 1.000 18.39398 127 ALA A N 1
ATOM 3975 C CA . ALA B 1 119 ? 3.48115 -5.09824 -15.13464 1.000 26.10245 127 ALA A CA 1
ATOM 3976 C C . ALA B 1 119 ? 2.09094 -4.54755 -15.42498 1.000 19.30810 127 ALA A C 1
ATOM 3977 O O . ALA B 1 119 ? 1.93635 -3.54765 -16.14208 1.000 12.87776 127 ALA A O 1
ATOM 3979 N N . ILE B 1 120 ? 1.08093 -5.20675 -14.86609 1.000 22.64635 128 ILE A N 1
ATOM 3980 C CA . ILE B 1 120 ? -0.31056 -4.82064 -15.05640 1.000 16.07843 128 ILE A CA 1
ATOM 3981 C C . ILE B 1 120 ? -1.01420 -4.72350 -13.70145 1.000 21.41982 128 ILE A C 1
ATOM 3982 O O . ILE B 1 120 ? -1.61320 -5.71237 -13.26549 1.000 17.00825 128 ILE A O 1
ATOM 3987 N N . PRO B 1 121 ? -0.98760 -3.58140 -13.01171 1.000 21.01349 129 PRO A N 1
ATOM 3988 C CA . PRO B 1 121 ? -1.53706 -3.53337 -11.64541 1.000 20.40625 129 PRO A CA 1
ATOM 3989 C C . PRO B 1 121 ? -3.05417 -3.69788 -11.58591 1.000 18.11374 129 PRO A C 1
ATOM 3990 O O . PRO B 1 121 ? -3.78841 -3.34998 -12.52063 1.000 18.45059 129 PRO A O 1
ATOM 3994 N N . VAL B 1 122 ? -3.51385 -4.23100 -10.45072 1.000 18.89795 130 VAL A N 1
ATOM 3995 C CA . VAL B 1 122 ? -4.89670 -4.66866 -10.27404 1.000 17.45030 130 VAL A CA 1
ATOM 3996 C C . VAL B 1 122 ? -5.75836 -3.61888 -9.57370 1.000 19.81469 130 VAL A C 1
ATOM 3997 O O . VAL B 1 122 ? -6.93139 -3.44372 -9.92251 1.000 21.86112 130 VAL A O 1
ATOM 4001 N N . ASN B 1 123 ? -5.20486 -2.97164 -8.54734 1.000 14.60092 131 ASN A N 1
ATOM 4002 C CA . ASN B 1 123 ? -5.95541 -2.07859 -7.66848 1.000 24.88172 131 ASN A CA 1
ATOM 4003 C C . ASN B 1 123 ? -6.07442 -0.66256 -8.21110 1.000 26.32476 131 ASN A C 1
ATOM 4004 O O . ASN B 1 123 ? -7.08424 0.01921 -7.97438 1.000 17.88013 131 ASN A O 1
ATOM 4009 N N . LYS B 1 124 ? -5.04341 -0.19821 -8.91448 1.000 18.93291 132 LYS A N 1
ATOM 4010 C CA . LYS B 1 124 ? -5.02467 1.18548 -9.29511 1.000 20.77412 132 LYS A CA 1
ATOM 4011 C C . LYS B 1 124 ? -4.30464 1.20174 -10.62980 1.000 23.92762 132 LYS A C 1
ATOM 4012 O O . LYS B 1 124 ? -3.28564 0.52180 -10.75512 1.000 20.42769 132 LYS A O 1
ATOM 4018 N N . PRO B 1 125 ? -4.81428 1.90732 -11.64539 1.000 25.62563 133 PRO A N 1
ATOM 4019 C CA . PRO B 1 125 ? -4.24039 1.73334 -12.98567 1.000 24.68594 133 PRO A CA 1
ATOM 4020 C C . PRO B 1 125 ? -2.81350 2.22842 -13.01712 1.000 20.70160 133 PRO A C 1
ATOM 4021 O O . PRO B 1 125 ? -2.56779 3.41373 -12.78404 1.000 22.07385 133 PRO A O 1
ATOM 4025 N N . GLY B 1 126 ? -1.86612 1.31643 -13.24334 1.000 23.07365 134 GLY A N 1
ATOM 4026 C CA . GLY B 1 126 ? -0.47037 1.66234 -13.42590 1.000 18.21661 134 GLY A CA 1
ATOM 4027 C C . GLY B 1 126 ? 0.37560 1.80245 -12.17735 1.000 22.48984 134 GLY A C 1
ATOM 4028 O O . GLY B 1 126 ? 1.54272 2.17929 -12.29813 1.000 22.08060 134 GLY A O 1
ATOM 4029 N N . ARG B 1 127 ? -0.15670 1.52272 -10.98572 1.000 18.09656 135 ARG A N 1
ATOM 4030 C CA . ARG B 1 127 ? 0.62660 1.60997 -9.75398 1.000 23.02200 135 ARG A CA 1
ATOM 4031 C C . ARG B 1 127 ? 0.35100 0.40397 -8.86517 1.000 17.98995 135 ARG A C 1
ATOM 4032 O O . ARG B 1 127 ? -0.80986 0.08393 -8.61282 1.000 18.52352 135 ARG A O 1
ATOM 4040 N N . TYR B 1 128 ? 1.42252 -0.21959 -8.36316 1.000 17.23992 136 TYR A N 1
ATOM 4041 C CA . TYR B 1 128 ? 1.36850 -1.44011 -7.56403 1.000 22.41600 136 TYR A CA 1
ATOM 4042 C C . TYR B 1 128 ? 2.44885 -1.35637 -6.48544 1.000 22.22071 136 TYR A C 1
ATOM 4043 O O . TYR B 1 128 ? 3.27995 -0.44301 -6.47713 1.000 22.13608 136 TYR A O 1
ATOM 4052 N N . ASP B 1 129 ? 2.47008 -2.34387 -5.58753 1.000 19.50543 137 ASP A N 1
ATOM 4053 C CA . ASP B 1 129 ? 3.51554 -2.44787 -4.58505 1.000 20.92145 137 ASP A CA 1
ATOM 4054 C C . ASP B 1 129 ? 4.05443 -3.86982 -4.52776 1.000 21.54580 137 ASP A C 1
ATOM 4055 O O . ASP B 1 129 ? 3.33922 -4.83821 -4.80192 1.000 18.91358 137 ASP A O 1
ATOM 4060 N N . ASP B 1 130 ? 5.33697 -3.98135 -4.18318 1.000 23.52168 138 ASP A N 1
ATOM 4061 C CA . ASP B 1 130 ? 5.91443 -5.27776 -3.85691 1.000 24.77129 138 ASP A CA 1
ATOM 4062 C C . ASP B 1 130 ? 5.66254 -5.57863 -2.38289 1.000 22.50522 138 ASP A C 1
ATOM 4063 O O . ASP B 1 130 ? 5.87530 -4.71853 -1.52101 1.000 26.68180 138 ASP A O 1
ATOM 4068 N N . PHE B 1 131 ? 5.17313 -6.78418 -2.10220 1.000 20.33369 139 PHE A N 1
ATOM 4069 C CA . PHE B 1 131 ? 4.94245 -7.26899 -0.73998 1.000 20.52363 139 PHE A CA 1
ATOM 4070 C C . PHE B 1 131 ? 5.97914 -8.35288 -0.45789 1.000 23.18244 139 PHE A C 1
ATOM 4071 O O . PHE B 1 131 ? 5.81883 -9.50493 -0.89296 1.000 23.86398 139 PHE A O 1
ATOM 4079 N N . PHE B 1 132 ? 7.03468 -7.99225 0.28213 1.000 24.13980 140 PHE A N 1
ATOM 4080 C CA . PHE B 1 132 ? 8.12285 -8.91487 0.56909 1.000 22.90104 140 PHE A CA 1
ATOM 4081 C C . PHE B 1 132 ? 7.82954 -9.68987 1.84371 1.000 26.51507 140 PHE A C 1
ATOM 4082 O O . PHE B 1 132 ? 7.61380 -9.10051 2.91168 1.000 22.84729 140 PHE A O 1
ATOM 4090 N N . LEU B 1 133 ? 7.81751 -11.01678 1.72110 1.000 25.33195 141 LEU A N 1
ATOM 4091 C CA . LEU B 1 133 ? 7.64276 -11.86144 2.88879 1.000 28.40336 141 LEU A CA 1
ATOM 4092 C C . LEU B 1 133 ? 8.86182 -11.80219 3.79157 1.000 28.38665 141 LEU A C 1
ATOM 4093 O O . LEU B 1 133 ? 8.73736 -11.99869 5.00411 1.000 27.43319 141 LEU A O 1
ATOM 4098 N N . SER B 1 134 ? 10.02115 -11.47202 3.23633 1.000 28.71798 142 SER A N 1
ATOM 4099 C CA . SER B 1 134 ? 11.26360 -11.54029 3.97861 1.000 27.72868 142 SER A CA 1
ATOM 4100 C C . SER B 1 134 ? 11.47181 -10.28011 4.80764 1.000 31.74086 142 SER A C 1
ATOM 4101 O O . SER B 1 134 ? 10.81957 -9.24747 4.61473 1.000 30.09722 142 SER A O 1
ATOM 4104 N N . SER B 1 135 ? 12.38119 -10.39812 5.76549 1.000 28.18362 143 SER A N 1
ATOM 4105 C CA . SER B 1 135 ? 12.77955 -9.31688 6.65206 1.000 31.10291 143 SER A CA 1
ATOM 4106 C C . SER B 1 135 ? 14.22620 -8.98861 6.33647 1.000 36.96018 143 SER A C 1
ATOM 4107 O O . SER B 1 135 ? 15.07212 -9.89130 6.28767 1.000 39.18110 143 SER A O 1
ATOM 4110 N N . THR B 1 136 ? 14.50979 -7.71252 6.10830 1.000 35.45245 144 THR A N 1
ATOM 4111 C CA . THR B 1 136 ? 15.77999 -7.37081 5.49197 1.000 35.62396 144 THR A CA 1
ATOM 4112 C C . THR B 1 136 ? 16.05069 -5.89440 5.72423 1.000 36.48698 144 THR A C 1
ATOM 4113 O O . THR B 1 136 ? 15.12733 -5.08325 5.77213 1.000 32.80457 144 THR A O 1
ATOM 4117 N N . GLN B 1 137 ? 17.33444 -5.55762 5.85809 1.000 41.86258 145 GLN A N 1
ATOM 4118 C CA . GLN B 1 137 ? 17.73756 -4.17774 6.09950 1.000 37.34977 145 GLN A CA 1
ATOM 4119 C C . GLN B 1 137 ? 17.11954 -3.21075 5.09153 1.000 31.30421 145 GLN A C 1
ATOM 4120 O O . GLN B 1 137 ? 16.99321 -2.01404 5.37533 1.000 30.62789 145 GLN A O 1
ATOM 4126 N N . ALA B 1 138 ? 16.69282 -3.70703 3.93674 1.000 30.47261 146 ALA A N 1
ATOM 4127 C CA . ALA B 1 138 ? 16.04737 -2.84541 2.95643 1.000 30.20285 146 ALA A CA 1
ATOM 4128 C C . ALA B 1 138 ? 14.56776 -2.63149 3.26474 1.000 31.04208 146 ALA A C 1
ATOM 4129 O O . ALA B 1 138 ? 14.04125 -1.53847 3.04167 1.000 33.31235 146 ALA A O 1
ATOM 4131 N N . GLN B 1 139 ? 13.87765 -3.64520 3.78401 1.000 25.54795 147 GLN A N 1
ATOM 4132 C CA . GLN B 1 139 ? 12.42568 -3.55691 3.88808 1.000 28.18268 147 GLN A CA 1
ATOM 4133 C C . GLN B 1 139 ? 11.90365 -4.50518 4.96085 1.000 25.57162 147 GLN A C 1
ATOM 4134 O O . GLN B 1 139 ? 12.47047 -5.57689 5.20456 1.000 29.90457 147 GLN A O 1
ATOM 4140 N N . GLN B 1 140 ? 10.79933 -4.10472 5.57445 1.000 28.95911 148 GLN A N 1
ATOM 4141 C CA . GLN B 1 140 ? 10.11279 -4.90658 6.57865 1.000 20.69447 148 GLN A CA 1
ATOM 4142 C C . GLN B 1 140 ? 9.25855 -5.98983 5.93686 1.000 22.40155 148 GLN A C 1
ATOM 4143 O O . GLN B 1 140 ? 8.67830 -5.79456 4.86945 1.000 22.06439 148 GLN A O 1
ATOM 4149 N N . SER B 1 141 ? 9.15401 -7.13397 6.61564 1.000 28.49969 149 SER A N 1
ATOM 4150 C CA . SER B 1 141 ? 8.20519 -8.16754 6.20250 1.000 24.33768 149 SER A CA 1
ATOM 4151 C C . SER B 1 141 ? 6.77083 -7.66349 6.38329 1.000 23.95592 149 SER A C 1
ATOM 4152 O O . SER B 1 141 ? 6.46583 -6.95676 7.35059 1.000 23.07027 149 SER A O 1
ATOM 4155 N N . TYR B 1 142 ? 5.88176 -8.01310 5.43438 1.000 20.76221 150 TYR A N 1
ATOM 4156 C CA . TYR B 1 142 ? 4.47287 -7.64403 5.59672 1.000 25.69420 150 TYR A CA 1
ATOM 4157 C C . TYR B 1 142 ? 3.81008 -8.36919 6.76352 1.000 21.78032 150 TYR A C 1
ATOM 4158 O O . TYR B 1 142 ? 2.78524 -7.88849 7.25999 1.000 19.54514 150 TYR A O 1
ATOM 4167 N N . LEU B 1 143 ? 4.38145 -9.48300 7.22789 1.000 21.08129 151 LEU A N 1
ATOM 4168 C CA . LEU B 1 143 ? 3.87590 -10.12798 8.43573 1.000 23.76453 151 LEU A CA 1
ATOM 4169 C C . LEU B 1 143 ? 4.09953 -9.27194 9.67704 1.000 24.22604 151 LEU A C 1
ATOM 4170 O O . LEU B 1 143 ? 3.42932 -9.48893 10.69168 1.000 23.47023 151 LEU A O 1
ATOM 4175 N N . GLN B 1 144 ? 5.04077 -8.32192 9.62183 1.000 25.39042 152 GLN A N 1
ATOM 4176 C CA . GLN B 1 144 ? 5.19611 -7.35082 10.69712 1.000 23.71195 152 GLN A CA 1
ATOM 4177 C C . GLN B 1 144 ? 4.00840 -6.39194 10.78674 1.000 25.78602 152 GLN A C 1
ATOM 4178 O O . GLN B 1 144 ? 3.85980 -5.69545 11.80131 1.000 26.18042 152 GLN A O 1
ATOM 4184 N N . GLY B 1 145 ? 3.15575 -6.33429 9.76073 1.000 23.77411 153 GLY A N 1
ATOM 4185 C CA . GLY B 1 145 ? 2.01344 -5.42840 9.81015 1.000 23.73742 153 GLY A CA 1
ATOM 4186 C C . GLY B 1 145 ? 0.89388 -5.83962 10.76440 1.000 27.13438 153 GLY A C 1
ATOM 4187 O O . GLY B 1 145 ? -0.03522 -5.05237 10.97542 1.000 24.91562 153 GLY A O 1
ATOM 4188 N N . PHE B 1 146 ? 0.95063 -7.03813 11.32723 1.000 23.08546 154 PHE A N 1
ATOM 4189 C CA . PHE B 1 146 ? -0.06796 -7.51084 12.26028 1.000 29.68458 154 PHE A CA 1
ATOM 4190 C C . PHE B 1 146 ? 0.40393 -7.34291 13.70455 1.000 23.80115 154 PHE A C 1
ATOM 4191 O O . PHE B 1 146 ? 1.60062 -7.40179 13.99293 1.000 26.63721 154 PHE A O 1
ATOM 4199 N N . SER B 1 147 ? -0.55732 -7.14024 14.61257 1.000 30.04079 155 SER A N 1
ATOM 4200 C CA . SER B 1 147 ? -0.25508 -6.85732 16.01139 1.000 28.69350 155 SER A CA 1
ATOM 4201 C C . SER B 1 147 ? 0.36802 -8.06657 16.70483 1.000 25.16010 155 SER A C 1
ATOM 4202 O O . SER B 1 147 ? 0.29374 -9.20551 16.22963 1.000 26.34413 155 SER A O 1
ATOM 4205 N N . HIS B 1 148 ? 0.96740 -7.80089 17.86900 1.000 30.56779 156 HIS A N 1
ATOM 4206 C CA . HIS B 1 148 ? 1.57972 -8.85686 18.67108 1.000 30.35604 156 HIS A CA 1
ATOM 4207 C C . HIS B 1 148 ? 0.58863 -9.98423 18.97498 1.000 32.84156 156 HIS A C 1
ATOM 4208 O O . HIS B 1 148 ? 0.90362 -11.16620 18.78693 1.000 29.60719 156 HIS A O 1
ATOM 4215 N N . ASN B 1 149 ? -0.62434 -9.63199 19.43135 1.000 31.45216 157 ASN A N 1
ATOM 4216 C CA . ASN B 1 149 ? -1.64171 -10.63680 19.75445 1.000 32.96797 157 ASN A CA 1
ATOM 4217 C C . ASN B 1 149 ? -1.99921 -11.48886 18.53633 1.000 32.63287 157 ASN A C 1
ATOM 4218 O O . ASN B 1 149 ? -2.04498 -12.72624 18.61167 1.000 27.18461 157 ASN A O 1
ATOM 4223 N N . ILE B 1 150 ? -2.29828 -10.83152 17.41132 1.000 27.44609 158 ILE A N 1
ATOM 4224 C CA . ILE B 1 150 ? -2.78410 -11.53332 16.22659 1.000 24.90154 158 ILE A CA 1
ATOM 4225 C C . ILE B 1 150 ? -1.73527 -12.51991 15.73324 1.000 23.20397 158 ILE A C 1
ATOM 4226 O O . ILE B 1 150 ? -2.05430 -13.66081 15.36759 1.000 24.41182 158 ILE A O 1
ATOM 4231 N N . LEU B 1 151 ? -0.46312 -12.09909 15.74408 1.000 26.86864 159 LEU A N 1
ATOM 4232 C CA . LEU B 1 151 ? 0.64738 -12.94965 15.31832 1.000 30.72556 159 LEU A CA 1
ATOM 4233 C C . LEU B 1 151 ? 0.83159 -14.13504 16.26196 1.000 29.89878 159 LEU A C 1
ATOM 4234 O O . LEU B 1 151 ? 0.97705 -15.28351 15.82198 1.000 27.56194 159 LEU A O 1
ATOM 4239 N N . GLU B 1 152 ? 0.87209 -13.86280 17.56586 1.000 23.95341 160 GLU A N 1
ATOM 4240 C CA . GLU B 1 152 ? 0.96583 -14.93680 18.54546 1.000 31.14192 160 GLU A CA 1
ATOM 4241 C C . GLU B 1 152 ? -0.13101 -15.97075 18.32281 1.000 29.07925 160 GLU A C 1
ATOM 4242 O O . GLU B 1 152 ? 0.14694 -17.17194 18.22433 1.000 31.81136 160 GLU A O 1
ATOM 4248 N N . THR B 1 153 ? -1.38866 -15.51127 18.20950 1.000 31.76080 161 THR A N 1
ATOM 4249 C CA . THR B 1 153 ? -2.51683 -16.41805 17.98865 1.000 24.72800 161 THR A CA 1
ATOM 4250 C C . THR B 1 153 ? -2.35212 -17.19339 16.69035 1.000 33.70457 161 THR A C 1
ATOM 4251 O O . THR B 1 153 ? -2.58647 -18.41023 16.65403 1.000 31.38439 161 THR A O 1
ATOM 4255 N N . SER B 1 154 ? -1.94370 -16.50693 15.60792 1.000 27.75662 162 SER A N 1
ATOM 4256 C CA . SER B 1 154 ? -1.90415 -17.15770 14.30063 1.000 28.22152 162 SER A CA 1
ATOM 4257 C C . SER B 1 154 ? -0.79157 -18.19604 14.22137 1.000 27.16402 162 SER A C 1
ATOM 4258 O O . SER B 1 154 ? -0.96915 -19.25019 13.60158 1.000 25.94429 162 SER A O 1
ATOM 4261 N N . PHE B 1 155 ? 0.36735 -17.91506 14.81941 1.000 30.98361 163 PHE A N 1
ATOM 4262 C CA . PHE B 1 155 ? 1.49598 -18.83514 14.75226 1.000 30.77380 163 PHE A CA 1
ATOM 4263 C C . PHE B 1 155 ? 1.54447 -19.77628 15.94312 1.000 35.52112 163 PHE A C 1
ATOM 4264 O O . PHE B 1 155 ? 2.41026 -20.66229 15.98421 1.000 29.83303 163 PHE A O 1
ATOM 4272 N N . HIS B 1 156 ? 0.60703 -19.62753 16.88271 1.000 35.86477 164 HIS A N 1
ATOM 4273 C CA . HIS B 1 156 ? 0.54267 -20.44406 18.08744 1.000 36.80138 164 HIS A CA 1
ATOM 4274 C C . HIS B 1 156 ? 1.93287 -20.53673 18.71358 1.000 32.36331 164 HIS A C 1
ATOM 4275 O O . HIS B 1 156 ? 2.54925 -21.60254 18.80231 1.000 30.02214 164 HIS A O 1
ATOM 4282 N N . SER B 1 157 ? 2.43591 -19.36630 19.10093 1.000 35.29999 165 SER A N 1
ATOM 4283 C CA . SER B 1 157 ? 3.79263 -19.22463 19.60815 1.000 38.97568 165 SER A CA 1
ATOM 4284 C C . SER B 1 157 ? 3.93881 -17.83951 20.22355 1.000 31.58711 165 SER A C 1
ATOM 4285 O O . SER B 1 157 ? 3.21765 -16.91480 19.85904 1.000 33.78073 165 SER A O 1
ATOM 4288 N N . GLU B 1 158 ? 4.89147 -17.71359 21.14244 1.000 33.64982 166 GLU A N 1
ATOM 4289 C CA . GLU B 1 158 ? 5.18096 -16.44452 21.79350 1.000 35.06212 166 GLU A CA 1
ATOM 4290 C C . GLU B 1 158 ? 5.81250 -15.47973 20.79784 1.000 39.36551 166 GLU A C 1
ATOM 4291 O O . GLU B 1 158 ? 6.47861 -15.88456 19.84263 1.000 38.40296 166 GLU A O 1
ATOM 4297 N N . PHE B 1 159 ? 5.57946 -14.18687 21.01790 1.000 38.81245 167 PHE A N 1
ATOM 4298 C CA . PHE B 1 159 ? 6.09964 -13.18752 20.09233 1.000 41.46904 167 PHE A CA 1
ATOM 4299 C C . PHE B 1 159 ? 7.61769 -13.22879 20.00860 1.000 41.24962 167 PHE A C 1
ATOM 4300 O O . PHE B 1 159 ? 8.18467 -12.99939 18.93143 1.000 40.61635 167 PHE A O 1
ATOM 4308 N N . GLU B 1 160 ? 8.29511 -13.49386 21.13662 1.000 40.16184 168 GLU A N 1
ATOM 4309 C CA . GLU B 1 160 ? 9.75643 -13.53189 21.12975 1.000 43.22258 168 GLU A CA 1
ATOM 4310 C C . GLU B 1 160 ? 10.27094 -14.52592 20.09409 1.000 40.67905 168 GLU A C 1
ATOM 4311 O O . GLU B 1 160 ? 11.21503 -14.23259 19.34762 1.000 37.57139 168 GLU A O 1
ATOM 4317 N N . GLU B 1 161 ? 9.65476 -15.71040 20.04456 1.000 43.38975 169 GLU A N 1
ATOM 4318 C CA . GLU B 1 161 ? 10.04341 -16.74176 19.09183 1.000 39.97433 169 GLU A CA 1
ATOM 4319 C C . GLU B 1 161 ? 9.85134 -16.25636 17.65930 1.000 39.12937 169 GLU A C 1
ATOM 4320 O O . GLU B 1 161 ? 10.75385 -16.37593 16.82000 1.000 38.78728 169 GLU A O 1
ATOM 4326 N N . ILE B 1 162 ? 8.68474 -15.67816 17.36727 1.000 36.51198 170 ILE A N 1
ATOM 4327 C CA . ILE B 1 162 ? 8.36107 -15.38157 15.97928 1.000 36.92409 170 ILE A CA 1
ATOM 4328 C C . ILE B 1 162 ? 9.14519 -14.16420 15.50581 1.000 39.84291 170 ILE A C 1
ATOM 4329 O O . ILE B 1 162 ? 9.50964 -14.06759 14.32509 1.000 37.39942 170 ILE A O 1
ATOM 4334 N N . ASN B 1 163 ? 9.45820 -13.24468 16.41724 1.000 36.72240 171 ASN A N 1
ATOM 4335 C CA . ASN B 1 163 ? 10.30020 -12.10938 16.06557 1.000 35.99277 171 ASN A CA 1
ATOM 4336 C C . ASN B 1 163 ? 11.74550 -12.54060 15.81902 1.000 36.93604 171 ASN A C 1
ATOM 4337 O O . ASN B 1 163 ? 12.37825 -12.09291 14.85409 1.000 34.30888 171 ASN A O 1
ATOM 4342 N N . ARG B 1 164 ? 12.28296 -13.41204 16.67718 1.000 37.05063 172 ARG A N 1
ATOM 4343 C CA . ARG B 1 164 ? 13.64997 -13.90641 16.50171 1.000 37.98573 172 ARG A CA 1
ATOM 4344 C C . ARG B 1 164 ? 13.80254 -14.69699 15.20427 1.000 38.60093 172 ARG A C 1
ATOM 4345 O O . ARG B 1 164 ? 14.78904 -14.53121 14.47650 1.000 35.67299 172 ARG A O 1
ATOM 4353 N N . VAL B 1 165 ? 12.82714 -15.54482 14.88854 1.000 32.64046 173 VAL A N 1
ATOM 4354 C CA . VAL B 1 165 ? 12.95755 -16.43291 13.73988 1.000 33.91763 173 VAL A CA 1
ATOM 4355 C C . VAL B 1 165 ? 12.61835 -15.72058 12.43108 1.000 34.97275 173 VAL A C 1
ATOM 4356 O O . VAL B 1 165 ? 13.28576 -15.93387 11.40780 1.000 30.16160 173 VAL A O 1
ATOM 4360 N N . LEU B 1 166 ? 11.57332 -14.89031 12.42086 1.000 32.40473 174 LEU A N 1
ATOM 4361 C CA . LEU B 1 166 ? 11.04655 -14.36456 11.16100 1.000 35.65166 174 LEU A CA 1
ATOM 4362 C C . LEU B 1 166 ? 11.47608 -12.93308 10.86739 1.000 32.68334 174 LEU A C 1
ATOM 4363 O O . LEU B 1 166 ? 11.80535 -12.61355 9.71780 1.000 27.97533 174 LEU A O 1
ATOM 4368 N N . LEU B 1 167 ? 11.47881 -12.06034 11.87246 1.000 36.44109 175 LEU A N 1
ATOM 4369 C CA . LEU B 1 167 ? 11.63242 -10.62721 11.64202 1.000 38.79197 175 LEU A CA 1
ATOM 4370 C C . LEU B 1 167 ? 13.05100 -10.15186 11.95296 1.000 43.00659 175 LEU A C 1
ATOM 4371 O O . LEU B 1 167 ? 13.71492 -9.55807 11.09876 1.000 40.16664 175 LEU A O 1
ATOM 4376 N N . GLY B 1 168 ? 13.54995 -10.43991 13.15160 1.000 43.23927 176 GLY A N 1
ATOM 4377 C CA . GLY B 1 168 ? 14.83610 -9.91880 13.56501 1.000 42.80991 176 GLY A CA 1
ATOM 4378 C C . GLY B 1 168 ? 14.76678 -8.44228 13.90225 1.000 54.74538 176 GLY A C 1
ATOM 4379 O O . GLY B 1 168 ? 15.23424 -7.59531 13.13658 1.000 53.71330 176 GLY A O 1
ATOM 4380 N N . GLU B 1 169 ? 14.17631 -8.11730 15.04565 1.000 56.60540 177 GLU A N 1
ATOM 4381 C CA . GLU B 1 169 ? 14.05772 -6.72536 15.47196 1.000 61.50253 177 GLU A CA 1
ATOM 4382 C C . GLU B 1 169 ? 15.12477 -6.37389 16.51586 1.000 65.25317 177 GLU A C 1
ATOM 4383 O O . GLU B 1 169 ? 15.31604 -7.08782 17.51001 1.000 60.22136 177 GLU A O 1
ATOM 4389 N N . GLN B 1 173 ? 21.13356 -6.99343 12.37929 1.000 64.28437 181 GLN A N 1
ATOM 4390 C CA . GLN B 1 173 ? 22.31598 -7.85405 12.39197 1.000 71.42482 181 GLN A CA 1
ATOM 4391 C C . GLN B 1 173 ? 22.00157 -9.23150 11.80480 1.000 69.62937 181 GLN A C 1
ATOM 4392 O O . GLN B 1 173 ? 22.47772 -9.57851 10.71828 1.000 65.02921 181 GLN A O 1
ATOM 4398 N N . ARG B 1 174 ? 21.17925 -10.00245 12.52813 1.000 67.62883 182 ARG A N 1
ATOM 4399 C CA . ARG B 1 174 ? 20.86919 -11.37601 12.13564 1.000 64.16569 182 ARG A CA 1
ATOM 4400 C C . ARG B 1 174 ? 20.15898 -11.46332 10.78547 1.000 66.07210 182 ARG A C 1
ATOM 4401 O O . ARG B 1 174 ? 20.12853 -12.54442 10.18146 1.000 60.16467 182 ARG A O 1
ATOM 4409 N N . GLN B 1 175 ? 19.59663 -10.35700 10.29766 1.000 67.45150 183 GLN A N 1
ATOM 4410 C CA . GLN B 1 175 ? 18.87305 -10.34215 9.03631 1.000 59.01705 183 GLN A CA 1
ATOM 4411 C C . GLN B 1 175 ? 19.77854 -9.90806 7.88493 1.000 62.13448 183 GLN A C 1
ATOM 4412 O O . GLN B 1 175 ? 20.88440 -9.39162 8.07645 1.000 60.90900 183 GLN A O 1
ATOM 4418 N N . GLN B 1 176 ? 19.27380 -10.11413 6.66978 1.000 56.88158 184 GLN A N 1
ATOM 4419 C CA . GLN B 1 176 ? 20.04242 -9.88674 5.46034 1.000 50.08417 184 GLN A CA 1
ATOM 4420 C C . GLN B 1 176 ? 20.15302 -8.39591 5.15565 1.000 47.50595 184 GLN A C 1
ATOM 4421 O O . GLN B 1 176 ? 19.66983 -7.53201 5.89303 1.000 49.85976 184 GLN A O 1
ATOM 4427 N N . GLU B 1 177 ? 20.79972 -8.09613 4.03613 1.000 43.51216 185 GLU A N 1
ATOM 4428 C CA . GLU B 1 177 ? 21.04098 -6.71527 3.66073 1.000 42.60148 185 GLU A CA 1
ATOM 4429 C C . GLU B 1 177 ? 20.01329 -6.18437 2.67298 1.000 38.76311 185 GLU A C 1
ATOM 4430 O O . GLU B 1 177 ? 19.50321 -5.08021 2.86679 1.000 38.84410 185 GLU A O 1
ATOM 4436 N N . GLY B 1 178 ? 19.67324 -6.95102 1.63865 1.000 34.29347 186 GLY A N 1
ATOM 4437 C CA . GLY B 1 178 ? 18.73777 -6.50345 0.62234 1.000 31.11294 186 GLY A CA 1
ATOM 4438 C C . GLY B 1 178 ? 17.84580 -7.62113 0.12723 1.000 30.22976 186 GLY A C 1
ATOM 4439 O O . GLY B 1 178 ? 17.88105 -8.72942 0.67280 1.000 30.88144 186 GLY A O 1
ATOM 4440 N N . VAL B 1 179 ? 17.03909 -7.34419 -0.90448 1.000 26.44482 187 VAL A N 1
ATOM 4441 C CA . VAL B 1 179 ? 16.08494 -8.32797 -1.42376 1.000 26.28560 187 VAL A CA 1
ATOM 4442 C C . VAL B 1 179 ? 16.68464 -9.23500 -2.48243 1.000 24.23096 187 VAL A C 1
ATOM 4443 O O . VAL B 1 179 ? 16.03677 -10.21673 -2.88361 1.000 21.21624 187 VAL A O 1
ATOM 4447 N N . ILE B 1 180 ? 17.87382 -8.90752 -2.98054 1.000 27.67059 188 ILE A N 1
ATOM 4448 C CA . ILE B 1 180 ? 18.69974 -9.78836 -3.80322 1.000 25.49946 188 ILE A CA 1
ATOM 4449 C C . ILE B 1 180 ? 19.91134 -10.14554 -2.95895 1.000 23.93808 188 ILE A C 1
ATOM 4450 O O . ILE B 1 180 ? 20.60918 -9.25059 -2.46898 1.000 29.45164 188 ILE A O 1
ATOM 4455 N N . VAL B 1 181 ? 20.15872 -11.44840 -2.77387 1.000 24.37980 189 VAL A N 1
ATOM 4456 C CA . VAL B 1 181 ? 21.18457 -11.94445 -1.85852 1.000 28.16963 189 VAL A CA 1
ATOM 4457 C C . VAL B 1 181 ? 21.94674 -13.08597 -2.52529 1.000 22.96827 189 VAL A C 1
ATOM 4458 O O . VAL B 1 181 ? 21.50511 -13.66411 -3.51370 1.000 24.30857 189 VAL A O 1
ATOM 4462 N N . GLU B 1 182 ? 23.08059 -13.44542 -1.93594 1.000 35.05418 190 GLU A N 1
ATOM 4463 C CA . GLU B 1 182 ? 23.95290 -14.44983 -2.53086 1.000 34.74046 190 GLU A CA 1
ATOM 4464 C C . GLU B 1 182 ? 23.58632 -15.87362 -2.10889 1.000 35.97008 190 GLU A C 1
ATOM 4465 O O . GLU B 1 182 ? 23.00736 -16.11339 -1.05003 1.000 36.81435 190 GLU A O 1
ATOM 4471 N N . LEU B 1 183 ? 23.95553 -16.81764 -2.96900 1.000 34.18730 191 LEU A N 1
ATOM 4472 C CA . LEU B 1 183 ? 23.70748 -18.24621 -2.82355 1.000 38.23955 191 LEU A CA 1
ATOM 4473 C C . LEU B 1 183 ? 25.00448 -19.03142 -2.82111 1.000 38.62819 191 LEU A C 1
ATOM 4474 O O . LEU B 1 183 ? 25.96371 -18.68001 -3.51722 1.000 39.46986 191 LEU A O 1
ATOM 4479 N N . SER B 1 184 ? 25.00936 -20.11432 -2.05061 1.000 32.48122 192 SER A N 1
ATOM 4480 C CA . SER B 1 184 ? 26.07585 -21.08888 -2.18075 1.000 39.52655 192 SER A CA 1
ATOM 4481 C C . SER B 1 184 ? 25.84620 -21.93117 -3.43181 1.000 45.41799 192 SER A C 1
ATOM 4482 O O . SER B 1 184 ? 24.75215 -21.95563 -4.01139 1.000 41.08319 192 SER A O 1
ATOM 4485 N N . LYS B 1 185 ? 26.90468 -22.62617 -3.85163 1.000 49.54217 193 LYS A N 1
ATOM 4486 C CA . LYS B 1 185 ? 26.76792 -23.57212 -4.95190 1.000 44.97464 193 LYS A CA 1
ATOM 4487 C C . LYS B 1 185 ? 25.76116 -24.66360 -4.61927 1.000 40.91656 193 LYS A C 1
ATOM 4488 O O . 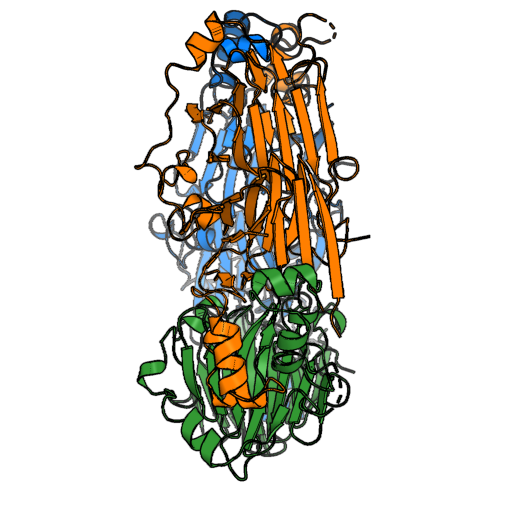LYS B 1 185 ? 24.92214 -25.01548 -5.45842 1.000 37.38250 193 LYS A O 1
ATOM 4494 N N . GLU B 1 186 ? 25.83718 -25.21617 -3.40094 1.000 43.86106 194 GLU A N 1
ATOM 4495 C CA . GLU B 1 186 ? 24.94149 -26.30107 -2.99769 1.000 41.13136 194 GLU A CA 1
ATOM 4496 C C . GLU B 1 186 ? 23.47116 -25.93811 -3.20417 1.000 43.40113 194 GLU A C 1
ATOM 4497 O O . GLU B 1 186 ? 22.65599 -26.79401 -3.57486 1.000 45.20448 194 GLU A O 1
ATOM 4503 N N . GLN B 1 187 ? 23.10951 -24.67129 -2.97024 1.000 40.38280 195 GLN A N 1
ATOM 4504 C CA . GLN B 1 187 ? 21.69713 -24.30624 -2.97602 1.000 36.15214 195 GLN A CA 1
ATOM 4505 C C . GLN B 1 187 ? 21.17273 -24.12047 -4.39063 1.000 36.44083 195 GLN A C 1
ATOM 4506 O O . GLN B 1 187 ? 20.04378 -24.52449 -4.68759 1.000 32.39945 195 GLN A O 1
ATOM 4512 N N . ILE B 1 188 ? 21.95679 -23.49932 -5.27317 1.000 31.30863 196 ILE A N 1
ATOM 4513 C CA . ILE B 1 188 ? 21.59951 -23.51891 -6.68675 1.000 34.91515 196 ILE A CA 1
ATOM 4514 C C . ILE B 1 188 ? 21.45158 -24.96280 -7.14819 1.000 38.91659 196 ILE A C 1
ATOM 4515 O O . ILE B 1 188 ? 20.46948 -25.33149 -7.80594 1.000 38.18445 196 ILE A O 1
ATOM 4520 N N . ARG B 1 189 ? 22.42839 -25.80275 -6.77801 1.000 40.89003 197 ARG A N 1
ATOM 4521 C CA . ARG B 1 189 ? 22.37817 -27.24230 -7.02073 1.000 45.28652 197 ARG A CA 1
ATOM 4522 C C . ARG B 1 189 ? 21.05128 -27.85794 -6.59337 1.000 50.08815 197 ARG A C 1
ATOM 4523 O O . ARG B 1 189 ? 20.63696 -28.88328 -7.14198 1.000 57.23342 197 ARG A O 1
ATOM 4531 N N . GLN B 1 190 ? 20.39436 -27.29341 -5.58584 1.000 40.73680 198 GLN A N 1
ATOM 4532 C CA . GLN B 1 190 ? 19.12684 -27.85630 -5.15955 1.000 39.44257 198 GLN A CA 1
ATOM 4533 C C . GLN B 1 190 ? 17.93532 -27.04788 -5.65430 1.000 37.25236 198 GLN A C 1
ATOM 4534 O O . GLN B 1 190 ? 16.89629 -27.63448 -5.97952 1.000 29.57937 198 GLN A O 1
ATOM 4540 N N . LEU B 1 191 ? 18.08475 -25.72284 -5.77816 1.000 36.46661 199 LEU A N 1
ATOM 4541 C CA . LEU B 1 191 ? 16.97942 -24.87453 -6.20327 1.000 34.98888 199 LEU A CA 1
ATOM 4542 C C . LEU B 1 191 ? 16.68544 -25.02343 -7.68399 1.000 35.91461 199 LEU A C 1
ATOM 4543 O O . LEU B 1 191 ? 15.53810 -24.83802 -8.10380 1.000 36.13892 199 LEU A O 1
ATOM 4548 N N . SER B 1 192 ? 17.67490 -25.40613 -8.47102 1.000 40.30694 200 SER A N 1
ATOM 4549 C CA . SER B 1 192 ? 17.50429 -25.52903 -9.90748 1.000 42.99333 200 SER A CA 1
ATOM 4550 C C . SER B 1 192 ? 16.99632 -26.89150 -10.32629 1.000 45.85907 200 SER A C 1
ATOM 4551 O O . SER B 1 192 ? 16.63878 -27.08427 -11.49308 1.000 43.30199 200 SER A O 1
ATOM 4554 N N . ARG B 1 193 ? 16.99785 -27.85258 -9.42480 1.000 45.97697 201 ARG A N 1
ATOM 4555 C CA . ARG B 1 193 ? 16.93234 -29.21591 -9.91159 1.000 51.43805 201 ARG A CA 1
ATOM 4556 C C . ARG B 1 193 ? 15.54805 -29.74622 -9.63143 1.000 57.80836 201 ARG A C 1
ATOM 4557 O O . ARG B 1 193 ? 15.35582 -30.68878 -8.85521 1.000 57.73787 201 ARG A O 1
ATOM 4565 N N . ARG B 1 194 ? 14.59239 -29.11518 -10.30898 1.000 47.90333 202 ARG A N 1
ATOM 4566 C CA . ARG B 1 194 ? 13.18196 -29.43051 -10.22950 1.000 45.98749 202 ARG A CA 1
ATOM 4567 C C . ARG B 1 194 ? 12.52123 -28.48043 -11.21869 1.000 47.32023 202 ARG A C 1
ATOM 4568 O O . ARG B 1 194 ? 11.29962 -28.48544 -11.39108 1.000 46.71030 202 ARG A O 1
ATOM 4576 N N . ALA B 1 195 ? 13.35585 -27.70639 -11.92235 1.000 39.23942 203 ALA A N 1
ATOM 4577 C CA . ALA B 1 195 ? 12.90606 -26.61484 -12.77707 1.000 31.28402 203 ALA A CA 1
ATOM 4578 C C . ALA B 1 195 ? 12.72733 -27.09102 -14.21860 1.000 37.67556 203 ALA A C 1
ATOM 4579 O O . ALA B 1 195 ? 13.69231 -27.50968 -14.87395 1.000 39.94873 203 ALA A O 1
ATOM 4581 N N . LYS B 1 196 ? 11.49767 -26.97666 -14.71660 1.000 37.89693 204 LYS A N 1
ATOM 4582 C CA . LYS B 1 196 ? 11.12275 -27.44562 -16.04186 1.000 35.18905 204 LYS A CA 1
ATOM 4583 C C . LYS B 1 196 ? 11.41589 -26.36300 -17.07780 1.000 36.29844 204 LYS A C 1
ATOM 4584 O O . LYS B 1 196 ? 11.25342 -25.16709 -16.82332 1.000 35.47770 204 LYS A O 1
ATOM 4590 N N . SER B 1 197 ? 11.89989 -26.78416 -18.23652 1.000 39.47035 205 SER A N 1
ATOM 4591 C CA . SER B 1 197 ? 12.43293 -25.86231 -19.22406 1.000 37.82197 205 SER A CA 1
ATOM 4592 C C . SER B 1 197 ? 11.47775 -25.74071 -20.40924 1.000 42.57322 205 SER A C 1
ATOM 4593 O O . SER B 1 197 ? 10.69307 -26.65181 -20.70253 1.000 45.46265 205 SER A O 1
ATOM 4596 N N . SER B 1 198 ? 11.51719 -24.58191 -21.06077 1.000 34.75218 206 SER A N 1
ATOM 4597 C CA . SER B 1 198 ? 10.65109 -24.33856 -22.20112 1.000 36.44915 206 SER A CA 1
ATOM 4598 C C . SER B 1 198 ? 11.02119 -25.24335 -23.36852 1.000 43.29765 206 SER A C 1
ATOM 4599 O O . SER B 1 198 ? 12.15356 -25.71425 -23.50210 1.000 42.95306 206 SER A O 1
ATOM 4602 N N . SER B 1 199 ? 10.04779 -25.45231 -24.24434 1.000 40.68081 207 SER A N 1
ATOM 4603 C CA . SER B 1 199 ? 10.20143 -26.42156 -25.31081 1.000 49.37227 207 SER A CA 1
ATOM 4604 C C . SER B 1 199 ? 9.40129 -25.99414 -26.52717 1.000 49.21976 207 SER A C 1
ATOM 4605 O O . SER B 1 199 ? 8.50852 -25.14364 -26.46014 1.000 44.16208 207 SER A O 1
ATOM 4608 N N . ARG B 1 200 ? 9.74085 -26.62170 -27.64826 1.000 49.17253 208 ARG A N 1
ATOM 4609 C CA . ARG B 1 200 ? 8.93148 -26.52543 -28.85374 1.000 53.62121 208 ARG A CA 1
ATOM 4610 C C . ARG B 1 200 ? 7.47813 -26.89654 -28.57128 1.000 53.82697 208 ARG A C 1
ATOM 4611 O O . ARG B 1 200 ? 6.55999 -26.32096 -29.16746 1.000 53.50399 208 ARG A O 1
ATOM 4619 N N . LYS B 1 201 ? 7.25584 -27.82157 -27.63633 1.000 53.41804 209 LYS A N 1
ATOM 4620 C CA . LYS B 1 201 ? 5.93888 -28.28564 -27.22545 1.000 53.76117 209 LYS A CA 1
ATOM 4621 C C . LYS B 1 201 ? 5.27102 -27.37164 -26.20503 1.000 52.85288 209 LYS A C 1
ATOM 4622 O O . LYS B 1 201 ? 4.21645 -27.73996 -25.67380 1.000 58.94931 209 LYS A O 1
ATOM 4628 N N . THR B 1 202 ? 5.85694 -26.21383 -25.89214 1.000 51.02082 210 THR A N 1
ATOM 4629 C CA . THR B 1 202 ? 5.24119 -25.27476 -24.96174 1.000 43.92903 210 THR A CA 1
ATOM 4630 C C . THR B 1 202 ? 4.73654 -24.01521 -25.64291 1.000 42.68486 210 THR A C 1
ATOM 4631 O O . THR B 1 202 ? 4.02396 -23.23191 -25.00465 1.000 44.13722 210 THR A O 1
ATOM 4635 N N . ILE B 1 203 ? 5.07022 -23.82111 -26.92336 1.000 45.71999 211 ILE A N 1
ATOM 4636 C CA . ILE B 1 203 ? 4.67741 -22.63977 -27.68934 1.000 42.93614 211 ILE A CA 1
ATOM 4637 C C . ILE B 1 203 ? 3.18540 -22.33986 -27.56204 1.000 46.44289 211 ILE A C 1
ATOM 4638 O O . ILE B 1 203 ? 2.76918 -21.17648 -27.66241 1.000 45.50830 211 ILE A O 1
ATOM 4643 N N . SER B 1 204 ? 2.35626 -23.36430 -27.31249 1.000 43.79767 212 SER A N 1
ATOM 4644 C CA . SER B 1 204 ? 0.92161 -23.15642 -27.12777 1.000 41.97359 212 SER A CA 1
ATOM 4645 C C . SER B 1 204 ? 0.42349 -23.73244 -25.80312 1.000 41.82530 212 SER A C 1
ATOM 4646 O O . SER B 1 204 ? -0.75702 -24.06364 -25.66622 1.000 43.28451 212 SER A O 1
ATOM 4649 N N . SER B 1 205 ? 1.29856 -23.83035 -24.81094 1.000 44.03859 213 SER A N 1
ATOM 4650 C CA . SER B 1 205 ? 0.89287 -24.25257 -23.48175 1.000 41.62283 213 SER A CA 1
ATOM 4651 C C . SER B 1 205 ? 0.23532 -23.09613 -22.72416 1.000 44.33077 213 SER A C 1
ATOM 4652 O O . SER B 1 205 ? 0.50347 -21.92165 -22.99212 1.000 43.13187 213 SER A O 1
ATOM 4655 N N . GLU B 1 206 ? -0.62149 -23.43391 -21.75316 1.000 45.89834 214 GLU A N 1
ATOM 4656 C CA . GLU B 1 206 ? -1.25039 -22.41941 -20.90586 1.000 47.10492 214 GLU A CA 1
ATOM 4657 C C . GLU B 1 206 ? -0.48162 -22.13272 -19.61836 1.000 47.48896 214 GLU A C 1
ATOM 4658 O O . GLU B 1 206 ? -0.93027 -21.30176 -18.82497 1.000 52.57944 214 GLU A O 1
ATOM 4664 N N . ASP B 1 207 ? 0.65140 -22.78840 -19.36932 1.000 46.69740 215 ASP A N 1
ATOM 4665 C CA . ASP B 1 207 ? 1.32652 -22.58840 -18.08733 1.000 48.50314 215 ASP A CA 1
ATOM 4666 C C . ASP B 1 207 ? 2.83424 -22.54183 -18.21641 1.000 43.58668 215 ASP A C 1
ATOM 4667 O O . ASP B 1 207 ? 3.50124 -21.80476 -17.48369 1.000 51.51307 215 ASP A O 1
ATOM 4672 N N . GLU B 1 208 ? 3.38874 -23.34929 -19.10195 1.000 40.76355 216 GLU A N 1
ATOM 4673 C CA . GLU B 1 208 ? 4.83120 -23.40605 -19.14691 1.000 41.15203 216 GLU A CA 1
ATOM 4674 C C . GLU B 1 208 ? 5.37499 -22.21268 -19.91924 1.000 35.94335 216 GLU A C 1
ATOM 4675 O O . GLU B 1 208 ? 4.65290 -21.58290 -20.68990 1.000 32.44942 216 GLU A O 1
ATOM 4681 N N . PRO B 1 209 ? 6.63179 -21.84912 -19.68727 1.000 37.86603 217 PRO A N 1
ATOM 4682 C CA . PRO B 1 209 ? 7.23732 -20.76770 -20.46550 1.000 38.39168 217 PRO A CA 1
ATOM 4683 C C . PRO B 1 209 ? 7.36380 -21.15776 -21.92559 1.000 35.97764 217 PRO A C 1
ATOM 4684 O O . PRO B 1 209 ? 7.53538 -22.33004 -22.27008 1.000 36.74435 217 PRO A O 1
ATOM 4688 N N . PHE B 1 210 ? 7.28054 -20.15058 -22.78701 1.000 34.36300 218 PHE A N 1
ATOM 4689 C CA . PHE B 1 210 ? 7.42492 -20.33438 -24.22171 1.000 32.30269 218 PHE A CA 1
ATOM 4690 C C . PHE B 1 210 ? 8.48748 -19.37105 -24.73821 1.000 34.80766 218 PHE A C 1
ATOM 4691 O O . PHE B 1 210 ? 8.81324 -18.37094 -24.08886 1.000 30.19706 218 PHE A O 1
ATOM 4699 N N . ASN B 1 211 ? 9.00525 -19.66501 -25.93330 1.000 28.56907 219 ASN A N 1
ATOM 4700 C CA . ASN B 1 211 ? 10.16125 -18.95637 -26.47091 1.000 26.64068 219 ASN A CA 1
ATOM 4701 C C . ASN B 1 211 ? 9.93309 -18.58125 -27.93463 1.000 28.16767 219 ASN A C 1
ATOM 4702 O O . ASN B 1 211 ? 10.06186 -19.42632 -28.82579 1.000 32.19702 219 ASN A O 1
ATOM 4707 N N . LEU B 1 212 ? 9.59688 -17.31625 -28.16824 1.000 27.36613 220 LEU A N 1
ATOM 4708 C CA . LEU B 1 212 ? 9.86812 -16.57079 -29.39639 1.000 35.52659 220 LEU A CA 1
ATOM 4709 C C . LEU B 1 212 ? 10.87520 -17.23585 -30.34361 1.000 29.60904 220 LEU A C 1
ATOM 4710 O O . LEU B 1 212 ? 10.52265 -17.65193 -31.45459 1.000 32.83329 220 LEU A O 1
ATOM 4715 N N . ARG B 1 213 ? 12.14098 -17.30097 -29.92025 1.000 35.15241 221 ARG A N 1
ATOM 4716 C CA . ARG B 1 213 ? 13.24762 -17.68233 -30.80192 1.000 38.97612 221 ARG A CA 1
ATOM 4717 C C . ARG B 1 213 ? 13.32121 -19.17897 -31.06597 1.000 36.73605 221 ARG A C 1
ATOM 4718 O O . ARG B 1 213 ? 14.13043 -19.59797 -31.90157 1.000 36.24130 221 ARG A O 1
ATOM 4726 N N . SER B 1 214 ? 12.50484 -19.98630 -30.38554 1.000 36.98502 222 SER A N 1
ATOM 4727 C CA . SER B 1 214 ? 12.50330 -21.42440 -30.61442 1.000 36.88782 222 SER A CA 1
ATOM 4728 C C . SER B 1 214 ? 11.84827 -21.81198 -31.93415 1.000 39.37133 222 SER A C 1
ATOM 4729 O O . SER B 1 214 ? 11.90679 -22.98687 -32.31652 1.000 38.41779 222 SER A O 1
ATOM 4732 N N . ARG B 1 215 ? 11.24015 -20.86018 -32.63192 1.000 40.94804 223 ARG A N 1
ATOM 4733 C CA . ARG B 1 215 ? 10.54175 -21.07099 -33.89109 1.000 42.03221 223 ARG A CA 1
ATOM 4734 C C . ARG B 1 215 ? 11.17458 -20.18214 -34.95363 1.000 36.57011 223 ARG A C 1
ATOM 4735 O O . ARG B 1 215 ? 11.93423 -19.26662 -34.64106 1.000 33.81652 223 ARG A O 1
ATOM 4743 N N . ASN B 1 216 ? 10.85336 -20.44561 -36.21921 1.000 36.58715 224 ASN A N 1
ATOM 4744 C CA . ASN B 1 216 ? 11.43453 -19.66271 -37.30012 1.000 42.23055 224 ASN A CA 1
ATOM 4745 C C . ASN B 1 216 ? 10.93258 -18.21692 -37.25196 1.000 36.24039 224 ASN A C 1
ATOM 4746 O O . ASN B 1 216 ? 9.78857 -17.96057 -36.86396 1.000 34.26279 224 ASN A O 1
ATOM 4751 N N . PRO B 1 217 ? 11.76916 -17.25829 -37.65194 1.000 38.31562 225 PRO A N 1
ATOM 4752 C CA . PRO B 1 217 ? 11.30096 -15.86938 -37.77028 1.000 34.80149 225 PRO A CA 1
ATOM 4753 C C . PRO B 1 217 ? 10.14739 -15.75979 -38.75702 1.000 35.52685 225 PRO A C 1
ATOM 4754 O O . PRO B 1 217 ? 9.93251 -16.62532 -39.61399 1.000 29.94819 225 PRO A O 1
ATOM 4758 N N . ILE B 1 218 ? 9.37212 -14.68514 -38.60712 1.000 31.87562 226 ILE A N 1
ATOM 4759 C CA . ILE B 1 218 ? 8.34964 -14.41832 -39.60552 1.000 28.09721 226 ILE A CA 1
ATOM 4760 C C . ILE B 1 218 ? 8.98575 -13.77516 -40.82674 1.000 36.03154 226 ILE A C 1
ATOM 4761 O O . ILE B 1 218 ? 8.61443 -14.09047 -41.96361 1.000 34.36561 226 ILE A O 1
ATOM 4766 N N . TYR B 1 219 ? 9.96798 -12.88425 -40.61081 1.000 35.21917 227 TYR A N 1
ATOM 4767 C CA . TYR B 1 219 ? 10.80476 -12.31792 -41.66310 1.000 35.56096 227 TYR A CA 1
ATOM 4768 C C . TYR B 1 219 ? 12.26053 -12.54883 -41.28864 1.000 35.47976 227 TYR A C 1
ATOM 4769 O O . TYR B 1 219 ? 12.64023 -12.39364 -40.11938 1.000 30.85961 227 TYR A O 1
ATOM 4778 N N . SER B 1 220 ? 13.08149 -12.89165 -42.28572 1.000 42.86940 228 SER A N 1
ATOM 4779 C CA . SER B 1 220 ? 14.51653 -13.09136 -42.05788 1.000 30.11885 228 SER A CA 1
ATOM 4780 C C . SER B 1 220 ? 15.26630 -13.11668 -43.38071 1.000 33.56081 228 SER A C 1
ATOM 4781 O O . SER B 1 220 ? 15.07557 -14.03206 -44.18707 1.000 37.01278 228 SER A O 1
ATOM 4784 N N . ASN B 1 221 ? 16.12612 -12.12602 -43.59470 1.000 33.63432 229 ASN A N 1
ATOM 4785 C CA . ASN B 1 221 ? 17.06207 -12.16347 -44.70849 1.000 31.62481 229 ASN A CA 1
ATOM 4786 C C . ASN B 1 221 ? 18.48211 -11.95452 -44.19466 1.000 30.46653 229 ASN A C 1
ATOM 4787 O O . ASN B 1 221 ? 18.73126 -12.02289 -42.98477 1.000 28.59071 229 ASN A O 1
ATOM 4792 N N . ASN B 1 222 ? 19.42518 -11.70857 -45.10907 1.000 36.67273 230 ASN A N 1
ATOM 4793 C CA . ASN B 1 222 ? 20.82594 -11.54548 -44.73858 1.000 30.71359 230 ASN A CA 1
ATOM 4794 C C . ASN B 1 222 ? 21.06341 -10.33927 -43.84358 1.000 34.65314 230 ASN A C 1
ATOM 4795 O O . ASN B 1 222 ? 22.16209 -10.20254 -43.29455 1.000 28.97068 230 ASN A O 1
ATOM 4800 N N . PHE B 1 223 ? 20.06973 -9.46774 -43.67763 1.000 31.77174 231 PHE A N 1
ATOM 4801 C CA . PHE B 1 223 ? 20.24267 -8.25538 -42.90103 1.000 28.18163 231 PHE A CA 1
ATOM 4802 C C . PHE B 1 223 ? 19.42279 -8.21387 -41.61863 1.000 29.59672 231 PHE A C 1
ATOM 4803 O O . PHE B 1 223 ? 19.67606 -7.33482 -40.78286 1.000 30.16156 231 PHE A O 1
ATOM 4811 N N . GLY B 1 224 ? 18.46748 -9.13206 -41.42514 1.000 30.12890 232 GLY A N 1
ATOM 4812 C CA . GLY B 1 224 ? 17.67322 -9.09827 -40.20501 1.000 27.84636 232 GLY A CA 1
ATOM 4813 C C . GLY B 1 224 ? 16.92426 -10.38694 -39.93004 1.000 30.76265 232 GLY A C 1
ATOM 4814 O O . GLY B 1 224 ? 16.81606 -11.27554 -40.78105 1.000 27.22640 232 GLY A O 1
ATOM 4815 N N . LYS B 1 225 ? 16.41302 -10.47772 -38.69796 1.000 22.80343 233 LYS A N 1
ATOM 4816 C CA . LYS B 1 225 ? 15.54260 -11.56196 -38.26235 1.000 20.70446 233 LYS A CA 1
ATOM 4817 C C . LYS B 1 225 ? 14.47521 -10.97507 -37.34190 1.000 30.16663 233 LYS A C 1
ATOM 4818 O O . LYS B 1 225 ? 14.79369 -10.22916 -36.41000 1.000 24.69911 233 LYS A O 1
ATOM 4824 N N . PHE B 1 226 ? 13.21866 -11.31843 -37.60303 1.000 25.58421 234 PHE A N 1
ATOM 4825 C CA . PHE B 1 226 ? 12.06074 -10.79451 -36.87694 1.000 27.29938 234 PHE A CA 1
ATOM 4826 C C . PHE B 1 226 ? 11.26805 -11.99794 -36.37056 1.000 26.97716 234 PHE A C 1
ATOM 4827 O O . PHE B 1 226 ? 10.60154 -12.68045 -37.15471 1.000 26.02511 234 PHE A O 1
ATOM 4835 N N . PHE B 1 227 ? 11.39052 -12.28125 -35.07821 1.000 23.55695 235 PHE A N 1
ATOM 4836 C CA . PHE B 1 227 ? 10.62780 -13.32098 -34.40505 1.000 27.17717 235 PHE A CA 1
ATOM 4837 C C . PHE B 1 227 ? 9.39800 -12.68232 -33.75184 1.000 32.16989 235 PHE A C 1
ATOM 4838 O O . PHE B 1 227 ? 9.48193 -11.56043 -33.24663 1.000 29.41773 235 PHE A O 1
ATOM 4846 N N . GLU B 1 228 ? 8.26425 -13.39423 -33.75187 1.000 24.03835 236 GLU A N 1
ATOM 4847 C CA . GLU B 1 228 ? 7.04136 -12.85148 -33.16733 1.000 25.66549 236 GLU A CA 1
ATOM 4848 C C . GLU B 1 228 ? 6.13145 -13.99999 -32.73583 1.000 30.83701 236 GLU A C 1
ATOM 4849 O O . GLU B 1 228 ? 6.06444 -15.03060 -33.40961 1.000 28.86012 236 GLU A O 1
ATOM 4855 N N . ILE B 1 229 ? 5.44325 -13.82538 -31.60520 1.000 30.18526 237 ILE A N 1
ATOM 4856 C CA . ILE B 1 229 ? 4.41249 -14.76487 -31.16138 1.000 27.32335 237 ILE A CA 1
ATOM 4857 C C . ILE B 1 229 ? 3.20850 -13.96008 -30.68551 1.000 30.37698 237 ILE A C 1
ATOM 4858 O O . ILE B 1 229 ? 3.36371 -12.97713 -29.95394 1.000 25.94584 237 ILE A O 1
ATOM 4863 N N . THR B 1 230 ? 2.00663 -14.36885 -31.12671 1.000 27.07506 238 THR A N 1
ATOM 4864 C CA . THR B 1 230 ? 0.78620 -13.56337 -31.02905 1.000 29.89171 238 THR A CA 1
ATOM 4865 C C . THR B 1 230 ? -0.28876 -14.28192 -30.21433 1.000 29.98320 238 THR A C 1
ATOM 4866 O O . THR B 1 230 ? -0.14036 -15.47386 -29.91845 1.000 27.84115 238 THR A O 1
ATOM 4870 N N . PRO B 1 231 ? -1.37929 -13.60317 -29.83637 1.000 27.81631 239 PRO A N 1
ATOM 4871 C CA . PRO B 1 231 ? -2.45763 -14.30719 -29.12093 1.000 31.79187 239 PRO A CA 1
ATOM 4872 C C . PRO B 1 231 ? -3.02404 -15.51115 -29.86283 1.000 33.97552 239 PRO A C 1
ATOM 4873 O O . PRO B 1 231 ? -3.46705 -16.46577 -29.21117 1.000 33.04819 239 PRO A O 1
ATOM 4877 N N . GLU B 1 232 ? -3.01582 -15.49901 -31.20396 1.000 36.48057 240 GLU A N 1
ATOM 4878 C CA . GLU B 1 232 ? -3.57206 -16.61128 -31.97623 1.000 36.02803 240 GLU A CA 1
ATOM 4879 C C . GLU B 1 232 ? -2.86667 -17.93119 -31.67120 1.000 39.21670 240 GLU A C 1
ATOM 4880 O O . GLU B 1 232 ? -3.48484 -18.99900 -31.75409 1.000 40.53309 240 GLU A O 1
ATOM 4886 N N . LYS B 1 233 ? -1.59456 -17.88310 -31.28197 1.000 38.49814 241 LYS A N 1
ATOM 4887 C CA . LYS B 1 233 ? -0.82112 -19.09448 -31.04622 1.000 35.43024 241 LYS A CA 1
ATOM 4888 C C . LYS B 1 233 ? -0.64359 -19.42827 -29.57367 1.000 37.83165 241 LYS A C 1
ATOM 4889 O O . LYS B 1 233 ? -0.54880 -20.61056 -29.23013 1.000 44.19492 241 LYS A O 1
ATOM 4895 N N . ASN B 1 234 ? -0.60628 -18.43683 -28.68966 1.000 33.92886 242 ASN A N 1
ATOM 4896 C CA . ASN B 1 234 ? -0.35187 -18.69826 -27.27792 1.000 31.69225 242 ASN A CA 1
ATOM 4897 C C . ASN B 1 234 ? -1.54191 -18.29663 -26.40881 1.000 33.62017 242 ASN A C 1
ATOM 4898 O O . ASN B 1 234 ? -1.99160 -17.13611 -26.46493 1.000 27.63004 242 ASN A O 1
ATOM 4903 N N . PRO B 1 235 ? -2.10202 -19.22127 -25.61898 1.000 38.34834 243 PRO A N 1
ATOM 4904 C CA . PRO B 1 235 ? -3.26193 -18.86257 -24.77577 1.000 33.87779 243 PRO A CA 1
ATOM 4905 C C . PRO B 1 235 ? -2.94144 -17.84146 -23.68473 1.000 36.14517 243 PRO A C 1
ATOM 4906 O O . PRO B 1 235 ? -3.82686 -17.06547 -23.29596 1.000 32.78741 243 PRO A O 1
ATOM 4910 N N . GLN B 1 236 ? -1.70416 -17.81467 -23.17862 1.000 32.22025 244 GLN A N 1
ATOM 4911 C CA . GLN B 1 236 ? -1.34981 -16.85048 -22.14122 1.000 34.46679 244 GLN A CA 1
ATOM 4912 C C . GLN B 1 236 ? -1.28108 -15.43444 -22.71653 1.000 32.64815 244 GLN A C 1
ATOM 4913 O O . GLN B 1 236 ? -1.80736 -14.48223 -22.11914 1.000 22.27530 244 GLN A O 1
ATOM 4919 N N . LEU B 1 237 ? -0.63881 -15.27819 -23.88273 1.000 30.13451 245 LEU A N 1
ATOM 4920 C CA . LEU B 1 237 ? -0.75022 -14.02795 -24.62710 1.000 27.57081 245 LEU A CA 1
ATOM 4921 C C . LEU B 1 237 ? -2.18208 -13.76022 -25.08439 1.000 25.38439 245 LEU A C 1
ATOM 4922 O O . LEU B 1 237 ? -2.58652 -12.59679 -25.18214 1.000 28.01379 245 LEU A O 1
ATOM 4927 N N . ARG B 1 238 ? -2.96245 -14.80026 -25.39115 1.000 27.26048 246 ARG A N 1
ATOM 4928 C CA . ARG B 1 238 ? -4.36076 -14.55506 -25.74891 1.000 30.14300 246 ARG A CA 1
ATOM 4929 C C . ARG B 1 238 ? -5.10189 -13.89232 -24.59742 1.000 28.97901 246 ARG A C 1
ATOM 4930 O O . ARG B 1 238 ? -5.93076 -12.98842 -24.80588 1.000 20.05869 246 ARG A O 1
ATOM 4938 N N . ASP B 1 239 ? -4.79304 -14.31468 -23.37229 1.000 27.16250 247 ASP A N 1
ATOM 4939 C CA . ASP B 1 239 ? -5.49094 -13.78309 -22.21010 1.000 34.53641 247 ASP A CA 1
ATOM 4940 C C . ASP B 1 239 ? -5.11789 -12.32879 -21.95565 1.000 31.40343 247 ASP A C 1
ATOM 4941 O O . ASP B 1 239 ? -5.96299 -11.52036 -21.54580 1.000 32.34534 247 ASP A O 1
ATOM 4946 N N . LEU B 1 240 ? -3.85834 -11.97662 -22.19806 1.000 26.71792 248 LEU A N 1
ATOM 4947 C CA . LEU B 1 240 ? -3.40005 -10.61613 -21.97417 1.000 27.95092 248 LEU A CA 1
ATOM 4948 C C . LEU B 1 240 ? -3.70895 -9.69171 -23.14515 1.000 23.12251 248 LEU A C 1
ATOM 4949 O O . LEU B 1 240 ? -3.55404 -8.47548 -23.00748 1.000 28.59618 248 LEU A O 1
ATOM 4954 N N . ASP B 1 241 ? -4.10272 -10.24670 -24.29258 1.000 25.03798 249 ASP A N 1
ATOM 4955 C CA . ASP B 1 241 ? -4.17335 -9.52661 -25.58198 1.000 28.20456 249 ASP A CA 1
ATOM 4956 C C . ASP B 1 241 ? -2.85498 -8.79830 -25.91053 1.000 24.65828 249 ASP A C 1
ATOM 4957 O O . ASP B 1 241 ? -2.83692 -7.61280 -26.25817 1.000 26.64150 249 ASP A O 1
ATOM 4962 N N . ILE B 1 242 ? -1.74577 -9.53762 -25.85484 1.000 24.94864 250 ILE A N 1
ATOM 4963 C CA . ILE B 1 242 ? -0.40554 -8.99707 -26.08575 1.000 21.70194 250 ILE A CA 1
ATOM 4964 C C . ILE B 1 242 ? 0.33615 -9.88777 -27.07155 1.000 23.61525 250 ILE A C 1
ATOM 4965 O O . ILE B 1 242 ? 0.21764 -11.11345 -27.01098 1.000 20.65499 250 ILE A O 1
ATOM 4970 N N . PHE B 1 243 ? 1.10737 -9.28117 -27.97584 1.000 22.45929 251 PHE A N 1
ATOM 4971 C CA . PHE B 1 243 ? 2.13450 -10.04266 -28.67730 1.000 26.48457 251 PHE A CA 1
ATOM 4972 C C . PHE B 1 243 ? 3.53516 -9.62954 -28.22591 1.000 26.57039 251 PHE A C 1
ATOM 4973 O O . PHE B 1 243 ? 3.75160 -8.55623 -27.64112 1.000 20.77511 251 PHE A O 1
ATOM 4981 N N . LEU B 1 244 ? 4.48772 -10.52744 -28.48706 1.000 20.42264 252 LEU A N 1
ATOM 4982 C CA . LEU B 1 244 ? 5.89778 -10.30872 -28.20744 1.000 25.89451 252 LEU A CA 1
ATOM 4983 C C . LEU B 1 244 ? 6.69187 -10.43346 -29.49417 1.000 25.51183 252 LEU A C 1
ATOM 4984 O O . LEU B 1 244 ? 6.51044 -11.39355 -30.24622 1.000 23.51872 252 LEU A O 1
ATOM 4989 N N . SER B 1 245 ? 7.59452 -9.49253 -29.74338 1.000 25.78582 253 SER A N 1
ATOM 4990 C CA . SER B 1 245 ? 8.57545 -9.70975 -30.80052 1.000 28.27608 253 SER A CA 1
ATOM 4991 C C . SER B 1 245 ? 9.99373 -9.54311 -30.26921 1.000 25.63605 253 SER A C 1
ATOM 4992 O O . SER B 1 245 ? 10.24277 -8.90021 -29.24520 1.000 25.21239 253 SER A O 1
ATOM 4995 N N . SER B 1 246 ? 10.92024 -10.18325 -30.97688 1.000 24.52766 254 SER A N 1
ATOM 4996 C CA . SER B 1 246 ? 12.35160 -10.10117 -30.70396 1.000 24.49943 254 SER A CA 1
ATOM 4997 C C . SER B 1 246 ? 13.03954 -10.00628 -32.05882 1.000 25.75272 254 SER A C 1
ATOM 4998 O O . SER B 1 246 ? 12.98634 -10.95524 -32.84927 1.000 25.11557 254 SER A O 1
ATOM 5001 N N . VAL B 1 247 ? 13.64175 -8.86642 -32.37124 1.000 22.41365 255 VAL A N 1
ATOM 5002 C CA . VAL B 1 247 ? 14.17103 -8.69378 -33.71450 1.000 27.86461 255 VAL A CA 1
ATOM 5003 C C . VAL B 1 247 ? 15.65811 -8.36881 -33.66230 1.000 26.93823 255 VAL A C 1
ATOM 5004 O O . VAL B 1 247 ? 16.12926 -7.63235 -32.78529 1.000 23.62000 255 VAL A O 1
ATOM 5008 N N . ASP B 1 248 ? 16.39244 -8.96501 -34.59982 1.000 28.20633 256 ASP A N 1
ATOM 5009 C CA . ASP B 1 248 ? 17.81778 -8.75332 -34.80391 1.000 22.81465 256 ASP A CA 1
ATOM 5010 C C . ASP B 1 248 ? 18.02237 -7.91438 -36.06118 1.000 25.24430 256 ASP A C 1
ATOM 5011 O O . ASP B 1 248 ? 17.30747 -8.08796 -37.05496 1.000 25.01086 256 ASP A O 1
ATOM 5016 N N . ILE B 1 249 ? 18.97082 -6.98088 -36.00711 1.000 23.65206 257 ILE A N 1
ATOM 5017 C CA . ILE B 1 249 ? 19.33458 -6.18139 -37.16746 1.000 24.21514 257 ILE A CA 1
ATOM 5018 C C . ILE B 1 249 ? 20.84821 -6.05553 -37.19516 1.000 29.20137 257 ILE A C 1
ATOM 5019 O O . ILE B 1 249 ? 21.46245 -5.65927 -36.19744 1.000 24.98134 257 ILE A O 1
ATOM 5024 N N . ASN B 1 250 ? 21.44708 -6.40379 -38.32954 1.000 27.99000 258 ASN A N 1
ATOM 5025 C CA . ASN B 1 250 ? 22.87405 -6.18417 -38.51709 1.000 28.38583 258 ASN A CA 1
ATOM 5026 C C . ASN B 1 250 ? 23.18605 -4.69649 -38.46013 1.000 25.83695 258 ASN A C 1
ATOM 5027 O O . ASN B 1 250 ? 22.36547 -3.85583 -38.84383 1.000 31.44199 258 ASN A O 1
ATOM 5032 N N . GLU B 1 251 ? 24.39657 -4.37852 -37.99686 1.000 25.56842 259 GLU A N 1
ATOM 5033 C CA . GLU B 1 251 ? 24.90087 -3.01782 -38.09087 1.000 25.54817 259 GLU A CA 1
ATOM 5034 C C . GLU B 1 251 ? 24.80407 -2.52051 -39.52821 1.000 31.56758 259 GLU A C 1
ATOM 5035 O O . GLU B 1 251 ? 25.20591 -3.21510 -40.47075 1.000 30.97090 259 GLU A O 1
ATOM 5041 N N . GLY B 1 252 ? 24.24124 -1.32769 -39.69707 1.000 25.31957 260 GLY A N 1
ATOM 5042 C CA . GLY B 1 252 ? 24.18053 -0.72739 -41.01120 1.000 31.47109 260 GLY A CA 1
ATOM 5043 C C . GLY B 1 252 ? 23.00635 -1.15922 -41.84742 1.000 36.76377 260 GLY A C 1
ATOM 5044 O O . GLY B 1 252 ? 23.00932 -0.94302 -43.06528 1.000 38.98604 260 GLY A O 1
ATOM 5045 N N . ALA B 1 253 ? 22.00019 -1.77017 -41.23245 1.000 29.01487 261 ALA A N 1
ATOM 5046 C CA . ALA B 1 253 ? 20.78376 -2.15859 -41.90949 1.000 28.71569 261 ALA A CA 1
ATOM 5047 C C . ALA B 1 253 ? 19.61410 -1.51256 -41.18046 1.000 27.84982 261 ALA A C 1
ATOM 5048 O O . ALA B 1 253 ? 19.76009 -1.00712 -40.06259 1.000 30.37982 261 ALA A O 1
ATOM 5050 N N . LEU B 1 254 ? 18.45782 -1.47400 -41.82612 1.000 28.45166 262 LEU A N 1
ATOM 5051 C CA . LEU B 1 254 ? 17.27047 -0.97978 -41.14525 1.000 32.63748 262 LEU A CA 1
ATOM 5052 C C . LEU B 1 254 ? 16.09769 -1.93155 -41.33381 1.000 27.00640 262 LEU A C 1
ATOM 5053 O O . LEU B 1 254 ? 16.05562 -2.72591 -42.27864 1.000 29.51947 262 LEU A O 1
ATOM 5058 N N . LEU B 1 255 ? 15.17533 -1.87040 -40.37776 1.000 28.58157 263 LEU A N 1
ATOM 5059 C CA . LEU B 1 255 ? 13.82059 -2.38147 -40.54433 1.000 28.52723 263 LEU A CA 1
ATOM 5060 C C . LEU B 1 255 ? 13.02496 -1.37464 -41.36524 1.000 24.83373 263 LEU A C 1
ATOM 5061 O O . LEU B 1 255 ? 12.91978 -0.20925 -40.97539 1.000 25.30502 263 LEU A O 1
ATOM 5066 N N . LEU B 1 256 ? 12.46529 -1.82110 -42.49029 1.000 25.55343 264 LEU A N 1
ATOM 5067 C CA . LEU B 1 256 ? 11.84888 -0.90759 -43.44364 1.000 24.80800 264 LEU A CA 1
ATOM 5068 C C . LEU B 1 256 ? 10.65289 -0.19064 -42.81197 1.000 22.50238 264 LEU A C 1
ATOM 5069 O O . LEU B 1 256 ? 9.99708 -0.73251 -41.91672 1.000 26.87577 264 LEU A O 1
ATOM 5074 N N . PRO B 1 257 ? 10.34096 1.01834 -43.27985 1.000 28.07770 265 PRO A N 1
ATOM 5075 C CA . PRO B 1 257 ? 9.18578 1.75790 -42.74765 1.000 24.33118 265 PRO A CA 1
ATOM 5076 C C . PRO B 1 257 ? 7.90276 0.93598 -42.81539 1.000 27.74960 265 PRO A C 1
ATOM 5077 O O . PRO B 1 257 ? 7.56744 0.35454 -43.84948 1.000 19.63352 265 PRO A O 1
ATOM 5081 N N . HIS B 1 258 ? 7.18571 0.89325 -41.69383 1.000 24.37041 266 HIS A N 1
ATOM 5082 C CA . HIS B 1 258 ? 5.99962 0.05956 -41.55859 1.000 18.88347 266 HIS A CA 1
ATOM 5083 C C . HIS B 1 258 ? 5.15266 0.61003 -40.42037 1.000 24.68481 266 HIS A C 1
ATOM 5084 O O . HIS B 1 258 ? 5.53636 1.55455 -39.73134 1.000 23.64162 266 HIS A O 1
ATOM 5091 N N . PHE B 1 259 ? 3.98645 0.01250 -40.22606 1.000 24.90909 267 PHE A N 1
ATOM 5092 C CA . PHE B 1 259 ? 3.20827 0.33612 -39.04465 1.000 23.97754 267 PHE A CA 1
ATOM 5093 C C . PHE B 1 259 ? 2.31376 -0.84034 -38.70798 1.000 27.05249 267 PHE A C 1
ATOM 5094 O O . PHE B 1 259 ? 1.97149 -1.66746 -39.56411 1.000 23.48590 267 PHE A O 1
ATOM 5102 N N . ASN B 1 260 ? 1.93258 -0.88343 -37.43860 1.000 24.14221 268 ASN A N 1
ATOM 5103 C CA . ASN B 1 260 ? 1.06126 -1.90273 -36.89721 1.000 22.69686 268 ASN A CA 1
ATOM 5104 C C . ASN B 1 260 ? -0.35764 -1.35075 -36.89541 1.000 26.03527 268 ASN A C 1
ATOM 5105 O O . ASN B 1 260 ? -0.59464 -0.24709 -36.38435 1.000 25.85439 268 ASN A O 1
ATOM 5110 N N . SER B 1 261 ? -1.29659 -2.11413 -37.47024 1.000 19.69473 269 SER A N 1
ATOM 5111 C CA . SER B 1 261 ? -2.64420 -1.59834 -37.69354 1.000 27.23841 269 SER A CA 1
ATOM 5112 C C . SER B 1 261 ? -3.29110 -1.14102 -36.38543 1.000 19.27157 269 SER A C 1
ATOM 5113 O O . SER B 1 261 ? -3.75476 -0.00101 -36.28213 1.000 20.39950 269 SER A O 1
ATOM 5116 N N . LYS B 1 262 ? -3.28719 -1.99538 -35.36088 1.000 21.63517 270 LYS A N 1
ATOM 5117 C CA . LYS B 1 262 ? -4.00582 -1.68131 -34.11869 1.000 27.01366 270 LYS A CA 1
ATOM 5118 C C . LYS B 1 262 ? -3.20354 -1.86388 -32.83175 1.000 23.47960 270 LYS A C 1
ATOM 5119 O O . LYS B 1 262 ? -3.63474 -1.34902 -31.78545 1.000 24.07366 270 LYS A O 1
ATOM 5125 N N . ALA B 1 263 ? -2.07408 -2.56249 -32.85787 1.000 20.85973 271 ALA A N 1
ATOM 5126 C CA . ALA B 1 263 ? -1.28323 -2.78365 -31.65574 1.000 20.16112 271 ALA A CA 1
ATOM 5127 C C . ALA B 1 263 ? -0.42359 -1.57283 -31.29771 1.000 27.75201 271 ALA A C 1
ATOM 5128 O O . ALA B 1 263 ? 0.14898 -0.90551 -32.16979 1.000 22.13561 271 ALA A O 1
ATOM 5130 N N . ILE B 1 264 ? -0.31265 -1.32213 -29.99564 1.000 18.27559 272 ILE A N 1
ATOM 5131 C CA . ILE B 1 264 ? 0.53100 -0.27772 -29.43128 1.000 22.96216 272 ILE A CA 1
ATOM 5132 C C . ILE B 1 264 ? 1.81034 -0.94352 -28.94210 1.000 19.94852 272 ILE A C 1
ATOM 5133 O O . ILE B 1 264 ? 1.76475 -1.83685 -28.08672 1.000 21.84953 272 ILE A O 1
ATOM 5138 N N . VAL B 1 265 ? 2.94784 -0.53335 -29.49143 1.000 18.37610 273 VAL A N 1
ATOM 5139 C CA . VAL B 1 265 ? 4.20183 -1.25506 -29.34052 1.000 19.20984 273 VAL A CA 1
ATOM 5140 C C . VAL B 1 265 ? 5.10352 -0.55008 -28.33448 1.000 19.18233 273 VAL A C 1
ATOM 5141 O O . VAL B 1 265 ? 5.40397 0.64180 -28.47223 1.000 20.48562 273 VAL A O 1
ATOM 5145 N N . ILE B 1 266 ? 5.53812 -1.29408 -27.33195 1.000 17.73281 274 ILE A N 1
ATOM 5146 C CA . ILE B 1 266 ? 6.57521 -0.86692 -26.40333 1.000 19.22805 274 ILE A CA 1
ATOM 5147 C C . ILE B 1 266 ? 7.86012 -1.58349 -26.82567 1.000 19.01553 274 ILE A C 1
ATOM 5148 O O . ILE B 1 266 ? 7.97125 -2.80254 -26.68201 1.000 17.11315 274 ILE A O 1
ATOM 5153 N N . LEU B 1 267 ? 8.85664 -0.88442 -27.35147 1.000 21.19631 275 LEU A N 1
ATOM 5154 C CA . LEU B 1 267 ? 10.07357 -1.61644 -27.65492 1.000 23.29568 275 LEU A CA 1
ATOM 5155 C C . LEU B 1 267 ? 11.20048 -1.20229 -26.72070 1.000 20.85070 275 LEU A C 1
ATOM 5156 O O . LEU B 1 267 ? 11.29704 -0.04268 -26.29214 1.000 22.16376 275 LEU A O 1
ATOM 5161 N N . VAL B 1 268 ? 11.99013 -2.19682 -26.33511 1.000 17.13083 276 VAL A N 1
ATOM 5162 C CA . VAL B 1 268 ? 13.10601 -2.02718 -25.41862 1.000 16.11847 276 VAL A CA 1
ATOM 5163 C C . VAL B 1 268 ? 14.37040 -2.46441 -26.13021 1.000 17.83276 276 VAL A C 1
ATOM 5164 O O . VAL B 1 268 ? 14.42476 -3.57782 -26.66421 1.000 17.47153 276 VAL A O 1
ATOM 5168 N N . ILE B 1 269 ? 15.39196 -1.61580 -26.11126 1.000 20.49525 277 ILE A N 1
ATOM 5169 C CA . ILE B 1 269 ? 16.67744 -2.01966 -26.68352 1.000 20.67690 277 ILE A CA 1
ATOM 5170 C C . ILE B 1 269 ? 17.35151 -2.99746 -25.73062 1.000 20.80425 277 ILE A C 1
ATOM 5171 O O . ILE B 1 269 ? 17.60399 -2.68507 -24.56352 1.000 19.96123 277 ILE A O 1
ATOM 5176 N N . ASN B 1 270 ? 17.64017 -4.19751 -26.22530 1.000 16.36323 278 ASN A N 1
ATOM 5177 C CA . ASN B 1 270 ? 18.38563 -5.19383 -25.46631 1.000 23.34740 278 ASN A CA 1
ATOM 5178 C C . ASN B 1 270 ? 19.90781 -5.02259 -25.61939 1.000 26.28774 278 ASN A C 1
ATOM 5179 O O . ASN B 1 270 ? 20.63306 -4.90140 -24.62683 1.000 19.49734 278 ASN A O 1
ATOM 5184 N N . GLU B 1 271 ? 20.39968 -5.00959 -26.85595 1.000 23.92462 279 GLU A N 1
ATOM 5185 C CA . GLU B 1 271 ? 21.80630 -4.76737 -27.14794 1.000 25.48162 279 GLU A CA 1
ATOM 5186 C C . GLU B 1 271 ? 21.92583 -3.92779 -28.40345 1.000 25.51400 279 GLU A C 1
ATOM 5187 O O . GLU B 1 271 ? 21.10463 -4.03430 -29.31497 1.000 21.47265 279 GLU A O 1
ATOM 5193 N N . GLY B 1 272 ? 22.98323 -3.11448 -28.45000 1.000 28.33866 280 GLY A N 1
ATOM 5194 C CA . GLY B 1 272 ? 23.28728 -2.31879 -29.62194 1.000 29.67673 280 GLY A CA 1
ATOM 5195 C C . GLY B 1 272 ? 22.65329 -0.95256 -29.56575 1.000 33.47611 280 GLY A C 1
ATOM 5196 O O . GLY B 1 272 ? 21.93162 -0.58795 -28.63052 1.000 36.38036 280 GLY A O 1
ATOM 5197 N N . ASP B 1 273 ? 22.92833 -0.16917 -30.59476 1.000 31.99104 281 ASP A N 1
ATOM 5198 C CA . ASP B 1 273 ? 22.33228 1.15017 -30.71153 1.000 31.18619 281 ASP A CA 1
ATOM 5199 C C . ASP B 1 273 ? 21.59443 1.23694 -32.04523 1.000 30.08182 281 ASP A C 1
ATOM 5200 O O . ASP B 1 273 ? 21.80657 0.42519 -32.96009 1.000 26.68099 281 ASP A O 1
ATOM 5205 N N . ALA B 1 274 ? 20.71657 2.23164 -32.14334 1.000 25.21831 282 ALA A N 1
ATOM 5206 C CA . ALA B 1 274 ? 19.79264 2.32810 -33.26182 1.000 23.36894 282 ALA A CA 1
ATOM 5207 C C . ALA B 1 274 ? 19.21921 3.73371 -33.32420 1.000 31.03851 282 ALA A C 1
ATOM 5208 O O . ALA B 1 274 ? 19.12983 4.43346 -32.30483 1.000 29.11869 282 ALA A O 1
ATOM 5210 N N . ASN B 1 275 ? 18.83253 4.13383 -34.53571 1.000 30.26608 283 ASN A N 1
ATOM 5211 C CA . ASN B 1 275 ? 18.11811 5.38345 -34.78923 1.000 30.50261 283 ASN A CA 1
ATOM 5212 C C . ASN B 1 275 ? 16.68023 5.07310 -35.18385 1.000 24.42577 283 ASN A C 1
ATOM 5213 O O . ASN B 1 275 ? 16.45037 4.35230 -36.15845 1.000 25.66271 283 ASN A O 1
ATOM 5218 N N . ILE B 1 276 ? 15.71428 5.63082 -34.45626 1.000 29.04714 284 ILE A N 1
ATOM 5219 C CA . ILE B 1 276 ? 14.30531 5.52573 -34.82935 1.000 25.67049 284 ILE A CA 1
ATOM 5220 C C . ILE B 1 276 ? 13.75402 6.86832 -35.29152 1.000 27.25083 284 ILE A C 1
ATOM 5221 O O . ILE B 1 276 ? 14.06969 7.92855 -34.72726 1.000 25.16017 284 ILE A O 1
ATOM 5226 N N . GLU B 1 277 ? 12.94485 6.80659 -36.35057 1.000 21.65810 285 GLU A N 1
ATOM 5227 C CA . GLU B 1 277 ? 12.06965 7.88714 -36.77405 1.000 26.33644 285 GLU A CA 1
ATOM 5228 C C . GLU B 1 277 ? 10.62875 7.41692 -36.65609 1.000 25.93305 285 GLU A C 1
ATOM 5229 O O . GLU B 1 277 ? 10.29849 6.29310 -37.04186 1.000 25.83373 285 GLU A O 1
ATOM 5235 N N . LEU B 1 278 ? 9.77858 8.28503 -36.11724 1.000 22.79299 286 LEU A N 1
ATOM 5236 C CA . LEU B 1 278 ? 8.35599 8.02958 -35.94654 1.000 20.67372 286 LEU A CA 1
ATOM 5237 C C . LEU B 1 278 ? 7.56591 9.17989 -36.55747 1.000 21.35399 286 LEU A C 1
ATOM 5238 O O . LEU B 1 278 ? 7.89534 10.35387 -36.35023 1.000 23.90928 286 LEU A O 1
ATOM 5243 N N . VAL B 1 279 ? 6.50375 8.84633 -37.27883 1.000 22.77986 287 VAL A N 1
ATOM 5244 C CA . VAL B 1 279 ? 5.65869 9.83654 -37.92887 1.000 20.05373 287 VAL A CA 1
ATOM 5245 C C . VAL B 1 279 ? 4.30745 9.90237 -37.23250 1.000 20.51483 287 VAL A C 1
ATOM 5246 O O . VAL B 1 279 ? 3.63362 8.88260 -37.07654 1.000 21.73356 287 VAL A O 1
ATOM 5250 N N . GLY B 1 280 ? 3.89876 11.11147 -36.84486 1.000 22.89028 288 GLY A N 1
ATOM 5251 C CA . GLY B 1 280 ? 2.53209 11.36962 -36.43802 1.000 26.09983 288 GLY A CA 1
ATOM 5252 C C . GLY B 1 280 ? 1.98842 12.58963 -37.16427 1.000 30.55764 288 GLY A C 1
ATOM 5253 O O . GLY B 1 280 ? 2.70490 13.27275 -37.89615 1.000 25.62504 288 GLY A O 1
ATOM 5254 N N . ILE B 1 281 ? 0.71155 12.85208 -36.93766 1.000 30.08184 289 ILE A N 1
ATOM 5255 C CA . ILE B 1 281 ? 0.09982 14.01722 -37.55750 1.000 29.27595 289 ILE A CA 1
ATOM 5256 C C . ILE B 1 281 ? 0.29483 15.24529 -36.67859 1.000 32.58911 289 ILE A C 1
ATOM 5257 O O . ILE B 1 281 ? 0.32481 15.13204 -35.46084 1.000 29.26926 289 ILE A O 1
ATOM 5262 N N . GLU B 1 296 ? -0.31732 18.45095 -42.60745 1.000 34.93966 304 GLU A N 1
ATOM 5263 C CA . GLU B 1 296 ? 1.02770 18.58052 -42.05388 1.000 41.54638 304 GLU A CA 1
ATOM 5264 C C . GLU B 1 296 ? 1.43087 17.45641 -41.07809 1.000 48.60297 304 GLU A C 1
ATOM 5265 O O . GLU B 1 296 ? 0.69773 17.10698 -40.14672 1.000 36.20558 304 GLU A O 1
ATOM 5271 N N . VAL B 1 297 ? 2.62941 16.92135 -41.28641 1.000 34.78468 305 VAL A N 1
ATOM 5272 C CA . VAL B 1 297 ? 3.11549 15.73032 -40.59786 1.000 40.14785 305 VAL A CA 1
ATOM 5273 C C . VAL B 1 297 ? 4.18571 16.10537 -39.57196 1.000 40.54137 305 VAL A C 1
ATOM 5274 O O . VAL B 1 297 ? 4.86881 17.12671 -39.71550 1.000 46.78967 305 VAL A O 1
ATOM 5278 N N . GLN B 1 298 ? 4.32803 15.28606 -38.52109 1.000 34.85195 306 GLN A N 1
ATOM 5279 C CA . GLN B 1 298 ? 5.30661 15.55139 -37.46073 1.000 36.90207 306 GLN A CA 1
ATOM 5280 C C . GLN B 1 298 ? 6.33032 14.42136 -37.32733 1.000 34.74519 306 GLN A C 1
ATOM 5281 O O . GLN B 1 298 ? 5.96531 13.26339 -37.08623 1.000 28.30292 306 GLN A O 1
ATOM 5287 N N . ARG B 1 299 ? 7.61645 14.76817 -37.43498 1.000 42.49688 307 ARG A N 1
ATOM 5288 C CA . ARG B 1 299 ? 8.70657 13.79929 -37.32279 1.000 30.84598 307 ARG A CA 1
ATOM 5289 C C . ARG B 1 299 ? 9.16821 13.67929 -35.87322 1.000 29.91185 307 ARG A C 1
ATOM 5290 O O . ARG B 1 299 ? 9.53043 14.68173 -35.24712 1.000 34.21523 307 ARG A O 1
ATOM 5298 N N . TYR B 1 300 ? 9.16686 12.45111 -35.35134 1.000 31.84835 308 TYR A N 1
ATOM 5299 C CA . TYR B 1 300 ? 9.66780 12.13348 -34.01589 1.000 28.37935 308 TYR A CA 1
ATOM 5300 C C . TYR B 1 300 ? 10.92119 11.27972 -34.15901 1.000 28.38088 308 TYR A C 1
ATOM 5301 O O . TYR B 1 300 ? 10.88529 10.20744 -34.77596 1.000 26.80956 308 TYR A O 1
ATOM 5310 N N . ARG B 1 301 ? 12.02257 11.73641 -33.57053 1.000 23.90452 309 ARG A N 1
ATOM 5311 C CA . ARG B 1 301 ? 13.30549 11.10063 -33.80833 1.000 29.75024 309 ARG A CA 1
ATOM 5312 C C . ARG B 1 301 ? 14.00437 10.87169 -32.48328 1.000 27.69862 309 ARG A C 1
ATOM 5313 O O . ARG B 1 301 ? 13.79825 11.61988 -31.51977 1.000 22.94317 309 ARG A O 1
ATOM 5321 N N . ALA B 1 302 ? 14.83018 9.82547 -32.44502 1.000 24.92327 310 ALA A N 1
ATOM 5322 C CA . ALA B 1 302 ? 15.60588 9.52063 -31.24916 1.000 25.59217 310 ALA A CA 1
ATOM 5323 C C . ALA B 1 302 ? 16.77345 8.61403 -31.60986 1.000 28.28833 310 ALA A C 1
ATOM 5324 O O . ALA B 1 302 ? 16.73641 7.87113 -32.59422 1.000 28.44174 310 ALA A O 1
ATOM 5326 N N . GLU B 1 303 ? 17.80801 8.67532 -30.78077 1.000 31.68364 311 GLU A N 1
ATOM 5327 C CA . GLU B 1 303 ? 19.01705 7.88107 -30.94756 1.000 26.94486 311 GLU A CA 1
ATOM 5328 C C . GLU B 1 303 ? 19.16686 7.03938 -29.68631 1.000 27.79722 311 GLU A C 1
ATOM 5329 O O . GLU B 1 303 ? 19.30624 7.58772 -28.58668 1.000 36.04922 311 GLU A O 1
ATOM 5335 N N . LEU B 1 304 ? 19.09996 5.71577 -29.82628 1.000 25.10145 312 LEU A N 1
ATOM 5336 C CA . LEU B 1 304 ? 18.84801 4.84640 -28.68732 1.000 26.22446 312 LEU A CA 1
ATOM 5337 C C . LEU B 1 304 ? 20.04020 3.96771 -28.35374 1.000 31.52487 312 LEU A C 1
ATOM 5338 O O . LEU B 1 304 ? 20.86718 3.62659 -29.20701 1.000 28.71066 312 LEU A O 1
ATOM 5343 N N . SER B 1 305 ? 20.04756 3.50278 -27.11119 1.000 24.58091 313 SER A N 1
ATOM 5344 C CA . SER B 1 305 ? 21.06506 2.59416 -26.63345 1.000 28.91722 313 SER A CA 1
ATOM 5345 C C . SER B 1 305 ? 20.41440 1.55554 -25.72662 1.000 26.38400 313 SER A C 1
ATOM 5346 O O . SER B 1 305 ? 19.21368 1.61168 -25.43999 1.000 23.85723 313 SER A O 1
ATOM 5349 N N . GLU B 1 306 ? 21.22468 0.60090 -25.27862 1.000 21.47530 314 GLU A N 1
ATOM 5350 C CA . GLU B 1 306 ? 20.75782 -0.46765 -24.39961 1.000 30.08628 314 GLU A CA 1
ATOM 5351 C C . GLU B 1 306 ? 19.98168 0.06764 -23.19871 1.000 26.07552 314 GLU A C 1
ATOM 5352 O O . GLU B 1 306 ? 20.42644 1.00153 -22.52886 1.000 26.86885 314 GLU A O 1
ATOM 5358 N N . ASP B 1 307 ? 18.82729 -0.55152 -22.92818 1.000 29.08803 315 ASP A N 1
ATOM 5359 C CA . ASP B 1 307 ? 17.88385 -0.28807 -21.83886 1.000 30.72064 315 ASP A CA 1
ATOM 5360 C C . ASP B 1 307 ? 16.91246 0.84723 -22.18802 1.000 29.34567 315 ASP A C 1
ATOM 5361 O O . ASP B 1 307 ? 15.92583 1.03469 -21.47220 1.000 29.03615 315 ASP A O 1
ATOM 5366 N N . ASP B 1 308 ? 17.15512 1.61307 -23.25200 1.000 25.33570 316 ASP A N 1
ATOM 5367 C CA . ASP B 1 308 ? 16.21634 2.64574 -23.66444 1.000 29.95478 316 ASP A CA 1
ATOM 5368 C C . ASP B 1 308 ? 14.88440 2.04393 -24.09900 1.000 24.23517 316 ASP A C 1
ATOM 5369 O O . ASP B 1 308 ? 14.79908 0.91612 -24.59337 1.000 24.46966 316 ASP A O 1
ATOM 5374 N N . VAL B 1 309 ? 13.83719 2.82612 -23.93409 1.000 28.11989 317 VAL A N 1
ATOM 5375 C CA . VAL B 1 309 ? 12.49231 2.40735 -24.27693 1.000 20.74407 317 VAL A CA 1
ATOM 5376 C C . VAL B 1 309 ? 11.91031 3.41402 -25.25906 1.000 20.92595 317 VAL A C 1
ATOM 5377 O O . VAL B 1 309 ? 12.04471 4.62443 -25.07027 1.000 19.35117 317 VAL A O 1
ATOM 5381 N N . PHE B 1 310 ? 11.27736 2.91071 -26.31717 1.000 21.72668 318 PHE A N 1
ATOM 5382 C CA . PHE B 1 310 ? 10.54823 3.74600 -27.25599 1.000 23.71244 318 PHE A CA 1
ATOM 5383 C C . PHE B 1 310 ? 9.16673 3.13317 -27.49017 1.000 23.36821 318 PHE A C 1
ATOM 5384 O O . PHE B 1 310 ? 9.01226 1.91011 -27.58753 1.000 19.57719 318 PHE A O 1
ATOM 5392 N N . VAL B 1 311 ? 8.14942 3.97830 -27.55047 1.000 22.03721 319 VAL A N 1
ATOM 5393 C CA . VAL B 1 311 ? 6.78688 3.51400 -27.75594 1.000 20.86802 319 VAL A CA 1
ATOM 5394 C C . VAL B 1 311 ? 6.29157 4.01121 -29.10677 1.000 21.81396 319 VAL A C 1
ATOM 5395 O O . VAL B 1 311 ? 6.46513 5.18600 -29.45760 1.000 16.07324 319 VAL A O 1
ATOM 5399 N N . ILE B 1 312 ? 5.71267 3.09952 -29.87869 1.000 19.78803 320 ILE A N 1
ATOM 5400 C CA . ILE B 1 312 ? 5.10321 3.41112 -31.16413 1.000 21.79848 320 ILE A CA 1
ATOM 5401 C C . ILE B 1 312 ? 3.58990 3.32511 -30.99834 1.000 18.29719 320 ILE A C 1
ATOM 5402 O O . ILE B 1 312 ? 3.03249 2.21507 -30.95200 1.000 23.77644 320 ILE A O 1
ATOM 5407 N N . PRO B 1 313 ? 2.88445 4.45065 -30.94035 1.000 17.70446 321 PRO A N 1
ATOM 5408 C CA . PRO B 1 313 ? 1.42126 4.40960 -30.97586 1.000 21.74413 321 PRO A CA 1
ATOM 5409 C C . PRO B 1 313 ? 0.93158 3.57799 -32.15395 1.000 23.05452 321 PRO A C 1
ATOM 5410 O O . PRO B 1 313 ? 1.61268 3.45795 -33.17546 1.000 21.17257 321 PRO A O 1
ATOM 5414 N N . ALA B 1 314 ? -0.24716 2.98612 -31.97562 1.000 13.99614 322 ALA A N 1
ATOM 5415 C CA . ALA B 1 314 ? -0.88159 2.17607 -33.00454 1.000 21.52165 322 ALA A CA 1
ATOM 5416 C C . ALA B 1 314 ? -1.10771 2.97161 -34.28212 1.000 22.51483 322 ALA A C 1
ATOM 5417 O O . ALA B 1 314 ? -1.55312 4.12664 -34.25045 1.000 21.72360 322 ALA A O 1
ATOM 5419 N N . ALA B 1 315 ? -0.78971 2.33708 -35.40969 1.000 25.91998 323 ALA A N 1
ATOM 5420 C CA . ALA B 1 315 ? -0.94166 2.86607 -36.76414 1.000 21.32648 323 ALA A CA 1
ATOM 5421 C C . ALA B 1 315 ? 0.00129 4.02114 -37.09759 1.000 25.72943 323 ALA A C 1
ATOM 5422 O O . ALA B 1 315 ? -0.15709 4.62699 -38.17244 1.000 21.32022 323 ALA A O 1
ATOM 5424 N N . TYR B 1 316 ? 0.98880 4.33403 -36.23184 1.000 23.37355 324 TYR A N 1
ATOM 5425 C CA . TYR B 1 316 ? 2.01541 5.34694 -36.53422 1.000 22.01893 324 TYR A CA 1
ATOM 5426 C C . TYR B 1 316 ? 3.18180 4.70953 -37.27870 1.000 20.45545 324 TYR A C 1
ATOM 5427 O O . TYR B 1 316 ? 3.82023 3.80414 -36.73277 1.000 20.79929 324 TYR A O 1
ATOM 5436 N N . PRO B 1 317 ? 3.53127 5.17551 -38.47720 1.000 25.26461 325 PRO A N 1
ATOM 5437 C CA . PRO B 1 317 ? 4.65186 4.56461 -39.21139 1.000 21.89244 325 PRO A CA 1
ATOM 5438 C C . PRO B 1 317 ? 5.98444 4.85899 -38.53115 1.000 24.44420 325 PRO A C 1
ATOM 5439 O O . PRO B 1 317 ? 6.18321 5.92032 -37.92805 1.000 24.44196 325 PRO A O 1
ATOM 5443 N N . PHE B 1 318 ? 6.91214 3.90722 -38.62341 1.000 20.10550 326 PHE A N 1
ATOM 5444 C CA . PHE B 1 318 ? 8.22989 4.14373 -38.05290 1.000 25.42208 326 PHE A CA 1
ATOM 5445 C C . PHE B 1 318 ? 9.27411 3.26473 -38.72177 1.000 22.83716 326 PHE A C 1
ATOM 5446 O O . PHE B 1 318 ? 8.95996 2.34543 -39.47752 1.000 23.68285 326 PHE A O 1
ATOM 5454 N N . VAL B 1 319 ? 10.53356 3.56772 -38.41715 1.000 21.38085 327 VAL A N 1
ATOM 5455 C CA . VAL B 1 319 ? 11.66161 2.82750 -38.95437 1.000 28.66546 327 VAL A CA 1
ATOM 5456 C C . VAL B 1 319 ? 12.74065 2.70934 -37.88351 1.000 27.85122 327 VAL A C 1
ATOM 5457 O O . VAL B 1 319 ? 12.88005 3.58428 -37.02129 1.000 25.47441 327 VAL A O 1
ATOM 5461 N N . VAL B 1 320 ? 13.51106 1.61892 -37.93822 1.000 19.95859 328 VAL A N 1
ATOM 5462 C CA . VAL B 1 320 ? 14.59533 1.38971 -36.99320 1.000 22.68067 328 VAL A CA 1
ATOM 5463 C C . VAL B 1 320 ? 15.87632 1.14180 -37.77549 1.000 24.16765 328 VAL A C 1
ATOM 5464 O O . VAL B 1 320 ? 16.02092 0.10342 -38.44082 1.000 25.23850 328 VAL A O 1
ATOM 5468 N N . ASN B 1 321 ? 16.81360 2.06858 -37.67477 1.000 22.88518 329 ASN A N 1
ATOM 5469 C CA . ASN B 1 321 ? 18.07582 1.99856 -38.41622 1.000 26.72497 329 ASN A CA 1
ATOM 5470 C C . ASN B 1 321 ? 19.20324 1.60732 -37.45520 1.000 24.92687 329 ASN A C 1
ATOM 5471 O O . ASN B 1 321 ? 19.61260 2.40638 -36.60161 1.000 28.46305 329 ASN A O 1
ATOM 5476 N N . ALA B 1 322 ? 19.69530 0.37294 -37.58610 1.000 26.49565 330 ALA A N 1
ATOM 5477 C CA . ALA B 1 322 ? 20.73161 -0.14277 -36.69055 1.000 26.72517 330 ALA A CA 1
ATOM 5478 C C . ALA B 1 322 ? 22.07573 0.53173 -36.96187 1.000 30.46249 330 ALA A C 1
ATOM 5479 O O . ALA B 1 322 ? 22.62343 0.40688 -38.06427 1.000 31.03079 330 ALA A O 1
ATOM 5481 N N . THR B 1 323 ? 22.62796 1.21557 -35.95062 1.000 26.37391 331 THR A N 1
ATOM 5482 C CA . THR B 1 323 ? 23.98341 1.76015 -36.03611 1.000 32.11164 331 THR A CA 1
ATOM 5483 C C . THR B 1 323 ? 25.02682 0.85273 -35.38734 1.000 35.07797 331 THR A C 1
ATOM 5484 O O . THR B 1 323 ? 26.23347 1.10470 -35.52381 1.000 32.52812 331 THR A O 1
ATOM 5488 N N . SER B 1 324 ? 24.59064 -0.21777 -34.73593 1.000 27.11808 332 SER A N 1
ATOM 5489 C CA . SER B 1 324 ? 25.45570 -1.33654 -34.40164 1.000 30.45765 332 SER A CA 1
ATOM 5490 C C . SER B 1 324 ? 24.61471 -2.60418 -34.48412 1.000 26.49246 332 SER A C 1
ATOM 5491 O O . SER B 1 324 ? 23.42899 -2.55810 -34.81744 1.000 33.40546 332 SER A O 1
ATOM 5494 N N . ASN B 1 325 ? 25.23534 -3.74855 -34.19404 1.000 24.75109 333 ASN A N 1
AT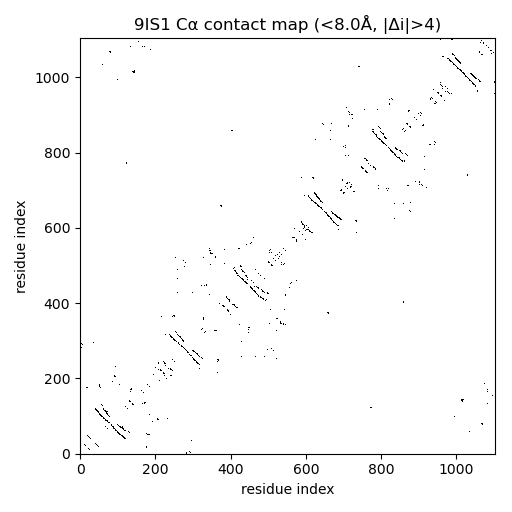OM 5495 C CA . ASN B 1 325 ? 24.48843 -4.99750 -34.14312 1.000 25.93792 333 ASN A CA 1
ATOM 5496 C C . ASN B 1 325 ? 23.44118 -4.91844 -33.02234 1.000 24.95259 333 ASN A C 1
ATOM 5497 O O . ASN B 1 325 ? 23.76546 -4.59284 -31.87758 1.000 25.82201 333 ASN A O 1
ATOM 5502 N N . LEU B 1 326 ? 22.17492 -5.17130 -33.36205 1.000 29.85785 334 LEU A N 1
ATOM 5503 C CA . LEU B 1 326 ? 21.04929 -4.74782 -32.53048 1.000 20.91205 334 LEU A CA 1
ATOM 5504 C C . LEU B 1 326 ? 20.09017 -5.90083 -32.27115 1.000 27.36596 334 LEU A C 1
ATOM 5505 O O . LEU B 1 326 ? 19.78359 -6.68344 -33.17400 1.000 26.64417 334 LEU A O 1
ATOM 5510 N N . ASN B 1 327 ? 19.61227 -5.99676 -31.03389 1.000 22.57490 335 ASN A N 1
ATOM 5511 C CA . ASN B 1 327 ? 18.41679 -6.76046 -30.71699 1.000 24.81189 335 ASN A CA 1
ATOM 5512 C C . ASN B 1 327 ? 17.50485 -5.89631 -29.85787 1.000 21.11219 335 ASN A C 1
ATOM 5513 O O . ASN B 1 327 ? 17.97248 -5.21364 -28.93782 1.000 19.85056 335 ASN A O 1
ATOM 5518 N N . PHE B 1 328 ? 16.21262 -5.91416 -30.16804 1.000 24.55704 336 PHE A N 1
ATOM 5519 C CA . PHE B 1 328 ? 15.23631 -5.30882 -29.28067 1.000 19.95712 336 PHE A CA 1
ATOM 5520 C C . PHE B 1 328 ? 14.06884 -6.26374 -29.07724 1.000 26.47870 336 PHE A C 1
ATOM 5521 O O . PHE B 1 328 ? 13.76412 -7.10606 -29.93488 1.000 21.46286 336 PHE A O 1
ATOM 5529 N N . LEU B 1 329 ? 13.46170 -6.15186 -27.89421 1.000 23.34875 337 LEU A N 1
ATOM 5530 C CA . LEU B 1 329 ? 12.20068 -6.80405 -27.55165 1.000 24.27345 337 LEU A CA 1
ATOM 5531 C C . LEU B 1 329 ? 11.05231 -5.82817 -27.78961 1.000 24.39301 337 LEU A C 1
ATOM 5532 O O . LEU B 1 329 ? 11.19840 -4.61927 -27.56054 1.000 19.23820 337 LEU A O 1
ATOM 5537 N N . ALA B 1 330 ? 9.91388 -6.34894 -28.27365 1.000 19.84130 338 ALA A N 1
ATOM 5538 C CA . ALA B 1 330 ? 8.71153 -5.54366 -28.41180 1.000 20.61482 338 ALA A CA 1
ATOM 5539 C C . ALA B 1 330 ? 7.57079 -6.18416 -27.64535 1.000 25.02313 338 ALA A C 1
ATOM 5540 O O . ALA B 1 330 ? 7.39487 -7.40812 -27.68616 1.000 26.82532 338 ALA A O 1
ATOM 5542 N N . PHE B 1 331 ? 6.80230 -5.34048 -26.95577 1.000 21.21107 339 PHE A N 1
ATOM 5543 C CA . PHE B 1 331 ? 5.50216 -5.69519 -26.39931 1.000 20.17141 339 PHE A CA 1
ATOM 5544 C C . PHE B 1 331 ? 4.43932 -5.03691 -27.26058 1.000 20.23938 339 PHE A C 1
ATOM 5545 O O . PHE B 1 331 ? 4.49122 -3.81868 -27.49432 1.000 20.62248 339 PHE A O 1
ATOM 5553 N N . GLY B 1 332 ? 3.48911 -5.83344 -27.73466 1.000 18.82958 340 GLY A N 1
ATOM 5554 C CA . GLY B 1 332 ? 2.39342 -5.31168 -28.52268 1.000 17.76291 340 GLY A CA 1
ATOM 5555 C C . GLY B 1 332 ? 1.09359 -5.32513 -27.74396 1.000 22.76115 340 GLY A C 1
ATOM 5556 O O . GLY B 1 332 ? 0.46851 -6.37574 -27.57834 1.000 16.50755 340 GLY A O 1
ATOM 5557 N N . ILE B 1 333 ? 0.68492 -4.17522 -27.24579 1.000 21.70034 341 ILE A N 1
ATOM 5558 C CA . ILE B 1 333 ? -0.58798 -4.06180 -26.54413 1.000 21.65800 341 ILE A CA 1
ATOM 5559 C C . ILE B 1 333 ? -1.72557 -4.01643 -27.55249 1.000 22.27428 341 ILE A C 1
ATOM 5560 O O . ILE B 1 333 ? -1.55961 -3.51211 -28.66603 1.000 20.88648 341 ILE A O 1
ATOM 5565 N N . ASN B 1 334 ? -2.90862 -4.51985 -27.16704 1.000 22.76505 342 ASN A N 1
ATOM 5566 C CA . ASN B 1 334 ? -4.07638 -4.48733 -28.04987 1.000 21.82651 342 ASN A CA 1
ATOM 5567 C C . ASN B 1 334 ? -3.80906 -5.30669 -29.31207 1.000 23.67107 342 ASN A C 1
ATOM 5568 O O . ASN B 1 334 ? -3.98401 -4.83983 -30.44775 1.000 22.42307 342 ASN A O 1
ATOM 5573 N N . ALA B 1 335 ? -3.43179 -6.56072 -29.09768 1.000 22.18067 343 ALA A N 1
ATOM 5574 C CA . ALA B 1 335 ? -2.69571 -7.33902 -30.08790 1.000 25.81423 343 ALA A CA 1
ATOM 5575 C C . ALA B 1 335 ? -3.56663 -8.07133 -31.09147 1.000 29.08971 343 ALA A C 1
ATOM 5576 O O . ALA B 1 335 ? -3.07907 -8.37922 -32.19207 1.000 22.77254 343 ALA A O 1
ATOM 5578 N N . GLU B 1 336 ? -4.82783 -8.34959 -30.74268 1.000 26.72287 344 GLU A N 1
ATOM 5579 C CA . GLU B 1 336 ? -5.64002 -9.32809 -31.45857 1.000 31.44705 344 GLU A CA 1
ATOM 5580 C C . GLU B 1 336 ? -5.84052 -8.94547 -32.92398 1.000 29.06916 344 GLU A C 1
ATOM 5581 O O . GLU B 1 336 ? -6.45171 -7.91648 -33.22790 1.000 29.00954 344 GLU A O 1
ATOM 5587 N N . ASN B 1 337 ? -5.34924 -9.80547 -33.82373 1.000 27.57787 345 ASN A N 1
ATOM 5588 C CA . ASN B 1 337 ? -5.48085 -9.63487 -35.27437 1.000 28.57653 345 ASN A CA 1
ATOM 5589 C C . ASN B 1 337 ? -4.74009 -8.38835 -35.75485 1.000 24.50591 345 ASN A C 1
ATOM 5590 O O . ASN B 1 337 ? -5.20465 -7.67881 -36.64413 1.000 22.61092 345 ASN A O 1
ATOM 5595 N N . ASN B 1 338 ? -3.59568 -8.09885 -35.13727 1.000 26.32082 346 ASN A N 1
ATOM 5596 C CA . ASN B 1 338 ? -2.75666 -6.99407 -35.59302 1.000 28.84550 346 ASN A CA 1
ATOM 5597 C C . ASN B 1 338 ? -2.13023 -7.31736 -36.94618 1.000 27.55669 346 ASN A C 1
ATOM 5598 O O . ASN B 1 338 ? -1.68995 -8.44794 -37.18717 1.000 24.78869 346 ASN A O 1
ATOM 5603 N N . GLN B 1 339 ? -2.06590 -6.31156 -37.81917 1.000 32.59917 347 GLN A N 1
ATOM 5604 C CA . GLN B 1 339 ? -1.42461 -6.44120 -39.12885 1.000 30.82143 347 GLN A CA 1
ATOM 5605 C C . GLN B 1 339 ? -0.22861 -5.49135 -39.22999 1.000 28.50948 347 GLN A C 1
ATOM 5606 O O . GLN B 1 339 ? -0.36081 -4.28769 -38.97920 1.000 24.66272 347 GLN A O 1
ATOM 5612 N N . ARG B 1 340 ? 0.93833 -6.02342 -39.60351 1.000 26.94620 348 ARG A N 1
ATOM 5613 C CA . ARG B 1 340 ? 2.11269 -5.19277 -39.86309 1.000 24.71638 348 ARG A CA 1
ATOM 5614 C C . ARG B 1 340 ? 2.16658 -4.86540 -41.35139 1.000 25.37772 348 ARG A C 1
ATOM 5615 O O . ARG B 1 340 ? 2.34339 -5.76443 -42.18050 1.000 25.55626 348 ARG A O 1
ATOM 5623 N N . ASN B 1 341 ? 2.01238 -3.58805 -41.67852 1.000 25.24973 349 ASN A N 1
ATOM 5624 C CA . ASN B 1 341 ? 1.87244 -3.10459 -43.04877 1.000 27.24440 349 ASN A CA 1
ATOM 5625 C C . ASN B 1 341 ? 3.13656 -2.34372 -43.42910 1.000 29.81258 349 ASN A C 1
ATOM 5626 O O . ASN B 1 341 ? 3.47427 -1.34489 -42.78817 1.000 28.42280 349 ASN A O 1
ATOM 5631 N N . PHE B 1 342 ? 3.82513 -2.80235 -44.46980 1.000 28.90546 350 PHE A N 1
ATOM 5632 C CA . PHE B 1 342 ? 5.06483 -2.16648 -44.87919 1.000 24.74936 350 PHE A CA 1
ATOM 5633 C C . PHE B 1 342 ? 4.81867 -1.17138 -46.00519 1.000 25.69605 350 PHE A C 1
ATOM 5634 O O . PHE B 1 342 ? 3.89504 -1.32131 -46.80658 1.000 26.81366 350 PHE A O 1
ATOM 5642 N N . LEU B 1 343 ? 5.64657 -0.12972 -46.04078 1.000 23.82993 351 LEU A N 1
ATOM 5643 C CA . LEU B 1 343 ? 5.49242 0.95197 -46.99812 1.000 22.30317 351 LEU A CA 1
ATOM 5644 C C . LEU B 1 343 ? 6.59579 0.97878 -48.04097 1.000 26.26170 351 LEU A C 1
ATOM 5645 O O . LEU B 1 343 ? 6.64070 1.90998 -48.84396 1.000 26.20517 351 LEU A O 1
ATOM 5650 N N . ALA B 1 344 ? 7.47466 -0.01442 -48.04242 1.000 22.48200 352 ALA A N 1
ATOM 5651 C CA . ALA B 1 344 ? 8.58447 -0.10860 -48.97539 1.000 28.39383 352 ALA A CA 1
ATOM 5652 C C . ALA B 1 344 ? 8.92749 -1.57857 -49.10286 1.000 33.01826 352 ALA A C 1
ATOM 5653 O O . ALA B 1 344 ? 8.61690 -2.38282 -48.21787 1.000 30.01579 352 ALA A O 1
ATOM 5655 N N . GLY B 1 345 ? 9.55603 -1.92903 -50.22007 1.000 32.34158 353 GLY A N 1
ATOM 5656 C CA . GLY B 1 345 ? 9.89875 -3.31296 -50.46419 1.000 34.55066 353 GLY A CA 1
ATOM 5657 C C . GLY B 1 345 ? 8.81265 -4.05718 -51.20370 1.000 33.25652 353 GLY A C 1
ATOM 5658 O O . GLY B 1 345 ? 7.75715 -3.52211 -51.53654 1.000 35.62452 353 GLY A O 1
ATOM 5659 N N . GLU B 1 346 ? 9.08546 -5.34189 -51.44323 1.000 34.19719 354 GLU A N 1
ATOM 5660 C CA . GLU B 1 346 ? 8.25186 -6.21725 -52.25926 1.000 40.03422 354 GLU A CA 1
ATOM 5661 C C . GLU B 1 346 ? 7.21492 -6.98147 -51.43580 1.000 36.30705 354 GLU A C 1
ATOM 5662 O O . GLU B 1 346 ? 6.07170 -7.13004 -51.87402 1.000 44.48590 354 GLU A O 1
ATOM 5668 N N . LYS B 1 347 ? 7.57644 -7.46975 -50.25391 1.000 31.34170 355 LYS A N 1
ATOM 5669 C CA . LYS B 1 347 ? 6.67857 -8.27899 -49.44493 1.000 28.78257 355 LYS A CA 1
ATOM 5670 C C . LYS B 1 347 ? 5.96171 -7.41580 -48.41359 1.000 33.35544 355 LYS A C 1
ATOM 5671 O O . LYS B 1 347 ? 6.59959 -6.62568 -47.71377 1.000 33.85038 355 LYS A O 1
ATOM 5677 N N . ASP B 1 348 ? 4.63194 -7.55888 -48.35976 1.000 35.68366 356 ASP A N 1
ATOM 5678 C CA . ASP B 1 348 ? 3.75325 -6.96190 -47.34516 1.000 35.26212 356 ASP A CA 1
ATOM 5679 C C . ASP B 1 348 ? 3.61215 -5.44243 -47.49460 1.000 31.73693 356 ASP A C 1
ATOM 5680 O O . ASP B 1 348 ? 3.33910 -4.72856 -46.51719 1.000 31.19711 356 ASP A O 1
ATOM 5685 N N . ASN B 1 349 ? 3.72572 -4.95083 -48.72642 1.000 25.92453 357 ASN A N 1
ATOM 5686 C CA . ASN B 1 349 ? 3.77920 -3.51937 -49.02139 1.000 31.71899 357 ASN A CA 1
ATOM 5687 C C . ASN B 1 349 ? 2.36743 -3.02773 -49.35024 1.000 34.20303 357 ASN A C 1
ATOM 5688 O O . ASN B 1 349 ? 1.87265 -3.22472 -50.46446 1.000 36.17903 357 ASN A O 1
ATOM 5693 N N . VAL B 1 350 ? 1.72020 -2.35553 -48.38904 1.000 28.70477 358 VAL A N 1
ATOM 5694 C CA . VAL B 1 350 ? 0.34131 -1.90738 -48.60325 1.000 32.38043 358 VAL A CA 1
ATOM 5695 C C . VAL B 1 350 ? 0.26303 -0.92960 -49.76322 1.000 29.56451 358 VAL A C 1
ATOM 5696 O O . VAL B 1 350 ? -0.69858 -0.94618 -50.54150 1.000 30.33664 358 VAL A O 1
ATOM 5700 N N . VAL B 1 351 ? 1.26401 -0.05402 -49.88880 1.000 32.30526 359 VAL A N 1
ATOM 5701 C CA . VAL B 1 351 ? 1.22593 0.97776 -50.92065 1.000 36.02580 359 VAL A CA 1
ATOM 5702 C C . VAL B 1 351 ? 1.09495 0.34436 -52.29945 1.000 33.62455 359 VAL A C 1
ATOM 5703 O O . VAL B 1 351 ? 0.32998 0.82070 -53.15106 1.000 34.29372 359 VAL A O 1
ATOM 5707 N N . ARG B 1 352 ? 1.80372 -0.76109 -52.52585 1.000 31.30031 360 ARG A N 1
ATOM 5708 C CA . ARG B 1 352 ? 1.75104 -1.43099 -53.82131 1.000 34.22932 360 ARG A CA 1
ATOM 5709 C C . ARG B 1 352 ? 0.42799 -2.14605 -54.06973 1.000 36.28259 360 ARG A C 1
ATOM 5710 O O . ARG B 1 352 ? 0.16659 -2.54882 -55.20860 1.000 31.17192 360 ARG A O 1
ATOM 5718 N N . GLN B 1 353 ? -0.42154 -2.28632 -53.04860 1.000 31.65116 361 GLN A N 1
ATOM 5719 C CA . GLN B 1 353 ? -1.71837 -2.92806 -53.19861 1.000 34.68813 361 GLN A CA 1
ATOM 5720 C C . GLN B 1 353 ? -2.84341 -1.96130 -53.56639 1.000 36.41124 361 GLN A C 1
ATOM 5721 O O . GLN B 1 353 ? -3.97655 -2.41102 -53.78104 1.000 34.65168 361 GLN A O 1
ATOM 5727 N N . ILE B 1 354 ? -2.56974 -0.65592 -53.62717 1.000 28.88237 362 ILE A N 1
ATOM 5728 C CA . ILE B 1 354 ? -3.54516 0.28928 -54.15540 1.000 34.20512 362 ILE A CA 1
ATOM 5729 C C . ILE B 1 354 ? -3.71912 0.06062 -55.65511 1.000 37.84860 362 ILE A C 1
ATOM 5730 O O . ILE B 1 354 ? -2.73506 -0.13701 -56.38303 1.000 30.92464 362 ILE A O 1
ATOM 5735 N N . GLU B 1 355 ? -4.98148 0.05957 -56.11922 1.000 32.57452 363 GLU A N 1
ATOM 5736 C CA . GLU B 1 355 ? -5.28545 -0.02156 -57.54867 1.000 37.81703 363 GLU A CA 1
ATOM 5737 C C . GLU B 1 355 ? -4.53510 1.05149 -58.33601 1.000 40.14666 363 GLU A C 1
ATOM 5738 O O . GLU B 1 355 ? -4.32347 2.17652 -57.86038 1.000 35.49984 363 GLU A O 1
ATOM 5744 N N . ARG B 1 356 ? -4.14148 0.69143 -59.56490 1.000 39.23004 364 ARG A N 1
ATOM 5745 C CA . ARG B 1 356 ? -3.26411 1.55787 -60.35075 1.000 40.41055 364 ARG A CA 1
ATOM 5746 C C . ARG B 1 356 ? -3.90125 2.92625 -60.59282 1.000 38.18096 364 ARG A C 1
ATOM 5747 O O . ARG B 1 356 ? -3.22075 3.96096 -60.51434 1.000 37.59095 364 ARG A O 1
ATOM 5755 N N . GLN B 1 357 ? -5.21221 2.95770 -60.85986 1.000 36.74434 365 GLN A N 1
ATOM 5756 C CA . GLN B 1 357 ? -5.87756 4.23087 -61.10973 1.000 37.06652 365 GLN A CA 1
ATOM 5757 C C . GLN B 1 357 ? -5.90092 5.10277 -59.86500 1.000 36.99755 365 GLN A C 1
ATOM 5758 O O . GLN B 1 357 ? -5.90744 6.33203 -59.97804 1.000 35.18365 365 GLN A O 1
ATOM 5764 N N . VAL B 1 358 ? -5.91085 4.49015 -58.67812 1.000 33.70830 366 VAL A N 1
ATOM 5765 C CA . VAL B 1 358 ? -5.92162 5.26926 -57.44293 1.000 37.74441 366 VAL A CA 1
ATOM 5766 C C . VAL B 1 358 ? -4.52095 5.77571 -57.12356 1.000 37.82332 366 VAL A C 1
ATOM 5767 O O . VAL B 1 358 ? -4.34162 6.93479 -56.72250 1.000 36.28542 366 VAL A O 1
ATOM 5771 N N . GLN B 1 359 ? -3.50797 4.92672 -57.32309 1.000 30.71648 367 GLN A N 1
ATOM 5772 C CA . GLN B 1 359 ? -2.12727 5.39292 -57.28220 1.000 34.92774 367 GLN A CA 1
ATOM 5773 C C . GLN B 1 359 ? -1.97221 6.65853 -58.11774 1.000 32.97223 367 GLN A C 1
ATOM 5774 O O . GLN B 1 359 ? -1.42377 7.66284 -57.65143 1.000 33.33665 367 GLN A O 1
ATOM 5780 N N . GLU B 1 360 ? -2.53483 6.63631 -59.33271 1.000 34.25852 368 GLU A N 1
ATOM 5781 C CA . GLU B 1 360 ? -2.48063 7.75542 -60.27037 1.000 36.36605 368 GLU A CA 1
ATOM 5782 C C . GLU B 1 360 ? -2.99115 9.05855 -59.65848 1.000 41.10282 368 GLU A C 1
ATOM 5783 O O . GLU B 1 360 ? -2.37078 10.11551 -59.82660 1.000 40.47279 368 GLU A O 1
ATOM 5789 N N . LEU B 1 361 ? -4.13379 9.01059 -58.95543 1.000 38.13503 369 LEU A N 1
ATOM 5790 C CA . LEU B 1 361 ? -4.74332 10.22915 -58.42152 1.000 36.56710 369 LEU A CA 1
ATOM 5791 C C . LEU B 1 361 ? -4.19432 10.63431 -57.06382 1.000 36.06271 369 LEU A C 1
ATOM 5792 O O . LEU B 1 361 ? -4.21218 11.82382 -56.72920 1.000 41.85303 369 LEU A O 1
ATOM 5797 N N . ALA B 1 362 ? -3.71122 9.67454 -56.27418 1.000 36.55808 370 ALA A N 1
ATOM 5798 C CA . ALA B 1 362 ? -3.22280 9.99332 -54.93840 1.000 37.13699 370 ALA A CA 1
ATOM 5799 C C . ALA B 1 362 ? -1.87605 10.70219 -54.98603 1.000 38.75951 370 ALA A C 1
ATOM 5800 O O . ALA B 1 362 ? -1.58411 11.52317 -54.10950 1.000 36.07740 370 ALA A O 1
ATOM 5802 N N . PHE B 1 363 ? -1.05442 10.41181 -55.99007 1.000 35.70703 371 PHE A N 1
ATOM 5803 C CA . PHE B 1 363 ? 0.24218 11.04840 -56.14510 1.000 40.43991 371 PHE A CA 1
ATOM 5804 C C . PHE B 1 363 ? 0.30812 11.84501 -57.44053 1.000 40.47386 371 PHE A C 1
ATOM 5805 O O . PHE B 1 363 ? -0.43351 11.57544 -58.38905 1.000 42.70340 371 PHE A O 1
ATOM 5813 N N . PRO B 1 364 ? 1.16655 12.85444 -57.49366 1.000 43.80827 372 PRO A N 1
ATOM 5814 C CA . PRO B 1 364 ? 1.52773 13.46455 -58.78599 1.000 46.79752 372 PRO A CA 1
ATOM 5815 C C . PRO B 1 364 ? 2.51240 12.58903 -59.54181 1.000 46.16193 372 PRO A C 1
ATOM 5816 O O . PRO B 1 364 ? 3.68478 12.48457 -59.18782 1.000 52.70266 372 PRO A O 1
ATOM 5820 N N . GLY B 1 365 ? 2.01720 11.93543 -60.58713 1.000 50.96708 373 GLY A N 1
ATOM 5821 C CA . GLY B 1 365 ? 2.84141 11.02296 -61.35243 1.000 49.02247 373 GLY A CA 1
ATOM 5822 C C . GLY B 1 365 ? 1.98288 10.00174 -62.05500 1.000 49.06508 373 GLY A C 1
ATOM 5823 O O . GLY B 1 365 ? 0.88336 9.69816 -61.58606 1.000 52.96809 373 GLY A O 1
ATOM 5824 N N . SER B 1 366 ? 2.45302 9.48338 -63.18480 1.000 55.10918 374 SER A N 1
ATOM 5825 C CA . SER B 1 366 ? 1.72318 8.44094 -63.88937 1.000 55.27392 374 SER A CA 1
ATOM 5826 C C . SER B 1 366 ? 1.51308 7.22520 -62.99117 1.000 52.96202 374 SER A C 1
ATOM 5827 O O . SER B 1 366 ? 2.20508 7.02976 -61.98640 1.000 47.40071 374 SER A O 1
ATOM 5830 N N . ALA B 1 367 ? 0.53405 6.40173 -63.36937 1.000 51.18231 375 ALA A N 1
ATOM 5831 C CA . ALA B 1 367 ? 0.44159 5.06323 -62.79936 1.000 52.31497 375 ALA A CA 1
ATOM 5832 C C . ALA B 1 367 ? 1.75780 4.31661 -62.98090 1.000 50.04314 375 ALA A C 1
ATOM 5833 O O . ALA B 1 367 ? 2.30604 3.74994 -62.03033 1.000 46.11404 375 ALA A O 1
ATOM 5835 N N . GLN B 1 368 ? 2.29539 4.33316 -64.19804 1.000 50.01989 376 GLN A N 1
ATOM 5836 C CA . GLN B 1 368 ? 3.53292 3.61373 -64.46233 1.000 49.78617 376 GLN A CA 1
ATOM 5837 C C . GLN B 1 368 ? 4.71046 4.26690 -63.74570 1.000 49.39066 376 GLN A C 1
ATOM 5838 O O . GLN B 1 368 ? 5.64361 3.57536 -63.32109 1.000 47.16711 376 GLN A O 1
ATOM 5844 N N . ASP B 1 369 ? 4.66979 5.59115 -63.57836 1.000 45.45243 377 ASP A N 1
ATOM 5845 C CA . ASP B 1 369 ? 5.72537 6.28848 -62.85179 1.000 46.53232 377 ASP A CA 1
ATOM 5846 C C . ASP B 1 369 ? 5.71650 5.93096 -61.36727 1.000 51.65459 377 ASP A C 1
ATOM 5847 O O . ASP B 1 369 ? 6.78159 5.84632 -60.73685 1.000 45.75255 377 ASP A O 1
ATOM 5852 N N . VAL B 1 370 ? 4.53012 5.71983 -60.79563 1.000 49.57295 378 VAL A N 1
ATOM 5853 C CA . VAL B 1 370 ? 4.43554 5.19838 -59.44003 1.000 42.33912 378 VAL A CA 1
ATOM 5854 C C . VAL B 1 370 ? 4.85296 3.73469 -59.40741 1.000 38.48398 378 VAL A C 1
ATOM 5855 O O . VAL B 1 370 ? 5.67315 3.33329 -58.57649 1.000 40.39071 378 VAL A O 1
ATOM 5859 N N . GLU B 1 371 ? 4.29491 2.92534 -60.31760 1.000 40.45988 379 GLU A N 1
ATOM 5860 C CA . GLU B 1 371 ? 4.56411 1.48952 -60.34102 1.000 43.57999 379 GLU A CA 1
ATOM 5861 C C . GLU B 1 371 ? 6.05567 1.21312 -60.44671 1.000 45.61601 379 GLU A C 1
ATOM 5862 O O . GLU B 1 371 ? 6.58046 0.30825 -59.78927 1.000 42.88896 379 GLU A O 1
ATOM 5868 N N . ARG B 1 372 ? 6.75264 2.00688 -61.25626 1.000 45.35256 380 ARG A N 1
ATOM 5869 C CA . ARG B 1 372 ? 8.17989 1.82304 -61.46357 1.000 45.07044 380 ARG A CA 1
ATOM 5870 C C . ARG B 1 372 ? 8.97673 2.25681 -60.23820 1.000 45.47546 380 ARG A C 1
ATOM 5871 O O . ARG B 1 372 ? 9.92864 1.57630 -59.84043 1.000 36.99862 380 ARG A O 1
ATOM 5879 N N . LEU B 1 373 ? 8.58308 3.37196 -59.60848 1.000 46.72476 381 LEU A N 1
ATOM 5880 C CA . LEU B 1 373 ? 9.27930 3.84090 -58.40986 1.000 44.59233 381 LEU A CA 1
ATOM 5881 C C . LEU B 1 373 ? 9.18494 2.82986 -57.27189 1.000 39.17294 381 LEU A C 1
ATOM 5882 O O . LEU B 1 373 ? 10.14521 2.65159 -56.50966 1.000 36.64837 381 LEU A O 1
ATOM 5887 N N . LEU B 1 374 ? 8.03782 2.15790 -57.14336 1.000 42.57491 382 LEU A N 1
ATOM 5888 C CA . LEU B 1 374 ? 7.81535 1.24344 -56.02903 1.000 39.42133 382 LEU A CA 1
ATOM 5889 C C . LEU B 1 374 ? 8.40131 -0.13427 -56.28099 1.000 43.50171 382 LEU A C 1
ATOM 5890 O O . LEU B 1 374 ? 8.64795 -0.87399 -55.32249 1.000 38.26189 382 LEU A O 1
ATOM 5895 N N . LYS B 1 375 ? 8.64482 -0.48973 -57.54249 1.000 46.43016 383 LYS A N 1
ATOM 5896 C CA . LYS B 1 375 ? 9.26104 -1.77478 -57.83594 1.000 45.29359 383 LYS A CA 1
ATOM 5897 C C . LYS B 1 375 ? 10.76643 -1.76787 -57.59915 1.000 44.15059 383 LYS A C 1
ATOM 5898 O O . LYS B 1 375 ? 11.38379 -2.83806 -57.62582 1.000 46.86121 383 LYS A O 1
ATOM 5904 N N . LYS B 1 376 ? 11.36317 -0.60114 -57.34761 1.000 39.81910 384 LYS A N 1
ATOM 5905 C CA . LYS B 1 376 ? 12.81851 -0.49752 -57.34558 1.000 37.78114 384 LYS A CA 1
ATOM 5906 C C . LYS B 1 376 ? 13.42466 -1.26514 -56.18183 1.000 41.11477 384 LYS A C 1
ATOM 5907 O O . LYS B 1 376 ? 14.35187 -2.05873 -56.37142 1.000 36.50060 384 LYS A O 1
ATOM 5913 N N . GLN B 1 377 ? 12.90796 -1.05808 -54.96959 1.000 37.94019 385 GLN A N 1
ATOM 5914 C CA . GLN B 1 377 ? 13.39725 -1.80497 -53.81274 1.000 37.86077 385 GLN A CA 1
ATOM 5915 C C . GLN B 1 377 ? 12.98521 -3.26712 -53.96769 1.000 34.30599 385 GLN A C 1
ATOM 5916 O O . GLN B 1 377 ? 11.84774 -3.64100 -53.69481 1.000 33.36929 385 GLN A O 1
ATOM 5922 N N . ARG B 1 378 ? 13.90941 -4.10937 -54.42320 1.000 38.18657 386 ARG A N 1
ATOM 5923 C CA . ARG B 1 378 ? 13.59004 -5.51273 -54.65987 1.000 34.82143 386 ARG A CA 1
ATOM 5924 C C . ARG B 1 378 ? 13.61696 -6.35575 -53.38905 1.000 38.26536 386 ARG A C 1
ATOM 5925 O O . ARG B 1 378 ? 13.15769 -7.50302 -53.41581 1.000 36.07304 386 ARG A O 1
ATOM 5933 N N . GLU B 1 379 ? 14.14845 -5.83288 -52.28636 1.000 33.76422 387 GLU A N 1
ATOM 5934 C CA . GLU B 1 379 ? 14.20169 -6.58666 -51.04396 1.000 35.71886 387 GLU A CA 1
ATOM 5935 C C . GLU B 1 379 ? 12.95558 -6.33152 -50.19203 1.000 36.05604 387 GLU A C 1
ATOM 5936 O O . GLU B 1 379 ? 12.03438 -5.60857 -50.57917 1.000 37.07454 387 GLU A O 1
ATOM 5942 N N . SER B 1 380 ? 12.93074 -6.92306 -49.00314 1.000 32.51067 388 SER A N 1
ATOM 5943 C CA . SER B 1 380 ? 11.77247 -6.79566 -48.13394 1.000 35.93393 388 SER A CA 1
ATOM 5944 C C . SER B 1 380 ? 12.21379 -6.81847 -46.67087 1.000 31.89657 388 SER A C 1
ATOM 5945 O O . SER B 1 380 ? 13.21928 -7.43975 -46.31988 1.000 28.68526 388 SER A O 1
ATOM 5948 N N . TYR B 1 381 ? 11.46483 -6.09875 -45.83116 1.000 31.69336 389 TYR A N 1
ATOM 5949 C CA . TYR B 1 381 ? 11.61453 -6.10439 -44.37466 1.000 24.42842 389 TYR A CA 1
ATOM 5950 C C . TYR B 1 381 ? 12.86811 -5.39570 -43.86316 1.000 29.19484 389 TYR A C 1
ATOM 5951 O O . TYR B 1 381 ? 12.77154 -4.31396 -43.25906 1.000 27.41155 389 TYR A O 1
ATOM 5960 N N . PHE B 1 382 ? 14.03863 -6.00878 -44.07146 1.000 28.87848 390 PHE A N 1
ATOM 5961 C CA . PHE B 1 382 ? 15.33545 -5.42638 -43.75072 1.000 26.95516 390 PHE A CA 1
ATOM 5962 C C . PHE B 1 382 ? 16.11349 -5.20716 -45.04473 1.000 29.29906 390 PHE A C 1
ATOM 5963 O O . PHE B 1 382 ? 16.06507 -6.04164 -45.95153 1.000 25.25716 390 PHE A O 1
ATOM 5971 N N . VAL B 1 383 ? 16.82201 -4.08281 -45.13542 1.000 29.10252 391 VAL A N 1
ATOM 5972 C CA . VAL B 1 383 ? 17.69724 -3.79200 -46.26441 1.000 30.17809 391 VAL A CA 1
ATOM 5973 C C . VAL B 1 383 ? 19.00956 -3.23592 -45.72250 1.000 31.56107 391 VAL A C 1
ATOM 5974 O O . VAL B 1 383 ? 19.12790 -2.87604 -44.55252 1.000 28.38644 391 VAL A O 1
ATOM 5978 N N . ASP B 1 384 ? 20.00681 -3.16784 -46.59628 1.000 33.87040 392 ASP A N 1
ATOM 5979 C CA . ASP B 1 384 ? 21.28837 -2.58632 -46.23108 1.000 34.59396 392 ASP A CA 1
ATOM 5980 C C . ASP B 1 384 ? 21.21949 -1.06815 -46.31266 1.000 36.03994 392 ASP A C 1
ATOM 5981 O O . ASP B 1 384 ? 20.57784 -0.51323 -47.20780 1.000 37.45794 392 ASP A O 1
ATOM 5986 N N . ALA B 1 385 ? 21.87830 -0.39696 -45.36785 1.000 35.21263 393 ALA A N 1
ATOM 5987 C CA . ALA B 1 385 ? 21.99126 1.06050 -45.39066 1.000 40.68270 393 ALA A CA 1
ATOM 5988 C C . ALA B 1 385 ? 23.44293 1.51347 -45.56794 1.000 38.34614 393 ALA A C 1
ATOM 5989 O O . ALA B 1 385 ? 24.06254 1.28558 -46.61496 1.000 61.70402 393 ALA A O 1
ATOM 5991 N N . ASN C 1 1 ? -30.98189 24.23512 -23.34678 1.000 45.43049 9 ASN B N 1
ATOM 5992 C CA . ASN C 1 1 ? -29.77603 23.54745 -22.90166 1.000 45.45189 9 ASN B CA 1
ATOM 5993 C C . ASN C 1 1 ? -30.13859 22.14954 -22.44472 1.000 42.45935 9 ASN B C 1
ATOM 5994 O O . ASN C 1 1 ? -30.33702 21.85396 -21.25337 1.000 40.35069 9 ASN B O 1
ATOM 5999 N N . ASN C 1 2 ? -30.24406 21.31428 -23.46777 1.000 41.53013 10 ASN B N 1
ATOM 6000 C CA . ASN C 1 2 ? -30.42545 19.88146 -23.37989 1.000 31.91807 10 ASN B CA 1
ATOM 6001 C C . ASN C 1 2 ? -29.05957 19.24682 -23.58072 1.000 31.26090 10 ASN B C 1
ATOM 6002 O O . ASN C 1 2 ? -28.56144 19.22893 -24.71874 1.000 24.97630 10 ASN B O 1
ATOM 6007 N N . PRO C 1 3 ? -28.42340 18.70493 -22.53653 1.000 31.73637 11 PRO B N 1
ATOM 6008 C CA . PRO C 1 3 ? -27.07119 18.14278 -22.71324 1.000 34.47470 11 PRO B CA 1
ATOM 6009 C C . PRO C 1 3 ? -27.03030 16.89713 -23.59063 1.000 35.38008 11 PRO B C 1
ATOM 6010 O O . PRO C 1 3 ? -25.93290 16.40933 -23.87268 1.000 33.24618 11 PRO B O 1
ATOM 6014 N N . PHE C 1 4 ? -28.17636 16.35214 -24.00577 1.000 29.67422 12 PHE B N 1
ATOM 6015 C CA . PHE C 1 4 ? -28.22531 15.18411 -24.87702 1.000 30.37190 12 PHE B CA 1
ATOM 6016 C C . PHE C 1 4 ? -28.53475 15.54121 -26.32163 1.000 27.53533 12 PHE B C 1
ATOM 6017 O O . PHE C 1 4 ? -28.57338 14.64971 -27.17648 1.000 25.86021 12 PHE B O 1
ATOM 6025 N N . TYR C 1 5 ? -28.74692 16.81827 -26.61267 1.000 28.25912 13 TYR B N 1
ATOM 6026 C CA . TYR C 1 5 ? -29.00874 17.27288 -27.96638 1.000 30.26191 13 TYR B CA 1
ATOM 6027 C C . TYR C 1 5 ? -27.73505 17.90344 -28.51317 1.000 29.89103 13 TYR B C 1
ATOM 6028 O O . TYR C 1 5 ? -27.11300 18.74510 -27.85305 1.000 31.18704 13 TYR B O 1
ATOM 6037 N N . LEU C 1 6 ? -27.33622 17.46358 -29.70082 1.000 30.53490 14 LEU B N 1
ATOM 6038 C CA . LEU C 1 6 ? -26.10419 17.89376 -30.35443 1.000 26.51263 14 LEU B CA 1
ATOM 6039 C C . LEU C 1 6 ? -26.49975 18.47163 -31.70632 1.000 29.43024 14 LEU B C 1
ATOM 6040 O O . LEU C 1 6 ? -26.37124 17.81505 -32.74244 1.000 30.25683 14 LEU B O 1
ATOM 6045 N N . ARG C 1 7 ? -27.01083 19.70211 -31.67643 1.000 31.85529 15 ARG B N 1
ATOM 6046 C CA . ARG C 1 7 ? -27.39657 20.41803 -32.88911 1.000 36.97784 15 ARG B CA 1
ATOM 6047 C C . ARG C 1 7 ? -26.28726 20.37499 -33.93581 1.000 32.40115 15 ARG B C 1
ATOM 6048 O O . ARG C 1 7 ? -25.12351 20.64540 -33.63123 1.000 36.65890 15 ARG B O 1
ATOM 6056 N N . SER C 1 8 ? -26.65401 20.04648 -35.17786 1.000 34.67716 16 SER B N 1
ATOM 6057 C CA . SER C 1 8 ? -25.64998 19.93031 -36.23605 1.000 36.46393 16 SER B CA 1
ATOM 6058 C C . SER C 1 8 ? -24.78572 21.18253 -36.33654 1.000 43.56385 16 SER B C 1
ATOM 6059 O O . SER C 1 8 ? -23.55086 21.10185 -36.38159 1.000 44.09734 16 SER B O 1
ATOM 6062 N N . SER C 1 9 ? -25.42395 22.35162 -36.35970 1.000 44.35038 17 SER B N 1
ATOM 6063 C CA . SER C 1 9 ? -24.73464 23.58377 -36.72035 1.000 42.43155 17 SER B CA 1
ATOM 6064 C C . SER C 1 9 ? -23.63810 23.95420 -35.72991 1.000 41.15675 17 SER B C 1
ATOM 6065 O O . SER C 1 9 ? -22.69796 24.67077 -36.09182 1.000 40.11458 17 SER B O 1
ATOM 6068 N N . ASN C 1 10 ? -23.72463 23.49279 -34.47924 1.000 37.05181 18 ASN B N 1
ATOM 6069 C CA . ASN C 1 10 ? -22.72401 23.91379 -33.50603 1.000 38.50586 18 ASN B CA 1
ATOM 6070 C C . ASN C 1 10 ? -22.07737 22.74558 -32.76865 1.000 36.06348 18 ASN B C 1
ATOM 6071 O O . ASN C 1 10 ? -21.39245 22.95988 -31.76670 1.000 39.03260 18 ASN B O 1
ATOM 6076 N N . SER C 1 11 ? -22.23322 21.52177 -33.25191 1.000 34.89013 19 SER B N 1
ATOM 6077 C CA . SER C 1 11 ? -21.61837 20.38684 -32.58362 1.000 32.70865 19 SER B CA 1
ATOM 6078 C C . SER C 1 11 ? -20.65540 19.62879 -33.47719 1.000 34.20285 19 SER B C 1
ATOM 6079 O O . SER C 1 11 ? -20.12911 18.59318 -33.05992 1.000 30.65480 19 SER B O 1
ATOM 6082 N N . PHE C 1 12 ? -20.38509 20.11567 -34.67611 1.000 36.29189 20 PHE B N 1
ATOM 6083 C CA . PHE C 1 12 ? -19.44343 19.45922 -35.56226 1.000 30.25063 20 PHE B CA 1
ATOM 6084 C C . PHE C 1 12 ? -18.21522 20.33466 -35.78240 1.000 35.76773 20 PHE B C 1
ATOM 6085 O O . PHE C 1 12 ? -18.25846 21.56406 -35.65536 1.000 32.89961 20 PHE B O 1
ATOM 6093 N N . GLN C 1 13 ? -17.10775 19.68100 -36.10179 1.000 33.45949 21 GLN B N 1
ATOM 6094 C CA . GLN C 1 13 ? -15.90266 20.35994 -36.53633 1.000 36.64831 21 GLN B CA 1
ATOM 6095 C C . GLN C 1 13 ? -15.57563 19.83882 -37.92557 1.000 33.82653 21 GLN B C 1
ATOM 6096 O O . GLN C 1 13 ? -15.58831 18.62332 -38.15111 1.000 33.87629 21 GLN B O 1
ATOM 6102 N N . THR C 1 14 ? -15.34691 20.74424 -38.87053 1.000 32.66351 22 THR B N 1
ATOM 6103 C CA . THR C 1 14 ? -14.99217 20.30229 -40.21198 1.000 36.57451 22 THR B CA 1
ATOM 6104 C C . THR C 1 14 ? -13.55513 19.79534 -40.20757 1.000 33.56214 22 THR B C 1
ATOM 6105 O O . THR C 1 14 ? -12.64206 20.51968 -39.80252 1.000 39.01927 22 THR B O 1
ATOM 6109 N N . LEU C 1 15 ? -13.35576 18.54077 -40.61891 1.000 31.07248 23 LEU B N 1
ATOM 6110 C CA . LEU C 1 15 ? -12.00060 18.00631 -40.76571 1.000 29.53566 23 LEU B CA 1
ATOM 6111 C C . LEU C 1 15 ? -11.39747 18.33371 -42.12800 1.000 33.29323 23 LEU B C 1
ATOM 6112 O O . LEU C 1 15 ? -10.25111 18.79535 -42.21971 1.000 36.34207 23 LEU B O 1
ATOM 6117 N N . PHE C 1 16 ? -12.14719 18.05938 -43.18892 1.000 38.26467 24 PHE B N 1
ATOM 6118 C CA . PHE C 1 16 ? -11.75060 18.35066 -44.55937 1.000 40.50054 24 PHE B CA 1
ATOM 6119 C C . PHE C 1 16 ? -12.98447 18.81503 -45.30931 1.000 36.82541 24 PHE B C 1
ATOM 6120 O O . PHE C 1 16 ? -14.08649 18.32349 -45.05266 1.000 37.06804 24 PHE B O 1
ATOM 6128 N N . GLU C 1 17 ? -12.80512 19.75730 -46.23027 1.000 34.81911 25 GLU B N 1
ATOM 6129 C CA . GLU C 1 17 ? -13.92878 20.22817 -47.02773 1.000 31.06324 25 GLU B CA 1
ATOM 6130 C C . GLU C 1 17 ? -13.38144 20.84697 -48.29790 1.000 29.55705 25 GLU B C 1
ATOM 6131 O O . GLU C 1 17 ? -12.43841 21.63775 -48.24099 1.000 40.28673 25 GLU B O 1
ATOM 6137 N N . ASN C 1 18 ? -13.94415 20.46292 -49.43566 1.000 36.62504 26 ASN B N 1
ATOM 6138 C CA . ASN C 1 18 ? -13.63797 21.11567 -50.70507 1.000 38.88145 26 ASN B CA 1
ATOM 6139 C C . ASN C 1 18 ? -14.88186 21.01364 -51.57487 1.000 37.12823 26 ASN B C 1
ATOM 6140 O O . ASN C 1 18 ? -15.94531 20.60027 -51.10564 1.000 34.60718 26 ASN B O 1
ATOM 6145 N N . GLN C 1 19 ? -14.73728 21.36375 -52.85540 1.000 38.27735 27 GLN B N 1
ATOM 6146 C CA . GLN C 1 19 ? -15.87651 21.37645 -53.76602 1.000 36.94920 27 GLN B CA 1
ATOM 6147 C C . GLN C 1 19 ? -16.51932 19.99874 -53.94130 1.000 35.13765 27 GLN B C 1
ATOM 6148 O O . GLN C 1 19 ? -17.70024 19.92065 -54.29225 1.000 38.28238 27 GLN B O 1
ATOM 6154 N N . ASN C 1 20 ? -15.79861 18.91399 -53.66224 1.000 35.94241 28 ASN B N 1
ATOM 6155 C CA . ASN C 1 20 ? -16.27437 17.57088 -53.97423 1.000 30.85826 28 ASN B CA 1
ATOM 6156 C C . ASN C 1 20 ? -16.87826 16.82988 -52.77988 1.000 31.55663 28 ASN B C 1
ATOM 6157 O O . ASN C 1 20 ? -17.37518 15.71355 -52.95189 1.000 26.86571 28 ASN B O 1
ATOM 6162 N N . GLY C 1 21 ? -16.88318 17.42448 -51.59933 1.000 35.47902 29 GLY B N 1
ATOM 6163 C CA . GLY C 1 21 ? -17.45605 16.78824 -50.43046 1.000 30.90280 29 GLY B CA 1
ATOM 6164 C C . GLY C 1 21 ? -16.83431 17.35290 -49.16770 1.000 34.76327 29 GLY B C 1
ATOM 6165 O O . GLY C 1 21 ? -16.06423 18.31365 -49.20696 1.000 30.32561 29 GLY B O 1
ATOM 6166 N N . ARG C 1 22 ? -17.19549 16.73594 -48.03781 1.000 39.48994 30 ARG B N 1
ATOM 6167 C CA . ARG C 1 22 ? -16.70828 17.21193 -46.75140 1.000 37.62826 30 ARG B CA 1
ATOM 6168 C C . ARG C 1 22 ? -16.88399 16.15344 -45.66646 1.000 39.66790 30 ARG B C 1
ATOM 6169 O O . ARG C 1 22 ? -17.86935 15.40092 -45.64794 1.000 28.98400 30 ARG B O 1
ATOM 6177 N N . ILE C 1 23 ? -15.90356 16.11548 -44.76872 1.000 38.57601 31 ILE B N 1
ATOM 6178 C CA . ILE C 1 23 ? -15.87624 15.22145 -43.62456 1.000 31.82148 31 ILE B CA 1
ATOM 6179 C C . ILE C 1 23 ? -15.93138 16.07900 -42.37145 1.000 34.32363 31 ILE B C 1
ATOM 6180 O O . ILE C 1 23 ? -15.26636 17.12066 -42.28956 1.000 31.59242 31 ILE B O 1
ATOM 6185 N N . ARG C 1 24 ? -16.74786 15.64833 -41.40531 1.000 29.30543 32 ARG B N 1
ATOM 6186 C CA . ARG C 1 24 ? -17.01183 16.41007 -40.19479 1.000 34.25261 32 ARG B CA 1
ATOM 6187 C C . ARG C 1 24 ? -16.98743 15.46053 -39.00314 1.000 30.67802 32 ARG B C 1
ATOM 6188 O O . ARG C 1 24 ? -17.37957 14.29715 -39.11505 1.000 30.79696 32 ARG B O 1
ATOM 6196 N N . LEU C 1 25 ? -16.50685 15.95674 -37.86886 1.000 25.28769 33 LEU B N 1
ATOM 6197 C CA . LEU C 1 25 ? -16.31980 15.14697 -36.67200 1.000 29.78841 33 LEU B CA 1
ATOM 6198 C C . LEU C 1 25 ? -17.11597 15.77487 -35.53833 1.000 25.42484 33 LEU B C 1
ATOM 6199 O O . LEU C 1 25 ? -16.90834 16.94583 -35.20913 1.000 22.78007 33 LEU B O 1
ATOM 6204 N N . LEU C 1 26 ? -18.02258 14.99862 -34.95609 1.000 25.18759 34 LEU B N 1
ATOM 6205 C CA . LEU C 1 26 ? -18.88121 15.50774 -33.89753 1.000 26.38439 34 LEU B CA 1
ATOM 6206 C C . LEU C 1 26 ? -18.06083 15.70757 -32.62986 1.000 23.30828 34 LEU B C 1
ATOM 6207 O O . LEU C 1 26 ? -17.09561 14.98138 -32.38217 1.000 27.16350 34 LEU B O 1
ATOM 6212 N N . GLN C 1 27 ? -18.43415 16.71899 -31.83840 1.000 24.84158 35 GLN B N 1
ATOM 6213 C CA . GLN C 1 27 ? -17.71430 17.02366 -30.60331 1.000 22.44307 35 GLN B CA 1
ATOM 6214 C C . GLN C 1 27 ? -17.75363 15.80988 -29.67250 1.000 22.08253 35 GLN B C 1
ATOM 6215 O O . GLN C 1 27 ? -18.55656 14.88970 -29.83918 1.000 22.88701 35 GLN B O 1
ATOM 6221 N N . ARG C 1 28 ? -16.81065 15.77330 -28.73972 1.000 24.58941 36 ARG B N 1
ATOM 6222 C CA . ARG C 1 28 ? -16.75106 14.66695 -27.79843 1.000 28.65725 36 ARG B CA 1
ATOM 6223 C C . ARG C 1 28 ? -18.06980 14.56201 -27.04865 1.000 29.46212 36 ARG B C 1
ATOM 6224 O O . ARG C 1 28 ? -18.67092 15.57653 -26.68095 1.000 30.14427 36 ARG B O 1
ATOM 6232 N N . PHE C 1 29 ? -18.52127 13.32615 -26.81941 1.000 28.08401 37 PHE B N 1
ATOM 6233 C CA . PHE C 1 29 ? -19.78864 13.12619 -26.12214 1.000 28.26286 37 PHE B CA 1
ATOM 6234 C C . PHE C 1 29 ? -19.71346 13.61298 -24.67950 1.000 30.49910 37 PHE B C 1
ATOM 6235 O O . PHE C 1 29 ? -20.70710 14.11165 -24.14092 1.000 35.12001 37 PHE B O 1
ATOM 6243 N N . ASN C 1 30 ? -18.53731 13.49138 -24.06473 1.000 36.53610 38 ASN B N 1
ATOM 6244 C CA . ASN C 1 30 ? -18.27126 13.79665 -22.66613 1.000 39.56183 38 ASN B CA 1
ATOM 6245 C C . ASN C 1 30 ? -17.81743 15.23329 -22.44097 1.000 38.52939 38 ASN B C 1
ATOM 6246 O O . ASN C 1 30 ? -17.92750 15.72856 -21.31579 1.000 44.91054 38 ASN B O 1
ATOM 6251 N N . LYS C 1 31 ? -17.26398 15.88909 -23.46658 1.000 41.39172 39 LYS B N 1
ATOM 6252 C CA . LYS C 1 31 ? -16.92300 17.30498 -23.35353 1.000 46.66729 39 LYS B CA 1
ATOM 6253 C C . LYS C 1 31 ? -18.18094 18.14781 -23.29851 1.000 53.62476 39 LYS B C 1
ATOM 6254 O O . LYS C 1 31 ? -18.18810 19.21569 -22.67420 1.000 59.62090 39 LYS B O 1
ATOM 6260 N N . ARG C 1 32 ? -19.25306 17.66995 -23.93375 1.000 53.27885 40 ARG B N 1
ATOM 6261 C CA . ARG C 1 32 ? -20.57704 18.24726 -23.77196 1.000 50.36339 40 ARG B CA 1
ATOM 6262 C C . ARG C 1 32 ? -20.96928 18.23589 -22.29929 1.000 58.05190 40 ARG B C 1
ATOM 6263 O O . ARG C 1 32 ? -20.87549 19.27252 -21.63408 1.000 63.50092 40 ARG B O 1
ATOM 6271 N N . SER C 1 33 ? -21.39128 17.08575 -21.76402 1.000 54.06069 41 SER B N 1
ATOM 6272 C CA . SER C 1 33 ? -21.81034 17.05765 -20.36850 1.000 54.59477 41 SER B CA 1
ATOM 6273 C C . SER C 1 33 ? -21.35716 15.77210 -19.68269 1.000 54.32402 41 SER B C 1
ATOM 6274 O O . SER C 1 33 ? -21.43291 14.68923 -20.28597 1.000 51.66748 41 SER B O 1
ATOM 6277 N N . PRO C 1 34 ? -20.91732 15.84504 -18.41905 1.000 55.48801 42 PRO B N 1
ATOM 6278 C CA . PRO C 1 34 ? -20.40766 14.63235 -17.73589 1.000 55.07622 42 PRO B CA 1
ATOM 6279 C C . PRO C 1 34 ? -21.40474 13.47906 -17.69137 1.000 50.99815 42 PRO B C 1
ATOM 6280 O O . PRO C 1 34 ? -21.05826 12.37245 -17.25542 1.000 42.82258 42 PRO B O 1
ATOM 6284 N N . GLN C 1 35 ? -22.62333 13.70286 -18.15746 1.000 48.55908 43 GLN B N 1
ATOM 6285 C CA . GLN C 1 35 ? -23.64773 12.67520 -18.17725 1.000 40.55630 43 GLN B CA 1
ATOM 6286 C C . GLN C 1 35 ? -23.31718 11.51985 -19.13231 1.000 44.65864 43 GLN B C 1
ATOM 6287 O O . GLN C 1 35 ? -23.81315 10.40001 -18.93907 1.000 37.77230 43 GLN B O 1
ATOM 6293 N N . LEU C 1 36 ? -22.49568 11.76316 -20.15638 1.000 38.02553 44 LEU B N 1
ATOM 6294 C CA . LEU C 1 36 ? -22.23683 10.80099 -21.22815 1.000 34.08954 44 LEU B CA 1
ATOM 6295 C C . LEU C 1 36 ? -20.82017 10.24085 -21.17740 1.000 34.97272 44 LEU B C 1
ATOM 6296 O O . LEU C 1 36 ? -20.18656 10.00139 -22.21370 1.000 29.32159 44 LEU B O 1
ATOM 6301 N N . GLU C 1 37 ? -20.32129 9.99654 -19.96542 1.000 31.07377 45 GLU B N 1
ATOM 6302 C CA . GLU C 1 37 ? -18.91103 9.66846 -19.81475 1.000 28.88352 45 GLU B CA 1
ATOM 6303 C C . GLU C 1 37 ? -18.58963 8.27778 -20.35268 1.000 26.62398 45 GLU B C 1
ATOM 6304 O O . GLU C 1 37 ? -17.51287 8.07473 -20.91298 1.000 21.54866 45 GLU B O 1
ATOM 6310 N N . ASN C 1 38 ? -19.51062 7.32536 -20.24466 1.000 19.75834 46 ASN B N 1
ATOM 6311 C CA . ASN C 1 38 ? -19.28330 5.99152 -20.79374 1.000 26.74434 46 ASN B CA 1
ATOM 6312 C C . ASN C 1 38 ? -19.40402 5.94872 -22.30906 1.000 23.81720 46 ASN B C 1
ATOM 6313 O O . ASN C 1 38 ? -19.37816 4.85322 -22.87714 1.000 26.27126 46 ASN B O 1
ATOM 6318 N N . LEU C 1 39 ? -19.54213 7.10348 -22.96660 1.000 22.43351 47 LEU B N 1
ATOM 6319 C CA . LEU C 1 39 ? -19.40318 7.20528 -24.41763 1.000 27.20267 47 LEU B CA 1
ATOM 6320 C C . LEU C 1 39 ? -18.10381 7.90285 -24.83820 1.000 22.22334 47 LEU B C 1
ATOM 6321 O O . LEU C 1 39 ? -17.97653 8.28992 -26.00256 1.000 20.42295 47 LEU B O 1
ATOM 6326 N N . ARG C 1 40 ? -17.13525 8.05461 -23.92183 1.000 19.79538 48 ARG B N 1
ATOM 6327 C CA . ARG C 1 40 ? -15.91059 8.80823 -24.20207 1.000 28.89302 48 ARG B CA 1
ATOM 6328 C C . ARG C 1 40 ? -14.97160 8.10659 -25.18605 1.000 25.63547 48 ARG B C 1
ATOM 6329 O O . ARG C 1 40 ? -14.09662 8.77113 -25.76555 1.000 25.63444 48 ARG B O 1
ATOM 6337 N N . ASP C 1 41 ? -15.12084 6.79611 -25.40940 1.000 26.04036 49 ASP B N 1
ATOM 6338 C CA . ASP C 1 41 ? -14.29500 6.11519 -26.40897 1.000 30.01881 49 ASP B CA 1
ATOM 6339 C C . ASP C 1 41 ? -14.86644 6.22275 -27.81942 1.000 26.82044 49 ASP B C 1
ATOM 6340 O O . ASP C 1 41 ? -14.26173 5.68962 -28.76491 1.000 25.91104 49 ASP B O 1
ATOM 6345 N N . TYR C 1 42 ? -16.00011 6.89630 -27.99246 1.000 19.77498 50 TYR B N 1
ATOM 6346 C CA . TYR C 1 42 ? -16.69965 6.90099 -29.27132 1.000 24.26624 50 TYR B CA 1
ATOM 6347 C C . TYR C 1 42 ? -16.76092 8.29778 -29.88665 1.000 22.21337 50 TYR B C 1
ATOM 6348 O O . TYR C 1 42 ? -16.79697 9.30907 -29.17553 1.000 20.10812 50 TYR B O 1
ATOM 6357 N N . ARG C 1 43 ? -16.79092 8.33584 -31.22331 1.000 22.29423 51 ARG B N 1
ATOM 6358 C CA . ARG C 1 43 ? -16.99902 9.56261 -31.98848 1.000 23.36285 51 ARG B CA 1
ATOM 6359 C C . ARG C 1 43 ? -17.80752 9.26246 -33.24444 1.000 25.76065 51 ARG B C 1
ATOM 6360 O O . ARG C 1 43 ? -17.72116 8.16923 -33.81627 1.000 23.65444 51 ARG B O 1
ATOM 6368 N N . ILE C 1 44 ? -18.57557 10.26042 -33.68520 1.000 20.98636 52 ILE B N 1
ATOM 6369 C CA . ILE C 1 44 ? -19.38056 10.17661 -34.90283 1.000 26.12150 52 ILE B CA 1
ATOM 6370 C C . ILE C 1 44 ? -18.69972 10.99973 -35.98791 1.000 23.89952 52 ILE B C 1
ATOM 6371 O O . ILE C 1 44 ? -18.27694 12.13205 -35.73616 1.000 22.74774 52 ILE B O 1
ATOM 6376 N N . VAL C 1 45 ? -18.60611 10.44044 -37.19016 1.000 23.81204 53 VAL B N 1
ATOM 6377 C CA . VAL C 1 45 ? -18.05527 11.14953 -38.34291 1.000 26.01922 53 VAL B CA 1
ATOM 6378 C C . VAL C 1 45 ? -19.09663 11.13193 -39.45706 1.000 26.92371 53 VAL B C 1
ATOM 6379 O O . VAL C 1 45 ? -19.54601 10.05718 -39.88700 1.000 25.04127 53 VAL B O 1
ATOM 6383 N N . GLN C 1 46 ? -19.47281 12.32000 -39.92830 1.000 23.37200 54 GLN B N 1
ATOM 6384 C CA . GLN C 1 46 ? -20.37546 12.44856 -41.05941 1.000 32.30331 54 GLN B CA 1
ATOM 6385 C C . GLN C 1 46 ? -19.56018 12.63681 -42.33073 1.000 28.78978 54 GLN B C 1
ATOM 6386 O O . GLN C 1 46 ? -18.69000 13.51009 -42.38994 1.000 30.55412 54 GLN B O 1
ATOM 6392 N N . PHE C 1 47 ? -19.83492 11.80777 -43.33392 1.000 29.21456 55 PHE B N 1
ATOM 6393 C CA . PHE C 1 47 ? -19.15770 11.86911 -44.62225 1.000 30.87769 55 PHE B CA 1
ATOM 6394 C C . PHE C 1 47 ? -20.16659 12.19578 -45.71707 1.000 27.50054 55 PHE B C 1
ATOM 6395 O O . PHE C 1 47 ? -21.30068 11.69786 -45.71040 1.000 34.74846 55 PHE B O 1
ATOM 6403 N N . GLN C 1 48 ? -19.74455 13.03336 -46.66410 1.000 34.53420 56 GLN B N 1
ATOM 6404 C CA . GLN C 1 48 ? -20.57631 13.40363 -47.79954 1.000 35.09397 56 GLN B CA 1
ATOM 6405 C C . GLN C 1 48 ? -19.68225 13.78502 -48.96817 1.000 32.59300 56 GLN B C 1
ATOM 6406 O O . GLN C 1 48 ? -18.71345 14.52474 -48.79140 1.000 27.28427 56 GLN B O 1
ATOM 6412 N N . SER C 1 49 ? -20.00989 13.27578 -50.15403 1.000 31.94507 57 SER B N 1
ATOM 6413 C CA . SER C 1 49 ? -19.25048 13.64310 -51.33989 1.000 35.02028 57 SER B CA 1
ATOM 6414 C C . SER C 1 49 ? -20.17507 13.66350 -52.55208 1.000 34.10677 57 SER B C 1
ATOM 6415 O O . SER C 1 49 ? -21.19844 12.97132 -52.59096 1.000 31.35147 57 SER B O 1
ATOM 6418 N N . LYS C 1 50 ? -19.80269 14.48810 -53.53039 1.000 33.03671 58 LYS B N 1
ATOM 6419 C CA . LYS C 1 50 ? -20.54564 14.65074 -54.76606 1.000 34.78959 58 LYS B CA 1
ATOM 6420 C C . LYS C 1 50 ? -20.40843 13.40837 -55.63527 1.000 32.52159 58 LYS B C 1
ATOM 6421 O O . LYS C 1 50 ? -19.55352 12.55627 -55.39041 1.000 28.78629 58 LYS B O 1
ATOM 6427 N N . PRO C 1 51 ? -21.25056 13.27267 -56.66171 1.000 37.31801 59 PRO B N 1
ATOM 6428 C CA . PRO C 1 51 ? -21.07782 12.16090 -57.60601 1.000 33.83337 59 PRO B CA 1
ATOM 6429 C C . PRO C 1 51 ? -19.70293 12.22288 -58.25225 1.000 33.96906 59 PRO B C 1
ATOM 6430 O O . PRO C 1 51 ? -19.12461 13.29959 -58.41430 1.000 32.18342 59 PRO B O 1
ATOM 6434 N N . ASN C 1 52 ? -19.16949 11.04341 -58.59558 1.000 36.87605 60 ASN B N 1
ATOM 6435 C CA . ASN C 1 52 ? -17.93201 10.93667 -59.37225 1.000 37.60107 60 ASN B CA 1
ATOM 6436 C C . ASN C 1 52 ? -16.72519 11.43469 -58.57702 1.000 37.29239 60 ASN B C 1
ATOM 6437 O O . ASN C 1 52 ? -15.85036 12.12550 -59.11022 1.000 38.08690 60 ASN B O 1
ATOM 6442 N N . THR C 1 53 ? -16.65815 11.06916 -57.29706 1.000 34.15935 61 THR B N 1
ATOM 6443 C CA . THR C 1 53 ? -15.53972 11.49186 -56.46578 1.000 34.37295 61 THR B CA 1
ATOM 6444 C C . THR C 1 53 ? -14.94079 10.28779 -55.75738 1.000 32.65875 61 THR B C 1
ATOM 6445 O O . THR C 1 53 ? -15.51787 9.19730 -55.75731 1.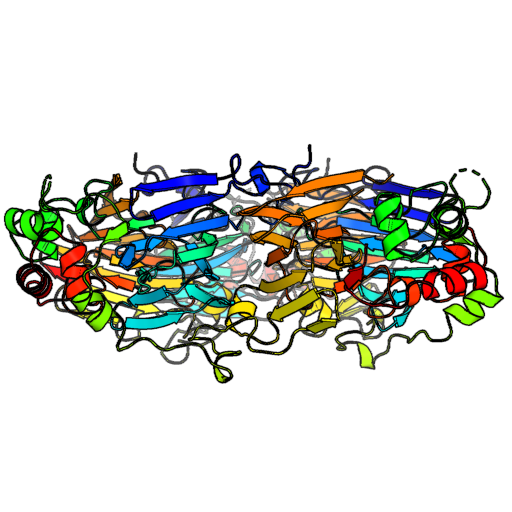000 30.62289 61 THR B O 1
ATOM 6449 N N . ILE C 1 54 ? -13.75939 10.49709 -55.17043 1.000 31.14978 62 ILE B N 1
ATOM 6450 C CA . ILE C 1 54 ? -13.06369 9.45120 -54.41917 1.000 35.30226 62 ILE B CA 1
ATOM 6451 C C . ILE C 1 54 ? -12.31415 10.06772 -53.24008 1.000 33.10383 62 ILE B C 1
ATOM 6452 O O . ILE C 1 54 ? -11.60251 11.07010 -53.38303 1.000 27.70451 62 ILE B O 1
ATOM 6457 N N . LEU C 1 55 ? -12.50345 9.45986 -52.06598 1.000 34.31629 63 LEU B N 1
ATOM 6458 C CA . LEU C 1 55 ? -11.67615 9.71038 -50.89400 1.000 29.08372 63 LEU B CA 1
ATOM 6459 C C . LEU C 1 55 ? -10.37084 8.95513 -51.06551 1.000 27.10087 63 LEU B C 1
ATOM 6460 O O . LEU C 1 55 ? -10.38745 7.73393 -51.22806 1.000 29.40372 63 LEU B O 1
ATOM 6465 N N . LEU C 1 56 ? -9.25304 9.67674 -51.02431 1.000 29.57494 64 LEU B N 1
ATOM 6466 C CA . LEU C 1 56 ? -7.94337 9.11635 -51.33316 1.000 29.16834 64 LEU B CA 1
ATOM 6467 C C . LEU C 1 56 ? -7.47813 8.14994 -50.23814 1.000 31.70392 64 LEU B C 1
ATOM 6468 O O . LEU C 1 56 ? -7.96560 8.19779 -49.10174 1.000 29.37715 64 LEU B O 1
ATOM 6473 N N . PRO C 1 57 ? -6.54493 7.24836 -50.56379 1.000 32.10014 65 PRO B N 1
ATOM 6474 C CA . PRO C 1 57 ? -6.17041 6.19454 -49.60603 1.000 30.64251 65 PRO B CA 1
ATOM 6475 C C . PRO C 1 57 ? -5.60683 6.76683 -48.31537 1.000 31.46688 65 PRO B C 1
ATOM 6476 O O . PRO C 1 57 ? -4.71605 7.61675 -48.32572 1.000 26.14577 65 PRO B O 1
ATOM 6480 N N . HIS C 1 58 ? -6.14236 6.28109 -47.19885 1.000 29.87641 66 HIS B N 1
ATOM 6481 C CA . HIS C 1 58 ? -5.71947 6.69857 -45.87272 1.000 28.06926 66 HIS B CA 1
ATOM 6482 C C . HIS C 1 58 ? -6.12804 5.61511 -44.89074 1.000 24.04423 66 HIS B C 1
ATOM 6483 O O . HIS C 1 58 ? -6.86246 4.68958 -45.22795 1.000 27.77493 66 HIS B O 1
ATOM 6490 N N . HIS C 1 59 ? -5.63288 5.74766 -43.66872 1.000 26.91521 67 HIS B N 1
ATOM 6491 C CA . HIS C 1 59 ? -5.97457 4.85573 -42.57694 1.000 23.90734 67 HIS B CA 1
ATOM 6492 C C . HIS C 1 59 ? -6.06862 5.70957 -41.32333 1.000 24.82466 67 HIS B C 1
ATOM 6493 O O . HIS C 1 59 ? -5.73237 6.89594 -41.32808 1.000 25.59041 67 HIS B O 1
ATOM 6500 N N . ALA C 1 60 ? -6.53033 5.10301 -40.23823 1.000 21.34940 68 ALA B N 1
ATOM 6501 C CA . ALA C 1 60 ? -6.66860 5.84041 -38.99398 1.000 22.77085 68 ALA B CA 1
ATOM 6502 C C . ALA C 1 60 ? -6.34780 4.91725 -37.82808 1.000 17.18179 68 ALA B C 1
ATOM 6503 O O . ALA C 1 60 ? -6.39727 3.69850 -37.95007 1.000 19.58543 68 ALA B O 1
ATOM 6505 N N . ASP C 1 61 ? -5.98833 5.51354 -36.69487 1.000 24.70154 69 ASP B N 1
ATOM 6506 C 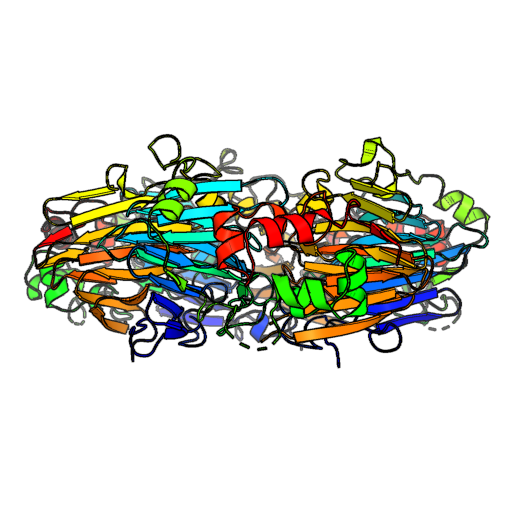CA . ASP C 1 61 ? -5.82672 4.74463 -35.46585 1.000 23.41601 69 ASP B CA 1
ATOM 6507 C C . ASP C 1 61 ? -7.16616 4.67766 -34.72947 1.000 23.26142 69 ASP B C 1
ATOM 6508 O O . ASP C 1 61 ? -7.28940 5.07235 -33.57357 1.000 22.69702 69 ASP B O 1
ATOM 6513 N N . ALA C 1 62 ? -8.17605 4.18250 -35.44971 1.000 25.16156 70 ALA B N 1
ATOM 6514 C CA . ALA C 1 62 ? -9.51719 3.95250 -34.91121 1.000 21.31135 70 ALA B CA 1
ATOM 6515 C C . ALA C 1 62 ? -10.22217 2.87296 -35.72169 1.000 25.58682 70 ALA B C 1
ATOM 6516 O O . ALA C 1 62 ? -10.07381 2.80893 -36.94226 1.000 22.84436 70 ALA B O 1
ATOM 6518 N N . ASP C 1 63 ? -11.00843 2.04347 -35.04199 1.000 30.49642 71 ASP B N 1
ATOM 6519 C CA . ASP C 1 63 ? -12.04368 1.28019 -35.72109 1.000 29.54297 71 ASP B CA 1
ATOM 6520 C C . ASP C 1 63 ? -13.13160 2.21096 -36.22458 1.000 30.48614 71 ASP B C 1
ATOM 6521 O O . ASP C 1 63 ? -13.49203 3.19056 -35.56347 1.000 32.62896 71 ASP B O 1
ATOM 6526 N N . PHE C 1 64 ? -13.67942 1.88282 -37.38521 1.000 29.70671 72 PHE B N 1
ATOM 6527 C CA . PHE C 1 64 ? -14.83243 2.57768 -37.93660 1.000 27.23404 72 PHE B CA 1
ATOM 6528 C C . PHE C 1 64 ? -15.94151 1.56551 -38.15905 1.000 27.32763 72 PHE B C 1
ATOM 6529 O O . PHE C 1 64 ? -15.72216 0.52298 -38.78797 1.000 25.82271 72 PHE B O 1
ATOM 6537 N N . LEU C 1 65 ? -17.11977 1.84945 -37.62476 1.000 26.01663 73 LEU B N 1
ATOM 6538 C CA . LEU C 1 65 ? -18.33132 1.19333 -38.09036 1.000 23.72312 73 LEU B CA 1
ATOM 6539 C C . LEU C 1 65 ? -19.01751 2.18597 -39.03605 1.000 25.60105 73 LEU B C 1
ATOM 6540 O O . LEU C 1 65 ? -19.65811 3.14204 -38.59201 1.000 30.32008 73 LEU B O 1
ATOM 6545 N N . LEU C 1 66 ? -18.87812 1.98563 -40.34165 1.000 24.38834 74 LEU B N 1
ATOM 6546 C CA . LEU C 1 66 ? -19.52752 2.91245 -41.25933 1.000 30.24773 74 LEU B CA 1
ATOM 6547 C C . LEU C 1 66 ? -20.86163 2.36431 -41.76056 1.000 26.98947 74 LEU B C 1
ATOM 6548 O O . LEU C 1 66 ? -21.10231 1.15429 -41.80029 1.000 29.28952 74 LEU B O 1
ATOM 6553 N N . PHE C 1 67 ? -21.73348 3.29353 -42.14370 1.000 31.15079 75 PHE B N 1
ATOM 6554 C CA . PHE C 1 67 ? -23.11379 3.01178 -42.50684 1.000 24.86652 75 PHE B CA 1
ATOM 6555 C C . PHE C 1 67 ? -23.51251 3.94588 -43.63653 1.000 23.96797 75 PHE B C 1
ATOM 6556 O O . PHE C 1 67 ? -23.31167 5.15885 -43.53476 1.000 25.49928 75 PHE B O 1
ATOM 6564 N N . VAL C 1 68 ? -24.10416 3.39071 -44.68984 1.000 29.81758 76 VAL B N 1
ATOM 6565 C CA . VAL C 1 68 ? -24.56035 4.17633 -45.83040 1.000 27.82349 76 VAL B CA 1
ATOM 6566 C C . VAL C 1 68 ? -25.98445 4.64892 -45.55666 1.000 31.95715 76 VAL B C 1
ATOM 6567 O O . VAL C 1 68 ? -26.90149 3.82816 -45.45980 1.000 31.47202 76 VAL B O 1
ATOM 6571 N N . LEU C 1 69 ? -26.16869 5.97600 -45.41869 1.000 29.03774 77 LEU B N 1
ATOM 6572 C CA . LEU C 1 69 ? -27.50375 6.54294 -45.23100 1.000 30.81815 77 LEU B CA 1
ATOM 6573 C C . LEU C 1 69 ? -28.25981 6.68851 -46.55006 1.000 30.25366 77 LEU B C 1
ATOM 6574 O O . LEU C 1 69 ? -29.46179 6.40534 -46.61569 1.000 26.80055 77 LEU B O 1
ATOM 6579 N N . SER C 1 70 ? -27.58161 7.13314 -47.60157 1.000 28.38199 78 SER B N 1
ATOM 6580 C CA . SER C 1 70 ? -28.19021 7.36624 -48.90284 1.000 33.49059 78 SER B CA 1
ATOM 6581 C C . SER C 1 70 ? -27.08574 7.48189 -49.94124 1.000 31.57190 78 SER B C 1
ATOM 6582 O O . SER C 1 70 ? -25.97462 7.92377 -49.63160 1.000 34.54048 78 SER B O 1
ATOM 6585 N N . GLY C 1 71 ? -27.40004 7.07490 -51.16488 1.000 28.78661 79 GLY B N 1
ATOM 6586 C CA . GLY C 1 71 ? -26.41095 7.03103 -52.22490 1.000 29.98898 79 GLY B CA 1
ATOM 6587 C C . GLY C 1 71 ? -25.79551 5.65408 -52.38213 1.000 30.06543 79 GLY B C 1
ATOM 6588 O O . GLY C 1 71 ? -26.25240 4.65676 -51.81924 1.000 30.86870 79 GLY B O 1
ATOM 6589 N N . ARG C 1 72 ? -24.72100 5.61053 -53.17075 1.000 32.16770 80 ARG B N 1
ATOM 6590 C CA . ARG C 1 72 ? -23.99418 4.38205 -53.45186 1.000 31.40104 80 ARG B CA 1
ATOM 6591 C C . ARG C 1 72 ? -22.50253 4.61302 -53.25884 1.000 34.21460 80 ARG B C 1
ATOM 6592 O O . ARG C 1 72 ? -22.00482 5.72503 -53.44846 1.000 32.55808 80 ARG B O 1
ATOM 6600 N N . ALA C 1 73 ? -21.79287 3.54522 -52.88865 1.000 34.21017 81 ALA B N 1
ATOM 6601 C CA . ALA C 1 73 ? -20.36499 3.62792 -52.60640 1.000 36.26980 81 ALA B CA 1
ATOM 6602 C C . ALA C 1 73 ? -19.64621 2.35102 -53.02733 1.000 33.58586 81 ALA B C 1
ATOM 6603 O O . ALA C 1 73 ? -20.19931 1.25020 -52.94561 1.000 33.59667 81 ALA B O 1
ATOM 6605 N N . ILE C 1 74 ? -18.39296 2.50796 -53.45425 1.000 32.71094 82 ILE B N 1
ATOM 6606 C CA . ILE C 1 74 ? -17.44415 1.40130 -53.50949 1.000 28.79944 82 ILE B CA 1
ATOM 6607 C C . ILE C 1 74 ? -16.43061 1.60834 -52.39475 1.000 29.84174 82 ILE B C 1
ATOM 6608 O O . ILE C 1 74 ? -15.68663 2.60236 -52.38270 1.000 29.15126 82 ILE B O 1
ATOM 6613 N N . LEU C 1 75 ? -16.40821 0.67009 -51.45852 1.000 30.00820 83 LEU B N 1
ATOM 6614 C CA . LEU C 1 75 ? -15.48899 0.69135 -50.32938 1.000 32.40636 83 LEU B CA 1
ATOM 6615 C C . LEU C 1 75 ? -14.39566 -0.33425 -50.59988 1.000 27.91672 83 LEU B C 1
ATOM 6616 O O . LEU C 1 75 ? -14.67723 -1.53548 -50.69824 1.000 28.50198 83 LEU B O 1
ATOM 6621 N N . THR C 1 76 ? -13.15946 0.12872 -50.75180 1.000 29.65296 84 THR B N 1
ATOM 6622 C CA . THR C 1 76 ? -12.04298 -0.77313 -51.02106 1.000 29.45355 84 THR B CA 1
ATOM 6623 C C . THR C 1 76 ? -11.06497 -0.74857 -49.85381 1.000 27.26400 84 THR B C 1
ATOM 6624 O O . THR C 1 76 ? -10.48198 0.29900 -49.55350 1.000 26.85317 84 THR B O 1
ATOM 6628 N N . LEU C 1 77 ? -10.89943 -1.89893 -49.19233 1.000 26.78130 85 LEU B N 1
ATOM 6629 C CA . LEU C 1 77 ? -9.88206 -2.07110 -48.16180 1.000 31.07043 85 LEU B CA 1
ATOM 6630 C C . LEU C 1 77 ? -8.67398 -2.75362 -48.77732 1.000 30.65633 85 LEU B C 1
ATOM 6631 O O . LEU C 1 77 ? -8.79093 -3.86343 -49.30582 1.000 31.54946 85 LEU B O 1
ATOM 6636 N N . VAL C 1 78 ? -7.51876 -2.10600 -48.68714 1.000 33.28378 86 VAL B N 1
ATOM 6637 C CA . VAL C 1 78 ? -6.26944 -2.66989 -49.17452 1.000 30.73648 86 VAL B CA 1
ATOM 6638 C C . VAL C 1 78 ? -5.47220 -3.16546 -47.97587 1.000 35.70445 86 VAL B C 1
ATOM 6639 O O . VAL C 1 78 ? -5.23398 -2.41855 -47.01347 1.000 35.08257 86 VAL B O 1
ATOM 6643 N N . ASN C 1 79 ? -5.11511 -4.44359 -48.01042 1.000 32.67122 87 ASN B N 1
ATOM 6644 C CA . ASN C 1 79 ? -4.29262 -5.08217 -46.99859 1.000 35.42608 87 ASN B CA 1
ATOM 6645 C C . ASN C 1 79 ? -2.85619 -5.15073 -47.50246 1.000 33.69997 87 ASN B C 1
ATOM 6646 O O . ASN C 1 79 ? -2.55255 -4.76183 -48.63430 1.000 33.13091 87 ASN B O 1
ATOM 6651 N N . ASN C 1 80 ? -1.95851 -5.65641 -46.65314 1.000 30.22674 88 ASN B N 1
ATOM 6652 C CA . ASN C 1 80 ? -0.54973 -5.69203 -47.03018 1.000 36.01417 88 ASN B CA 1
ATOM 6653 C C . ASN C 1 80 ? -0.27348 -6.64459 -48.18597 1.000 35.44387 88 ASN B C 1
ATOM 6654 O O . ASN C 1 80 ? 0.76562 -6.51282 -48.83185 1.000 37.39354 88 ASN B O 1
ATOM 6659 N N . ASP C 1 81 ? -1.17056 -7.59126 -48.47325 1.000 38.78406 89 ASP B N 1
ATOM 6660 C CA . ASP C 1 81 ? -0.96839 -8.49913 -49.59852 1.000 42.75599 89 ASP B CA 1
ATOM 6661 C C . ASP C 1 81 ? -2.25109 -8.77194 -50.37681 1.000 44.20251 89 ASP B C 1
ATOM 6662 O O . ASP C 1 81 ? -2.26786 -9.68013 -51.21702 1.000 48.50452 89 ASP B O 1
ATOM 6667 N N . ASP C 1 82 ? -3.31870 -8.01798 -50.12645 1.000 43.32447 90 ASP B N 1
ATOM 6668 C CA . ASP C 1 82 ? -4.62593 -8.32616 -50.68273 1.000 39.94484 90 ASP B CA 1
ATOM 6669 C C . ASP C 1 82 ? -5.39832 -7.02791 -50.84184 1.000 38.45242 90 ASP B C 1
ATOM 6670 O O . ASP C 1 82 ? -5.00617 -5.98085 -50.32323 1.000 34.25885 90 ASP B O 1
ATOM 6675 N N . ARG C 1 83 ? -6.52457 -7.11825 -51.54353 1.000 35.46835 91 ARG B N 1
ATOM 6676 C CA . ARG C 1 83 ? -7.42957 -5.99601 -51.72860 1.000 33.64873 91 ARG B CA 1
ATOM 6677 C C . ARG C 1 83 ? -8.85965 -6.51881 -51.70984 1.000 36.52251 91 ARG B C 1
ATOM 6678 O O . ARG C 1 83 ? -9.14070 -7.61254 -52.20893 1.000 38.76099 91 ARG B O 1
ATOM 6686 N N . ASP C 1 84 ? -9.76768 -5.74344 -51.12037 1.000 32.25313 92 ASP B N 1
ATOM 6687 C CA . ASP C 1 84 ? -11.15386 -6.17717 -50.98195 1.000 29.94025 92 ASP B CA 1
ATOM 6688 C C . ASP C 1 84 ? -12.06586 -4.99427 -51.26160 1.000 34.12169 92 ASP B C 1
ATOM 6689 O O . ASP C 1 84 ? -12.10260 -4.03518 -50.48324 1.000 34.29503 92 ASP B O 1
ATOM 6694 N N . SER C 1 85 ? -12.80009 -5.06370 -52.36654 1.000 30.97346 93 SER B N 1
ATOM 6695 C CA . SER C 1 85 ? -13.73607 -4.01475 -52.73111 1.000 32.80288 93 SER B CA 1
ATOM 6696 C C . SER C 1 85 ? -15.15483 -4.43677 -52.37938 1.000 35.86288 93 SER B C 1
ATOM 6697 O O . SER C 1 85 ? -15.49855 -5.62212 -52.41798 1.000 34.83447 93 SER B O 1
ATOM 6700 N N . TYR C 1 86 ? -15.97503 -3.45592 -52.02048 1.000 31.80104 94 TYR B N 1
ATOM 6701 C CA . TYR C 1 86 ? -17.35548 -3.73926 -51.68238 1.000 32.88158 94 TYR B CA 1
ATOM 6702 C C . TYR C 1 86 ? -18.26049 -2.68672 -52.28991 1.000 32.86164 94 TYR B C 1
ATOM 6703 O O . TYR C 1 86 ? -17.93487 -1.49439 -52.29121 1.000 28.10100 94 TYR B O 1
ATOM 6712 N N . ASN C 1 87 ? -19.39718 -3.15245 -52.80586 1.000 36.32237 95 ASN B N 1
ATOM 6713 C CA . ASN C 1 87 ? -20.39400 -2.31597 -53.46174 1.000 40.07677 95 ASN B CA 1
ATOM 6714 C C . ASN C 1 87 ? -21.53212 -2.06732 -52.47622 1.000 37.46912 95 ASN B C 1
ATOM 6715 O O . ASN C 1 87 ? -22.29022 -2.98489 -52.16318 1.000 38.85224 95 ASN B O 1
ATOM 6720 N N . LEU C 1 88 ? -21.66471 -0.82860 -52.00520 1.000 35.58982 96 LEU B N 1
ATOM 6721 C CA . LEU C 1 88 ? -22.51378 -0.50905 -50.86472 1.000 37.32312 96 LEU B CA 1
ATOM 6722 C C . LEU C 1 88 ? -23.78231 0.21783 -51.29552 1.000 35.50152 96 LEU B C 1
ATOM 6723 O O . LEU C 1 88 ? -23.76775 1.02662 -52.22707 1.000 37.50798 96 LEU B O 1
ATOM 6728 N N . HIS C 1 89 ? -24.87462 -0.07086 -50.60807 1.000 35.60270 97 HIS B N 1
ATOM 6729 C CA . HIS C 1 89 ? -26.18600 0.49635 -50.87371 1.000 35.68809 97 HIS B CA 1
ATOM 6730 C C . HIS C 1 89 ? -26.75739 1.00369 -49.56402 1.000 34.16109 97 HIS B C 1
ATOM 6731 O O . HIS C 1 89 ? -26.22884 0.68513 -48.49266 1.000 33.87756 97 HIS B O 1
ATOM 6738 N N . PRO C 1 90 ? -27.80319 1.83557 -49.60125 1.000 35.29071 98 PRO B N 1
ATOM 6739 C CA . PRO C 1 90 ? -28.36811 2.37909 -48.35468 1.000 32.54662 98 PRO B CA 1
ATOM 6740 C C . PRO C 1 90 ? -28.74396 1.26131 -47.39408 1.000 27.64304 98 PRO B C 1
ATOM 6741 O O . PRO C 1 90 ? -29.38835 0.28680 -47.77313 1.000 30.28200 98 PRO B O 1
ATOM 6745 N N . GLY C 1 91 ? -28.29897 1.38627 -46.14723 1.000 34.45441 99 GLY B N 1
ATOM 6746 C CA . GLY C 1 91 ? -28.46815 0.33419 -45.15930 1.000 31.94044 99 GLY B CA 1
ATOM 6747 C C . GLY C 1 91 ? -27.26353 -0.56665 -44.95861 1.000 29.94567 99 GLY B C 1
ATOM 6748 O O . GLY C 1 91 ? -27.21484 -1.29773 -43.95732 1.000 30.07417 99 GLY B O 1
ATOM 6749 N N . ASP C 1 92 ? -26.28651 -0.53058 -45.86372 1.000 27.52489 100 ASP B N 1
ATOM 6750 C CA . ASP C 1 92 ? -25.09946 -1.36003 -45.72618 1.000 29.73663 100 ASP B CA 1
ATOM 6751 C C . ASP C 1 92 ? -24.21664 -0.85615 -44.58731 1.000 29.19196 100 ASP B C 1
ATOM 6752 O O . ASP C 1 92 ? -24.02654 0.35005 -44.40612 1.000 29.07437 100 ASP B O 1
ATOM 6757 N N . ALA C 1 93 ? -23.68243 -1.79005 -43.81215 1.000 25.92450 101 ALA B N 1
ATOM 6758 C CA . ALA C 1 93 ? -22.74790 -1.47635 -42.74552 1.000 31.34661 101 ALA B CA 1
ATOM 6759 C C . ALA C 1 93 ? -21.50603 -2.33804 -42.89530 1.000 26.19046 101 ALA B C 1
ATOM 6760 O O . ALA C 1 93 ? -21.58601 -3.49530 -43.31652 1.000 31.27364 101 ALA B O 1
ATOM 6762 N N . GLN C 1 94 ? -20.35009 -1.77018 -42.54460 1.000 32.12030 102 GLN B N 1
ATOM 6763 C CA . GLN C 1 94 ? -19.14014 -2.57936 -42.49421 1.000 36.40237 102 GLN B CA 1
ATOM 6764 C C . GLN C 1 94 ? -18.16390 -2.01670 -41.47408 1.000 26.27637 102 GLN B C 1
ATOM 6765 O O . GLN C 1 94 ? -17.98364 -0.79970 -41.37720 1.000 23.85267 102 GLN B O 1
ATOM 6771 N N . ARG C 1 95 ? -17.52619 -2.90544 -40.72544 1.000 23.03067 103 ARG B N 1
ATOM 6772 C CA . ARG C 1 95 ? -16.46531 -2.46869 -39.83004 1.000 25.64367 103 ARG B CA 1
ATOM 6773 C C . ARG C 1 95 ? -15.16838 -2.35314 -40.62453 1.000 26.46409 103 ARG B C 1
ATOM 6774 O O . ARG C 1 95 ? -14.76539 -3.31032 -41.29439 1.000 25.57702 103 ARG B O 1
ATOM 6782 N N . ILE C 1 96 ? -14.54797 -1.17796 -40.61216 1.000 29.18235 104 ILE B N 1
ATOM 6783 C CA . ILE C 1 96 ? -13.18243 -1.00064 -41.09141 1.000 24.89861 104 ILE B CA 1
ATOM 6784 C C . ILE C 1 96 ? -12.25626 -1.12126 -39.87874 1.000 24.25590 104 ILE B C 1
ATOM 6785 O O . ILE C 1 96 ? -12.20629 -0.17886 -39.06349 1.000 24.44773 104 ILE B O 1
ATOM 6790 N N . PRO C 1 97 ? -11.54203 -2.23361 -39.71625 1.000 25.68285 105 PRO B N 1
ATOM 6791 C CA . PRO C 1 97 ? -10.59798 -2.35521 -38.59414 1.000 30.35268 105 PRO B CA 1
ATOM 6792 C C . PRO C 1 97 ? -9.60483 -1.20303 -38.54099 1.000 29.55784 105 PRO B C 1
ATOM 6793 O O . PRO C 1 97 ? -9.35351 -0.54487 -39.56068 1.000 24.38677 105 PRO B O 1
ATOM 6797 N N . ALA C 1 98 ? -9.05435 -0.94778 -37.35082 1.000 26.99747 106 ALA B N 1
ATOM 6798 C CA . ALA C 1 98 ? -8.12672 0.16232 -37.15417 1.000 25.08049 106 ALA B CA 1
ATOM 6799 C C . ALA C 1 98 ? -6.84141 -0.04004 -37.94647 1.000 21.55177 106 ALA B C 1
ATOM 6800 O O . ALA C 1 98 ? -6.28713 -1.13775 -37.98863 1.000 20.89369 106 ALA B O 1
ATOM 6802 N N . GLY C 1 99 ? -6.33451 1.04139 -38.52758 1.000 19.87561 107 GLY B N 1
ATOM 6803 C CA . GLY C 1 99 ? -5.10546 0.93873 -39.28464 1.000 24.04048 107 GLY B CA 1
ATOM 6804 C C . GLY C 1 99 ? -5.25466 0.18030 -40.58482 1.000 22.37082 107 GLY B C 1
ATOM 6805 O O . GLY C 1 99 ? -4.27622 -0.40576 -41.07051 1.000 27.08455 107 GLY B O 1
ATOM 6806 N N . THR C 1 100 ? -6.44791 0.20496 -41.17722 1.000 22.22406 108 THR B N 1
ATOM 6807 C CA . THR C 1 100 ? -6.71146 -0.39302 -42.48516 1.000 27.00954 108 THR B CA 1
ATOM 6808 C C . THR C 1 100 ? -6.74456 0.71368 -43.53066 1.000 21.42862 108 THR B C 1
ATOM 6809 O O . THR C 1 100 ? -7.57032 1.63556 -43.44538 1.000 20.29821 108 THR B O 1
ATOM 6813 N N . THR C 1 101 ? -5.82694 0.64501 -44.49052 1.000 25.18484 109 THR B N 1
ATOM 6814 C CA . THR C 1 101 ? -5.83404 1.58755 -45.60093 1.000 27.04192 109 THR B CA 1
ATOM 6815 C C . THR C 1 101 ? -7.08188 1.35788 -46.44903 1.000 26.69438 109 THR B C 1
ATOM 6816 O O . THR C 1 101 ? -7.40390 0.21599 -46.79964 1.000 27.09058 109 THR B O 1
ATOM 6820 N N . TYR C 1 102 ? -7.78986 2.43535 -46.78570 1.000 25.89361 110 TYR B N 1
ATOM 6821 C CA . TYR C 1 102 ? -8.99800 2.28650 -47.58519 1.000 27.13055 110 TYR B CA 1
ATOM 6822 C C . TYR C 1 102 ? -9.24394 3.53654 -48.41606 1.000 27.63944 110 TYR B C 1
ATOM 6823 O O . TYR C 1 102 ? -8.74357 4.62032 -48.10682 1.000 30.67754 110 TYR B O 1
ATOM 6832 N N . TYR C 1 103 ? -10.00639 3.36584 -49.50028 1.000 31.76680 111 TYR B N 1
ATOM 6833 C CA . TYR C 1 103 ? -10.53379 4.50397 -50.24343 1.000 32.11837 111 TYR B CA 1
ATOM 6834 C C . TYR C 1 103 ? -12.01866 4.29518 -50.56631 1.000 28.94162 111 TYR B C 1
ATOM 6835 O O . TYR C 1 103 ? -12.51899 3.16496 -50.66499 1.000 24.34199 111 TYR B O 1
ATOM 6844 N N . LEU C 1 104 ? -12.73084 5.41277 -50.69782 1.000 29.06496 112 LEU B N 1
ATOM 6845 C CA . LEU C 1 104 ? -14.19042 5.43518 -50.71385 1.000 28.76429 112 LEU B CA 1
ATOM 6846 C C . LEU C 1 104 ? -14.64143 6.18212 -51.96229 1.000 27.39435 112 LEU B C 1
ATOM 6847 O O . LEU C 1 104 ? -14.47986 7.40405 -52.04514 1.000 23.55790 112 LEU B O 1
ATOM 6852 N N . VAL C 1 105 ? -15.22963 5.44735 -52.91560 1.000 29.56398 113 VAL B N 1
ATOM 6853 C CA . VAL C 1 105 ? -15.70261 5.99108 -54.19015 1.000 31.97073 113 VAL B CA 1
ATOM 6854 C C . VAL C 1 105 ? -17.21265 6.19333 -54.14951 1.000 30.88561 113 VAL B C 1
ATOM 6855 O O . VAL C 1 105 ? -17.96218 5.31453 -53.69826 1.000 31.18857 113 VAL B O 1
ATOM 6859 N N . ASN C 1 106 ? -17.66405 7.35262 -54.63230 1.000 31.00022 114 ASN B N 1
ATOM 6860 C CA . ASN C 1 106 ? -19.05381 7.56438 -55.02332 1.000 31.30655 114 ASN B CA 1
ATOM 6861 C C . ASN C 1 106 ? -19.22392 7.32680 -56.52041 1.000 33.97324 114 ASN B C 1
ATOM 6862 O O . ASN C 1 106 ? -18.99662 8.25072 -57.31140 1.000 33.95671 114 ASN B O 1
ATOM 6867 N N . PRO C 1 107 ? -19.63508 6.13154 -56.95756 1.000 37.70350 115 PRO B N 1
ATOM 6868 C CA . PRO C 1 107 ? -19.75796 5.87931 -58.39965 1.000 41.43341 115 PRO B CA 1
ATOM 6869 C C . PRO C 1 107 ? -21.05191 6.38479 -59.01993 1.000 42.67358 115 PRO B C 1
ATOM 6870 O O . PRO C 1 107 ? -21.22703 6.24153 -60.23364 1.000 40.87662 115 PRO B O 1
ATOM 6874 N N . HIS C 1 108 ? -21.96326 6.95766 -58.23683 1.000 42.07137 116 HIS B N 1
ATOM 6875 C CA . HIS C 1 108 ? -23.22903 7.42911 -58.78120 1.000 41.55254 116 HIS B CA 1
ATOM 6876 C C . HIS C 1 108 ? -23.03308 8.69200 -59.62194 1.000 44.38112 116 HIS B C 1
ATOM 6877 O O . HIS C 1 108 ? -22.11677 9.48413 -59.38596 1.000 40.55733 116 HIS B O 1
ATOM 6884 N N . ASP C 1 109 ? -23.91922 8.88842 -60.60774 1.000 42.62217 117 ASP B N 1
ATOM 6885 C CA . ASP C 1 109 ? -23.78509 10.01861 -61.52487 1.000 43.75617 117 ASP B CA 1
ATOM 6886 C C . ASP C 1 109 ? -24.56720 11.26063 -61.10876 1.000 43.92484 117 ASP B C 1
ATOM 6887 O O . ASP C 1 109 ? -24.32846 12.33349 -61.66946 1.000 47.15425 117 ASP B O 1
ATOM 6892 N N . HIS C 1 110 ? -25.47564 11.16382 -60.14006 1.000 43.83564 118 HIS B N 1
ATOM 6893 C CA . HIS C 1 110 ? -26.27403 12.33468 -59.78436 1.000 44.48748 118 HIS B CA 1
ATOM 6894 C C . HIS C 1 110 ? -26.46510 12.48580 -58.27621 1.000 44.31270 118 HIS B C 1
ATOM 6895 O O . HIS C 1 110 ? -26.40236 13.59896 -57.74565 1.000 42.04369 118 HIS B O 1
ATOM 6902 N N . GLN C 1 111 ? -26.67244 11.37382 -57.58157 1.000 37.78001 119 GLN B N 1
ATOM 6903 C CA . GLN C 1 111 ? -26.94118 11.37347 -56.15126 1.000 39.21420 119 GLN B CA 1
ATOM 6904 C C . GLN C 1 111 ? -25.66162 11.50923 -55.32745 1.000 38.00588 119 GLN B C 1
ATOM 6905 O O . GLN C 1 111 ? -24.60659 10.97235 -55.67910 1.000 41.28163 119 GLN B O 1
ATOM 6911 N N . ASN C 1 112 ? -25.76895 12.21426 -54.20162 1.000 39.83819 120 ASN B N 1
ATOM 6912 C CA . ASN C 1 112 ? -24.64598 12.30336 -53.27970 1.000 38.99502 120 ASN B CA 1
ATOM 6913 C C . ASN C 1 112 ? -24.47221 10.97354 -52.53673 1.000 39.45355 120 ASN B C 1
ATOM 6914 O O . ASN C 1 112 ? -25.30808 10.06819 -52.61347 1.000 41.02549 120 ASN B O 1
ATOM 6919 N N . LEU C 1 113 ? -23.36815 10.84382 -51.80748 1.000 38.39610 121 LEU B N 1
ATOM 6920 C CA . LEU C 1 113 ? -23.11923 9.68345 -50.95491 1.000 32.97626 121 LEU B CA 1
ATOM 6921 C C . LEU C 1 113 ? -23.09194 10.17092 -49.51406 1.000 31.51694 121 LEU B C 1
ATOM 6922 O O . LEU C 1 113 ? -22.20941 10.94581 -49.13435 1.000 30.41797 121 LEU B O 1
ATOM 6927 N N . LYS C 1 114 ? -24.07177 9.74606 -48.71990 1.000 28.90256 122 LYS B N 1
ATOM 6928 C CA . LYS C 1 114 ? -24.17412 10.16731 -47.32994 1.000 33.42764 122 LYS B CA 1
ATOM 6929 C C . LYS C 1 114 ? -23.83349 8.97849 -46.44038 1.000 30.52733 122 LYS B C 1
ATOM 6930 O O . LYS C 1 114 ? -24.50866 7.94254 -46.48936 1.000 30.02176 122 LYS B O 1
ATOM 6936 N N . ILE C 1 115 ? -22.77031 9.12087 -45.65345 1.000 28.85463 123 ILE B N 1
ATOM 6937 C CA . ILE C 1 115 ? -22.23123 8.03358 -44.84666 1.000 32.04186 123 ILE B CA 1
ATOM 6938 C C . ILE C 1 115 ? -22.01998 8.57293 -43.44534 1.000 27.72503 123 ILE B C 1
ATOM 6939 O O . ILE C 1 115 ? -21.62153 9.72710 -43.26770 1.000 30.51211 123 ILE B O 1
ATOM 6944 N N . ILE C 1 116 ? -22.29454 7.75046 -42.44765 1.000 28.36252 124 ILE B N 1
ATOM 6945 C CA . ILE C 1 116 ? -21.87417 8.06304 -41.09700 1.000 26.73761 124 ILE B CA 1
ATOM 6946 C C . ILE C 1 116 ? -21.03094 6.89564 -40.60096 1.000 28.62353 124 ILE B C 1
ATOM 6947 O O . ILE C 1 116 ? -21.29968 5.73837 -40.93287 1.000 29.74377 124 ILE B O 1
ATOM 6952 N N . LYS C 1 117 ? -19.95214 7.20929 -39.89069 1.000 28.22910 125 LYS B N 1
ATOM 6953 C CA . LYS C 1 117 ? -19.06449 6.20417 -39.32788 1.000 27.11014 125 LYS B CA 1
ATOM 6954 C C . LYS C 1 117 ? -18.95154 6.40098 -37.82342 1.000 28.76151 125 LYS B C 1
ATOM 6955 O O . LYS C 1 117 ? -18.86266 7.53184 -37.33825 1.000 26.08341 125 LYS B O 1
ATOM 6961 N N . LEU C 1 118 ? -18.98539 5.29680 -37.08806 1.000 24.47664 126 LEU B N 1
ATOM 6962 C CA . LEU C 1 118 ? -18.75804 5.32062 -35.64867 1.000 25.35536 126 LEU B CA 1
ATOM 6963 C C . LEU C 1 118 ? -17.29200 4.96162 -35.41723 1.000 23.66814 126 LEU B C 1
ATOM 6964 O O . LEU C 1 118 ? -16.85160 3.86138 -35.77500 1.000 18.56124 126 LEU B O 1
ATOM 6969 N N . ALA C 1 119 ? -16.53417 5.91019 -34.86745 1.000 23.66747 127 ALA B N 1
ATOM 6970 C CA . ALA C 1 119 ? -15.10260 5.76536 -34.64388 1.000 24.01702 127 ALA B CA 1
ATOM 6971 C C . ALA C 1 119 ? -14.81937 5.28809 -33.22438 1.000 25.15321 127 ALA B C 1
ATOM 6972 O O . ALA C 1 119 ? -15.43318 5.75844 -32.25985 1.000 25.09423 127 ALA B O 1
ATOM 6974 N N . ILE C 1 120 ? -13.87390 4.36437 -33.10383 1.000 22.18635 128 ILE B N 1
ATOM 6975 C CA . ILE C 1 120 ? -13.40881 3.88429 -31.80334 1.000 24.24303 128 ILE B CA 1
ATOM 6976 C C . ILE C 1 120 ? -11.88990 4.00602 -31.75422 1.000 23.99984 128 ILE B C 1
ATOM 6977 O O . ILE C 1 120 ? -11.16494 3.05615 -32.10625 1.000 19.58092 128 ILE B O 1
ATOM 6982 N N . PRO C 1 121 ? -11.36340 5.15543 -31.33925 1.000 26.47237 129 PRO B N 1
ATOM 6983 C CA . PRO C 1 121 ? -9.91331 5.37095 -31.40750 1.000 25.94382 129 PRO B CA 1
ATOM 6984 C C . PRO C 1 121 ? -9.12392 4.45123 -30.49467 1.000 27.04955 129 PRO B C 1
ATOM 6985 O O . PRO C 1 121 ? -9.59664 4.03927 -29.44158 1.000 21.08441 129 PRO B O 1
ATOM 6989 N N . VAL C 1 122 ? -7.88687 4.17080 -30.89912 1.000 17.59969 130 VAL B N 1
ATOM 6990 C CA . VAL C 1 122 ? -7.08240 3.11038 -30.30212 1.000 21.56379 130 VAL B CA 1
ATOM 6991 C C . VAL C 1 122 ? -6.06354 3.64254 -29.29232 1.000 21.15992 130 VAL B C 1
ATOM 6992 O O . VAL C 1 122 ? -5.84333 3.01877 -28.25546 1.000 19.92682 130 VAL B O 1
ATOM 6996 N N . ASN C 1 123 ? -5.40452 4.78118 -29.55793 1.000 21.71476 131 ASN B N 1
ATOM 6997 C CA . ASN C 1 123 ? -4.30240 5.22413 -28.69893 1.000 19.89372 131 ASN B CA 1
ATOM 6998 C C . ASN C 1 123 ? -4.73917 6.12889 -27.54676 1.000 27.04938 131 ASN B C 1
ATOM 6999 O O . ASN C 1 123 ? -4.17514 6.04223 -26.44727 1.000 23.89481 131 ASN B O 1
ATOM 7004 N N . LYS C 1 124 ? -5.64950 7.06586 -27.80628 1.000 27.55219 132 LYS B N 1
ATOM 7005 C CA . LYS C 1 124 ? -6.20440 7.93714 -26.77863 1.000 31.83021 132 LYS B CA 1
ATOM 7006 C C . LYS C 1 124 ? -7.71970 7.80423 -26.82636 1.000 24.32290 132 LYS B C 1
ATOM 7007 O O . LYS C 1 124 ? -8.29790 7.84163 -27.92567 1.000 29.99394 132 LYS B O 1
ATOM 7013 N N . PRO C 1 125 ? -8.40652 7.66722 -25.69488 1.000 30.15662 133 PRO B N 1
ATOM 7014 C CA . PRO C 1 125 ? -9.86766 7.46484 -25.76054 1.000 28.44364 133 PRO B CA 1
ATOM 7015 C C . PRO C 1 125 ? -10.56641 8.63567 -26.44466 1.000 28.49774 133 PRO B C 1
ATOM 7016 O O . PRO C 1 125 ? -10.42425 9.78348 -26.03283 1.000 25.07613 133 PRO B O 1
ATOM 7020 N N . GLY C 1 126 ? -11.29634 8.34088 -27.53097 1.000 25.66655 134 GLY B N 1
ATOM 7021 C CA . GLY C 1 126 ? -12.09529 9.34125 -28.22797 1.000 25.62450 134 GLY B CA 1
ATOM 7022 C C . GLY C 1 126 ? -11.36015 10.27288 -29.18488 1.000 29.15746 134 GLY B C 1
ATOM 7023 O O . GLY C 1 126 ? -12.00038 11.17291 -29.75423 1.000 25.79786 134 GLY B O 1
ATOM 7024 N N . ARG C 1 127 ? -10.05209 10.09675 -29.39219 1.000 26.32476 135 ARG B N 1
ATOM 7025 C CA . ARG C 1 127 ? -9.25572 11.00554 -30.22454 1.000 30.71994 135 ARG B CA 1
ATOM 7026 C C . ARG C 1 127 ? -8.37924 10.19271 -31.16327 1.000 24.67296 135 ARG B C 1
ATOM 7027 O O . ARG C 1 127 ? -7.69893 9.26024 -30.72896 1.000 23.13683 135 ARG B O 1
ATOM 7035 N N . TYR C 1 128 ? -8.39734 10.54245 -32.44497 1.000 29.57954 136 TYR B N 1
ATOM 7036 C CA . TYR C 1 128 ? -7.63232 9.81862 -33.44802 1.000 23.61173 136 TYR B CA 1
ATOM 7037 C C . TYR C 1 128 ? -7.12685 10.81350 -34.49418 1.000 22.77622 136 TYR B C 1
ATOM 7038 O O . TYR C 1 128 ? -7.50564 11.98987 -34.49661 1.000 23.13263 136 TYR B O 1
ATOM 7047 N N . ASP C 1 129 ? -6.25484 10.33495 -35.38719 1.000 22.53683 137 ASP B N 1
ATOM 7048 C CA . ASP C 1 129 ? -5.82601 11.11218 -36.54717 1.000 23.67221 137 ASP B CA 1
ATOM 7049 C C . ASP C 1 129 ? -5.97413 10.26591 -37.80383 1.000 23.85118 137 ASP B C 1
ATOM 7050 O O . ASP C 1 129 ? -5.81608 9.03945 -37.76465 1.000 21.97965 137 ASP B O 1
ATOM 7055 N N . ASP C 1 130 ? -6.25918 10.93309 -38.92211 1.000 23.14291 138 ASP B N 1
ATOM 7056 C CA . ASP C 1 130 ? -6.23115 10.29257 -40.23163 1.000 26.15553 138 ASP B CA 1
ATOM 7057 C C . ASP C 1 130 ? -4.83273 10.39481 -40.82349 1.000 26.34575 138 ASP B C 1
ATOM 7058 O O . ASP C 1 130 ? -4.19699 11.45293 -40.77543 1.000 24.44916 138 ASP B O 1
ATOM 7063 N N . PHE C 1 131 ? -4.37686 9.29627 -41.40870 1.000 25.75880 139 PHE B N 1
ATOM 7064 C CA . PHE C 1 131 ? -3.04167 9.16563 -41.98385 1.000 26.02269 139 PHE B CA 1
ATOM 7065 C C . PHE C 1 131 ? -3.23564 8.96357 -43.48500 1.000 29.24793 139 PHE B C 1
ATOM 7066 O O . PHE C 1 131 ? -3.37743 7.83023 -43.94944 1.000 29.21795 139 PHE B O 1
ATOM 7074 N N . PHE C 1 132 ? -3.23516 10.06127 -44.23704 1.000 30.83612 140 PHE B N 1
ATOM 7075 C CA . PHE C 1 132 ? -3.38362 10.00272 -45.68726 1.000 31.74433 140 PHE B CA 1
ATOM 7076 C C . PHE C 1 132 ? -2.05404 9.62509 -46.32856 1.000 27.77545 140 PHE B C 1
ATOM 7077 O O . PHE C 1 132 ? -1.02344 10.23617 -46.04215 1.000 30.13875 140 PHE B O 1
ATOM 7085 N N . LEU C 1 133 ? -2.07533 8.60371 -47.18440 1.000 32.48062 141 LEU B N 1
ATOM 7086 C CA . LEU C 1 133 ? -0.87936 8.21018 -47.93144 1.000 28.01973 141 LEU B CA 1
ATOM 7087 C C . LEU C 1 133 ? -0.55123 9.19966 -49.04484 1.000 33.49714 141 LEU B C 1
ATOM 7088 O O . LEU C 1 133 ? 0.58052 9.22231 -49.54332 1.000 42.31881 141 LEU B O 1
ATOM 7093 N N . SER C 1 134 ? -1.50363 10.03590 -49.42038 1.000 35.28546 142 SER B N 1
ATOM 7094 C CA . SER C 1 134 ? -1.39888 10.88581 -50.59591 1.000 35.62404 142 SER B CA 1
ATOM 7095 C C . SER C 1 134 ? -0.72183 12.20235 -50.25812 1.000 36.31554 142 SER B C 1
ATOM 7096 O O . SER C 1 134 ? -0.80653 12.70204 -49.13575 1.000 36.76832 142 SER B O 1
ATOM 7099 N N . SER C 1 135 ? -0.04312 12.76005 -51.24188 1.000 42.92701 143 SER B N 1
ATOM 7100 C CA . SER C 1 135 ? 0.50582 14.10289 -51.13800 1.000 40.99287 143 SER B CA 1
ATOM 7101 C C . SER C 1 135 ? -0.42838 15.02668 -51.90404 1.000 45.50479 143 SER B C 1
ATOM 7102 O O . SER C 1 135 ? -0.47370 14.99428 -53.14135 1.000 42.50820 143 SER B O 1
ATOM 7105 N N . THR C 1 136 ? -1.17659 15.84036 -51.16158 1.000 42.49651 144 THR B N 1
ATOM 7106 C CA . THR C 1 136 ? -2.22251 16.67974 -51.70958 1.000 40.26820 144 THR B CA 1
ATOM 7107 C C . THR C 1 136 ? -2.07800 18.09374 -51.15515 1.000 43.09452 144 THR B C 1
ATOM 7108 O O . THR C 1 136 ? -1.55127 18.29242 -50.05674 1.000 44.42279 144 THR B O 1
ATOM 7112 N N . GLN C 1 137 ? -2.54388 19.08175 -51.92783 1.000 43.19752 145 GLN B N 1
ATOM 7113 C CA . GLN C 1 137 ? -2.52027 20.47304 -51.48519 1.000 44.10618 145 GLN B CA 1
ATOM 7114 C C . GLN C 1 137 ? -3.16095 20.67124 -50.11363 1.000 48.32993 145 GLN B C 1
ATOM 7115 O O . GLN C 1 137 ? -2.90846 21.69180 -49.46520 1.000 48.52631 145 GLN B O 1
ATOM 7121 N N . ALA C 1 138 ? -3.97831 19.72194 -49.65051 1.000 48.76771 146 ALA B N 1
ATOM 7122 C CA . ALA C 1 138 ? -4.63762 19.82985 -48.35426 1.000 44.23393 146 ALA B CA 1
ATOM 7123 C C . ALA C 1 138 ? -3.87801 19.14749 -47.22100 1.000 42.67817 146 ALA B C 1
ATOM 7124 O O . ALA C 1 138 ? -4.08012 19.51430 -46.05636 1.000 39.68859 146 ALA B O 1
ATOM 7126 N N . GLN C 1 139 ? -3.01531 18.17589 -47.52524 1.000 41.17438 147 GLN B N 1
ATOM 7127 C CA . GLN C 1 139 ? -2.28988 17.45321 -46.49050 1.000 38.67655 147 GLN B CA 1
ATOM 7128 C C . GLN C 1 139 ? -1.03994 16.81583 -47.08165 1.000 34.81174 147 GLN B C 1
ATOM 7129 O O . GLN C 1 139 ? -1.04555 16.36633 -48.23192 1.000 34.76373 147 GLN B O 1
ATOM 7135 N N . GLN C 1 140 ? 0.01562 16.76163 -46.27457 1.000 34.68089 148 GLN B N 1
ATOM 7136 C CA . GLN C 1 140 ? 1.22559 16.03467 -46.62691 1.000 35.08548 148 GLN B CA 1
ATOM 7137 C C . GLN C 1 140 ? 1.01747 14.53461 -46.48979 1.000 34.10671 148 GLN B C 1
ATOM 7138 O O . GLN C 1 140 ? 0.25457 14.06751 -45.63519 1.000 31.31538 148 GLN B O 1
ATOM 7144 N N . SER C 1 141 ? 1.72498 13.77605 -47.32528 1.000 32.21312 149 SER B N 1
ATOM 7145 C CA . SER C 1 141 ? 1.79281 12.33519 -47.13353 1.000 30.52133 149 SER B CA 1
ATOM 7146 C C . SER C 1 141 ? 2.56402 12.04459 -45.85158 1.000 27.11743 149 SER B C 1
ATOM 7147 O O . SER C 1 141 ? 3.50376 12.76614 -45.49720 1.000 26.82113 149 SER B O 1
ATOM 7150 N N . TYR C 1 142 ? 2.15084 11.00595 -45.12316 1.000 28.10251 150 TYR B N 1
ATOM 7151 C CA . TYR C 1 142 ? 2.94900 10.67678 -43.94864 1.000 31.68243 150 TYR B CA 1
ATOM 7152 C C . TYR C 1 142 ? 4.30205 10.08351 -44.32498 1.000 28.35580 150 TYR B C 1
ATOM 7153 O O . TYR C 1 142 ? 5.17753 9.98909 -43.46116 1.000 31.99821 150 TYR B O 1
ATOM 7162 N N . LEU C 1 143 ? 4.50183 9.71007 -45.59140 1.000 29.11328 151 LEU B N 1
ATOM 7163 C CA . LEU C 1 143 ? 5.82311 9.27434 -46.03453 1.000 31.47911 151 LEU B CA 1
ATOM 7164 C C . LEU C 1 143 ? 6.82512 10.42017 -46.00801 1.000 28.39259 151 LEU B C 1
ATOM 7165 O O . LEU C 1 143 ? 8.03400 10.18282 -45.89113 1.000 30.04395 151 LEU B O 1
ATOM 7170 N N . GLN C 1 144 ? 6.34297 11.65757 -46.12769 1.000 27.33355 152 GLN B N 1
ATOM 7171 C CA . GLN C 1 144 ? 7.16911 12.84492 -45.99323 1.000 29.99262 152 GLN B CA 1
ATOM 7172 C C . GLN C 1 144 ? 7.74453 13.00925 -44.60152 1.000 35.14270 152 GLN B C 1
ATOM 7173 O O . GLN C 1 144 ? 8.63629 13.84811 -44.41498 1.000 26.63601 152 GLN B O 1
ATOM 7179 N N . GLY C 1 145 ? 7.24234 12.25759 -43.61861 1.000 34.86333 153 GLY B N 1
ATOM 7180 C CA . GLY C 1 145 ? 7.76765 12.38010 -42.27846 1.000 33.79690 153 GLY B CA 1
ATOM 7181 C C . GLY C 1 145 ? 9.05311 11.63853 -42.03110 1.000 32.66569 153 GLY B C 1
ATOM 7182 O O . GLY C 1 145 ? 9.58190 11.69976 -40.92423 1.000 33.55819 153 GLY B O 1
ATOM 7183 N N . PHE C 1 146 ? 9.55453 10.91435 -43.01509 1.000 29.16124 154 PHE B N 1
ATOM 7184 C CA . PHE C 1 146 ? 10.84160 10.26159 -42.89312 1.000 31.04690 154 PHE B CA 1
ATOM 7185 C C . PHE C 1 146 ? 11.89968 11.11337 -43.58420 1.000 35.03981 154 PHE B C 1
ATOM 7186 O O . PHE C 1 146 ? 11.60168 11.87851 -44.50849 1.000 29.69187 154 PHE B O 1
ATOM 7194 N N . SER C 1 147 ? 13.13676 10.97254 -43.11697 1.000 29.17403 155 SER B N 1
ATOM 7195 C CA . SER C 1 147 ? 14.21965 11.84428 -43.53343 1.000 36.57690 155 SER B CA 1
ATOM 7196 C C . SER C 1 147 ? 14.71885 11.44260 -44.91248 1.000 30.80253 155 SER B C 1
ATOM 7197 O O . SER C 1 147 ? 14.41828 10.35628 -45.41088 1.000 23.16923 155 SER B O 1
ATOM 7200 N N . HIS C 1 148 ? 15.48017 12.35578 -45.52931 1.000 36.70540 156 HIS B N 1
ATOM 7201 C CA . HIS C 1 148 ? 16.05892 12.12059 -46.85246 1.000 36.10286 156 HIS B CA 1
ATOM 7202 C C . HIS C 1 148 ? 16.79459 10.79039 -46.90412 1.000 32.08513 156 HIS B C 1
ATOM 7203 O O . HIS C 1 148 ? 16.48631 9.91570 -47.72321 1.000 34.65062 156 HIS B O 1
ATOM 7210 N N . ASN C 1 149 ? 17.78405 10.64168 -46.02378 1.000 34.00369 157 ASN B N 1
ATOM 7211 C CA . ASN C 1 149 ? 18.61493 9.44586 -45.96796 1.000 33.77777 157 ASN B CA 1
ATOM 7212 C C . ASN C 1 149 ? 17.76262 8.18057 -45.89006 1.000 34.49080 157 ASN B C 1
ATOM 7213 O O . ASN C 1 149 ? 17.93082 7.25314 -46.69115 1.000 32.50054 157 ASN B O 1
ATOM 7218 N N . ILE C 1 150 ? 16.81121 8.14784 -44.94656 1.000 33.20480 158 ILE B N 1
ATOM 7219 C CA . ILE C 1 150 ? 15.96604 6.96590 -44.74236 1.000 31.32882 158 ILE B CA 1
ATOM 7220 C C . ILE C 1 150 ? 15.13605 6.65076 -45.98942 1.000 26.39677 158 ILE B C 1
ATOM 7221 O O . ILE C 1 150 ? 15.02909 5.48623 -46.40634 1.000 30.56967 158 ILE B O 1
ATOM 7226 N N . LEU C 1 151 ? 14.52772 7.67137 -46.60042 1.000 26.31275 159 LEU B N 1
ATOM 7227 C CA . LEU C 1 151 ? 13.67324 7.42631 -47.76337 1.000 33.08007 159 LEU B CA 1
ATOM 7228 C C . LEU C 1 151 ? 14.48271 6.90922 -48.95237 1.000 31.77848 159 LEU B C 1
ATOM 7229 O O . LEU C 1 151 ? 13.99804 6.06540 -49.71966 1.000 31.50232 159 LEU B O 1
ATOM 7234 N N . GLU C 1 152 ? 15.71686 7.40190 -49.11983 1.000 28.30466 160 GLU B N 1
ATOM 7235 C CA . GLU C 1 152 ? 16.58236 6.89250 -50.18320 1.000 31.50393 160 GLU B CA 1
ATOM 7236 C C . GLU C 1 152 ? 16.86381 5.40658 -49.99558 1.000 32.03118 160 GLU B C 1
ATOM 7237 O O . GLU C 1 152 ? 16.74999 4.61817 -50.94132 1.000 35.62319 160 GLU B O 1
ATOM 7243 N N . THR C 1 153 ? 17.21626 5.00040 -48.77106 1.000 30.71420 161 THR B N 1
ATOM 7244 C CA . THR C 1 153 ? 17.53919 3.59685 -48.52060 1.000 28.33761 161 THR B CA 1
ATOM 7245 C C . THR C 1 153 ? 16.31333 2.70656 -48.68602 1.000 33.87207 161 THR B C 1
ATOM 7246 O O . THR C 1 153 ? 16.39789 1.63409 -49.29475 1.000 33.52071 161 THR B O 1
ATOM 7250 N N . SER C 1 154 ? 15.16223 3.12890 -48.14602 1.000 33.04228 162 SER B N 1
ATOM 7251 C CA . SER C 1 154 ? 13.97892 2.27002 -48.17668 1.000 30.03870 162 SER B CA 1
ATOM 7252 C C . SER C 1 154 ? 13.47031 2.06838 -49.60145 1.000 29.81622 162 SER B C 1
ATOM 7253 O O . SER C 1 154 ? 13.14189 0.94583 -49.99707 1.000 31.94587 162 SER B O 1
ATOM 7256 N N . PHE C 1 155 ? 13.38748 3.13522 -50.38475 1.000 33.11392 163 PHE B N 1
ATOM 7257 C CA . PHE C 1 155 ? 12.85336 3.02075 -51.73656 1.000 34.28635 163 PHE B CA 1
ATOM 7258 C C . PHE C 1 155 ? 13.92195 2.74375 -52.78345 1.000 31.19124 163 PHE B C 1
ATOM 7259 O O . PHE C 1 155 ? 13.58037 2.65796 -53.96614 1.000 31.41326 163 PHE B O 1
ATOM 7267 N N . HIS C 1 156 ? 15.18654 2.58365 -52.37747 1.000 36.44849 164 HIS B N 1
ATOM 7268 C CA . HIS C 1 156 ? 16.29308 2.37773 -53.31177 1.000 38.32899 164 HIS B CA 1
ATOM 7269 C C . HIS C 1 156 ? 16.18973 3.34332 -54.49393 1.000 37.95058 164 HIS B C 1
ATOM 7270 O O . HIS C 1 156 ? 15.87396 2.93915 -55.62130 1.000 32.01965 164 HIS B O 1
ATOM 7277 N N . SER C 1 157 ? 16.43307 4.62692 -54.22953 1.000 39.22047 165 SER B N 1
ATOM 7278 C CA . SER C 1 157 ? 16.15612 5.68537 -55.19067 1.000 39.63323 165 SER B CA 1
ATOM 7279 C C . SER C 1 157 ? 16.70005 7.00623 -54.66279 1.000 43.49814 165 SER B C 1
ATOM 7280 O O . SER C 1 157 ? 16.79625 7.20636 -53.44965 1.000 36.27772 165 SER B O 1
ATOM 7283 N N . GLU C 1 158 ? 17.05478 7.90552 -55.57943 1.000 41.35020 166 GLU B N 1
ATOM 7284 C CA . GLU C 1 158 ? 17.47903 9.23228 -55.15536 1.000 41.26324 166 GLU B CA 1
ATOM 7285 C C . GLU C 1 158 ? 16.26741 10.05480 -54.71955 1.000 39.99121 166 GLU B C 1
ATOM 7286 O O . GLU C 1 158 ? 15.15459 9.87591 -55.22312 1.000 37.65607 166 GLU B O 1
ATOM 7292 N N . PHE C 1 159 ? 16.49438 10.96507 -53.76545 1.000 40.74145 167 PHE B N 1
ATOM 7293 C CA . PHE C 1 159 ? 15.37968 11.71011 -53.19405 1.000 39.84698 167 PHE B CA 1
ATOM 7294 C C . PHE C 1 159 ? 14.64702 12.53521 -54.24277 1.000 39.50037 167 PHE B C 1
ATOM 7295 O O . PHE C 1 159 ? 13.43006 12.72156 -54.12892 1.000 36.75735 167 PHE B O 1
ATOM 7303 N N . GLU C 1 160 ? 15.35548 13.03845 -55.26360 1.000 42.31418 168 GLU B N 1
ATOM 7304 C CA . GLU C 1 160 ? 14.69144 13.81830 -56.30758 1.000 46.83700 168 GLU B CA 1
ATOM 7305 C C . GLU C 1 160 ? 13.51186 13.05493 -56.89694 1.000 40.24634 168 GLU B C 1
ATOM 7306 O O . GLU C 1 160 ? 12.39095 13.57317 -56.96333 1.000 35.48020 168 GLU B O 1
ATOM 7312 N N . GLU C 1 161 ? 13.75375 11.80286 -57.29083 1.000 34.24941 169 GLU B N 1
ATOM 7313 C CA . GLU C 1 161 ? 12.73464 10.98222 -57.93234 1.000 38.30466 169 GLU B CA 1
ATOM 7314 C C . GLU C 1 161 ? 11.60741 10.62337 -56.96411 1.000 40.60989 169 GLU B C 1
ATOM 7315 O O . GLU C 1 161 ? 10.42775 10.70604 -57.32709 1.000 38.40895 169 GLU B O 1
ATOM 7321 N N . ILE C 1 162 ? 11.94667 10.21383 -55.73524 1.000 39.10812 170 ILE B N 1
ATOM 7322 C CA . ILE C 1 162 ? 10.91280 9.96790 -54.72904 1.000 38.58014 170 ILE B CA 1
ATOM 7323 C C . ILE C 1 162 ? 10.06868 11.22146 -54.53896 1.000 41.87973 170 ILE B C 1
ATOM 7324 O O . ILE C 1 162 ? 8.83450 11.18568 -54.61996 1.000 40.36033 170 ILE B O 1
ATOM 7329 N N . ASN C 1 163 ? 10.72992 12.35546 -54.31779 1.000 41.69669 171 ASN B N 1
ATOM 7330 C CA . ASN C 1 163 ? 10.01551 13.61819 -54.21002 1.000 42.99412 171 ASN B CA 1
ATOM 7331 C C . ASN C 1 163 ? 9.22687 13.91945 -55.47996 1.000 48.16435 171 ASN B C 1
ATOM 7332 O O . ASN C 1 163 ? 8.10981 14.44531 -55.41498 1.000 50.16700 171 ASN B O 1
ATOM 7337 N N . ARG C 1 164 ? 9.78858 13.59319 -56.63977 1.000 45.37076 172 ARG B N 1
ATOM 7338 C CA . ARG C 1 164 ? 9.17404 13.92141 -57.91290 1.000 50.27796 172 ARG B CA 1
ATOM 7339 C C . ARG C 1 164 ? 7.98725 13.01835 -58.23652 1.000 51.56102 172 ARG B C 1
ATOM 7340 O O . ARG C 1 164 ? 7.21031 13.34269 -59.13971 1.000 63.52255 172 ARG B O 1
ATOM 7348 N N . VAL C 1 165 ? 7.81925 11.88745 -57.55512 1.000 44.89742 173 VAL B N 1
ATOM 7349 C CA . VAL C 1 165 ? 6.76314 10.93875 -57.86447 1.000 45.24756 173 VAL B CA 1
ATOM 7350 C C . VAL C 1 165 ? 5.69451 10.93801 -56.77982 1.000 45.09741 173 VAL B C 1
ATOM 7351 O O . VAL C 1 165 ? 4.50469 11.06318 -57.06311 1.000 41.57795 173 VAL B O 1
ATOM 7355 N N . LEU C 1 166 ? 6.10715 10.79206 -55.52118 1.000 47.79081 174 LEU B N 1
ATOM 7356 C CA . LEU C 1 166 ? 5.16066 10.61911 -54.42906 1.000 36.27836 174 LEU B CA 1
ATOM 7357 C C . LEU C 1 166 ? 4.77835 11.94768 -53.80166 1.000 36.48989 174 LEU B C 1
ATOM 7358 O O . LEU C 1 166 ? 3.59811 12.21066 -53.56985 1.000 45.74526 174 LEU B O 1
ATOM 7363 N N . LEU C 1 167 ? 5.76488 12.78983 -53.51340 1.000 42.04999 175 LEU B N 1
ATOM 7364 C CA . LEU C 1 167 ? 5.56204 13.93703 -52.64007 1.000 45.26329 175 LEU B CA 1
ATOM 7365 C C . LEU C 1 167 ? 5.31947 15.21266 -53.44417 1.000 51.42651 175 LEU B C 1
ATOM 7366 O O . LEU C 1 167 ? 4.26698 15.84589 -53.30824 1.000 47.50327 175 LEU B O 1
ATOM 7371 N N . GLY C 1 168 ? 6.25583 15.58293 -54.31692 1.000 59.67869 176 GLY B N 1
ATOM 7372 C CA . GLY C 1 168 ? 6.08302 16.76810 -55.14121 1.000 57.99380 176 GLY B CA 1
ATOM 7373 C C . GLY C 1 168 ? 6.25300 18.08133 -54.40119 1.000 59.69405 176 GLY B C 1
ATOM 7374 O O . GLY C 1 168 ? 5.32405 18.89531 -54.34702 1.000 65.25934 176 GLY B O 1
ATOM 7375 N N . GLU C 1 169 ? 7.43634 18.30131 -53.83082 1.000 66.37434 177 GLU B N 1
ATOM 7376 C CA . GLU C 1 169 ? 7.75467 19.54762 -53.12663 1.000 69.39445 177 GLU B CA 1
ATOM 7377 C C . GLU C 1 169 ? 8.17154 20.63779 -54.11806 1.000 67.28778 177 GLU B C 1
ATOM 7378 O O . GLU C 1 169 ? 9.29839 20.63524 -54.62920 1.000 64.46433 177 GLU B O 1
ATOM 7384 N N . GLN C 1 173 ? 0.82025 21.63804 -57.56486 1.000 60.90837 181 GLN B N 1
ATOM 7385 C CA . GLN C 1 173 ? 0.61187 21.84086 -58.99910 1.000 64.76917 181 GLN B CA 1
ATOM 7386 C C . GLN C 1 173 ? 0.51586 20.52494 -59.76390 1.000 68.39350 181 GLN B C 1
ATOM 7387 O O . GLN C 1 173 ? -0.45588 20.27302 -60.48152 1.000 65.37721 181 GLN B O 1
ATOM 7393 N N . ARG C 1 174 ? 1.55856 19.70228 -59.63997 1.000 63.34382 182 ARG B N 1
ATOM 7394 C CA . ARG C 1 174 ? 1.43780 18.31980 -60.07881 1.000 61.98736 182 ARG B CA 1
ATOM 7395 C C . ARG C 1 174 ? 0.46612 17.55426 -59.18338 1.000 64.45814 182 ARG B C 1
ATOM 7396 O O . ARG C 1 174 ? -0.16727 16.58861 -59.62966 1.000 59.69508 182 ARG B O 1
ATOM 7404 N N . GLN C 1 175 ? 0.31398 17.98518 -57.93316 1.000 60.80968 183 GLN B N 1
ATOM 7405 C CA . GLN C 1 175 ? -0.51788 17.28877 -56.96549 1.000 55.69847 183 GLN B CA 1
ATOM 7406 C C . GLN C 1 175 ? -1.93180 17.87075 -56.93394 1.000 55.08903 183 GLN B C 1
ATOM 7407 O O . GLN C 1 175 ? -2.19372 18.98294 -57.40279 1.000 59.39724 183 GLN B O 1
ATOM 7413 N N . GLN C 1 176 ? -2.84165 17.09342 -56.35037 1.000 56.33399 184 GLN B N 1
ATOM 7414 C CA . GLN C 1 176 ? -4.26812 17.37794 -56.32316 1.000 50.61968 184 GLN B CA 1
ATOM 7415 C C . GLN C 1 176 ? -4.62963 18.30009 -55.15144 1.000 50.47995 184 GLN B C 1
ATOM 7416 O O . GLN C 1 176 ? -3.87344 18.45793 -54.18873 1.000 51.34851 184 GLN B O 1
ATOM 7422 N N . GLU C 1 177 ? -5.81255 18.91641 -55.24587 1.000 44.89547 185 GLU B N 1
ATOM 7423 C CA . GLU C 1 177 ? -6.17052 20.01728 -54.34714 1.000 47.50964 185 GLU B CA 1
ATOM 7424 C C . GLU C 1 177 ? -6.60925 19.53663 -52.96001 1.000 47.64835 185 GLU B C 1
ATOM 7425 O O . GLU C 1 177 ? -6.15009 20.07559 -51.94435 1.000 42.81763 185 GLU B O 1
ATOM 7431 N N . GLY C 1 178 ? -7.50278 18.54332 -52.89278 1.000 47.00896 186 GLY B N 1
ATOM 7432 C CA . GLY C 1 178 ? -8.02733 18.05981 -51.63076 1.000 41.87662 186 GLY B CA 1
ATOM 7433 C C . GLY C 1 178 ? -7.94360 16.54451 -51.53191 1.000 44.21877 186 GLY B C 1
ATOM 7434 O O . GLY C 1 178 ? -7.40085 15.86757 -52.41348 1.000 39.86832 186 GLY B O 1
ATOM 7435 N N . VAL C 1 179 ? -8.48842 16.02640 -50.42019 1.000 42.03916 187 VAL B N 1
ATOM 7436 C CA . VAL C 1 179 ? -8.49097 14.58041 -50.19829 1.000 38.27535 187 VAL B CA 1
ATOM 7437 C C . VAL C 1 179 ? -9.69079 13.89064 -50.83651 1.000 32.07927 187 VAL B C 1
ATOM 7438 O O . VAL C 1 179 ? -9.67933 12.65668 -50.97696 1.000 31.78032 187 VAL B O 1
ATOM 7442 N N . ILE C 1 180 ? -10.73051 14.64219 -51.19783 1.000 31.07743 188 ILE B N 1
ATOM 7443 C CA . ILE C 1 180 ? -11.83687 14.14990 -52.01172 1.000 33.77483 188 ILE B CA 1
ATOM 7444 C C . ILE C 1 180 ? -11.68971 14.78370 -53.39041 1.000 33.12268 188 ILE B C 1
ATOM 7445 O O . ILE C 1 180 ? -11.68783 16.01610 -53.51630 1.000 32.08292 188 ILE B O 1
ATOM 7450 N N . VAL C 1 181 ? -11.52377 13.94828 -54.41928 1.000 34.52387 189 VAL B N 1
ATOM 7451 C CA . VAL C 1 181 ? -11.17938 14.42480 -55.75457 1.000 35.24974 189 VAL B CA 1
ATOM 7452 C C . VAL C 1 181 ? -12.12654 13.82013 -56.78337 1.000 38.31201 189 VAL B C 1
ATOM 7453 O O . VAL C 1 181 ? -12.80846 12.82122 -56.53477 1.000 36.47652 189 VAL B O 1
ATOM 7457 N N . GLU C 1 182 ? -12.13998 14.43202 -57.96452 1.000 37.94729 190 GLU B N 1
ATOM 7458 C CA . GLU C 1 182 ? -13.01107 13.97761 -59.03442 1.000 38.13483 190 GLU B CA 1
ATOM 7459 C C . GLU C 1 182 ? -12.42513 12.75979 -59.73371 1.000 36.34829 190 GLU B C 1
ATOM 7460 O O . GLU C 1 182 ? -11.21304 12.54412 -59.75817 1.000 39.15541 190 GLU B O 1
ATOM 7466 N N . LEU C 1 183 ? -13.31948 11.98158 -60.33372 1.000 35.85818 191 LEU B N 1
ATOM 7467 C CA . LEU C 1 183 ? -13.00901 10.73025 -61.00659 1.000 37.63980 191 LEU B CA 1
ATOM 7468 C C . LEU C 1 183 ? -13.57404 10.73393 -62.41652 1.000 40.25409 191 LEU B C 1
ATOM 7469 O O . LEU C 1 183 ? -14.65139 11.28294 -62.66690 1.000 44.39767 191 LEU B O 1
ATOM 7474 N N . SER C 1 184 ? -12.84864 10.09137 -63.32787 1.000 47.76490 192 SER B N 1
ATOM 7475 C CA . SER C 1 184 ? -13.32333 9.86974 -64.68430 1.000 49.51742 192 SER B CA 1
ATOM 7476 C C . SER C 1 184 ? -14.29290 8.69208 -64.72538 1.000 49.57495 192 SER B C 1
ATOM 7477 O O . SER C 1 184 ? -14.48847 7.96909 -63.74736 1.000 45.57331 192 SER B O 1
ATOM 7480 N N . LYS C 1 185 ? -14.88166 8.48010 -65.89603 1.000 57.81675 193 LYS B N 1
ATOM 7481 C CA . LYS C 1 185 ? -15.76115 7.33351 -66.06942 1.000 55.30608 193 LYS B CA 1
ATOM 7482 C C . LYS C 1 185 ? -14.99121 6.06746 -66.44154 1.000 54.95996 193 LYS B C 1
ATOM 7483 O O . LYS C 1 185 ? -15.42145 4.96716 -66.07792 1.000 59.70870 193 LYS B O 1
ATOM 7489 N N . GLU C 1 186 ? -13.87582 6.19191 -67.17179 1.000 56.22423 194 GLU B N 1
ATOM 7490 C CA . GLU C 1 186 ? -12.97759 5.05347 -67.34951 1.000 52.78466 194 GLU B CA 1
ATOM 7491 C C . GLU C 1 186 ? -12.55909 4.49366 -65.99128 1.000 55.65313 194 GLU B C 1
ATOM 7492 O O . GLU C 1 186 ? -12.62018 3.28014 -65.75778 1.000 54.74071 194 GLU B O 1
ATOM 7498 N N . GLN C 1 187 ? -12.18385 5.37958 -65.06076 1.000 53.59433 195 GLN B N 1
ATOM 7499 C CA . GLN C 1 187 ? -11.63180 4.94418 -63.77955 1.000 52.71578 195 GLN B CA 1
ATOM 7500 C C . GLN C 1 187 ? -12.69514 4.28942 -62.90692 1.000 52.79327 195 GLN B C 1
ATOM 7501 O O . GLN C 1 187 ? -12.42998 3.27403 -62.25768 1.000 53.28663 195 GLN B O 1
ATOM 7507 N N . ILE C 1 188 ? -13.90420 4.85803 -62.87540 1.000 45.60463 196 ILE B N 1
ATOM 7508 C CA . ILE C 1 188 ? -14.98518 4.26938 -62.08881 1.000 48.89317 196 ILE B CA 1
ATOM 7509 C C . ILE C 1 188 ? -15.40599 2.93251 -62.68414 1.000 50.60215 196 ILE B C 1
ATOM 7510 O O . ILE C 1 188 ? -15.75385 1.99380 -61.95744 1.000 46.50543 196 ILE B O 1
ATOM 7515 N N . ARG C 1 189 ? -15.38271 2.82499 -64.01374 1.000 54.16840 197 ARG B N 1
ATOM 7516 C CA . ARG C 1 189 ? -15.55033 1.52597 -64.65481 1.000 53.88248 197 ARG B CA 1
ATOM 7517 C C . ARG C 1 189 ? -14.59697 0.50437 -64.04807 1.000 54.10484 197 ARG B C 1
ATOM 7518 O O . ARG C 1 189 ? -15.02822 -0.53486 -63.53493 1.000 56.08688 197 ARG B O 1
ATOM 7526 N N . GLN C 1 190 ? -13.29422 0.82127 -64.04046 1.000 51.81942 198 GLN B N 1
ATOM 7527 C CA . GLN C 1 190 ? -12.27922 -0.15334 -63.64267 1.000 51.69772 198 GLN B CA 1
ATOM 7528 C C . GLN C 1 190 ? -12.32775 -0.46542 -62.14396 1.000 55.68424 198 GLN B C 1
ATOM 7529 O O . GLN C 1 190 ? -12.15198 -1.62126 -61.74225 1.000 50.31363 198 GLN B O 1
ATOM 7535 N N . LEU C 1 191 ? -12.53813 0.54381 -61.29487 1.000 47.21095 199 LEU B N 1
ATOM 7536 C CA . LEU C 1 191 ? -12.54101 0.28670 -59.85802 1.000 48.05546 199 LEU B CA 1
ATOM 7537 C C . LEU C 1 191 ? -13.77883 -0.46764 -59.38336 1.000 49.83938 199 LEU B C 1
ATOM 7538 O O . LEU C 1 191 ? -13.81763 -0.88236 -58.21728 1.000 43.14163 199 LEU B O 1
ATOM 7543 N N . SER C 1 192 ? -14.77652 -0.67312 -60.24480 1.000 48.77863 200 SER B N 1
ATOM 7544 C CA . SER C 1 192 ? -16.04259 -1.25949 -59.81824 1.000 53.66343 200 SER B CA 1
ATOM 7545 C C . SER C 1 192 ? -16.18362 -2.73779 -60.16078 1.000 55.59537 200 SER B C 1
ATOM 7546 O O . SER C 1 192 ? -17.07962 -3.39873 -59.61845 1.000 51.37323 200 SER B O 1
ATOM 7549 N N . ARG C 1 193 ? -15.33547 -3.27456 -61.03936 1.000 57.68272 201 ARG B N 1
ATOM 7550 C CA . ARG C 1 193 ? -15.59880 -4.57055 -61.64970 1.000 61.29590 201 ARG B CA 1
ATOM 7551 C C . ARG C 1 193 ? -15.05283 -5.74341 -60.84059 1.000 58.01455 201 ARG B C 1
ATOM 7552 O O . ARG C 1 193 ? -14.93167 -6.84929 -61.37875 1.000 66.37990 201 ARG B O 1
ATOM 7560 N N . ARG C 1 194 ? -14.72906 -5.53373 -59.56175 1.000 51.53082 202 ARG B N 1
ATOM 7561 C CA . ARG C 1 194 ? -14.45455 -6.65023 -58.66313 1.000 53.77938 202 ARG B CA 1
ATOM 7562 C C . ARG C 1 194 ? -15.12795 -6.45870 -57.30041 1.000 51.44943 202 ARG B C 1
ATOM 7563 O O . ARG C 1 194 ? -14.69497 -7.05894 -56.30864 1.000 46.11840 202 ARG B O 1
ATOM 7571 N N . ALA C 1 195 ? -16.19863 -5.67107 -57.23512 1.000 47.75836 203 ALA B N 1
ATOM 7572 C CA . ALA C 1 195 ? -16.70130 -5.13208 -55.97539 1.000 45.63521 203 ALA B CA 1
ATOM 7573 C C . ALA C 1 195 ? -17.78935 -6.05114 -55.42946 1.000 49.95024 203 ALA B C 1
ATOM 7574 O O . ALA C 1 195 ? -18.91502 -6.06702 -55.93008 1.000 53.58327 203 ALA B O 1
ATOM 7576 N N . LYS C 1 196 ? -17.44953 -6.81914 -54.39374 1.000 46.76704 204 LYS B N 1
ATOM 7577 C CA . LYS C 1 196 ? -18.41855 -7.70475 -53.76531 1.000 42.49761 204 LYS B CA 1
ATOM 7578 C C . LYS C 1 196 ? -19.57157 -6.89346 -53.17946 1.000 42.95773 204 LYS B C 1
ATOM 7579 O O . LYS C 1 196 ? -19.40343 -5.75618 -52.73272 1.000 38.67183 204 LYS B O 1
ATOM 7585 N N . SER C 1 197 ? -20.76199 -7.47406 -53.20023 1.000 42.83777 205 SER B N 1
ATOM 7586 C CA . SER C 1 197 ? -21.95141 -6.73731 -52.81031 1.000 43.38789 205 SER B CA 1
ATOM 7587 C C . SER C 1 197 ? -22.71760 -7.51816 -51.75242 1.000 42.30173 205 SER B C 1
ATOM 7588 O O . SER C 1 197 ? -22.89540 -8.73347 -51.87079 1.000 48.81283 205 SER B O 1
ATOM 7591 N N . SER C 1 198 ? -23.15951 -6.81372 -50.71179 1.000 47.00773 206 SER B N 1
ATOM 7592 C CA . SER C 1 198 ? -23.85351 -7.44743 -49.59530 1.000 47.14562 206 SER B CA 1
ATOM 7593 C C . SER C 1 198 ? -25.08643 -8.21612 -50.06704 1.000 48.57979 206 SER B C 1
ATOM 7594 O O . SER C 1 198 ? -25.64513 -7.95666 -51.13572 1.000 54.04818 206 SER B O 1
ATOM 7597 N N . SER C 1 199 ? -25.50258 -9.18067 -49.25292 1.000 46.34384 207 SER B N 1
ATOM 7598 C CA . SER C 1 199 ? -26.67729 -9.98060 -49.56785 1.000 47.30444 207 SER B CA 1
ATOM 7599 C C . SER C 1 199 ? -27.12937 -10.71916 -48.31195 1.000 54.12909 207 SER B C 1
ATOM 7600 O O . SER C 1 199 ? -26.59165 -10.52136 -47.21523 1.000 51.35823 207 SER B O 1
ATOM 7603 N N . ARG C 1 200 ? -28.11487 -11.60276 -48.48929 1.000 56.48647 208 ARG B N 1
ATOM 7604 C CA . ARG C 1 200 ? -28.68711 -12.35478 -47.38181 1.000 50.33027 208 ARG B CA 1
ATOM 7605 C C . ARG C 1 200 ? -27.72162 -13.37430 -46.78629 1.000 54.07053 208 ARG B C 1
ATOM 7606 O O . ARG C 1 200 ? -27.94295 -13.80392 -45.65258 1.000 54.47832 208 ARG B O 1
ATOM 7614 N N . LYS C 1 201 ? -26.66484 -13.77481 -47.50393 1.000 53.24128 209 LYS B N 1
ATOM 7615 C CA . LYS C 1 201 ? -25.68452 -14.71657 -46.96140 1.000 54.79279 209 LYS B CA 1
ATOM 7616 C C . LYS C 1 201 ? -24.50472 -14.02500 -46.27922 1.000 56.82708 209 LYS B C 1
ATOM 7617 O O . LYS C 1 201 ? -23.52069 -14.69419 -45.92788 1.000 49.57758 209 LYS B O 1
ATOM 7623 N N . THR C 1 202 ? -24.56424 -12.70561 -46.11042 1.000 53.29409 210 THR B N 1
ATOM 7624 C CA . THR C 1 202 ? -23.55033 -11.97178 -45.37420 1.000 48.75251 210 THR B CA 1
ATOM 7625 C C . THR C 1 202 ? -24.08320 -11.44298 -44.05299 1.000 46.03113 210 THR B C 1
ATOM 7626 O O . THR C 1 202 ? -23.34577 -10.76198 -43.33465 1.000 39.97756 210 THR B O 1
ATOM 7630 N N . ILE C 1 203 ? -25.34837 -11.72444 -43.72182 1.000 47.01146 211 ILE B N 1
ATOM 7631 C CA . ILE C 1 203 ? -25.95299 -11.14123 -42.52516 1.000 45.10185 211 ILE B CA 1
ATOM 7632 C C . ILE C 1 203 ? -25.14179 -11.51044 -41.29017 1.000 43.01166 211 ILE B C 1
ATOM 7633 O O . ILE C 1 203 ? -24.96917 -10.70092 -40.36998 1.000 42.69892 211 ILE B O 1
ATOM 7638 N N . SER C 1 204 ? -24.59236 -12.71532 -41.27144 1.000 41.14468 212 SER B N 1
ATOM 7639 C CA . SER C 1 204 ? -23.77349 -13.16955 -40.16028 1.000 40.94796 212 SER B CA 1
ATOM 7640 C C . SER C 1 204 ? -22.33120 -13.42441 -40.58095 1.000 40.64157 212 SER B C 1
ATOM 7641 O O . SER C 1 204 ? -21.64608 -14.24922 -39.97785 1.000 43.61050 212 SER B O 1
ATOM 7644 N N . SER C 1 205 ? -21.84527 -12.73120 -41.60473 1.000 40.18644 213 SER B N 1
ATOM 7645 C CA . SER C 1 205 ? -20.43894 -12.85671 -41.95033 1.000 36.16919 213 SER B CA 1
ATOM 7646 C C . SER C 1 205 ? -19.59193 -12.08608 -40.95467 1.000 38.20107 213 SER B C 1
ATOM 7647 O O . SER C 1 205 ? -20.01129 -11.05464 -40.42328 1.000 39.27411 213 SER B O 1
ATOM 7650 N N . GLU C 1 206 ? -18.37666 -12.57024 -40.72951 1.000 38.36507 214 GLU B N 1
ATOM 7651 C CA . GLU C 1 206 ? -17.44119 -11.79397 -39.92826 1.000 41.27166 214 GLU B CA 1
ATOM 7652 C C . GLU C 1 206 ? -16.69312 -10.75074 -40.73762 1.000 41.25637 214 GLU B C 1
ATOM 7653 O O . GLU C 1 206 ? -15.91884 -9.98568 -40.15129 1.000 37.27812 214 GLU B O 1
ATOM 7659 N N . ASP C 1 207 ? -16.94054 -10.67531 -42.04592 1.000 41.84141 215 ASP B N 1
ATOM 7660 C CA . ASP C 1 207 ? -16.08457 -9.94255 -42.97371 1.000 43.32970 215 ASP B CA 1
ATOM 7661 C C . ASP C 1 207 ? -16.81611 -8.95048 -43.85752 1.000 37.62557 215 ASP B C 1
ATOM 7662 O O . ASP C 1 207 ? -16.33493 -7.82757 -44.03904 1.000 40.46562 215 ASP B O 1
ATOM 7667 N N . GLU C 1 208 ? -17.92187 -9.34761 -44.44256 1.000 37.30344 216 GLU B N 1
ATOM 7668 C CA . GLU C 1 208 ? -18.49768 -8.62158 -45.54893 1.000 37.47258 216 GLU B CA 1
ATOM 7669 C C . GLU C 1 208 ? -19.51813 -7.61432 -45.05332 1.000 37.35826 216 GLU B C 1
ATOM 7670 O O . GLU C 1 208 ? -19.92900 -7.60421 -43.90027 1.000 34.45164 216 GLU B O 1
ATOM 7676 N N . PRO C 1 209 ? -19.93466 -6.69282 -45.92992 1.000 35.52276 217 PRO B N 1
ATOM 7677 C CA . PRO C 1 209 ? -21.05562 -5.79137 -45.57729 1.000 34.24932 217 PRO B CA 1
ATOM 7678 C C . PRO C 1 209 ? -22.31269 -6.60482 -45.32265 1.000 35.60493 217 PRO B C 1
ATOM 7679 O O . PRO C 1 209 ? -22.51361 -7.67237 -45.91557 1.000 34.31910 217 PRO B O 1
ATOM 7683 N N . PHE C 1 210 ? -23.14241 -6.09534 -44.43694 1.000 31.36580 218 PHE B N 1
ATOM 7684 C CA . PHE C 1 210 ? -24.43879 -6.68178 -44.19537 1.000 33.29387 218 PHE B CA 1
ATOM 7685 C C . PHE C 1 210 ? -25.45899 -5.55158 -44.22739 1.000 37.38422 218 PHE B C 1
ATOM 7686 O O . PHE C 1 210 ? -25.17594 -4.42718 -43.78765 1.000 31.13117 218 PHE B O 1
ATOM 7694 N N . ASN C 1 211 ? -26.62856 -5.82169 -44.80290 1.000 35.96209 219 ASN B N 1
ATOM 7695 C CA . ASN C 1 211 ? -27.64138 -4.79345 -44.93761 1.000 33.95111 219 ASN B CA 1
ATOM 7696 C C . ASN C 1 211 ? -28.72647 -5.01261 -43.90208 1.000 34.07331 219 ASN B C 1
ATOM 7697 O O . ASN C 1 211 ? -29.31347 -6.09384 -43.81942 1.000 35.09492 219 ASN B O 1
ATOM 7702 N N . LEU C 1 212 ? -28.96660 -3.96042 -43.12828 1.000 31.41599 220 LEU B N 1
ATOM 7703 C CA . LEU C 1 212 ? -29.95467 -3.92781 -42.06188 1.000 38.76678 220 LEU B CA 1
ATOM 7704 C C . LEU C 1 212 ? -31.36988 -4.11145 -42.61184 1.000 36.01898 220 LEU B C 1
ATOM 7705 O O . LEU C 1 212 ? -32.18855 -4.83395 -42.03047 1.000 28.47675 220 LEU B O 1
ATOM 7710 N N . ARG C 1 213 ? -31.64804 -3.50703 -43.76502 1.000 28.86296 221 ARG B N 1
ATOM 7711 C CA . ARG C 1 213 ? -32.97088 -3.42177 -44.35612 1.000 36.68481 221 ARG B CA 1
ATOM 7712 C C . ARG C 1 213 ? -33.28271 -4.55776 -45.31990 1.000 41.31442 221 ARG B C 1
ATOM 7713 O O . ARG C 1 213 ? -34.39205 -4.59354 -45.87068 1.000 39.91928 221 ARG B O 1
ATOM 7721 N N . SER C 1 214 ? -32.34501 -5.48124 -45.53333 1.000 38.55180 222 SER B N 1
ATOM 7722 C CA . SER C 1 214 ? -32.61860 -6.66647 -46.33613 1.000 38.44761 222 SER B CA 1
ATOM 7723 C C . SER C 1 214 ? -33.43879 -7.71028 -45.58504 1.000 39.51663 222 SER B C 1
ATOM 7724 O O . SER C 1 214 ? -33.94218 -8.64924 -46.21183 1.000 35.70872 222 SER B O 1
ATOM 7727 N N . ARG C 1 215 ? -33.58332 -7.57535 -44.27247 1.000 36.79291 223 ARG B N 1
ATOM 7728 C CA . ARG C 1 215 ? -34.46537 -8.42950 -43.49258 1.000 40.39227 223 ARG B CA 1
ATOM 7729 C C . ARG C 1 215 ? -35.75808 -7.70776 -43.14262 1.000 35.20497 223 ARG B C 1
ATOM 7730 O O . ARG C 1 215 ? -35.85197 -6.47929 -43.19109 1.000 34.55968 223 ARG B O 1
ATOM 7738 N N . ASN C 1 216 ? -36.75006 -8.50483 -42.76564 1.000 39.22009 224 ASN B N 1
ATOM 7739 C CA . ASN C 1 216 ? -38.01062 -7.96763 -42.29515 1.000 38.71122 224 ASN B CA 1
ATOM 7740 C C . ASN C 1 216 ? -37.76665 -7.09932 -41.06098 1.000 36.03407 224 ASN B C 1
ATOM 7741 O O . ASN C 1 216 ? -36.93117 -7.44570 -40.21816 1.000 35.65377 224 ASN B O 1
ATOM 7746 N N . PRO C 1 217 ? -38.46306 -5.97157 -40.92061 1.000 36.10395 225 PRO B N 1
ATOM 7747 C CA . PRO C 1 217 ? -38.27809 -5.14390 -39.72358 1.000 32.86058 225 PRO B CA 1
ATOM 7748 C C . PRO C 1 217 ? -38.78993 -5.87690 -38.49154 1.000 28.84465 225 PRO B C 1
ATOM 7749 O O . PRO C 1 217 ? -39.58411 -6.81271 -38.58204 1.000 33.07791 225 PRO B O 1
ATOM 7753 N N . ILE C 1 218 ? -38.30069 -5.45828 -37.32092 1.000 29.60776 226 ILE B N 1
ATOM 7754 C CA . ILE C 1 218 ? -38.81411 -6.05606 -36.08715 1.000 29.90517 226 ILE B CA 1
ATOM 7755 C C . ILE C 1 218 ? -40.18114 -5.48106 -35.73214 1.000 30.79323 226 ILE B C 1
ATOM 7756 O O . ILE C 1 218 ? -41.00783 -6.17636 -35.12869 1.000 34.13712 226 ILE B O 1
ATOM 7761 N N . TYR C 1 219 ? -40.42564 -4.20902 -36.05169 1.000 25.65669 227 TYR B N 1
ATOM 7762 C CA . TYR C 1 219 ? -41.73080 -3.58101 -35.88843 1.000 30.08424 227 TYR B CA 1
ATOM 7763 C C . TYR C 1 219 ? -42.08818 -2.92222 -37.21001 1.000 32.79518 227 TYR B C 1
ATOM 7764 O O . TYR C 1 219 ? -41.24545 -2.26780 -37.83451 1.000 28.79696 227 TYR B O 1
ATOM 7773 N N . SER C 1 220 ? -43.32441 -3.11832 -37.64141 1.000 30.71509 228 SER B N 1
ATOM 7774 C CA . SER C 1 220 ? -43.79117 -2.53322 -38.88650 1.000 32.20080 228 SER B CA 1
ATOM 7775 C C . SER C 1 220 ? -45.30755 -2.47452 -38.80979 1.000 33.83699 228 SER B C 1
ATOM 7776 O O . SER C 1 220 ? -45.94549 -3.45121 -38.40109 1.000 37.91715 228 SER B O 1
ATOM 7779 N N . ASN C 1 221 ? -45.87102 -1.31621 -39.12455 1.000 32.51770 229 ASN B N 1
ATOM 7780 C CA . ASN C 1 221 ? -47.31248 -1.17122 -39.28496 1.000 36.95596 229 ASN B CA 1
ATOM 7781 C C . ASN C 1 221 ? -47.54473 -0.02815 -40.26067 1.000 35.52496 229 ASN B C 1
ATOM 7782 O O . ASN C 1 221 ? -46.60575 0.47402 -40.88627 1.000 33.74389 229 ASN B O 1
ATOM 7787 N N . ASN C 1 222 ? -48.79680 0.40897 -40.36647 1.000 36.33517 230 ASN B N 1
ATOM 7788 C CA . ASN C 1 222 ? -49.12402 1.44295 -41.33469 1.000 37.73373 230 ASN B CA 1
ATOM 7789 C C . ASN C 1 222 ? -48.51238 2.79515 -41.00149 1.000 36.44687 230 ASN B C 1
ATOM 7790 O O . ASN C 1 222 ? -48.66021 3.72733 -41.80177 1.000 35.67549 230 ASN B O 1
ATOM 7795 N N . PHE C 1 223 ? -47.80894 2.93774 -39.87343 1.000 34.82355 231 PHE B N 1
ATOM 7796 C CA . PHE C 1 223 ? -47.22911 4.22875 -39.52053 1.000 36.98482 231 PHE B CA 1
ATOM 7797 C C . PHE C 1 223 ? -45.70710 4.26228 -39.48124 1.000 35.16659 231 PHE B C 1
ATOM 7798 O O . PHE C 1 223 ? -45.13944 5.35017 -39.62372 1.000 33.92516 231 PHE B O 1
ATOM 7806 N N . GLY C 1 224 ? -45.03574 3.12169 -39.31549 1.000 34.67001 232 GLY B N 1
ATOM 7807 C CA . GLY C 1 224 ? -43.59176 3.13086 -39.15486 1.000 30.34400 232 GLY B CA 1
ATOM 7808 C C . GLY C 1 224 ? -42.96328 1.78305 -39.42431 1.000 32.22186 232 GLY B C 1
ATOM 7809 O O . GLY C 1 224 ? -43.61737 0.73963 -39.34994 1.000 34.13629 232 GLY B O 1
ATOM 7810 N N . LYS C 1 225 ? -41.66275 1.82198 -39.72964 1.000 35.15502 233 LYS B N 1
ATOM 7811 C CA . LYS C 1 225 ? -40.85266 0.62193 -39.90361 1.000 32.96809 233 LYS B CA 1
ATOM 7812 C C . LYS C 1 225 ? -39.64085 0.70489 -38.98633 1.000 26.20315 233 LYS B C 1
ATOM 7813 O O . LYS C 1 225 ? -38.97650 1.74310 -38.92332 1.000 29.81858 233 LYS B O 1
ATOM 7819 N N . PHE C 1 226 ? -39.33152 -0.38456 -38.29832 1.000 25.84721 234 PHE B N 1
ATOM 7820 C CA . PHE C 1 226 ? -38.21882 -0.41229 -37.34430 1.000 27.93650 234 PHE B CA 1
ATOM 7821 C C . PHE C 1 226 ? -37.33382 -1.61138 -37.67720 1.000 27.55742 234 PHE B C 1
ATOM 7822 O O . PHE C 1 226 ? -37.64638 -2.73629 -37.28648 1.000 21.47175 234 PHE B O 1
ATOM 7830 N N . PHE C 1 227 ? -36.23651 -1.38447 -38.40706 1.000 30.19005 235 PHE B N 1
ATOM 7831 C CA . PHE C 1 227 ? -35.25851 -2.43677 -38.64797 1.000 21.11692 235 PHE B CA 1
ATOM 7832 C C . PHE C 1 227 ? -34.14997 -2.36603 -37.60223 1.000 26.50257 235 PHE B C 1
ATOM 7833 O O . PHE C 1 227 ? -33.75361 -1.28632 -37.16012 1.000 25.33831 235 PHE B O 1
ATOM 7841 N N . GLU C 1 228 ? -33.61112 -3.52817 -37.24773 1.000 24.41300 236 GLU B N 1
ATOM 7842 C CA . GLU C 1 228 ? -32.59315 -3.59111 -36.21137 1.000 30.58905 236 GLU B CA 1
ATOM 7843 C C . GLU C 1 228 ? -31.83102 -4.89126 -36.36788 1.000 27.67703 236 GLU B C 1
ATOM 7844 O O . GLU C 1 228 ? -32.43770 -5.94407 -36.58588 1.000 31.99405 236 GLU B O 1
ATOM 7850 N N . ILE C 1 229 ? -30.50490 -4.81009 -36.27815 1.000 30.08607 237 ILE B N 1
ATOM 7851 C CA . ILE C 1 229 ? -29.64610 -5.98653 -36.23396 1.000 25.92737 237 ILE B CA 1
ATOM 7852 C C . ILE C 1 229 ? -28.70753 -5.87545 -35.04115 1.000 26.65278 237 ILE B C 1
ATOM 7853 O O . ILE C 1 229 ? -28.18105 -4.79611 -34.74766 1.000 28.74722 237 ILE B O 1
ATOM 7858 N N . THR C 1 230 ? -28.51290 -6.99752 -34.33922 1.000 23.02577 238 THR B N 1
ATOM 7859 C CA . THR C 1 230 ? -27.85273 -6.97641 -33.03925 1.000 28.59896 238 THR B CA 1
ATOM 7860 C C . THR C 1 230 ? -26.64262 -7.90653 -33.00608 1.000 26.95838 238 THR B C 1
ATOM 7861 O O . THR C 1 230 ? -26.48593 -8.75611 -33.89322 1.000 27.73832 238 THR B O 1
ATOM 7865 N N . PRO C 1 231 ? -25.77829 -7.78219 -31.98872 1.000 33.27466 239 PRO B N 1
ATOM 7866 C CA . PRO C 1 231 ? -24.63401 -8.70472 -31.86431 1.000 26.00051 239 PRO B CA 1
ATOM 7867 C C . PRO C 1 231 ? -25.00684 -10.18027 -31.81285 1.000 32.81589 239 PRO B C 1
ATOM 7868 O O . PRO C 1 231 ? -24.13621 -11.02134 -32.05785 1.000 29.60708 239 PRO B O 1
ATOM 7872 N N . GLU C 1 232 ? -26.25527 -10.53386 -31.49993 1.000 28.73710 240 GLU B N 1
ATOM 7873 C CA . GLU C 1 232 ? -26.64956 -11.94027 -31.54573 1.000 31.70934 240 GLU B CA 1
ATOM 7874 C C . GLU C 1 232 ? -26.44524 -12.54488 -32.93810 1.000 37.66331 240 GLU B C 1
ATOM 7875 O O . GLU C 1 232 ? -25.92614 -13.66066 -33.07327 1.000 39.89718 240 GLU B O 1
ATOM 7881 N N . LYS C 1 233 ? -26.85864 -11.83515 -33.98921 1.000 33.19212 241 LYS B N 1
ATOM 7882 C CA . LYS C 1 233 ? -26.85480 -12.41915 -35.32339 1.000 38.83051 241 LYS B CA 1
ATOM 7883 C C . LYS C 1 233 ? -25.71415 -11.94116 -36.20903 1.000 36.08369 241 LYS B C 1
ATOM 7884 O O . LYS C 1 233 ? -25.65353 -12.34917 -37.37057 1.000 40.19743 241 LYS B O 1
ATOM 7890 N N . ASN C 1 234 ? -24.82405 -11.09079 -35.71967 1.000 35.55940 242 ASN B N 1
ATOM 7891 C CA . ASN C 1 234 ? -23.70654 -10.68713 -36.57828 1.000 33.60724 242 ASN B CA 1
ATOM 7892 C C . ASN C 1 234 ? -22.39320 -10.56172 -35.81287 1.000 30.80334 242 ASN B C 1
ATOM 7893 O O . ASN C 1 234 ? -22.26316 -9.69495 -34.93436 1.000 30.54414 242 ASN B O 1
ATOM 7898 N N . PRO C 1 235 ? -21.37654 -11.34805 -36.18191 1.000 29.67161 243 PRO B N 1
ATOM 7899 C CA . PRO C 1 235 ? -20.13438 -11.38010 -35.39023 1.000 34.78832 243 PRO B CA 1
ATOM 7900 C C . PRO C 1 235 ? -19.38526 -10.05660 -35.35431 1.000 26.91870 243 PRO B C 1
ATOM 7901 O O . PRO C 1 235 ? -18.68303 -9.76604 -34.37121 1.000 23.14413 243 PRO B O 1
ATOM 7905 N N . GLN C 1 236 ? -19.48598 -9.24969 -36.40369 1.000 21.51933 244 GLN B N 1
ATOM 7906 C CA . GLN C 1 236 ? -18.80562 -7.96552 -36.37029 1.000 26.14129 244 GLN B CA 1
ATOM 7907 C C . GLN C 1 236 ? -19.39533 -7.08825 -35.27218 1.000 27.66047 244 GLN B C 1
ATOM 7908 O O . GLN C 1 236 ? -18.66206 -6.50817 -34.45976 1.000 29.62551 244 GLN B O 1
ATOM 7914 N N . LEU C 1 237 ? -20.72695 -7.01196 -35.20753 1.000 23.47027 245 LEU B N 1
ATOM 7915 C CA . LEU C 1 237 ? -21.35114 -6.23824 -34.13746 1.000 29.28335 245 LEU B CA 1
ATOM 7916 C C . LEU C 1 237 ? -21.08676 -6.86403 -32.77643 1.000 25.70051 245 LEU B C 1
ATOM 7917 O O . LEU C 1 237 ? -21.13592 -6.16741 -31.75546 1.000 24.32183 245 LEU B O 1
ATOM 7922 N N . ARG C 1 238 ? -20.81383 -8.17279 -32.74958 1.000 28.05924 246 ARG B N 1
ATOM 7923 C CA . ARG C 1 238 ? -20.59972 -8.88739 -31.49713 1.000 28.24112 246 ARG B CA 1
ATOM 7924 C C . ARG C 1 238 ? -19.24823 -8.53731 -30.89951 1.000 32.85514 246 ARG B C 1
ATOM 7925 O O . ARG C 1 238 ? -19.13659 -8.30810 -29.69251 1.000 25.65085 246 ARG B O 1
ATOM 7933 N N . ASP C 1 239 ? -18.20976 -8.48743 -31.73638 1.000 22.47999 247 ASP B N 1
ATOM 7934 C CA . ASP C 1 239 ? -16.91639 -8.00194 -31.27660 1.000 33.80756 247 ASP B CA 1
ATOM 7935 C C . ASP C 1 239 ? -17.02025 -6.58978 -30.71341 1.000 32.60018 247 ASP B C 1
ATOM 7936 O O . ASP C 1 239 ? -16.34610 -6.25995 -29.73010 1.000 29.44286 247 ASP B O 1
ATOM 7941 N N . LEU C 1 240 ? -17.86577 -5.74455 -31.31762 1.000 25.30021 248 LEU B N 1
ATOM 7942 C CA . LEU C 1 240 ? -17.98241 -4.34459 -30.91728 1.000 27.33205 248 LEU B CA 1
ATOM 7943 C C . LEU C 1 240 ? -18.96693 -4.12912 -29.76778 1.000 27.64730 248 LEU B C 1
ATOM 7944 O O . LEU C 1 240 ? -18.88078 -3.09853 -29.08357 1.000 26.41993 248 LEU B O 1
ATOM 7949 N N . ASP C 1 241 ? -19.88168 -5.08055 -29.54071 1.000 25.97302 249 ASP B N 1
ATOM 7950 C CA . ASP C 1 241 ? -20.99748 -4.94553 -28.58545 1.000 28.64226 249 ASP B CA 1
ATOM 7951 C C . ASP C 1 241 ? -21.91533 -3.77569 -28.96510 1.000 25.69609 249 ASP B C 1
ATOM 7952 O O . ASP C 1 241 ? -22.27449 -2.92234 -28.14169 1.000 20.12464 249 ASP B O 1
ATOM 7957 N N . ILE C 1 242 ? -22.33046 -3.76245 -30.23027 1.000 20.15043 250 ILE B N 1
ATOM 7958 C CA . ILE C 1 242 ? -23.12044 -2.67414 -30.79372 1.000 23.51650 250 ILE B CA 1
ATOM 7959 C C . ILE C 1 242 ? -24.27636 -3.25400 -31.60856 1.000 27.86674 250 ILE B C 1
ATOM 7960 O O . ILE C 1 242 ? -24.10406 -4.25139 -32.32090 1.000 26.22405 250 ILE B O 1
ATOM 7965 N N . PHE C 1 243 ? -25.46617 -2.65081 -31.49754 1.000 21.19111 251 PHE B N 1
ATOM 7966 C CA . PHE C 1 243 ? -26.51757 -2.92456 -32.47091 1.000 21.27534 251 PHE B CA 1
ATOM 7967 C C . PHE C 1 243 ? -26.71958 -1.71938 -33.38508 1.000 21.98918 251 PHE B C 1
ATOM 7968 O O . PHE C 1 243 ? -26.37213 -0.58197 -33.04978 1.000 26.55204 251 PHE B O 1
ATOM 7976 N N . LEU C 1 244 ? -27.29875 -1.98628 -34.55087 1.000 26.50998 252 LEU B N 1
ATOM 7977 C CA . LEU C 1 244 ? -27.73743 -0.95624 -35.47806 1.000 26.44333 252 LEU B CA 1
ATOM 7978 C C . LEU C 1 244 ? -29.25786 -0.92376 -35.56537 1.000 23.56324 252 LEU B C 1
ATOM 7979 O O . LEU C 1 244 ? -29.92546 -1.95954 -35.51599 1.000 27.79547 252 LEU B O 1
ATOM 7984 N N . SER C 1 245 ? -29.81254 0.27002 -35.73322 1.000 28.52356 253 SER B N 1
ATOM 7985 C CA . SER C 1 245 ? -31.19553 0.34800 -36.17213 1.000 25.22938 253 SER B CA 1
ATOM 7986 C C . SER C 1 245 ? -31.39024 1.51218 -37.13096 1.000 27.73400 253 SER B C 1
ATOM 7987 O O . SER C 1 245 ? -30.68657 2.52294 -37.07132 1.000 27.44092 253 SER B O 1
ATOM 7990 N N . SER C 1 246 ? -32.35463 1.32862 -38.03349 1.000 30.79312 254 SER B N 1
ATOM 7991 C CA . SER C 1 246 ? -32.85380 2.33917 -38.95797 1.000 28.81148 254 SER B CA 1
ATOM 7992 C C . SER C 1 246 ? -34.37052 2.29992 -38.89911 1.000 27.72496 254 SER B C 1
ATOM 7993 O O . SER C 1 246 ? -34.97887 1.23403 -39.05160 1.000 25.71204 254 SER B O 1
ATOM 7996 N N . VAL C 1 247 ? -34.98606 3.43797 -38.63440 1.000 27.01039 255 VAL B N 1
ATOM 7997 C CA . VAL C 1 247 ? -36.42338 3.45119 -38.42672 1.000 28.10415 255 VAL B CA 1
ATOM 7998 C C . VAL C 1 247 ? -37.04243 4.57640 -39.24236 1.000 26.10804 255 VAL B C 1
ATOM 7999 O O . VAL C 1 247 ? -36.58611 5.72579 -39.18770 1.000 27.38497 255 VAL B O 1
ATOM 8003 N N . ASP C 1 248 ? -38.03432 4.21562 -40.05744 1.000 27.73623 256 ASP B N 1
ATOM 8004 C CA . ASP C 1 248 ? -38.85620 5.16626 -40.78822 1.000 30.80611 256 ASP B CA 1
ATOM 8005 C C . ASP C 1 248 ? -40.13983 5.40836 -40.01489 1.000 27.95059 256 ASP B C 1
ATOM 8006 O O . ASP C 1 248 ? -40.79268 4.45688 -39.57872 1.000 30.97501 256 ASP B O 1
ATOM 8011 N N . ILE C 1 249 ? -40.49340 6.67422 -39.85650 1.000 24.45764 257 ILE B N 1
ATOM 8012 C CA . ILE C 1 249 ? -41.76301 7.08364 -39.27310 1.000 32.88350 257 ILE B CA 1
ATOM 8013 C C . ILE C 1 249 ? -42.43180 8.02387 -40.26380 1.000 36.73806 257 ILE B C 1
ATOM 8014 O O . ILE C 1 249 ? -41.80374 8.98449 -40.72518 1.000 32.81729 257 ILE B O 1
ATOM 8019 N N . ASN C 1 250 ? -43.68950 7.73611 -40.61104 1.000 39.52817 258 ASN B N 1
ATOM 8020 C CA . ASN C 1 250 ? -44.45102 8.66778 -41.43630 1.000 37.49122 258 ASN B CA 1
ATOM 8021 C C . ASN C 1 250 ? -44.66947 9.97518 -40.68707 1.000 40.80391 258 ASN B C 1
ATOM 8022 O O . ASN C 1 250 ? -44.73822 10.00572 -39.45340 1.000 34.88169 258 ASN B O 1
ATOM 8027 N N . GLU C 1 251 ? -44.78068 11.05847 -41.45754 1.000 38.48329 259 GLU B N 1
ATOM 8028 C CA . GLU C 1 251 ? -45.17315 12.35058 -40.91631 1.000 39.44277 259 GLU B CA 1
ATOM 8029 C C . GLU C 1 251 ? -46.48554 12.25159 -40.14657 1.000 37.26115 259 GLU B C 1
ATOM 8030 O O . GLU C 1 251 ? -47.45194 11.63981 -40.60842 1.000 31.03571 259 GLU B O 1
ATOM 8036 N N . GLY C 1 252 ? -46.52275 12.88867 -38.98185 1.000 34.90002 260 GLY B N 1
ATOM 8037 C CA . GLY C 1 252 ? -47.70982 12.85064 -38.16006 1.000 38.00523 260 GLY B CA 1
ATOM 8038 C C . GLY C 1 252 ? -47.85318 11.60105 -37.33188 1.000 39.86009 260 GLY B C 1
ATOM 8039 O O . GLY C 1 252 ? -48.87192 11.44643 -36.65468 1.000 41.12393 260 GLY B O 1
ATOM 8040 N N . ALA C 1 253 ? -46.87643 10.69815 -37.37184 1.000 36.39265 261 ALA B N 1
ATOM 8041 C CA . ALA C 1 253 ? -46.85874 9.51496 -36.52500 1.000 36.04089 261 ALA B CA 1
ATOM 8042 C C . ALA C 1 253 ? -45.76855 9.65619 -35.46673 1.000 37.02313 261 ALA B C 1
ATOM 8043 O O . ALA C 1 253 ? -44.98064 10.60795 -35.46739 1.000 35.71638 261 ALA B O 1
ATOM 8045 N N . LEU C 1 254 ? -45.73271 8.70520 -34.53689 1.000 37.32190 262 LEU B N 1
ATOM 8046 C CA . LEU C 1 254 ? -44.70528 8.75878 -33.51082 1.000 34.96719 262 LEU B CA 1
ATOM 8047 C C . LEU C 1 254 ? -44.35575 7.36034 -33.02349 1.000 33.09874 262 LEU B C 1
ATOM 8048 O O . LEU C 1 254 ? -45.17801 6.43743 -33.04775 1.000 33.66120 262 LEU B O 1
ATOM 8053 N N . LEU C 1 255 ? -43.09638 7.22735 -32.61646 1.000 29.78937 263 LEU B N 1
ATOM 8054 C CA . LEU C 1 255 ? -42.56891 6.03971 -31.96610 1.000 29.70690 263 LEU B CA 1
ATOM 8055 C C . LEU C 1 255 ? -42.95126 6.09386 -30.49470 1.000 24.52651 263 LEU B C 1
ATOM 8056 O O . LEU C 1 255 ? -42.58262 7.04045 -29.79726 1.000 23.71989 263 LEU B O 1
ATOM 8061 N N . LEU C 1 256 ? -43.69622 5.08999 -30.02957 1.000 30.30025 264 LEU B N 1
ATOM 8062 C CA . LEU C 1 256 ? -44.31557 5.14796 -28.71356 1.000 28.93781 264 LEU B CA 1
ATOM 8063 C C . LEU C 1 256 ? -43.26033 5.25635 -27.61321 1.000 23.18067 264 LEU B C 1
ATOM 8064 O O . LEU C 1 256 ? -42.09942 4.87438 -27.80269 1.000 24.32112 264 LEU B O 1
ATOM 8069 N N . PRO C 1 257 ? -43.64305 5.80226 -26.45648 1.000 24.95697 265 PRO B N 1
ATOM 8070 C CA . PRO C 1 257 ? -42.69046 5.93595 -25.34141 1.000 23.81749 265 PRO B CA 1
ATOM 8071 C C . PRO C 1 257 ? -42.13816 4.58508 -24.90136 1.000 22.15137 265 PRO B C 1
ATOM 8072 O O . PRO C 1 257 ? -42.88848 3.63139 -24.65901 1.000 24.78620 265 PRO B O 1
ATOM 8076 N N . HIS C 1 258 ? -40.80928 4.52412 -24.77916 1.000 23.96759 266 HIS B N 1
ATOM 8077 C CA . HIS C 1 258 ? -40.07837 3.28925 -24.52477 1.000 22.67994 266 HIS B CA 1
ATOM 8078 C C . HIS C 1 258 ? -38.67935 3.62558 -24.01489 1.000 23.77917 266 HIS B C 1
ATOM 8079 O O . HIS C 1 258 ? -38.19438 4.75820 -24.13196 1.000 25.12914 266 HIS B O 1
ATOM 8086 N N . PHE C 1 259 ? -38.02282 2.61527 -23.45698 1.000 19.36778 267 PHE B N 1
ATOM 8087 C CA . PHE C 1 259 ? -36.62367 2.73764 -23.09810 1.000 18.36666 267 PHE B CA 1
ATOM 8088 C C . PHE C 1 259 ? -35.89633 1.45258 -23.46329 1.000 24.73782 267 PHE B C 1
ATOM 8089 O O . PHE C 1 259 ? -36.50359 0.37904 -23.59811 1.000 21.89091 267 PHE B O 1
ATOM 8097 N N . ASN C 1 260 ? -34.58418 1.58784 -23.66419 1.000 27.60313 268 ASN B N 1
ATOM 8098 C CA . ASN C 1 260 ? -33.70505 0.43935 -23.80956 1.000 23.16144 268 ASN B CA 1
ATOM 8099 C C . ASN C 1 260 ? -33.18736 0.06543 -22.43336 1.000 19.28426 268 ASN B C 1
ATOM 8100 O O . ASN C 1 260 ? -32.90590 0.94584 -21.61708 1.000 20.55485 268 ASN B O 1
ATOM 8105 N N . SER C 1 261 ? -33.08017 -1.24085 -22.16587 1.000 19.92467 269 SER B N 1
ATOM 8106 C CA . SER C 1 261 ? -32.73368 -1.65994 -20.80713 1.000 23.18611 269 SER B CA 1
ATOM 8107 C C . SER C 1 261 ? -31.28683 -1.32572 -20.48191 1.000 21.97109 269 SER B C 1
ATOM 8108 O O . SER C 1 261 ? -30.96920 -0.86227 -19.37505 1.000 17.34353 269 SER B O 1
ATOM 8111 N N . LYS C 1 262 ? -30.39499 -1.52778 -21.43337 1.000 21.63700 270 LYS B N 1
ATOM 8112 C CA . LYS C 1 262 ? -28.99295 -1.45547 -21.08333 1.000 20.58878 270 LYS B CA 1
ATOM 8113 C C . LYS C 1 262 ? -28.13467 -0.80218 -22.16014 1.000 21.92300 270 LYS B C 1
ATOM 8114 O O . LYS C 1 262 ? -26.95640 -0.55233 -21.90548 1.000 22.13917 270 LYS B O 1
ATOM 8120 N N . ALA C 1 263 ? -28.67984 -0.48168 -23.32523 1.000 15.08715 271 ALA B N 1
ATOM 8121 C CA . ALA C 1 263 ? -27.88653 0.05556 -24.42218 1.000 21.80457 271 ALA B CA 1
ATOM 8122 C C . ALA C 1 263 ? -27.94759 1.57412 -24.41675 1.000 18.55517 271 ALA B C 1
ATOM 8123 O O . ALA C 1 263 ? -28.94667 2.16918 -24.02491 1.000 17.73242 271 ALA B O 1
ATOM 8125 N N . ILE C 1 264 ? -26.85423 2.20168 -24.82649 1.000 22.88143 272 ILE B N 1
ATOM 8126 C CA . ILE C 1 264 ? -26.79144 3.65088 -24.96678 1.000 20.33590 272 ILE B CA 1
ATOM 8127 C C . ILE C 1 264 ? -26.95919 3.96633 -26.44146 1.000 21.05391 272 ILE B C 1
ATOM 8128 O O . ILE C 1 264 ? -26.28759 3.36617 -27.29059 1.000 16.20659 272 ILE B O 1
ATOM 8133 N N . VAL C 1 265 ? -27.90769 4.83764 -26.77071 1.000 20.92823 273 VAL B N 1
ATOM 8134 C CA . VAL C 1 265 ? -28.31067 5.01018 -28.16901 1.000 20.43397 273 VAL B CA 1
ATOM 8135 C C . VAL C 1 265 ? -27.83154 6.36302 -28.66814 1.000 21.36863 273 VAL B C 1
ATOM 8136 O O . VAL C 1 265 ? -28.14665 7.40554 -28.08208 1.000 18.62774 273 VAL B O 1
ATOM 8140 N N . ILE C 1 266 ? -27.05778 6.33266 -29.74680 1.000 24.67588 274 ILE B N 1
ATOM 8141 C CA . ILE C 1 266 ? -26.66161 7.51171 -30.50404 1.000 20.73432 274 ILE B CA 1
ATOM 8142 C C . ILE C 1 266 ? -27.53444 7.51343 -31.74787 1.000 20.39225 274 ILE B C 1
ATOM 8143 O O . ILE C 1 266 ? -27.37461 6.66026 -32.62244 1.000 20.42745 274 ILE B O 1
ATOM 8148 N N . LEU C 1 267 ? -28.52526 8.40102 -31.81619 1.000 23.64133 275 LEU B N 1
ATOM 8149 C CA . LEU C 1 267 ? -29.30643 8.44547 -33.03518 1.000 25.45675 275 LEU B CA 1
ATOM 8150 C C . LEU C 1 267 ? -28.89910 9.65121 -33.87847 1.000 28.75455 275 LEU B C 1
ATOM 8151 O O . LEU C 1 267 ? -28.38351 10.65522 -33.37231 1.000 27.45609 275 LEU B O 1
ATOM 8156 N N . VAL C 1 268 ? -29.09428 9.51491 -35.18606 1.000 23.50885 276 VAL B N 1
ATOM 8157 C CA . VAL C 1 268 ? -28.68456 10.52911 -36.15035 1.000 27.23615 276 VAL B CA 1
ATOM 8158 C C . VAL C 1 268 ? -29.83248 10.71779 -37.12716 1.000 27.04168 276 VAL B C 1
ATOM 8159 O O . VAL C 1 268 ? -30.24067 9.76470 -37.80544 1.000 27.04895 276 VAL B O 1
ATOM 8163 N N . ILE C 1 269 ? -30.36663 11.93422 -37.19193 1.000 25.95397 277 ILE B N 1
ATOM 8164 C CA . ILE C 1 269 ? -31.36775 12.22389 -38.19989 1.000 22.29509 277 ILE B CA 1
ATOM 8165 C C . ILE C 1 269 ? -30.69851 12.10235 -39.56074 1.000 27.87777 277 ILE B C 1
ATOM 8166 O O . ILE C 1 269 ? -29.74028 12.82223 -39.85757 1.000 21.23438 277 ILE B O 1
ATOM 8171 N N . ASN C 1 270 ? -31.16849 11.15681 -40.36804 1.000 30.53491 278 ASN B N 1
ATOM 8172 C CA . ASN C 1 270 ? -30.76577 11.05066 -41.76489 1.000 32.29532 278 ASN B CA 1
ATOM 8173 C C . ASN C 1 270 ? -31.63438 11.94396 -42.64953 1.000 32.39966 278 ASN B C 1
ATOM 8174 O O . ASN C 1 270 ? -31.11530 12.80229 -43.36602 1.000 33.09629 278 ASN B O 1
ATOM 8179 N N . GLU C 1 271 ? -32.95231 11.78422 -42.59126 1.000 30.53397 279 GLU B N 1
ATOM 8180 C CA . GLU C 1 271 ? -33.84726 12.65256 -43.34112 1.000 34.97512 279 GLU B CA 1
ATOM 8181 C C . GLU C 1 271 ? -35.08246 12.97371 -42.50718 1.000 36.25624 279 GLU B C 1
ATOM 8182 O O . GLU C 1 271 ? -35.68613 12.06531 -41.92051 1.000 32.70518 279 GLU B O 1
ATOM 8188 N N . GLY C 1 272 ? -35.43776 14.26631 -42.43597 1.000 30.94473 280 GLY B N 1
ATOM 8189 C CA . GLY C 1 272 ? -36.69627 14.71565 -41.86348 1.000 31.53363 280 GLY B CA 1
ATOM 8190 C C . GLY C 1 272 ? -36.51438 15.49702 -40.57080 1.000 33.69489 280 GLY B C 1
ATOM 8191 O O . GLY C 1 272 ? -35.40222 15.83520 -40.16132 1.000 32.61322 280 GLY B O 1
ATOM 8192 N N . ASP C 1 273 ? -37.65075 15.78280 -39.92028 1.000 31.41291 281 ASP B N 1
ATOM 8193 C CA . ASP C 1 273 ? -37.69941 16.56095 -38.68700 1.000 35.46397 281 ASP B CA 1
ATOM 8194 C C . ASP C 1 273 ? -38.49878 15.81356 -37.61996 1.000 34.16704 281 ASP B C 1
ATOM 8195 O O . ASP C 1 273 ? -39.48237 15.13244 -37.92737 1.000 27.86541 281 ASP B O 1
ATOM 8200 N N . ALA C 1 274 ? -38.11107 15.99689 -36.35477 1.000 33.29381 282 ALA B N 1
ATOM 8201 C CA . ALA C 1 274 ? -38.73839 15.23947 -35.27820 1.000 33.79554 282 ALA B CA 1
ATOM 8202 C C . ALA C 1 274 ? -38.65360 15.99405 -33.95730 1.000 34.89395 282 ALA B C 1
ATOM 8203 O O . ALA C 1 274 ? -37.66427 16.67333 -33.66637 1.000 34.29720 282 ALA B O 1
ATOM 8205 N N . ASN C 1 275 ? -39.70900 15.86723 -33.15800 1.000 31.79497 283 ASN B N 1
ATOM 8206 C CA . ASN C 1 275 ? -39.65490 16.24258 -31.75764 1.000 32.53194 283 ASN B CA 1
ATOM 8207 C C . ASN C 1 275 ? -39.37379 14.98925 -30.94531 1.000 28.76446 283 ASN B C 1
ATOM 8208 O O . ASN C 1 275 ? -39.93123 13.92184 -31.22243 1.000 27.16496 283 ASN B O 1
ATOM 8213 N N . ILE C 1 276 ? -38.49215 15.12805 -29.95902 1.000 28.34708 284 ILE B N 1
ATOM 8214 C CA . ILE C 1 276 ? -38.05228 14.03478 -29.10322 1.000 30.79488 284 ILE B CA 1
ATOM 8215 C C . ILE C 1 276 ? -38.21377 14.48640 -27.65686 1.000 30.04766 284 ILE B C 1
ATOM 8216 O O . ILE C 1 276 ? -37.77772 15.58567 -27.29061 1.000 31.85806 284 ILE B O 1
ATOM 8221 N N . GLU C 1 277 ? -38.88226 13.66907 -26.84790 1.000 27.72022 285 GLU B N 1
ATOM 8222 C CA . GLU C 1 277 ? -38.97195 13.90548 -25.41431 1.000 30.88450 285 GLU B CA 1
ATOM 8223 C C . GLU C 1 277 ? -38.20270 12.79004 -24.72808 1.000 23.67171 285 GLU B C 1
ATOM 8224 O O . GLU C 1 277 ? -38.44911 11.61369 -24.99544 1.000 25.06671 285 GLU B O 1
ATOM 8230 N N . LEU C 1 278 ? -37.22864 13.18153 -23.91175 1.000 27.93299 286 LEU B N 1
ATOM 8231 C CA . LEU C 1 278 ? -36.39108 12.31674 -23.10728 1.000 25.46727 286 LEU B CA 1
ATOM 8232 C C . LEU C 1 278 ? -36.67120 12.63412 -21.65438 1.000 24.72767 286 LEU B C 1
ATOM 8233 O O . LEU C 1 278 ? -36.79203 13.80407 -21.28812 1.000 24.13566 286 LEU B O 1
ATOM 8238 N N . VAL C 1 279 ? -36.71193 11.59661 -20.82682 1.000 24.46428 287 VAL B N 1
ATOM 8239 C CA . VAL C 1 279 ? -37.07242 11.71666 -19.42192 1.000 27.86404 287 VAL B CA 1
ATOM 8240 C C . VAL C 1 279 ? -35.95588 11.15441 -18.54524 1.000 23.71457 287 VAL B C 1
ATOM 8241 O O . VAL C 1 279 ? -35.67835 9.95068 -18.57694 1.000 22.72639 287 VAL B O 1
ATOM 8245 N N . GLY C 1 280 ? -35.32680 12.02428 -17.75719 1.000 21.95529 288 GLY B N 1
ATOM 8246 C CA . GLY C 1 280 ? -34.40264 11.62513 -16.72387 1.000 24.91745 288 GLY B CA 1
ATOM 8247 C C . GLY C 1 280 ? -34.93867 11.93138 -15.33254 1.000 28.33482 288 GLY B C 1
ATOM 8248 O O . GLY C 1 280 ? -36.06121 12.39093 -15.14575 1.000 28.28153 288 GLY B O 1
ATOM 8249 N N . ILE C 1 281 ? -34.09980 11.65666 -14.34143 1.000 31.36747 289 ILE B N 1
ATOM 8250 C CA . ILE C 1 281 ? -34.46843 11.93449 -12.95127 1.000 43.86722 289 ILE B CA 1
ATOM 8251 C C . ILE C 1 281 ? -33.98111 13.31100 -12.50840 1.000 38.00501 289 ILE B C 1
ATOM 8252 O O . ILE C 1 281 ? -32.77573 13.54553 -12.40350 1.000 46.68968 289 ILE B O 1
ATOM 8257 N N . GLU C 1 296 ? -38.95769 13.55177 -8.08200 1.000 37.05839 304 GLU B N 1
ATOM 8258 C CA . GLU C 1 296 ? -39.22068 14.51282 -9.15190 1.000 42.92189 304 GLU B CA 1
ATOM 8259 C C . GLU C 1 296 ? -38.39363 14.21126 -10.43777 1.000 45.48873 304 GLU B C 1
ATOM 8260 O O . GLU C 1 296 ? -37.26987 13.70949 -10.37466 1.000 41.76257 304 GLU B O 1
ATOM 8266 N N . VAL C 1 297 ? -38.96477 14.54339 -11.59578 1.000 41.44845 305 VAL B N 1
ATOM 8267 C CA . VAL C 1 297 ? -38.53646 14.03584 -12.89303 1.000 37.65672 305 VAL B CA 1
ATOM 8268 C C . VAL C 1 297 ? -38.12431 15.20510 -13.78388 1.000 39.69117 305 VAL B C 1
ATOM 8269 O O . VAL C 1 297 ? -38.61751 16.32680 -13.63033 1.000 34.97610 305 VAL B O 1
ATOM 8273 N N . GLN C 1 298 ? -37.20299 14.95093 -14.71484 1.000 37.35738 306 GLN B N 1
ATOM 8274 C CA . GLN C 1 298 ? -36.62999 16.01768 -15.52567 1.000 34.64580 306 GLN B CA 1
ATOM 8275 C C . GLN C 1 298 ? -36.97853 15.82346 -16.99341 1.000 35.89378 306 GLN B C 1
ATOM 8276 O O . GLN C 1 298 ? -36.77675 14.73740 -17.54714 1.000 31.02074 306 GLN B O 1
ATOM 8282 N N . ARG C 1 299 ? -37.48627 16.88336 -17.62044 1.000 35.41646 307 ARG B N 1
ATOM 8283 C CA . ARG C 1 299 ? -37.95525 16.83470 -18.99734 1.000 34.60791 307 ARG B CA 1
ATOM 8284 C C . ARG C 1 299 ? -36.87901 17.37549 -19.91609 1.000 31.24631 307 ARG B C 1
ATOM 8285 O O . ARG C 1 299 ? -36.38952 18.48655 -19.70269 1.000 33.39817 307 ARG B O 1
ATOM 8293 N N . TYR C 1 300 ? -36.53873 16.59603 -20.94530 1.000 31.22282 308 TYR B N 1
ATOM 8294 C CA . TYR C 1 300 ? -35.48994 16.92827 -21.90711 1.000 29.98290 308 TYR B CA 1
ATOM 8295 C C . TYR C 1 300 ? -36.09673 16.90650 -23.31037 1.000 32.94724 308 TYR B C 1
ATOM 8296 O O . TYR C 1 300 ? -36.53315 15.85289 -23.78836 1.000 31.87098 308 TYR B O 1
ATOM 8305 N N . ARG C 1 301 ? -36.11361 18.05628 -23.98375 1.000 28.93715 309 ARG B N 1
ATOM 8306 C CA . ARG C 1 301 ? -36.82792 18.20046 -25.24449 1.000 28.76191 309 ARG B CA 1
ATOM 8307 C C . ARG C 1 301 ? -35.90811 18.83542 -26.28216 1.000 26.63315 309 ARG B C 1
ATOM 8308 O O . ARG C 1 301 ? -34.93725 19.51399 -25.94051 1.000 22.35112 309 ARG B O 1
ATOM 8316 N N . ALA C 1 302 ? -36.22360 18.59735 -27.55164 1.000 22.97820 310 ALA B N 1
ATOM 8317 C CA . ALA C 1 302 ? -35.42521 19.11832 -28.65204 1.000 32.25944 310 ALA B CA 1
ATOM 8318 C C . ALA C 1 302 ? -36.19736 18.91505 -29.94496 1.000 30.78801 310 ALA B C 1
ATOM 8319 O O . ALA C 1 302 ? -36.94845 17.94364 -30.09722 1.000 30.50037 310 ALA B O 1
ATOM 8321 N N . GLU C 1 303 ? -36.02147 19.85566 -30.85886 1.000 34.97907 311 GLU B N 1
ATOM 8322 C CA . GLU C 1 303 ? -36.58562 19.78104 -32.20193 1.000 38.67218 311 GLU B CA 1
ATOM 8323 C C . GLU C 1 303 ? -35.44674 19.43313 -33.14853 1.000 35.97075 311 GLU B C 1
ATOM 8324 O O . GLU C 1 303 ? -34.56563 20.26562 -33.39697 1.000 34.23330 311 GLU B O 1
ATOM 8330 N N . LEU C 1 304 ? -35.45948 18.20491 -33.65864 1.000 35.95107 312 LEU B N 1
ATOM 8331 C CA . LEU C 1 304 ? -34.34026 17.70039 -34.44050 1.000 36.82695 312 LEU B CA 1
ATOM 8332 C C . LEU C 1 304 ? -34.60954 17.86828 -35.92792 1.000 36.18505 312 LEU B C 1
ATOM 8333 O O . LEU C 1 304 ? -35.75319 17.94287 -36.37421 1.000 34.51222 312 LEU B O 1
ATOM 8338 N N . SER C 1 305 ? -33.52800 17.91856 -36.69869 1.000 35.35110 313 SER B N 1
ATOM 8339 C CA . SER C 1 305 ? -33.64335 17.93865 -38.14635 1.000 34.94335 313 SER B CA 1
ATOM 8340 C C . SER C 1 305 ? -32.35810 17.36142 -38.71824 1.000 32.71894 313 SER B C 1
ATOM 8341 O O . SER C 1 305 ? -31.43395 17.01817 -37.98198 1.000 30.98902 313 SER B O 1
ATOM 8344 N N . GLU C 1 306 ? -32.33094 17.23693 -40.04301 1.000 34.15386 314 GLU B N 1
ATOM 8345 C CA . GLU C 1 306 ? -31.28239 16.54049 -40.78156 1.000 30.88713 314 GLU B CA 1
ATOM 8346 C C . GLU C 1 306 ? -29.88510 16.81486 -40.22233 1.000 32.23143 314 GLU B C 1
ATOM 8347 O O . GLU C 1 306 ? -29.49115 17.96830 -40.02450 1.000 31.52797 314 GLU B O 1
ATOM 8353 N N . ASP C 1 307 ? -29.15418 15.73528 -39.92907 1.000 33.17919 315 ASP B N 1
ATOM 8354 C CA . ASP C 1 307 ? -27.76230 15.71241 -39.45696 1.000 31.38797 315 ASP B CA 1
ATOM 8355 C C . ASP C 1 307 ? -27.63184 15.99167 -37.95737 1.000 29.87924 315 ASP B C 1
ATOM 8356 O O . ASP C 1 307 ? -26.50988 15.95805 -37.42865 1.000 26.43889 315 ASP B O 1
ATOM 8361 N N . ASP C 1 308 ? -28.72145 16.27464 -37.25266 1.000 29.65356 316 ASP B N 1
ATOM 8362 C CA . ASP C 1 308 ? -28.62104 16.41441 -35.81361 1.000 26.74148 316 ASP B CA 1
ATOM 8363 C C . ASP C 1 308 ? -28.31696 15.06269 -35.17786 1.000 25.05560 316 ASP B C 1
ATOM 8364 O O . ASP C 1 308 ? -28.58847 13.99938 -35.74111 1.000 20.33778 316 ASP B O 1
ATOM 8369 N N . VAL C 1 309 ? -27.73785 15.11463 -33.98389 1.000 21.67752 317 VAL B N 1
ATOM 8370 C CA . VAL C 1 309 ? -27.46181 13.91833 -33.20308 1.000 21.50252 317 VAL B CA 1
ATOM 8371 C C . VAL C 1 309 ? -28.09568 14.08079 -31.83508 1.000 27.14162 317 VAL B C 1
ATOM 8372 O O . VAL C 1 309 ? -28.09477 15.17819 -31.26661 1.000 24.81531 317 VAL B O 1
ATOM 8376 N N . PHE C 1 310 ? -28.63790 12.98162 -31.31265 1.000 29.66102 318 PHE B N 1
ATOM 8377 C CA . PHE C 1 310 ? -29.24983 12.96467 -29.99821 1.000 29.92737 318 PHE B CA 1
ATOM 8378 C C . PHE C 1 310 ? -28.87414 11.66167 -29.30212 1.000 24.78655 318 PHE B C 1
ATOM 8379 O O . PHE C 1 310 ? -28.90768 10.59051 -29.91343 1.000 21.06591 318 PHE B O 1
ATOM 8387 N N . VAL C 1 311 ? -28.50188 11.75478 -28.02526 1.000 24.49028 319 VAL B N 1
ATOM 8388 C CA . VAL C 1 311 ? -28.10961 10.58863 -27.23362 1.000 21.08691 319 VAL B CA 1
ATOM 8389 C C . VAL C 1 311 ? -29.23331 10.26003 -26.24800 1.000 23.18110 319 VAL B C 1
ATOM 8390 O O . VAL C 1 311 ? -29.73974 11.15665 -25.55569 1.000 16.57962 319 VAL B O 1
ATOM 8394 N N . ILE C 1 312 ? -29.62395 8.98155 -26.19085 1.000 18.28704 320 ILE B N 1
ATOM 8395 C CA . ILE C 1 312 ? -30.56333 8.47108 -25.19013 1.000 19.55680 320 ILE B CA 1
ATOM 8396 C C . ILE C 1 312 ? -29.81495 7.55173 -24.23549 1.000 17.64215 320 ILE B C 1
ATOM 8397 O O . ILE C 1 312 ? -29.51791 6.40039 -24.58597 1.000 17.47192 320 ILE B O 1
ATOM 8402 N N . PRO C 1 313 ? -29.48226 8.01165 -23.03573 1.000 20.12281 321 PRO B N 1
ATOM 8403 C CA . PRO C 1 313 ? -28.82100 7.12913 -22.06604 1.000 16.98323 321 PRO B CA 1
ATOM 8404 C C . PRO C 1 313 ? -29.62625 5.85637 -21.83043 1.000 15.95237 321 PRO B C 1
ATOM 8405 O O . PRO C 1 313 ? -30.84364 5.81878 -22.02656 1.000 22.64705 321 PRO B O 1
ATOM 8409 N N . ALA C 1 314 ? -28.91910 4.78712 -21.47766 1.000 16.90760 322 ALA B N 1
ATOM 8410 C CA . ALA C 1 314 ? -29.58457 3.51808 -21.20726 1.000 16.72852 322 ALA B CA 1
ATOM 8411 C C . ALA C 1 314 ? -30.62617 3.68561 -20.11433 1.000 16.25448 322 ALA B C 1
ATOM 8412 O O . ALA C 1 314 ? -30.37390 4.33671 -19.09675 1.000 15.59676 322 ALA B O 1
ATOM 8414 N N . ALA C 1 315 ? -31.79302 3.08518 -20.33537 1.000 22.59543 323 ALA B N 1
ATOM 8415 C CA . ALA C 1 315 ? -32.92784 2.98273 -19.41183 1.000 23.12948 323 ALA B CA 1
ATOM 8416 C C . ALA C 1 315 ? -33.70181 4.28495 -19.28317 1.000 20.96465 323 ALA B C 1
ATOM 8417 O O . ALA C 1 315 ? -34.60031 4.34856 -18.44369 1.000 18.80061 323 ALA B O 1
ATOM 8419 N N . TYR C 1 316 ? -33.37921 5.33091 -20.07812 1.000 19.67327 324 TYR B N 1
ATOM 8420 C CA . TYR C 1 316 ? -34.14854 6.57689 -20.07495 1.000 22.41514 324 TYR B CA 1
ATOM 8421 C C . TYR C 1 316 ? -35.29164 6.47334 -21.08322 1.000 20.81821 324 TYR B C 1
ATOM 8422 O O . TYR C 1 316 ? -35.04548 6.23868 -22.27509 1.000 22.64565 324 TYR B O 1
ATOM 8431 N N . PRO C 1 317 ? -36.53263 6.64891 -20.65862 1.000 19.47305 325 PRO B N 1
ATOM 8432 C CA . PRO C 1 317 ? -37.64475 6.63660 -21.61465 1.000 18.95421 325 PRO B CA 1
ATOM 8433 C C . PRO C 1 317 ? -37.58954 7.82667 -22.56680 1.000 22.17958 325 PRO B C 1
ATOM 8434 O O . PRO C 1 317 ? -37.17537 8.93121 -22.20684 1.000 16.93963 325 PRO B O 1
ATOM 8438 N N . PHE C 1 318 ? -38.02659 7.59081 -23.79794 1.000 20.61201 326 PHE B N 1
ATOM 8439 C CA . PHE C 1 318 ? -38.08813 8.66636 -24.77105 1.000 25.29423 326 PHE B CA 1
ATOM 8440 C C . PHE C 1 318 ? -39.07966 8.29678 -25.85965 1.000 23.78316 326 PHE B C 1
ATOM 8441 O O . PHE C 1 318 ? -39.55104 7.15995 -25.95004 1.000 25.23287 326 PHE B O 1
ATOM 8449 N N . VAL C 1 319 ? -39.38730 9.29487 -26.68323 1.000 23.65193 327 VAL B N 1
ATOM 8450 C CA . VAL C 1 319 ? -40.42665 9.23419 -27.69779 1.000 24.08259 327 VAL B CA 1
ATOM 8451 C C . VAL C 1 319 ? -39.94075 10.03805 -28.90058 1.000 28.02298 327 VAL B C 1
ATOM 8452 O O . VAL C 1 319 ? -39.23014 11.03553 -28.74155 1.000 22.89925 327 VAL B O 1
ATOM 8456 N N . VAL C 1 320 ? -40.29387 9.60152 -30.10445 1.000 25.53496 328 VAL B N 1
ATOM 8457 C CA . VAL C 1 320 ? -39.89381 10.30806 -31.32453 1.000 31.95319 328 VAL B CA 1
ATOM 8458 C C . VAL C 1 320 ? -41.15438 10.68171 -32.08524 1.000 25.05058 328 VAL B C 1
ATOM 8459 O O . VAL C 1 320 ? -41.85608 9.80550 -32.59174 1.000 32.02272 328 VAL B O 1
ATOM 8463 N N . ASN C 1 321 ? -41.43761 11.97692 -32.18990 1.000 27.06559 329 ASN B N 1
ATOM 8464 C CA . ASN C 1 321 ? -42.63967 12.44998 -32.86560 1.000 28.48789 329 ASN B CA 1
ATOM 8465 C C . ASN C 1 321 ? -42.25353 13.10520 -34.18711 1.000 31.38581 329 ASN B C 1
ATOM 8466 O O . ASN C 1 321 ? -41.73742 14.22713 -34.20388 1.000 29.24314 329 ASN B O 1
ATOM 8471 N N . ALA C 1 322 ? -42.53520 12.41230 -35.29175 1.000 33.25841 330 ALA B N 1
ATOM 8472 C CA . ALA C 1 322 ? -42.11520 12.86540 -36.61000 1.000 34.72360 330 ALA B CA 1
ATOM 8473 C C . ALA C 1 322 ? -43.05576 13.96126 -37.10860 1.000 39.14163 330 ALA B C 1
ATOM 8474 O O . ALA C 1 322 ? -44.26920 13.74612 -37.21861 1.000 38.86670 330 ALA B O 1
ATOM 8476 N N . THR C 1 323 ? -42.49604 15.14230 -37.38440 1.000 35.28375 331 THR B N 1
ATOM 8477 C CA . THR C 1 323 ? -43.22887 16.26841 -37.94816 1.000 38.28602 331 THR B CA 1
ATOM 8478 C C . THR C 1 323 ? -43.01541 16.40066 -39.45004 1.000 40.25275 331 THR B C 1
ATOM 8479 O O . THR C 1 323 ? -43.46004 17.38094 -40.05275 1.000 42.19362 331 THR B O 1
ATOM 8483 N N . SER C 1 324 ? -42.34540 15.42855 -40.05446 1.000 39.51033 332 SER B N 1
ATOM 8484 C CA . SER C 1 324 ? -42.18470 15.26835 -41.49161 1.000 40.31140 332 SER B CA 1
ATOM 8485 C C . SER C 1 324 ? -41.60231 13.88109 -41.70091 1.000 39.84746 332 SER B C 1
ATOM 8486 O O . SER C 1 324 ? -41.08396 13.27207 -40.76146 1.000 36.26316 332 SER B O 1
ATOM 8489 N N . ASN C 1 325 ? -41.71409 13.37402 -42.92489 1.000 35.56337 333 ASN B N 1
ATOM 8490 C CA . ASN C 1 325 ? -41.32924 11.99328 -43.17284 1.000 38.52394 333 ASN B CA 1
ATOM 8491 C C . ASN C 1 325 ? -39.89840 11.77894 -42.71468 1.000 34.99312 333 ASN B C 1
ATOM 8492 O O . ASN C 1 325 ? -39.01443 12.58520 -43.00681 1.000 36.68033 333 ASN B O 1
ATOM 8497 N N . LEU C 1 326 ? -39.67588 10.71484 -41.95902 1.000 33.40393 334 LEU B N 1
ATOM 8498 C CA . LEU C 1 326 ? -38.48334 10.64946 -41.13298 1.000 30.61897 334 LEU B CA 1
ATOM 8499 C C . LEU C 1 326 ? -37.79405 9.30404 -41.25788 1.000 31.67977 334 LEU B C 1
ATOM 8500 O O . LEU C 1 326 ? -38.43511 8.24948 -41.26253 1.000 33.20375 334 LEU B O 1
ATOM 8505 N N . ASN C 1 327 ? -36.48222 9.35944 -41.37747 1.000 29.87637 335 ASN B N 1
ATOM 8506 C CA . ASN C 1 327 ? -35.63267 8.20928 -41.13927 1.000 32.92681 335 ASN B CA 1
ATOM 8507 C C . ASN C 1 327 ? -34.46162 8.65426 -40.27180 1.000 30.38422 335 ASN B C 1
ATOM 8508 O O . ASN C 1 327 ? -33.88403 9.73253 -40.48293 1.000 29.55290 335 ASN B O 1
ATOM 8513 N N . PHE C 1 328 ? -34.14674 7.84385 -39.26162 1.000 27.98247 336 PHE B N 1
ATOM 8514 C CA . PHE C 1 328 ? -32.94812 8.04819 -38.46883 1.000 28.87287 336 PHE B CA 1
ATOM 8515 C C . PHE C 1 328 ? -32.23497 6.71931 -38.27092 1.000 28.63233 336 PHE B C 1
ATOM 8516 O O . PHE C 1 328 ? -32.81792 5.63726 -38.40379 1.000 31.80301 336 PHE B O 1
ATOM 8524 N N . LEU C 1 329 ? -30.96434 6.83395 -37.91440 1.000 23.47911 337 LEU B N 1
ATOM 8525 C CA . LEU C 1 329 ? -30.07007 5.71616 -37.68284 1.000 25.23218 337 LEU B CA 1
ATOM 8526 C C . LEU C 1 329 ? -29.70595 5.70902 -36.20800 1.000 25.41875 337 LEU B C 1
ATOM 8527 O O . LEU C 1 329 ? -29.53967 6.77311 -35.60668 1.000 27.66390 337 LEU B O 1
ATOM 8532 N N . ALA C 1 330 ? -29.60391 4.52695 -35.61263 1.000 24.82601 338 ALA B N 1
ATOM 8533 C CA . ALA C 1 330 ? -29.20684 4.43218 -34.21110 1.000 27.46068 338 ALA B CA 1
ATOM 8534 C C . ALA C 1 330 ? -28.04941 3.45926 -34.05154 1.000 23.49321 338 ALA B C 1
ATOM 8535 O O . ALA C 1 330 ? -28.10225 2.34129 -34.57529 1.000 25.36725 338 ALA B O 1
ATOM 8537 N N . PHE C 1 331 ? -27.02608 3.87500 -33.29969 1.000 21.00442 339 PHE B N 1
ATOM 8538 C CA . PHE C 1 331 ? -25.98371 2.97230 -32.81866 1.000 25.04429 339 PHE B CA 1
ATOM 8539 C C . PHE C 1 331 ? -26.29706 2.60323 -31.37097 1.000 26.52980 339 PHE B C 1
ATOM 8540 O O . PHE C 1 331 ? -26.39291 3.48626 -30.51377 1.000 21.56815 339 PHE B O 1
ATOM 8548 N N . GLY C 1 332 ? -26.45635 1.31326 -31.09627 1.000 26.14943 340 GLY B N 1
ATOM 8549 C CA . GLY C 1 332 ? -26.64423 0.89512 -29.71646 1.000 20.22165 340 GLY B CA 1
ATOM 8550 C C . GLY C 1 332 ? -25.33641 0.43996 -29.10252 1.000 25.77836 340 GLY B C 1
ATOM 8551 O O . GLY C 1 332 ? -24.81653 -0.61112 -29.47372 1.000 25.76677 340 GLY B O 1
ATOM 8552 N N . ILE C 1 333 ? -24.76684 1.22587 -28.19164 1.000 21.34112 341 ILE B N 1
ATOM 8553 C CA . ILE C 1 333 ? -23.52932 0.85033 -27.51484 1.000 21.67726 341 ILE B CA 1
ATOM 8554 C C . ILE C 1 333 ? -23.92879 0.06330 -26.27706 1.000 24.39804 341 ILE B C 1
ATOM 8555 O O . ILE C 1 333 ? -24.98974 0.31800 -25.69856 1.000 15.92553 341 ILE B O 1
ATOM 8560 N N . ASN C 1 334 ? -23.07692 -0.88820 -25.86729 1.000 24.71219 342 ASN B N 1
ATOM 8561 C CA . ASN C 1 334 ? -23.34511 -1.81123 -24.74649 1.000 28.80759 342 ASN B CA 1
ATOM 8562 C C . ASN C 1 334 ? -24.58321 -2.65392 -25.03558 1.000 26.76379 342 ASN B C 1
ATOM 8563 O O . ASN C 1 334 ? -25.48403 -2.79509 -24.19849 1.000 24.95787 342 ASN B O 1
ATOM 8568 N N . ALA C 1 335 ? -24.58523 -3.27483 -26.21402 1.000 21.41270 343 ALA B N 1
ATOM 8569 C CA . ALA C 1 335 ? -25.81885 -3.77398 -26.81876 1.000 26.16252 343 ALA B CA 1
ATOM 8570 C C . ALA C 1 335 ? -26.23059 -5.17139 -26.35737 1.000 26.24828 343 ALA B C 1
ATOM 8571 O O . ALA C 1 335 ? -27.43183 -5.46783 -26.35366 1.000 27.93204 343 ALA B O 1
ATOM 8573 N N . GLU C 1 336 ? -25.27825 -6.04750 -26.01534 1.000 27.01415 344 GLU B N 1
ATOM 8574 C CA . GLU C 1 336 ? -25.58902 -7.46432 -25.81301 1.000 28.16390 344 GLU B CA 1
ATOM 8575 C C . GLU C 1 336 ? -26.76285 -7.61560 -24.84964 1.000 26.51702 344 GLU B C 1
ATOM 8576 O O . GLU C 1 336 ? -26.76223 -7.03634 -23.75348 1.000 21.84315 344 GLU B O 1
ATOM 8582 N N . ASN C 1 337 ? -27.80112 -8.31314 -25.32436 1.000 22.13763 345 ASN B N 1
ATOM 8583 C CA . ASN C 1 337 ? -28.97310 -8.71047 -24.54040 1.000 30.73751 345 ASN B CA 1
ATOM 8584 C C . ASN C 1 337 ? -29.85012 -7.52910 -24.13271 1.000 29.43262 345 ASN B C 1
ATOM 8585 O O . ASN C 1 337 ? -30.60059 -7.59991 -23.14643 1.000 24.09373 345 ASN B O 1
ATOM 8590 N N . ASN C 1 338 ? -29.80833 -6.45807 -24.91865 1.000 24.71289 346 ASN B N 1
ATOM 8591 C CA . ASN C 1 338 ? -30.68822 -5.32634 -24.67707 1.000 23.30906 346 ASN B CA 1
ATOM 8592 C C . ASN C 1 338 ? -32.14756 -5.72818 -24.89656 1.000 25.32630 346 ASN B C 1
ATOM 8593 O O . ASN C 1 338 ? -32.47275 -6.52377 -25.78961 1.000 20.62740 346 ASN B O 1
ATOM 8598 N N . GLN C 1 339 ? -33.02796 -5.18233 -24.06670 1.000 21.73334 347 GLN B N 1
ATOM 8599 C CA . GLN C 1 339 ? -34.46995 -5.35064 -24.21717 1.000 27.39570 347 GLN B CA 1
ATOM 8600 C C . GLN C 1 339 ? -35.10642 -3.98340 -24.43125 1.000 22.92749 347 GLN B C 1
ATOM 8601 O O . GLN C 1 339 ? -34.79790 -3.03878 -23.69782 1.000 23.29742 347 GLN B O 1
ATOM 8607 N N . ARG C 1 340 ? -35.99887 -3.87746 -25.42085 1.000 21.73590 348 ARG B N 1
ATOM 8608 C CA . ARG C 1 340 ? -36.79806 -2.67208 -25.62716 1.000 23.35904 348 ARG B CA 1
ATOM 8609 C C . ARG C 1 340 ? -38.17538 -2.84852 -24.99381 1.000 24.02697 348 ARG B C 1
ATOM 8610 O O . ARG C 1 340 ? -38.95962 -3.69210 -25.43533 1.000 17.16895 348 ARG B O 1
ATOM 8618 N N . ASN C 1 341 ? -38.47641 -2.01053 -24.00378 1.000 26.67093 349 ASN B N 1
ATOM 8619 C CA . ASN C 1 341 ? -39.73577 -2.02858 -23.26342 1.000 21.89091 349 ASN B CA 1
ATOM 8620 C C . ASN C 1 341 ? -40.55723 -0.81311 -23.65307 1.000 22.75485 349 ASN B C 1
ATOM 8621 O O . ASN C 1 341 ? -40.15183 0.32200 -23.37493 1.000 22.83489 349 ASN B O 1
ATOM 8626 N N . PHE C 1 342 ? -41.72583 -1.04412 -24.24954 1.000 25.43656 350 PHE B N 1
ATOM 8627 C CA . PHE C 1 342 ? -42.61544 0.07124 -24.51511 1.000 21.53324 350 PHE B CA 1
ATOM 8628 C C . PHE C 1 342 ? -43.47965 0.36418 -23.28764 1.000 25.10629 350 PHE B C 1
ATOM 8629 O O . PHE C 1 342 ? -43.62325 -0.45478 -22.37946 1.000 21.24540 350 PHE B O 1
ATOM 8637 N N . LEU C 1 343 ? -44.01437 1.57241 -23.24545 1.000 27.41862 351 LEU B N 1
ATOM 8638 C CA . LEU C 1 343 ? -44.85429 1.98087 -22.13215 1.000 30.27649 351 LEU B CA 1
ATOM 8639 C C . LEU C 1 343 ? -46.28323 2.26537 -22.54319 1.000 26.89888 351 LEU B C 1
ATOM 8640 O O . LEU C 1 343 ? -47.08509 2.66672 -21.69879 1.000 25.88824 351 LEU B O 1
ATOM 8645 N N . ALA C 1 344 ? -46.61873 2.08092 -23.81698 1.000 24.51637 352 ALA B N 1
ATOM 8646 C CA . ALA C 1 344 ? -47.96638 2.26169 -24.31743 1.000 27.01098 352 ALA B CA 1
ATOM 8647 C C . ALA C 1 344 ? -48.15044 1.27271 -25.45147 1.000 29.25373 352 ALA B C 1
ATOM 8648 O O . ALA C 1 344 ? -47.17933 0.74868 -26.00346 1.000 31.27085 352 ALA B O 1
ATOM 8650 N N . GLY C 1 345 ? -49.40269 1.00600 -25.79109 1.000 31.86981 353 GLY B N 1
ATOM 8651 C CA . GLY C 1 345 ? -49.69059 0.07947 -26.85999 1.000 26.98987 353 GLY B CA 1
ATOM 8652 C C . GLY C 1 345 ? -49.75756 -1.35797 -26.38596 1.000 31.66400 353 GLY B C 1
ATOM 8653 O O . GLY C 1 345 ? -49.44198 -1.69873 -25.24230 1.000 32.29899 353 GLY B O 1
ATOM 8654 N N . GLU C 1 346 ? -50.15596 -2.22303 -27.31487 1.000 30.24413 354 GLU B N 1
ATOM 8655 C CA . GLU C 1 346 ? -50.51466 -3.59267 -26.96908 1.000 36.15116 354 GLU B CA 1
ATOM 8656 C C . GLU C 1 346 ? -49.29448 -4.49216 -26.77397 1.000 34.42157 354 GLU B C 1
ATOM 8657 O O . GLU C 1 346 ? -49.26381 -5.29520 -25.83276 1.000 31.57266 354 GLU B O 1
ATOM 8663 N N . LYS C 1 347 ? -48.29105 -4.38369 -27.64774 1.000 30.79164 355 LYS B N 1
ATOM 8664 C CA . LYS C 1 347 ? -47.20647 -5.35515 -27.70763 1.000 32.02120 355 LYS B CA 1
ATOM 8665 C C . LYS C 1 347 ? -45.93023 -4.82243 -27.05273 1.000 30.01138 355 LYS B C 1
ATOM 8666 O O . LYS C 1 347 ? -45.56922 -3.65198 -27.22000 1.000 28.02431 355 LYS B O 1
ATOM 8672 N N . ASP C 1 348 ? -45.27677 -5.69170 -26.27184 1.000 24.59600 356 ASP B N 1
ATOM 8673 C CA . ASP C 1 348 ? -44.03388 -5.38170 -25.55598 1.000 30.64726 356 ASP B CA 1
ATOM 8674 C C . ASP C 1 348 ? -44.22614 -4.25923 -24.53064 1.000 26.94442 356 ASP B C 1
ATOM 8675 O O . ASP C 1 348 ? -43.30407 -3.48745 -24.26170 1.000 25.72146 356 ASP B O 1
ATOM 8680 N N . ASN C 1 349 ? -45.41716 -4.16612 -23.93620 1.000 30.40574 357 ASN B N 1
ATOM 8681 C CA . ASN C 1 349 ? -45.72353 -3.13460 -22.94535 1.000 26.00543 357 ASN B CA 1
ATOM 8682 C C . ASN C 1 349 ? -45.38520 -3.66667 -21.55145 1.000 27.16357 357 ASN B C 1
ATOM 8683 O O . ASN C 1 349 ? -46.09550 -4.53865 -21.02894 1.000 28.29044 357 ASN B O 1
ATOM 8688 N N . VAL C 1 350 ? -44.32605 -3.12336 -20.93005 1.000 29.64365 358 VAL B N 1
ATOM 8689 C CA . VAL C 1 350 ? -43.93326 -3.59360 -19.59783 1.000 28.72389 358 VAL B CA 1
ATOM 8690 C C . VAL C 1 350 ? -44.99944 -3.26972 -18.57318 1.000 23.28295 358 VAL B C 1
ATOM 8691 O O . VAL C 1 350 ? -45.26713 -4.07359 -17.67809 1.000 26.29179 358 VAL B O 1
ATOM 8695 N N . VAL C 1 351 ? -45.59302 -2.08130 -18.66466 1.000 25.44046 359 VAL B N 1
ATOM 8696 C CA . VAL C 1 351 ? -46.56692 -1.66078 -17.66790 1.000 26.05219 359 VAL B CA 1
ATOM 8697 C C . VAL C 1 351 ? -47.70406 -2.66121 -17.58706 1.000 28.38874 359 VAL B C 1
ATOM 8698 O O . VAL C 1 351 ? -48.17062 -2.99887 -16.49226 1.000 30.69015 359 VAL B O 1
ATOM 8702 N N . ARG C 1 352 ? -48.11622 -3.20510 -18.73880 1.000 31.55508 360 ARG B N 1
ATOM 8703 C CA . ARG C 1 352 ? -49.15671 -4.22772 -18.80562 1.000 31.87335 360 ARG B CA 1
ATOM 8704 C C . ARG C 1 352 ? -48.71940 -5.58456 -18.26433 1.000 29.13665 360 ARG B C 1
ATOM 8705 O O . ARG C 1 352 ? -49.53940 -6.50577 -18.27773 1.000 32.46857 360 ARG B O 1
ATOM 8713 N N . GLN C 1 353 ? -47.48450 -5.74285 -17.78333 1.000 29.89704 361 GLN B N 1
ATOM 8714 C CA . GLN C 1 353 ? -47.04325 -7.01183 -17.20736 1.000 29.42488 361 GLN B CA 1
ATOM 8715 C C . GLN C 1 353 ? -46.94617 -7.01229 -15.68532 1.000 29.71652 361 GLN B C 1
ATOM 8716 O O . GLN C 1 353 ? -46.74953 -8.08238 -15.09747 1.000 32.33280 361 GLN B O 1
ATOM 8722 N N . ILE C 1 354 ? -47.12090 -5.86233 -15.03125 1.000 25.58801 362 ILE B N 1
ATOM 8723 C CA . ILE C 1 354 ? -47.20955 -5.83589 -13.57450 1.000 29.23406 362 ILE B CA 1
ATOM 8724 C C . ILE C 1 354 ? -48.47666 -6.56639 -13.12719 1.000 29.80873 362 ILE B C 1
ATOM 8725 O O . ILE C 1 354 ? -49.54924 -6.36556 -13.70486 1.000 28.90424 362 ILE B O 1
ATOM 8730 N N . GLU C 1 355 ? -48.36600 -7.40714 -12.08344 1.000 33.05323 363 GLU B N 1
ATOM 8731 C CA . GLU C 1 355 ? -49.54456 -8.08742 -11.52365 1.000 31.14338 363 GLU B CA 1
ATOM 8732 C C . GLU C 1 355 ? -50.64851 -7.08714 -11.21256 1.000 31.51902 363 GLU B C 1
ATOM 8733 O O . GLU C 1 355 ? -50.37845 -5.94138 -10.83502 1.000 28.54864 363 GLU B O 1
ATOM 8739 N N . ARG C 1 356 ? -51.90625 -7.54995 -11.31438 1.000 31.43707 364 ARG B N 1
ATOM 8740 C CA . ARG C 1 356 ? -53.05442 -6.69831 -10.99777 1.000 32.67728 364 ARG B CA 1
ATOM 8741 C C . ARG C 1 356 ? -52.88113 -6.00246 -9.65338 1.000 28.88140 364 ARG B C 1
ATOM 8742 O O . ARG C 1 356 ? -53.00939 -4.77675 -9.55049 1.000 31.14770 364 ARG B O 1
ATOM 8750 N N . GLN C 1 357 ? -52.58379 -6.77508 -8.60767 1.000 31.08272 365 GLN B N 1
ATOM 8751 C CA . GLN C 1 357 ? -52.54469 -6.20691 -7.26490 1.000 34.26455 365 GLN B CA 1
ATOM 8752 C C . GLN C 1 357 ? -51.44198 -5.16283 -7.12944 1.000 34.32771 365 GLN B C 1
ATOM 8753 O O . GLN C 1 357 ? -51.59969 -4.18631 -6.38624 1.000 32.93597 365 GLN B O 1
ATOM 8759 N N . VAL C 1 358 ? -50.33484 -5.32191 -7.85903 1.000 29.24003 366 VAL B N 1
ATOM 8760 C CA . VAL C 1 358 ? -49.28789 -4.31350 -7.75213 1.000 32.06149 366 VAL B CA 1
ATOM 8761 C C . VAL C 1 358 ? -49.65479 -3.07343 -8.56717 1.000 28.11880 366 VAL B C 1
ATOM 8762 O O . VAL C 1 358 ? -49.32192 -1.95111 -8.17057 1.000 29.92371 366 VAL B O 1
ATOM 8766 N N . GLN C 1 359 ? -50.36762 -3.24592 -9.68505 1.000 25.11617 367 GLN B N 1
ATOM 8767 C CA . GLN C 1 359 ? -50.99691 -2.10675 -10.35014 1.000 27.88923 367 GLN B CA 1
ATOM 8768 C C . GLN C 1 359 ? -51.97393 -1.40254 -9.41174 1.000 31.50358 367 GLN B C 1
ATOM 8769 O O . GLN C 1 359 ? -52.09622 -0.17236 -9.43071 1.000 30.98780 367 GLN B O 1
ATOM 8775 N N . GLU C 1 360 ? -52.68332 -2.17074 -8.58097 1.000 30.33600 368 GLU B N 1
ATOM 8776 C CA . GLU C 1 360 ? -53.60749 -1.57157 -7.61768 1.000 36.78691 368 GLU B CA 1
ATOM 8777 C C . GLU C 1 360 ? -52.87518 -0.69965 -6.59729 1.000 33.30362 368 GLU B C 1
ATOM 8778 O O . GLU C 1 360 ? -53.40091 0.33332 -6.15828 1.000 34.47011 368 GLU B O 1
ATOM 8784 N N . LEU C 1 361 ? -51.66365 -1.11139 -6.20233 1.000 28.77336 369 LEU B N 1
ATOM 8785 C CA . LEU C 1 361 ? -50.88428 -0.41692 -5.18384 1.000 30.32758 369 LEU B CA 1
ATOM 8786 C C . LEU C 1 361 ? -50.03304 0.71389 -5.75585 1.000 33.47032 369 LEU B C 1
ATOM 8787 O O . LEU C 1 361 ? -49.72732 1.67453 -5.04290 1.000 31.53606 369 LEU B O 1
ATOM 8792 N N . ALA C 1 362 ? -49.63125 0.61515 -7.02020 1.000 29.81976 370 ALA B N 1
ATOM 8793 C CA . ALA C 1 362 ? -48.66183 1.54200 -7.59040 1.000 27.64974 370 ALA B CA 1
ATOM 8794 C C . ALA C 1 362 ? -49.29860 2.76715 -8.23203 1.000 27.57813 370 ALA B C 1
ATOM 8795 O O . ALA C 1 362 ? -48.62881 3.79920 -8.35896 1.000 29.52885 370 ALA B O 1
ATOM 8797 N N . PHE C 1 363 ? -50.55890 2.70034 -8.63657 1.000 25.46867 371 PHE B N 1
ATOM 8798 C CA . PHE C 1 363 ? -51.24253 3.85962 -9.19322 1.000 29.43361 371 PHE B CA 1
ATOM 8799 C C . PHE C 1 363 ? -52.46763 4.22134 -8.36333 1.000 28.72665 371 PHE B C 1
ATOM 8800 O O . PHE C 1 363 ? -53.00841 3.37834 -7.64352 1.000 33.51705 371 PHE B O 1
ATOM 8808 N N . PRO C 1 364 ? -52.90784 5.48053 -8.41268 1.000 30.41906 372 PRO B N 1
ATOM 8809 C CA . PRO C 1 364 ? -54.13783 5.90792 -7.70801 1.000 40.65869 372 PRO B CA 1
ATOM 8810 C C . PRO C 1 364 ? -55.37184 5.70436 -8.57900 1.000 42.38186 372 PRO B C 1
ATOM 8811 O O . PRO C 1 364 ? -56.02628 6.64423 -9.04503 1.000 54.43208 372 PRO B O 1
ATOM 8815 N N . GLY C 1 365 ? -55.66975 4.44506 -8.83477 1.000 37.01606 373 GLY B N 1
ATOM 8816 C CA . GLY C 1 365 ? -56.75807 4.04667 -9.69431 1.000 36.67760 373 GLY B CA 1
ATOM 8817 C C . GLY C 1 365 ? -56.94505 2.57120 -9.45042 1.000 37.78580 373 GLY B C 1
ATOM 8818 O O . GLY C 1 365 ? -55.97630 1.88893 -9.09618 1.000 38.30012 373 GLY B O 1
ATOM 8819 N N . SER C 1 366 ? -58.16565 2.06958 -9.58602 1.000 36.26865 374 SER B N 1
ATOM 8820 C CA . SER C 1 366 ? -58.39450 0.65592 -9.33003 1.000 39.09786 374 SER B CA 1
ATOM 8821 C C . SER C 1 366 ? -57.71776 -0.18483 -10.40043 1.000 36.88735 374 SER B C 1
ATOM 8822 O O . SER C 1 366 ? -57.30902 0.31116 -11.45672 1.000 31.57043 374 SER B O 1
ATOM 8825 N N . ALA C 1 367 ? -57.58830 -1.47930 -10.11639 1.000 35.52748 375 ALA B N 1
ATOM 8826 C CA . ALA C 1 367 ? -57.00221 -2.35417 -11.12014 1.000 36.21111 375 ALA B CA 1
ATOM 8827 C C . ALA C 1 367 ? -57.86388 -2.38351 -12.37440 1.000 34.15968 375 ALA B C 1
ATOM 8828 O O . ALA C 1 367 ? -57.34010 -2.43195 -13.49289 1.000 35.85724 375 ALA B O 1
ATOM 8830 N N . GLN C 1 368 ? -59.18984 -2.32632 -12.21354 1.000 37.65911 376 GLN B N 1
ATOM 8831 C CA . GLN C 1 368 ? -60.06077 -2.25874 -13.38303 1.000 35.65745 376 GLN B CA 1
ATOM 8832 C C . GLN C 1 368 ? -59.83781 -0.96552 -14.16568 1.000 34.14986 376 GLN B C 1
ATOM 8833 O O . GLN C 1 368 ? -59.84605 -0.96961 -15.40137 1.000 32.58940 376 GLN B O 1
ATOM 8839 N N . ASP C 1 369 ? -59.59913 0.14825 -13.47074 1.000 38.65772 377 ASP B N 1
ATOM 8840 C CA . ASP C 1 369 ? -59.41064 1.41366 -14.17760 1.000 33.27010 377 ASP B CA 1
ATOM 8841 C C . ASP C 1 369 ? -58.07089 1.43350 -14.90969 1.000 34.59974 377 ASP B C 1
ATOM 8842 O O . ASP C 1 369 ? -57.98318 1.91645 -16.04606 1.000 26.73350 377 ASP B O 1
ATOM 8847 N N . VAL C 1 370 ? -57.02263 0.89131 -14.27920 1.000 31.57851 378 VAL B N 1
ATOM 8848 C CA . VAL C 1 370 ? -55.70612 0.79757 -14.91852 1.000 31.62402 378 VAL B CA 1
ATOM 8849 C C . VAL C 1 370 ? -55.71216 -0.21513 -16.06563 1.000 27.33600 378 VAL B C 1
ATOM 8850 O O . VAL C 1 370 ? -55.06120 -0.00286 -17.09882 1.000 32.67378 378 VAL B O 1
ATOM 8854 N N . GLU C 1 371 ? -56.45412 -1.31086 -15.91248 1.000 33.56801 379 GLU B N 1
ATOM 8855 C CA . GLU C 1 371 ? -56.60850 -2.29249 -16.98480 1.000 40.62497 379 GLU B CA 1
ATOM 8856 C C . GLU C 1 371 ? -57.21169 -1.66165 -18.23874 1.000 37.72906 379 GLU B C 1
ATOM 8857 O O . GLU C 1 371 ? -56.65812 -1.79520 -19.33745 1.000 36.16777 379 GLU B O 1
ATOM 8863 N N . ARG C 1 372 ? -58.35499 -0.97548 -18.08555 1.000 32.19851 380 ARG B N 1
ATOM 8864 C CA . ARG C 1 372 ? -59.01297 -0.29048 -19.19968 1.000 34.10243 380 ARG B CA 1
ATOM 8865 C C . ARG C 1 372 ? -58.07389 0.70246 -19.88534 1.000 34.34917 380 ARG B C 1
ATOM 8866 O O . ARG C 1 372 ? -58.03684 0.78370 -21.11976 1.000 34.47425 380 ARG B O 1
ATOM 8874 N N . LEU C 1 373 ? -57.32222 1.48432 -19.10871 1.000 30.80506 381 LEU B N 1
ATOM 8875 C CA . LEU C 1 373 ? -56.54000 2.55717 -19.72377 1.000 34.66162 381 LEU B CA 1
ATOM 8876 C C . LEU C 1 373 ? -55.33612 2.02985 -20.50255 1.000 29.99640 381 LEU B C 1
ATOM 8877 O O . LEU C 1 373 ? -54.96619 2.60721 -21.53647 1.000 27.78494 381 LEU B O 1
ATOM 8882 N N . LEU C 1 374 ? -54.70901 0.95222 -20.03593 1.000 32.45130 382 LEU B N 1
ATOM 8883 C CA . LEU C 1 374 ? -53.56454 0.42389 -20.77605 1.000 33.82986 382 LEU B CA 1
ATOM 8884 C C . LEU C 1 374 ? -54.00169 -0.31214 -22.03332 1.000 37.25903 382 LEU B C 1
ATOM 8885 O O . LEU C 1 374 ? -53.26593 -0.32494 -23.03026 1.000 33.72054 382 LEU B O 1
ATOM 8890 N N . LYS C 1 375 ? -55.19945 -0.90714 -22.00305 1.000 36.09287 383 LYS B N 1
ATOM 8891 C CA . LYS C 1 375 ? -55.75859 -1.60941 -23.14990 1.000 34.14607 383 LYS B CA 1
ATOM 8892 C C . LYS C 1 375 ? -56.20016 -0.65430 -24.25507 1.000 33.02472 383 LYS B C 1
ATOM 8893 O O . LYS C 1 375 ? -56.40182 -1.09426 -25.39191 1.000 34.31916 383 LYS B O 1
ATOM 8899 N N . LYS C 1 376 ? -56.35778 0.63804 -23.94886 1.000 30.27047 384 LYS B N 1
ATOM 8900 C CA . LYS C 1 376 ? -57.03451 1.54881 -24.87291 1.000 30.89576 384 LYS B CA 1
ATOM 8901 C C . LYS C 1 376 ? -56.24330 1.77396 -26.15538 1.000 29.97316 384 LYS B C 1
ATOM 8902 O O . LYS C 1 376 ? -56.83076 2.06320 -27.20510 1.000 28.86848 384 LYS B O 1
ATOM 8908 N N . GLN C 1 377 ? -54.92302 1.67380 -26.10075 1.000 30.96301 385 GLN B N 1
ATOM 8909 C CA . GLN C 1 377 ? -54.12125 1.86937 -27.30759 1.000 31.45630 385 GLN B CA 1
ATOM 8910 C C . GLN C 1 377 ? -53.97827 0.50418 -27.97903 1.000 28.37170 385 GLN B C 1
ATOM 8911 O O . GLN C 1 377 ? -53.13029 -0.30683 -27.61356 1.000 31.12430 385 GLN B O 1
ATOM 8917 N N . ARG C 1 378 ? -54.84229 0.24284 -28.96598 1.000 25.00254 386 ARG B N 1
ATOM 8918 C CA . ARG C 1 378 ? -54.89662 -1.06294 -29.62260 1.000 26.32273 386 ARG B CA 1
ATOM 8919 C C . ARG C 1 378 ? -53.71371 -1.28631 -30.55915 1.000 27.13630 386 ARG B C 1
ATOM 8920 O O . ARG C 1 378 ? -53.40494 -2.44097 -30.90449 1.000 22.99478 386 ARG B O 1
ATOM 8928 N N . GLU C 1 379 ? -53.04883 -0.21790 -30.97488 1.000 28.11386 387 GLU B N 1
ATOM 8929 C CA . GLU C 1 379 ? -51.85844 -0.32860 -31.81355 1.000 29.83937 387 GLU B CA 1
ATOM 8930 C C . GLU C 1 379 ? -50.57752 -0.43896 -30.97430 1.000 32.57252 387 GLU B C 1
ATOM 8931 O O . GLU C 1 379 ? -50.55317 -0.11663 -29.79030 1.000 29.10707 387 GLU B O 1
ATOM 8937 N N . SER C 1 380 ? -49.49742 -0.91053 -31.60946 1.000 30.96779 388 SER B N 1
ATOM 8938 C CA . SER C 1 380 ? -48.21131 -1.05247 -30.94270 1.000 31.12110 388 SER B CA 1
ATOM 8939 C C . SER C 1 380 ? -47.10665 -0.39664 -31.76574 1.000 32.29578 388 SER B C 1
ATOM 8940 O O . SER C 1 380 ? -47.21376 -0.25416 -32.99341 1.000 26.98416 388 SER B O 1
ATOM 8943 N N . TYR C 1 381 ? -46.03913 -0.00341 -31.06061 1.000 31.18659 389 TYR B N 1
ATOM 8944 C CA . TYR C 1 381 ? -44.80448 0.54002 -31.63711 1.000 27.06220 389 TYR B CA 1
ATOM 8945 C C . TYR C 1 381 ? -44.99446 1.91226 -32.25876 1.000 24.33741 389 TYR B C 1
ATOM 8946 O O . TYR C 1 381 ? -44.50816 2.91311 -31.72554 1.000 30.19076 389 TYR B O 1
ATOM 8955 N N . PHE C 1 382 ? -45.67505 1.97776 -33.39082 1.000 25.95522 390 PHE B N 1
ATOM 8956 C CA . PHE C 1 382 ? -45.91353 3.23577 -34.07799 1.000 28.56259 390 PHE B CA 1
ATOM 8957 C C . PHE C 1 382 ? -47.41114 3.50978 -34.09863 1.000 33.84879 390 PHE B C 1
ATOM 8958 O O . PHE C 1 382 ? -48.20903 2.59998 -34.34984 1.000 30.75208 390 PHE B O 1
ATOM 8966 N N . VAL C 1 383 ? -47.79811 4.76001 -33.82255 1.000 31.63309 391 VAL B N 1
ATOM 8967 C CA . VAL C 1 383 ? -49.19583 5.17621 -33.87456 1.000 32.51032 391 VAL B CA 1
ATOM 8968 C C . VAL C 1 383 ? -49.27374 6.58180 -34.45947 1.000 34.20550 391 VAL B C 1
ATOM 8969 O O . VAL C 1 383 ? -48.26984 7.27777 -34.61409 1.000 33.73942 391 VAL B O 1
ATOM 8973 N N . ASP C 1 384 ? -50.49719 6.99914 -34.76740 1.000 38.91284 392 ASP B N 1
ATOM 8974 C CA . ASP C 1 384 ? -50.74380 8.24031 -35.48748 1.000 36.66992 392 ASP B CA 1
ATOM 8975 C C . ASP C 1 384 ? -50.99650 9.39010 -34.52313 1.000 38.96968 392 ASP B C 1
ATOM 8976 O O . ASP C 1 384 ? -51.77472 9.25184 -33.57605 1.000 40.31437 392 ASP B O 1
ATOM 8981 N N . ALA C 1 385 ? -50.34379 10.52206 -34.77043 1.000 35.12895 393 ALA B N 1
ATOM 8982 C CA . ALA C 1 385 ? -50.59095 11.72508 -33.99369 1.000 40.11099 393 ALA B CA 1
ATOM 8983 C C . ALA C 1 385 ? -51.62775 12.60474 -34.68967 1.000 47.33664 393 ALA B C 1
ATOM 8984 O O . ALA C 1 385 ? -52.67094 12.11274 -35.13947 1.000 56.16655 393 ALA B O 1
#

Radius of gyration: 32.5 Å; Cα contacts (8 Å, |Δi|>4): 3215; chains: 3; bounding box: 90×53×89 Å

B-factor: mean 32.51, std 10.39, range [9.84, 82.27]